Protein 2YMZ (pdb70)

Radius of gyration: 26.34 Å; Cα contacts (8 Å, |Δi|>4): 2312; chains: 6; bounding box: 65×55×62 Å

CATH classification: 2.60.120.200

Secondary structure (DSSP, 8-state):
-EEEEE----EETT-EEEEEEEEPTT-SBEEEEEEEETTEEEEEEEEETTTTEEEEEEEETTEE---EEE------TT-EEEEEEEEETTEEEEE-TTS-EEEEE-TT--SEE-EEEEEESEEEEEEEE-/-EEEEE----EETT-EEEEEEEE-TT--BEEEEEEEETTEEEEEEEEETTTTEEEEEEEETTEE---EEE------TT-EEEEEEEE-SSEEEEE-TTS-EEEEE-TT--SEE-EEEEEESEEEEEEEE-/-EEEEE----EETT-EEEEEEEE-TT-SBEEEEEEEETTEEEEEEEEEGGGTEEEEEEEETTEE---EEE------TT-EEEEEEEEETTEEEEE-TTS-EEEEE-TT--SEE-EEEEEESEEEEEEEE-/-EEEEE----B-TT-EEEEEEEE-TT--BEEEEEEEETTEEEEEEEEETTTTEEEEEEEETTEE---EEETT----TT-EEEEEEEEETTEEEEE-TTS-EEEEE-TT--S-B-EEEEEESEEEEEEEE-/-EEEEE----EETT-EEEEEEEE-TT-SBEEEEEEEETTEEEEEEEEETTTTEEEEEEEETTEE---EEE------TT-EEEEEEEEETTEEEEE-TTS-EEEEE-TT--SEE-EEEEEESEEEEEEEE-/-E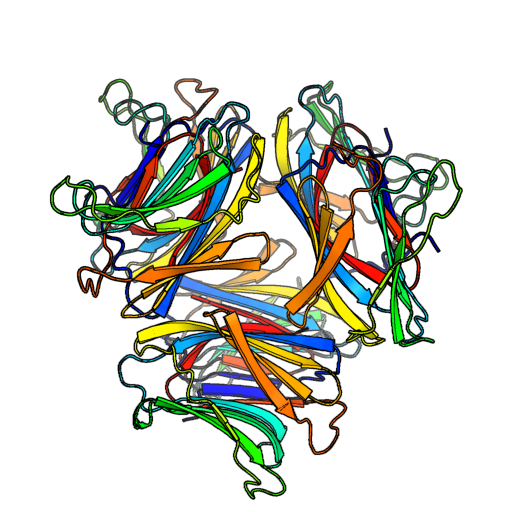EEEE----B-TT-EEEEEEEEPTT--BEEEEEEEETTEEEEEEEEETTTTEEEEEEEETTEE---EEE------TT-EEEEEEEEETTEEEEE-TTS-EEEEE-TT--S-B-EEEEEESEEEEEEEE-

Foldseek 3Di:
DWQDKFFQDFAFAQKKKKWKWAFALPFQKKWKFWAHDPQWTQWTWMQGNVLQWTKIWTGHRNRTDDIDIHNPHDDHHGGMFMWMWHRHQQWIWIAGPVRDIDIGGSVVRDGTIGMIIMGTRIHTDDMDMD/DWAFKFFQPFAFAQKKKKWKWWFALPWQKKWKFWAHDPQWTQWIWMQGNVVQWTWIFTGHRNRTDDIDIGNPHPDHHGGMWMWMWHHHQFWIWIAGPVGDIDTGGSVVRDRTIGMIIMGTRTHTDDMDMD/DWQFKFFQAFAFAVKKKKWKWAFALPFQKKWKFWAHDPQWTQWTFMCGNVVQWTWIWTGDRNRTDDIDTHNPRDDHHGDMWMWMWGDHQQWIWIAGPVGDIDIDGSVVRDRTIGMITMGTRTHTDDMDMD/DFAFKFFQAFAFAQKKKKWKWWFALPFQKKWKFWAHDPQWTQWTFMQGNVQQKTWIFTGHRNRTDDIDIGNPRPDDHGDIWMWMWHRHQQWIWIAGPVRDIDIGGSVVRDGTIGMITMGTRIHTDDMDMD/DWQFKFFQPFAFAVKKKKWKWWQALPWQKKWKFWAHDPQWTLWTWIQGPVQQWTWIFTGHRNRTDDIDIGNPHDDHHGDMWMWMWHRHQQWIWIQGPVRDIDIGGSPVRDRTIGMIIMGTRTHTDDMDMD/DWADKFFQPQAFAVKKKKWKWAFALPFQKKWKFWAHDPQWTLWIFMQGPVVQKTWIFTGDRNRTDDIDIHNPGDDHHGDMWMWMWHRHQQWIWIQGPVRDIDIGGSVPRDRTIGIIIMGTRTHTDDMDMD

InterPro domains:
  IPR001079 Galectin, carbohydrate recognition domain [PF00337] (13-129)
  IPR001079 Galectin, carbohydrate recognition domain [PS51304] (4-131)
  IPR001079 Galectin, carbohydrate recognition domain [SM00276] (5-131)
  IPR001079 Galectin, carbohydrate recognition domain [SM00908] (8-130)
  IPR001079 Galectin, carbohydrate recognition domain [cd00070] (11-129)
  IPR013320 Concanavalin A-like lectin/glucanase domain superfamily [SSF49899] (5-130)
  IPR044156 Galectin-like [PTHR11346] (15-129)

Nearest PDB structures (foldseek):
  2ymz-assembly2_C  TM=1.001E+00  e=8.325E-25  Gallus gallus
  1hlc-assembly1_B  TM=9.859E-01  e=1.771E-17  Homo sapiens
  1slt-assembly2_A  TM=9.739E-01  e=5.174E-16  Bos taurus
  4lbq-assembly1_D  TM=9.608E-01  e=8.107E-15  Mus musculus
  5glt-assembly2_B  TM=9.013E-01  e=3.336E-09  Toxascaris leonina

Sequence (780 aa):
ARMFEMFNLDWKSGGTMKIKGHISEDAESFAINLGCKSSDLALHFNPRFNESVIVCNSLCCSDNWQQEQRDKHFNFYKGSTVKIIVEFLGDDKFLVKLPDGHEVEFPNRHGYDKISYLNILGGFKVTSFKVEARMFEMMFNLDWKSGGTMKIKGHISEDAESFAINLGCCKSSDLALHFNPRFNESVIVCNSLCSDNWQQEQRDKHFNFYKGSTVKIIVEFLGDKFLVKLPDGHEVEFPNRHGYDKISYLNILGGFKVTSFKVEARMFEMFNLDWKSGGTMKIKGHISEDAESSFAINLGCCKSSDLALHFNPRFNESVIVCNSLCCSDNWQQEQRDKHFNFYKGSTVKIIVEFLGDKFLVKLPDGHEVEFPNRHGYDKISYLNILGGFKVTSFKVEARMFEMFNLDWKSGGTMKIKGHISEDAESFAINLGCKSSDLALHFNPRFNESVIVCNSLCSDNWQQEQRDKHFNFYKGSTVKIIVEFLGDKFLVKLPDGHEVEFPNRHGYDKISSYLNILGGFKVTSFKVEARRMFEMFNLDWKSGGTMKIKGHISEDAESFAINLGCKSSDLALHFNPRFNESVIVCNSLCSDNWQQEQRDKHFNFYKGSTVKIIVEFLGDKFLVKLPDGHEVEFPNRHGYDKISYLNILGGFKVTSFKVEARMFEMFNLDWKSGGTMKIKGHISEDAESFAINLGCKSSDLALHFNPRFNESVIVCNSLCSDNWQQEQRDKHFNFYKGSTVKIIVEFLGDKFLVKLPDGHEVEFPNRHGYDKISYLNILGGFKVTSFKVE

Organism: Gallus gallus (NCBI:txid9031)

B-factor: mean 30.91, std 12.45, range [13.27, 93.84]

Structure (mmCIF, N/CA/C/O backbone):
data_2YMZ
#
_entry.id   2YMZ
#
_cell.length_a   65.853
_cell.length_b   90.700
_cell.length_c   151.657
_cell.angle_alpha   90.00
_cell.angle_beta   90.00
_cell.angle_gamma   90.00
#
_symmetry.space_group_name_H-M   'P 21 21 21'
#
loop_
_entity.id
_entity.type
_entity.pdbx_description
1 polymer 'GALECTIN 2'
2 branched beta-D-galactopyranose-(1-4)-beta-D-glucopyranose
3 non-polymer 'SULFATE ION'
4 water water
#
loop_
_atom_site.group_PDB
_atom_site.id
_atom_site.type_symbol
_atom_site.label_atom_id
_atom_site.label_alt_id
_atom_site.label_comp_id
_atom_site.label_asym_id
_atom_site.label_entity_id
_atom_site.label_seq_id
_atom_site.pdbx_PDB_ins_code
_atom_site.Cartn_x
_atom_site.Cartn_y
_atom_site.Cartn_z
_atom_site.occupancy
_atom_site.B_iso_or_equiv
_atom_site.auth_seq_id
_atom_site.auth_comp_id
_atom_site.auth_asym_id
_atom_site.auth_atom_id
_atom_site.pdbx_PDB_model_num
ATOM 1 N N . ALA A 1 1 ? -12.310 -7.256 38.150 1.00 49.75 2 ALA A N 1
ATOM 2 C CA . ALA A 1 1 ? -13.351 -6.399 37.519 1.00 45.86 2 ALA A CA 1
ATOM 3 C C . ALA A 1 1 ? -12.977 -6.107 36.060 1.00 48.29 2 ALA A C 1
ATOM 4 O O . ALA A 1 1 ? -11.837 -6.445 35.597 1.00 38.63 2 ALA A O 1
ATOM 6 N N . ARG A 1 2 ? -13.964 -5.513 35.371 1.00 42.20 3 ARG A N 1
ATOM 7 C CA . ARG A 1 2 ? -13.887 -4.946 33.982 1.00 46.99 3 ARG A CA 1
ATOM 8 C C . ARG A 1 2 ? -12.793 -3.889 33.785 1.00 43.84 3 ARG A C 1
ATOM 9 O O . ARG A 1 2 ? -12.853 -2.777 34.288 1.00 47.56 3 ARG A O 1
ATOM 17 N N . MET A 1 3 ? -11.762 -4.237 33.049 1.00 38.78 4 MET A N 1
ATOM 18 C CA . MET A 1 3 ? -10.695 -3.285 32.892 1.00 36.43 4 MET A CA 1
ATOM 19 C C . MET A 1 3 ? -11.042 -2.418 31.630 1.00 36.34 4 MET A C 1
ATOM 20 O O . MET A 1 3 ? -11.060 -1.169 31.691 1.00 31.00 4 MET A O 1
ATOM 25 N N . PHE A 1 4 ? -11.376 -3.100 30.532 1.00 24.42 5 PHE A N 1
ATOM 26 C CA . PHE A 1 4 ? -11.294 -2.551 29.201 1.00 24.94 5 PHE A CA 1
ATOM 27 C C . PHE A 1 4 ? -12.503 -3.149 28.454 1.00 21.92 5 PHE A C 1
ATOM 28 O O . PHE A 1 4 ? -12.765 -4.350 28.530 1.00 18.71 5 PHE A O 1
ATOM 36 N N . GLU A 1 5 ? -13.246 -2.348 27.717 1.00 19.98 6 GLU A N 1
ATOM 37 C CA . GLU A 1 5 ? -14.296 -2.952 26.914 1.00 19.15 6 GLU A CA 1
ATOM 38 C C . GLU A 1 5 ? -14.338 -2.144 25.610 1.00 17.81 6 GLU A C 1
ATOM 39 O O . GLU A 1 5 ? -14.168 -0.911 25.640 1.00 19.07 6 GLU A O 1
ATOM 45 N N . MET A 1 6 ? -14.489 -2.849 24.512 1.00 18.05 7 MET A N 1
ATOM 46 C CA . MET A 1 6 ? -14.558 -2.175 23.202 1.00 19.16 7 MET A CA 1
ATOM 47 C C . MET A 1 6 ? -15.719 -2.798 22.392 1.00 20.00 7 MET A C 1
ATOM 48 O O . MET A 1 6 ? -15.920 -4.007 22.427 1.00 19.09 7 MET A O 1
ATOM 53 N N . PHE A 1 7 ? -16.456 -1.949 21.653 1.00 21.34 8 PHE A N 1
ATOM 54 C CA . PHE A 1 7 ? -17.660 -2.375 20.937 1.00 21.07 8 PHE A CA 1
ATOM 55 C C . PHE A 1 7 ? -17.448 -2.071 19.442 1.00 24.57 8 PHE A C 1
ATOM 56 O O . PHE A 1 7 ? -16.505 -1.349 19.061 1.00 24.89 8 PHE A O 1
ATOM 64 N N . ASN A 1 8 ? -18.243 -2.664 18.569 1.00 26.80 9 ASN A N 1
ATOM 65 C CA . ASN A 1 8 ? -18.059 -2.234 17.163 1.00 31.03 9 ASN A CA 1
ATOM 66 C C . ASN A 1 8 ? -16.653 -2.402 16.588 1.00 33.74 9 ASN A C 1
ATOM 67 O O . ASN A 1 8 ? -16.223 -1.655 15.663 1.00 31.96 9 ASN A O 1
ATOM 72 N N . LEU A 1 9 ? -15.912 -3.405 17.086 1.00 30.57 10 LEU A N 1
ATOM 73 C CA . LEU A 1 9 ? -14.690 -3.749 16.400 1.00 30.75 10 LEU A CA 1
ATOM 74 C C . LEU A 1 9 ? -15.327 -4.276 15.112 1.00 32.82 10 LEU A C 1
ATOM 75 O O . LEU A 1 9 ? -16.547 -4.447 14.979 1.00 41.38 10 LEU A O 1
ATOM 80 N N . ASP A 1 10 ? -14.523 -4.484 14.140 1.00 35.83 11 ASP A N 1
ATOM 81 C CA . ASP A 1 10 ? -15.098 -4.972 12.943 1.00 34.97 11 ASP A CA 1
ATOM 82 C C . ASP A 1 10 ? -13.976 -5.878 12.611 1.00 30.97 11 ASP A C 1
ATOM 83 O O . ASP A 1 10 ? -13.334 -5.728 11.584 1.00 27.94 11 ASP A O 1
ATOM 88 N N . TRP A 1 11 ? -13.680 -6.821 13.537 1.00 27.64 12 TRP A N 1
ATOM 89 C CA . TRP A 1 11 ? -12.500 -7.629 13.369 1.00 25.29 12 TRP A CA 1
ATOM 90 C C . TRP A 1 11 ? -12.844 -8.900 12.609 1.00 30.03 12 TRP A C 1
ATOM 91 O O . TRP A 1 11 ? -13.738 -9.659 13.027 1.00 26.67 12 TRP A O 1
ATOM 102 N N . LYS A 1 12 ? -12.120 -9.134 11.515 1.00 28.75 13 LYS A N 1
ATOM 103 C CA . LYS A 1 12 ? -12.458 -10.230 10.601 1.00 27.65 13 LYS A CA 1
ATOM 104 C C . LYS A 1 12 ? -11.326 -11.179 10.387 1.00 23.80 13 LYS A C 1
ATOM 105 O O . LYS A 1 12 ? -10.137 -10.960 10.719 1.00 26.54 13 LYS A O 1
ATOM 111 N N . SER A 1 13 ? -11.648 -12.246 9.676 1.00 23.39 14 SER A N 1
ATOM 112 C CA . SER A 1 13 ? -10.687 -13.226 9.463 1.00 24.05 14 SER A CA 1
ATOM 113 C C . SER A 1 13 ? -9.447 -12.671 8.763 1.00 25.21 14 SER A C 1
ATOM 114 O O . SER A 1 13 ? -9.530 -11.772 7.906 1.00 24.69 14 SER A O 1
ATOM 117 N N . GLY A 1 14 ? -8.280 -13.142 9.151 1.00 22.11 15 GLY A N 1
ATOM 118 C CA . GLY A 1 14 ? -7.009 -12.499 8.736 1.00 24.28 15 GLY A CA 1
ATOM 119 C C . GLY A 1 14 ? -6.545 -11.406 9.748 1.00 25.42 15 GLY A C 1
ATOM 120 O O . GLY A 1 14 ? -5.351 -10.990 9.740 1.00 30.45 15 GLY A O 1
ATOM 121 N N . GLY A 1 15 ? -7.463 -10.994 10.620 1.00 24.25 16 GLY A N 1
ATOM 122 C CA . GLY A 1 15 ? -7.189 -9.954 11.663 1.00 22.06 16 GLY A CA 1
ATOM 123 C C . GLY A 1 15 ? -6.100 -10.352 12.652 1.00 24.30 16 GLY A C 1
ATOM 124 O O . GLY A 1 15 ? -5.913 -11.523 12.933 1.00 22.99 16 GLY A O 1
ATOM 125 N N . THR A 1 16 ? -5.383 -9.362 13.220 1.00 21.91 17 THR A N 1
ATOM 126 C CA . THR A 1 16 ? -4.316 -9.629 14.214 1.00 23.68 17 THR A CA 1
ATOM 127 C C . THR A 1 16 ? -4.637 -8.597 15.288 1.00 21.40 17 THR A C 1
ATOM 128 O O . THR A 1 16 ? -5.032 -7.470 14.967 1.00 21.29 17 THR A O 1
ATOM 132 N N . MET A 1 17 ? -4.526 -8.982 16.563 1.00 18.45 18 MET A N 1
ATOM 133 C CA . MET A 1 17 ? -4.717 -8.042 17.670 1.00 18.45 18 MET A CA 1
ATOM 134 C C . MET A 1 17 ? -3.529 -8.225 18.620 1.00 20.28 18 MET A C 1
ATOM 135 O O . MET A 1 17 ? -3.094 -9.373 18.889 1.00 20.73 18 MET A O 1
ATOM 140 N N . LYS A 1 18 ? -2.938 -7.097 19.038 1.00 18.78 19 LYS A N 1
ATOM 141 C CA . LYS A 1 18 ? -1.734 -7.103 19.884 1.00 18.79 19 LYS A CA 1
ATOM 142 C C . LYS A 1 18 ? -2.164 -6.432 21.173 1.00 20.37 19 LYS A C 1
ATOM 143 O O . LYS A 1 18 ? -2.663 -5.281 21.172 1.00 18.66 19 LYS A O 1
ATOM 149 N N . ILE A 1 19 ? -2.044 -7.174 22.293 1.00 16.28 20 ILE A N 1
ATOM 150 C CA . ILE A 1 19 ? -2.477 -6.662 23.572 1.00 18.29 20 ILE A CA 1
ATOM 151 C C . ILE A 1 19 ? -1.252 -6.722 24.481 1.00 18.66 20 ILE A C 1
ATOM 152 O O . ILE A 1 19 ? -0.755 -7.808 24.743 1.00 19.05 20 ILE A O 1
ATOM 157 N N . LYS A 1 20 ? -0.815 -5.607 25.006 1.00 18.42 21 LYS A N 1
ATOM 158 C CA . LYS A 1 20 ? 0.281 -5.629 25.977 1.00 18.95 21 LYS A CA 1
ATOM 159 C C . LYS A 1 20 ? -0.224 -5.077 27.213 1.00 17.07 21 LYS A C 1
ATOM 160 O O . LYS A 1 20 ? -1.024 -4.132 27.221 1.00 15.69 21 LYS A O 1
ATOM 166 N N . GLY A 1 21 ? 0.251 -5.593 28.353 1.00 15.33 22 GLY A N 1
ATOM 167 C CA . GLY A 1 21 ? -0.220 -4.999 29.572 1.00 16.28 22 GLY A CA 1
ATOM 168 C C . GLY A 1 21 ? 0.467 -5.578 30.775 1.00 16.97 22 GLY A C 1
ATOM 169 O O . GLY A 1 21 ? 1.355 -6.460 30.626 1.00 20.10 22 GLY A O 1
ATOM 170 N N . HIS A 1 22 ? 0.141 -4.992 31.915 1.00 16.87 23 HIS A N 1
ATOM 171 C CA . HIS A 1 22 ? 0.772 -5.361 33.192 1.00 17.14 23 HIS A CA 1
ATOM 172 C C . HIS A 1 22 ? -0.095 -6.367 34.001 1.00 16.92 23 HIS A C 1
ATOM 173 O O . HIS A 1 22 ? -1.243 -6.084 34.316 1.00 18.44 23 HIS A O 1
ATOM 180 N N . ILE A 1 23 ? 0.509 -7.491 34.396 1.00 16.48 24 ILE A N 1
ATOM 181 C CA . ILE A 1 23 ? -0.217 -8.478 35.236 1.00 17.26 24 ILE A CA 1
ATOM 182 C C . ILE A 1 23 ? 0.036 -8.034 36.667 1.00 19.95 24 ILE A C 1
ATOM 183 O O . ILE A 1 23 ? 1.157 -7.840 37.027 1.00 19.05 24 ILE A O 1
ATOM 188 N N . SER A 1 24 ? -1.031 -7.901 37.444 1.00 23.02 25 SER A N 1
ATOM 189 C CA . SER A 1 24 ? -0.977 -7.413 38.830 1.00 24.86 25 SER A CA 1
ATOM 190 C C . SER A 1 24 ? -0.060 -8.362 39.636 1.00 25.05 25 SER A C 1
ATOM 191 O O . SER A 1 24 ? -0.001 -9.588 39.408 1.00 21.96 25 SER A O 1
ATOM 194 N N . GLU A 1 25 ? 0.643 -7.784 40.617 1.00 26.55 26 GLU A N 1
ATOM 195 C CA . GLU A 1 25 ? 1.532 -8.560 41.477 1.00 27.76 26 GLU A CA 1
ATOM 196 C C . GLU A 1 25 ? 0.709 -9.603 42.258 1.00 26.97 26 GLU A C 1
ATOM 197 O O . GLU A 1 25 ? 1.194 -10.705 42.578 1.00 28.29 26 GLU A O 1
ATOM 203 N N . ASP A 1 26 ? -0.543 -9.242 42.512 1.00 25.68 27 ASP A N 1
ATOM 204 C CA . ASP A 1 26 ? -1.490 -10.085 43.246 1.00 31.42 27 ASP A CA 1
ATOM 205 C C . ASP A 1 26 ? -2.496 -10.815 42.354 1.00 27.72 27 ASP A C 1
ATOM 206 O O . ASP A 1 26 ? -3.409 -11.421 42.871 1.00 25.16 27 ASP A O 1
ATOM 211 N N . ALA A 1 27 ? -2.298 -10.802 41.023 1.00 24.76 28 ALA A N 1
ATOM 212 C CA . ALA A 1 27 ? -3.247 -11.467 40.142 1.00 25.19 28 ALA A CA 1
ATOM 213 C C . ALA A 1 27 ? -3.437 -12.891 40.494 1.00 24.47 28 ALA A C 1
ATOM 214 O O . ALA A 1 27 ? -2.442 -13.583 40.699 1.00 25.13 28 ALA A O 1
ATOM 216 N N . GLU A 1 28 ? -4.689 -13.400 40.407 1.00 19.33 29 GLU A N 1
ATOM 217 C CA . GLU A 1 28 ? -4.838 -14.833 40.343 1.00 21.25 29 GLU A CA 1
ATOM 218 C C . GLU A 1 28 ? -5.202 -15.246 38.936 1.00 17.23 29 GLU A C 1
ATOM 219 O O . GLU A 1 28 ? -5.052 -16.364 38.640 1.00 17.07 29 GLU A O 1
ATOM 225 N N . SER A 1 29 ? -5.775 -14.328 38.125 1.00 18.38 30 SER A N 1
ATOM 226 C CA . SER A 1 29 ? -6.057 -14.722 36.739 1.00 16.48 30 SER A CA 1
ATOM 227 C C . SER A 1 29 ? -6.406 -13.451 35.947 1.00 17.27 30 SER A C 1
ATOM 228 O O . SER A 1 29 ? -6.559 -12.397 36.535 1.00 18.16 30 SER A O 1
ATOM 231 N N . PHE A 1 30 ? -6.477 -13.551 34.609 1.00 17.12 31 PHE A N 1
ATOM 232 C CA . PHE A 1 30 ? -7.022 -12.421 33.862 1.00 18.00 31 PHE A CA 1
ATOM 233 C C . PHE A 1 30 ? -7.679 -13.085 32.633 1.00 16.21 31 PHE A C 1
ATOM 234 O O . PHE A 1 30 ? -7.460 -14.263 32.361 1.00 15.96 31 PHE A O 1
ATOM 242 N N . ALA A 1 31 ? -8.520 -12.328 31.896 1.00 16.20 32 ALA A N 1
ATOM 243 C CA . ALA A 1 31 ? -9.129 -12.962 30.739 1.00 15.60 32 ALA A CA 1
ATOM 244 C C . ALA A 1 31 ? -9.249 -11.905 29.610 1.00 14.19 32 ALA A C 1
ATOM 245 O O . ALA A 1 31 ? -9.465 -10.730 29.864 1.00 16.14 32 ALA A O 1
ATOM 247 N N . ILE A 1 32 ? -9.077 -12.392 28.422 1.00 15.78 33 ILE A N 1
ATOM 248 C CA . ILE A 1 32 ? -9.252 -11.557 27.200 1.00 15.57 33 ILE A CA 1
ATOM 249 C C . ILE A 1 32 ? -10.451 -12.303 26.564 1.00 14.81 33 ILE A C 1
ATOM 250 O O . ILE A 1 32 ? -10.387 -13.536 26.248 1.00 16.70 33 ILE A O 1
ATOM 255 N N . ASN A 1 33 ? -11.552 -11.553 26.362 1.00 16.97 34 ASN A N 1
ATOM 256 C CA . ASN A 1 33 ? -12.817 -12.123 25.833 1.00 16.40 34 ASN A CA 1
ATOM 257 C C . ASN A 1 33 ? -13.181 -11.428 24.479 1.00 16.54 34 ASN A C 1
ATOM 258 O O . ASN A 1 33 ? -13.265 -10.242 24.442 1.00 16.56 34 ASN A O 1
ATOM 263 N N . LEU A 1 34 ? -13.405 -12.223 23.464 1.00 17.04 35 LEU A N 1
ATOM 264 C CA . LEU A 1 34 ? -13.636 -11.711 22.086 1.00 18.96 35 LEU A CA 1
ATOM 265 C C . LEU A 1 34 ? -14.942 -12.353 21.612 1.00 20.36 35 LEU A C 1
ATOM 266 O O . LEU A 1 34 ? -15.139 -13.565 21.720 1.00 19.24 35 LEU A O 1
ATOM 271 N N . GLY A 1 35 ? -15.883 -11.512 21.158 1.00 19.66 36 GLY A N 1
ATOM 272 C CA . GLY A 1 35 ? -17.094 -12.147 20.611 1.00 20.99 36 GLY A CA 1
ATOM 273 C C . GLY A 1 35 ? -18.001 -11.118 20.012 1.00 20.23 36 GLY A C 1
ATOM 274 O O . GLY A 1 35 ? -17.560 -10.176 19.414 1.00 21.12 36 GLY A O 1
ATOM 275 N N . CYS A 1 36 ? -19.292 -11.316 20.213 1.00 25.49 37 CYS A N 1
ATOM 276 C CA . CYS A 1 36 ? -20.167 -10.301 19.683 1.00 31.31 37 CYS A CA 1
ATOM 277 C C . CYS A 1 36 ? -20.855 -9.448 20.721 1.00 30.58 37 CYS A C 1
ATOM 278 O O . CYS A 1 36 ? -21.373 -8.378 20.341 1.00 28.97 37 CYS A O 1
ATOM 281 N N . LYS A 1 37 ? -20.808 -9.849 22.013 1.00 24.85 38 LYS A N 1
ATOM 282 C CA . LYS A 1 37 ? -21.249 -9.045 23.128 1.00 28.14 38 LYS A CA 1
ATOM 283 C C . LYS A 1 37 ? -20.841 -9.768 24.414 1.00 26.95 38 LYS A C 1
ATOM 284 O O . LYS A 1 37 ? -20.224 -10.824 24.341 1.00 27.57 38 LYS A O 1
ATOM 290 N N . SER A 1 38 ? -21.108 -9.217 25.585 1.00 27.67 39 SER A N 1
ATOM 291 C CA . SER A 1 38 ? -20.569 -9.869 26.778 1.00 30.38 39 SER A CA 1
ATOM 292 C C . SER A 1 38 ? -21.036 -11.304 26.970 1.00 35.67 39 SER A C 1
ATOM 293 O O . SER A 1 38 ? -20.291 -12.124 27.489 1.00 30.65 39 SER A O 1
ATOM 296 N N . SER A 1 39 ? -22.235 -11.632 26.466 1.00 32.31 40 SER A N 1
ATOM 297 C CA . SER A 1 39 ? -22.841 -12.945 26.702 1.00 30.10 40 SER A CA 1
ATOM 298 C C . SER A 1 39 ? -22.606 -13.960 25.573 1.00 27.38 40 SER A C 1
ATOM 299 O O . SER A 1 39 ? -23.026 -15.100 25.624 1.00 28.70 40 SER A O 1
ATOM 302 N N . ASP A 1 40 ? -21.920 -13.547 24.523 1.00 25.03 41 ASP A N 1
ATOM 303 C CA . ASP A 1 40 ? -21.653 -14.379 23.381 1.00 25.28 41 ASP A CA 1
ATOM 304 C C . ASP A 1 40 ? -20.177 -14.207 22.974 1.00 23.85 41 ASP A C 1
ATOM 305 O O . ASP A 1 40 ? -19.802 -13.214 22.349 1.00 22.08 41 ASP A O 1
ATOM 310 N N . LEU A 1 41 ? -19.323 -15.161 23.336 1.00 22.20 42 LEU A N 1
ATOM 311 C CA . LEU A 1 41 ? -17.879 -15.052 23.099 1.00 20.68 42 LEU A CA 1
ATOM 312 C C . LEU A 1 41 ? -17.334 -16.181 22.260 1.00 20.80 42 LEU A C 1
ATOM 313 O O . LEU A 1 41 ? -17.629 -17.360 22.519 1.00 21.88 42 LEU A O 1
ATOM 318 N N . ALA A 1 42 ? -16.606 -15.829 21.201 1.00 18.46 43 ALA A N 1
ATOM 319 C CA . ALA A 1 42 ? -15.846 -16.784 20.424 1.00 20.50 43 ALA A CA 1
ATOM 320 C C . ALA A 1 42 ? -14.633 -17.313 21.175 1.00 21.59 43 ALA A C 1
ATOM 321 O O . ALA A 1 42 ? -14.285 -18.478 21.032 1.00 20.42 43 ALA A O 1
ATOM 323 N N . LEU A 1 43 ? -14.012 -16.447 21.994 1.00 20.52 44 LEU A N 1
ATOM 324 C CA . LEU A 1 43 ? -12.735 -16.831 22.618 1.00 20.32 44 LEU A CA 1
ATOM 325 C C . LEU A 1 43 ? -12.737 -16.187 24.005 1.00 17.18 44 LEU A C 1
ATOM 326 O O . LEU A 1 43 ? -12.780 -14.938 24.141 1.00 16.90 44 LEU A O 1
ATOM 331 N N . HIS A 1 44 ? -12.653 -17.017 25.046 1.00 17.02 45 HIS A N 1
ATOM 332 C CA . HIS A 1 44 ? -12.344 -16.507 26.370 1.00 18.14 45 HIS A CA 1
ATOM 333 C C . HIS A 1 44 ? -10.996 -17.137 26.697 1.00 19.09 45 HIS A C 1
ATOM 334 O O . HIS A 1 44 ? -10.897 -18.374 26.760 1.00 21.72 45 HIS A O 1
ATOM 341 N N . PHE A 1 45 ? -9.950 -16.329 26.756 1.00 17.84 46 PHE A N 1
ATOM 342 C CA . PHE A 1 45 ? -8.564 -16.785 26.930 1.00 15.73 46 PHE A CA 1
ATOM 343 C C . PHE A 1 45 ? -8.247 -16.376 28.348 1.00 14.11 46 PHE A C 1
ATOM 344 O O . PHE A 1 45 ? -8.184 -15.172 28.686 1.00 14.13 46 PHE A O 1
ATOM 352 N N . ASN A 1 46 ? -8.022 -17.380 29.219 1.00 15.19 47 ASN A N 1
ATOM 353 C CA . ASN A 1 46 ? -7.997 -17.049 30.615 1.00 15.04 47 ASN A CA 1
ATOM 354 C C . ASN A 1 46 ? -6.821 -17.776 31.336 1.00 15.49 47 ASN A C 1
ATOM 355 O O . ASN A 1 46 ? -6.940 -18.947 31.741 1.00 16.67 47 ASN A O 1
ATOM 360 N N . PRO A 1 47 ? -5.654 -17.118 31.397 1.00 15.93 48 PRO A N 1
ATOM 361 C CA . PRO A 1 47 ? -4.569 -17.711 32.176 1.00 15.28 48 PRO A CA 1
ATOM 362 C C . PRO A 1 47 ? -4.912 -17.710 33.658 1.00 15.01 48 PRO A C 1
ATOM 363 O O . PRO A 1 47 ? -5.356 -16.714 34.193 1.00 15.54 48 PRO A O 1
ATOM 367 N N . ARG A 1 48 ? -4.715 -18.851 34.290 1.00 16.01 49 ARG A N 1
ATOM 368 C CA . ARG A 1 48 ? -5.072 -19.010 35.708 1.00 16.10 49 ARG A CA 1
ATOM 369 C C . ARG A 1 48 ? -3.788 -19.408 36.478 1.00 15.14 49 ARG A C 1
ATOM 370 O O . ARG A 1 48 ? -3.194 -20.460 36.213 1.00 17.01 49 ARG A O 1
ATOM 378 N N . PHE A 1 49 ? -3.418 -18.548 37.403 1.00 16.47 50 PHE A N 1
ATOM 379 C CA . PHE A 1 49 ? -2.107 -18.707 38.072 1.00 19.00 50 PHE A CA 1
ATOM 380 C C . PHE A 1 49 ? -2.214 -19.842 39.103 1.00 19.26 50 PHE A C 1
ATOM 381 O O . PHE A 1 49 ? -1.287 -20.612 39.209 1.00 18.22 50 PHE A O 1
ATOM 389 N N . ASN A 1 50 ? -3.392 -20.054 39.678 1.00 20.94 51 ASN A N 1
ATOM 390 C CA . ASN A 1 50 ? -3.481 -21.042 40.832 1.00 22.64 51 ASN A CA 1
ATOM 391 C C . ASN A 1 50 ? -3.199 -22.425 40.314 1.00 21.98 51 ASN A C 1
ATOM 392 O O . ASN A 1 50 ? -2.522 -23.227 40.956 1.00 22.82 51 ASN A O 1
ATOM 397 N N . GLU A 1 51 ? -3.756 -22.750 39.138 1.00 17.96 52 GLU A N 1
ATOM 398 C CA . GLU A 1 51 ? -3.597 -24.063 38.567 1.00 19.13 52 GLU A CA 1
ATOM 399 C C . GLU A 1 51 ? -2.509 -24.113 37.494 1.00 18.35 52 GLU A C 1
ATOM 400 O O . GLU A 1 51 ? -2.329 -25.156 36.859 1.00 20.33 52 GLU A O 1
ATOM 406 N N . SER A 1 52 ? -1.883 -22.953 37.274 1.00 19.50 53 SER A N 1
ATOM 407 C CA . SER A 1 52 ? -0.790 -22.821 36.277 1.00 21.45 53 SER A CA 1
ATOM 408 C C . SER A 1 52 ? -1.221 -23.369 34.906 1.00 17.86 53 SER A C 1
ATOM 409 O O . SER A 1 52 ? -0.629 -24.292 34.355 1.00 17.22 53 SER A O 1
ATOM 412 N N . VAL A 1 53 ? -2.329 -22.851 34.346 1.00 17.55 54 VAL A N 1
ATOM 413 C CA . VAL A 1 53 ? -2.848 -23.427 33.108 1.00 15.32 54 VAL A CA 1
ATOM 414 C C . VAL A 1 53 ? -3.550 -22.255 32.332 1.00 16.20 54 VAL A C 1
ATOM 415 O O . VAL A 1 53 ? -4.071 -21.308 32.973 1.00 15.91 54 VAL A O 1
ATOM 419 N N . ILE A 1 54 ? -3.555 -22.347 30.989 1.00 17.49 55 ILE A N 1
ATOM 420 C CA . ILE A 1 54 ? -4.328 -21.375 30.238 1.00 16.57 55 ILE A CA 1
ATOM 421 C C . ILE A 1 54 ? -5.607 -22.094 29.858 1.00 15.64 55 ILE A C 1
ATOM 422 O O . ILE A 1 54 ? -5.580 -23.154 29.187 1.00 18.68 55 ILE A O 1
ATOM 427 N N . VAL A 1 55 ? -6.728 -21.530 30.233 1.00 17.05 56 VAL A N 1
ATOM 428 C CA . VAL A 1 55 ? -8.010 -22.135 29.867 1.00 15.63 56 VAL A CA 1
ATOM 429 C C . VAL A 1 55 ? -8.607 -21.274 28.766 1.00 16.98 56 VAL A C 1
ATOM 430 O O . VAL A 1 55 ? -8.644 -20.049 28.933 1.00 17.59 56 VAL A O 1
ATOM 434 N N . CYS A 1 56 ? -9.032 -21.921 27.702 1.00 16.86 57 CYS A N 1
ATOM 435 C CA . CYS A 1 56 ? -9.817 -21.245 26.657 1.00 16.37 57 CYS A CA 1
ATOM 436 C C . CYS A 1 56 ? -11.207 -21.865 26.644 1.00 17.48 57 CYS A C 1
ATOM 437 O O . CYS A 1 56 ? -11.378 -23.111 26.805 1.00 18.14 57 CYS A O 1
ATOM 440 N N . ASN A 1 57 ? -12.174 -21.021 26.360 1.00 17.59 58 ASN A N 1
ATOM 441 C CA . ASN A 1 57 ? -13.571 -21.537 26.222 1.00 17.84 58 ASN A CA 1
ATOM 442 C C . ASN A 1 57 ? -14.383 -20.583 25.306 1.00 20.67 58 ASN A C 1
ATOM 443 O O . ASN A 1 57 ? -13.907 -19.485 24.943 1.00 18.88 58 ASN A O 1
ATOM 448 N N . SER A 1 58 ? -15.606 -20.997 24.973 1.00 20.68 59 SER A N 1
ATOM 449 C CA . SER A 1 58 ? -16.554 -20.074 24.272 1.00 20.84 59 SER A CA 1
ATOM 450 C C . SER A 1 58 ? -17.808 -19.989 25.130 1.00 24.76 59 SER A C 1
ATOM 451 O O . SER A 1 58 ? -18.021 -20.834 25.997 1.00 22.94 59 SER A O 1
ATOM 454 N N . LEU A 1 59 ? -18.614 -18.938 24.941 1.00 20.24 60 LEU A N 1
ATOM 455 C CA . LEU A 1 59 ? -19.764 -18.596 25.762 1.00 22.72 60 LEU A CA 1
ATOM 456 C C . LEU A 1 59 ? -20.871 -18.401 24.725 1.00 28.71 60 LEU A C 1
ATOM 457 O O . LEU A 1 59 ? -20.646 -17.642 23.762 1.00 22.66 60 LEU A O 1
ATOM 462 N N . CYS A 1 60 ? -22.030 -19.035 24.931 1.00 30.53 61 CYS A N 1
ATOM 463 C CA A CYS A 1 60 ? -23.156 -18.998 23.949 0.50 37.00 61 CYS A CA 1
ATOM 464 C CA B CYS A 1 60 ? -23.184 -18.963 23.996 0.50 35.45 61 CYS A CA 1
ATOM 465 C C . CYS A 1 60 ? -24.412 -18.680 24.769 1.00 38.22 61 CYS A C 1
ATOM 466 O O . CYS A 1 60 ? -24.839 -19.512 25.569 1.00 43.19 61 CYS A O 1
ATOM 471 N N . SER A 1 61 ? -24.958 -17.479 24.569 1.00 35.99 62 SER A N 1
ATOM 472 C CA . SER A 1 61 ? -26.063 -16.937 25.356 1.00 44.43 62 SER A CA 1
ATOM 473 C C . SER A 1 61 ? -25.831 -17.113 26.852 1.00 48.20 62 SER A C 1
ATOM 474 O O . SER A 1 61 ? -26.690 -17.621 27.589 1.00 44.08 62 SER A O 1
ATOM 477 N N . ASP A 1 62 ? -24.641 -16.694 27.283 1.00 44.28 63 ASP A N 1
ATOM 478 C CA . ASP A 1 62 ? -24.227 -16.785 28.689 1.00 50.79 63 ASP A CA 1
ATOM 479 C C . ASP A 1 62 ? -24.114 -18.235 29.242 1.00 43.17 63 ASP A C 1
ATOM 480 O O . ASP A 1 62 ? -24.012 -18.398 30.452 1.00 42.29 63 ASP A O 1
ATOM 485 N N . ASN A 1 63 ? -24.137 -19.244 28.357 1.00 39.62 64 ASN A N 1
ATOM 486 C CA . ASN A 1 63 ? -23.748 -20.658 28.659 1.00 38.42 64 ASN A CA 1
ATOM 487 C C . ASN A 1 63 ? -22.307 -20.992 28.273 1.00 33.77 64 ASN A C 1
ATOM 488 O O . ASN A 1 63 ? -21.974 -21.024 27.082 1.00 28.78 64 ASN A O 1
ATOM 493 N N . TRP A 1 64 ? -21.467 -21.300 29.271 1.00 29.91 65 TRP A N 1
ATOM 494 C CA . TRP A 1 64 ? -20.106 -21.768 28.974 1.00 27.64 65 TRP A CA 1
ATOM 495 C C . TRP A 1 64 ? -20.090 -23.141 28.320 1.00 28.47 65 TRP A C 1
ATOM 496 O O . TRP A 1 64 ? -20.825 -24.079 28.734 1.00 29.49 65 TRP A O 1
ATOM 507 N N . GLN A 1 65 ? -19.243 -23.312 27.311 1.00 23.82 66 GLN A N 1
ATOM 508 C CA . GLN A 1 65 ? -19.107 -24.559 26.579 1.00 24.94 66 GLN A CA 1
ATOM 509 C C . GLN A 1 65 ? -18.008 -25.400 27.187 1.00 22.41 66 GLN A C 1
ATOM 510 O O . GLN A 1 65 ? -17.686 -25.204 28.352 1.00 23.84 66 GLN A O 1
ATOM 516 N N . GLN A 1 66 ? -17.497 -26.316 26.428 1.00 20.46 67 GLN A N 1
ATOM 517 C CA . GLN A 1 66 ? -16.407 -27.202 26.875 1.00 24.98 67 GLN A CA 1
ATOM 518 C C . GLN A 1 66 ? -15.040 -26.509 26.761 1.00 23.52 67 GLN A C 1
ATOM 519 O O . GLN A 1 66 ? -14.658 -26.080 25.653 1.00 25.11 67 GLN A O 1
ATOM 525 N N . GLU A 1 67 ? -14.296 -26.418 27.882 1.00 22.05 68 GLU A N 1
ATOM 526 C CA . GLU A 1 67 ? -13.010 -25.693 27.877 1.00 19.78 68 GLU A CA 1
ATOM 527 C C . GLU A 1 67 ? -11.837 -26.517 27.349 1.00 20.72 68 GLU A C 1
ATOM 528 O O . GLU A 1 67 ? -11.861 -27.791 27.339 1.00 21.28 68 GLU A O 1
ATOM 534 N N . GLN A 1 68 ? -10.774 -25.825 26.905 1.00 18.39 69 GLN A N 1
ATOM 535 C CA . GLN A 1 68 ? -9.533 -26.452 26.511 1.00 20.45 69 GLN A CA 1
ATOM 536 C C . GLN A 1 68 ? -8.499 -25.935 27.445 1.00 19.86 69 GLN A C 1
ATOM 537 O O . GLN A 1 68 ? -8.561 -24.774 27.819 1.00 21.27 69 GLN A O 1
ATOM 543 N N . ARG A 1 69 ? -7.559 -26.797 27.878 1.00 19.76 70 ARG A N 1
ATOM 544 C CA . ARG A 1 69 ? -6.573 -26.413 28.858 1.00 20.01 70 ARG A CA 1
ATOM 545 C C . ARG A 1 69 ? -5.192 -26.589 28.215 1.00 21.11 70 ARG A C 1
ATOM 546 O O . ARG A 1 69 ? -4.888 -27.644 27.638 1.00 27.32 70 ARG A O 1
ATOM 554 N N . ASP A 1 70 ? -4.365 -25.568 28.330 1.00 20.07 71 ASP A N 1
ATOM 555 C CA . ASP A 1 70 ? -2.960 -25.649 27.882 1.00 20.11 71 ASP A CA 1
ATOM 556 C C . ASP A 1 70 ? -2.031 -25.408 29.075 1.00 20.87 71 ASP A C 1
ATOM 557 O O . ASP A 1 70 ? -2.076 -24.364 29.726 1.00 20.81 71 ASP A O 1
ATOM 562 N N . LYS A 1 71 ? -1.168 -26.410 29.351 1.00 19.77 72 LYS A N 1
ATOM 563 C CA . LYS A 1 71 ? -0.352 -26.390 30.553 1.00 23.53 72 LYS A CA 1
ATOM 564 C C . LYS A 1 71 ? 0.986 -25.671 30.329 1.00 21.36 72 LYS A C 1
ATOM 565 O O . LYS A 1 71 ? 1.748 -25.486 31.258 1.00 24.34 72 LYS A O 1
ATOM 571 N N . HIS A 1 72 ? 1.154 -25.134 29.111 1.00 23.99 73 HIS A N 1
ATOM 572 C CA . HIS A 1 72 ? 2.370 -24.356 28.782 1.00 25.15 73 HIS A CA 1
ATOM 573 C C . HIS A 1 72 ? 2.153 -22.960 29.326 1.00 23.56 73 HIS A C 1
ATOM 574 O O . HIS A 1 72 ? 1.544 -22.082 28.664 1.00 28.85 73 HIS A O 1
ATOM 581 N N . PHE A 1 73 ? 2.612 -22.716 30.547 1.00 22.77 74 PHE A N 1
ATOM 582 C CA . PHE A 1 73 ? 2.192 -21.517 31.302 1.00 22.53 74 PHE A CA 1
ATOM 583 C C . PHE A 1 73 ? 3.440 -20.799 31.789 1.00 27.43 74 PHE A C 1
ATOM 584 O O . PHE A 1 73 ? 4.070 -21.182 32.790 1.00 37.74 74 PHE A O 1
ATOM 592 N N . ASN A 1 74 ? 3.795 -19.789 31.081 1.00 26.56 75 ASN A N 1
ATOM 593 C CA . ASN A 1 74 ? 4.972 -18.980 31.403 1.00 33.86 75 ASN A CA 1
ATOM 594 C C . ASN A 1 74 ? 4.486 -17.548 31.523 1.00 29.83 75 ASN A C 1
ATOM 595 O O . ASN A 1 74 ? 4.845 -16.668 30.699 1.00 34.52 75 ASN A O 1
ATOM 600 N N . PHE A 1 75 ? 3.656 -17.328 32.518 1.00 23.02 76 PHE A N 1
ATOM 601 C CA . PHE A 1 75 ? 3.207 -15.981 32.791 1.00 21.67 76 PHE A CA 1
ATOM 602 C C . PHE A 1 75 ? 3.682 -15.758 34.149 1.00 19.33 76 PHE A C 1
ATOM 603 O O . PHE A 1 75 ? 3.727 -16.685 34.980 1.00 21.80 76 PHE A O 1
ATOM 611 N N . TYR A 1 76 ? 3.964 -14.525 34.452 1.00 20.62 77 TYR A N 1
ATOM 612 C CA . TYR A 1 76 ? 4.494 -14.161 35.766 1.00 20.90 77 TYR A CA 1
ATOM 613 C C . TYR A 1 76 ? 3.774 -13.018 36.365 1.00 19.24 77 TYR A C 1
ATOM 614 O O . TYR A 1 76 ? 3.568 -11.971 35.720 1.00 21.00 77 TYR A O 1
ATOM 623 N N . LYS A 1 77 ? 3.441 -13.110 37.651 1.00 18.72 78 LYS A N 1
ATOM 624 C CA . LYS A 1 77 ? 2.737 -11.993 38.282 1.00 18.33 78 LYS A CA 1
ATOM 625 C C . LYS A 1 77 ? 3.641 -10.787 38.389 1.00 24.39 78 LYS A C 1
ATOM 626 O O . LYS A 1 77 ? 4.867 -10.948 38.560 1.00 23.28 78 LYS A O 1
ATOM 632 N N . GLY A 1 78 ? 3.073 -9.597 38.224 1.00 23.53 79 GLY A N 1
ATOM 633 C CA . GLY A 1 78 ? 3.894 -8.379 38.286 1.00 26.18 79 GLY A CA 1
ATOM 634 C C . GLY A 1 78 ? 4.652 -7.998 37.011 1.00 31.09 79 GLY A C 1
ATOM 635 O O . GLY A 1 78 ? 5.437 -7.052 37.056 1.00 37.68 79 GLY A O 1
ATOM 636 N N . SER A 1 79 ? 4.385 -8.635 35.865 1.00 20.92 80 SER A N 1
ATOM 637 C CA . SER A 1 79 ? 5.267 -8.439 34.720 1.00 19.77 80 SER A CA 1
ATOM 638 C C . SER A 1 79 ? 4.459 -7.726 33.647 1.00 19.64 80 SER A C 1
ATOM 639 O O . SER A 1 79 ? 3.169 -7.732 33.708 1.00 19.69 80 SER A O 1
ATOM 642 N N . THR A 1 80 ? 5.147 -7.262 32.621 1.00 17.26 81 THR A N 1
ATOM 643 C CA . THR A 1 80 ? 4.438 -6.670 31.441 1.00 19.24 81 THR A CA 1
ATOM 644 C C . THR A 1 80 ? 4.581 -7.674 30.340 1.00 19.98 81 THR A C 1
ATOM 645 O O . THR A 1 80 ? 5.670 -8.247 30.204 1.00 21.59 81 THR A O 1
ATOM 649 N N . VAL A 1 81 ? 3.481 -8.026 29.663 1.00 18.10 82 VAL A N 1
ATOM 650 C CA . VAL A 1 81 ? 3.518 -9.102 28.667 1.00 20.64 82 VAL A CA 1
ATOM 651 C C . VAL A 1 81 ? 2.798 -8.674 27.414 1.00 21.70 82 VAL A C 1
ATOM 652 O O . VAL A 1 81 ? 1.895 -7.829 27.483 1.00 20.61 82 VAL A O 1
ATOM 656 N N . LYS A 1 82 ? 3.224 -9.253 26.283 1.00 20.82 83 LYS A N 1
ATOM 657 C CA . LYS A 1 82 ? 2.582 -8.999 25.023 1.00 21.11 83 LYS A CA 1
ATOM 658 C C . LYS A 1 82 ? 1.892 -10.272 24.558 1.00 19.27 83 LYS A C 1
ATOM 659 O O . LYS A 1 82 ? 2.531 -11.320 24.529 1.00 21.11 83 LYS A O 1
ATOM 665 N N . ILE A 1 83 ? 0.600 -10.199 24.250 1.00 18.25 84 ILE A N 1
ATOM 666 C CA . ILE A 1 83 ? -0.200 -11.361 23.758 1.00 17.70 84 ILE A CA 1
ATOM 667 C C . ILE A 1 83 ? -0.672 -11.000 22.302 1.00 17.28 84 ILE A C 1
ATOM 668 O O . ILE A 1 83 ? -1.207 -9.943 22.103 1.00 17.63 84 ILE A O 1
ATOM 673 N N . ILE A 1 84 ? -0.512 -11.905 21.348 1.00 16.97 85 ILE A N 1
ATOM 674 C CA . ILE A 1 84 ? -0.991 -11.579 19.991 1.00 17.96 85 ILE A CA 1
ATOM 675 C C . ILE A 1 84 ? -2.094 -12.589 19.656 1.00 15.89 85 ILE A C 1
ATOM 676 O O . ILE A 1 84 ? -1.867 -13.774 19.896 1.00 21.01 85 ILE A O 1
ATOM 681 N N . VAL A 1 85 ? -3.248 -12.120 19.222 1.00 16.92 86 VAL A N 1
ATOM 682 C CA . VAL A 1 85 ? -4.359 -13.011 18.840 1.00 16.46 86 VAL A CA 1
ATOM 683 C C . VAL A 1 85 ? -4.525 -12.859 17.333 1.00 20.66 86 VAL A C 1
ATOM 684 O O . VAL A 1 85 ? -4.522 -11.723 16.826 1.00 19.85 86 VAL A O 1
ATOM 688 N N . GLU A 1 86 ? -4.716 -13.990 16.639 1.00 21.96 87 GLU A N 1
ATOM 689 C CA . GLU A 1 86 ? -5.028 -13.931 15.204 1.00 24.12 87 GLU A CA 1
ATOM 690 C C . GLU A 1 86 ? -6.295 -14.669 14.908 1.00 23.12 87 GLU A C 1
ATOM 691 O O . GLU A 1 86 ? -6.537 -15.747 15.530 1.00 23.95 87 GLU A O 1
ATOM 697 N N . PHE A 1 87 ? -7.115 -14.053 14.044 1.00 22.91 88 PHE A N 1
ATOM 698 C CA . PHE A 1 87 ? -8.414 -14.571 13.685 1.00 22.41 88 PHE A CA 1
ATOM 699 C C . PHE A 1 87 ? -8.154 -15.344 12.380 1.00 25.79 88 PHE A C 1
ATOM 700 O O . PHE A 1 87 ? -7.929 -14.723 11.306 1.00 24.64 88 PHE A O 1
ATOM 708 N N . LEU A 1 88 ? -8.036 -16.662 12.482 1.00 27.04 89 LEU A N 1
ATOM 709 C CA . LEU A 1 88 ? -7.615 -17.425 11.323 1.00 27.92 89 LEU A CA 1
ATOM 710 C C . LEU A 1 88 ? -8.757 -18.321 10.782 1.00 29.84 89 LEU A C 1
ATOM 711 O O . LEU A 1 88 ? -8.647 -19.542 10.796 1.00 31.13 89 LEU A O 1
ATOM 716 N N . GLY A 1 89 ? -9.869 -17.704 10.383 1.00 30.16 90 GLY A N 1
ATOM 717 C CA . GLY A 1 89 ? -10.946 -18.450 9.772 1.00 32.07 90 GLY A CA 1
ATOM 718 C C . GLY A 1 89 ? -11.600 -19.364 10.769 1.00 29.94 90 GLY A C 1
ATOM 719 O O . GLY A 1 89 ? -12.389 -18.891 11.580 1.00 33.89 90 GLY A O 1
ATOM 720 N N . ASP A 1 90 ? -11.242 -20.654 10.716 1.00 25.30 91 ASP A N 1
ATOM 721 C CA A ASP A 1 90 ? -11.867 -21.690 11.542 0.50 28.04 91 ASP A CA 1
ATOM 722 C CA B ASP A 1 90 ? -11.871 -21.663 11.554 0.50 28.79 91 ASP A CA 1
ATOM 723 C C . ASP A 1 90 ? -11.237 -21.802 12.942 1.00 28.40 91 ASP A C 1
ATOM 724 O O . ASP A 1 90 ? -11.640 -22.645 13.746 1.00 28.73 91 ASP A O 1
ATOM 733 N N . LYS A 1 91 ? -10.251 -20.967 13.217 1.00 25.35 92 LYS A N 1
ATOM 734 C CA . LYS A 1 91 ? -9.639 -21.008 14.533 1.00 25.51 92 LYS A CA 1
ATOM 735 C C . LYS A 1 91 ? -9.045 -19.669 14.900 1.00 25.42 92 LYS A C 1
ATOM 736 O O . LYS A 1 91 ? -8.775 -18.836 14.062 1.00 24.40 92 LYS A O 1
ATOM 742 N N . PHE A 1 92 ? -8.831 -19.541 16.201 1.00 24.37 93 PHE A N 1
ATOM 743 C CA . PHE A 1 92 ? -8.038 -18.442 16.778 1.00 22.96 93 PHE A CA 1
ATOM 744 C C . PHE A 1 92 ? -6.684 -18.961 17.191 1.00 21.90 93 PHE A C 1
ATOM 745 O O . PHE A 1 92 ? -6.515 -20.099 17.700 1.00 24.79 93 PHE A O 1
ATOM 753 N N . LEU A 1 93 ? -5.673 -18.124 17.006 1.00 18.44 94 LEU A N 1
ATOM 754 C CA . LEU A 1 93 ? -4.413 -18.561 17.415 1.00 19.98 94 LEU A CA 1
ATOM 755 C C . LEU A 1 93 ? -3.918 -17.452 18.375 1.00 23.41 94 LEU A C 1
ATOM 756 O O . LEU A 1 93 ? -3.934 -16.276 17.997 1.00 23.53 94 LEU A O 1
ATOM 761 N N . VAL A 1 94 ? -3.418 -17.824 19.561 1.00 19.00 95 VAL A N 1
ATOM 762 C CA . VAL A 1 94 ? -2.884 -16.854 20.513 1.00 18.16 95 VAL A CA 1
ATOM 763 C C . VAL A 1 94 ? -1.379 -17.104 20.630 1.00 19.63 95 VAL A C 1
ATOM 764 O O . VAL A 1 94 ? -0.925 -18.187 21.094 1.00 24.83 95 VAL A O 1
ATOM 768 N N . LYS A 1 95 ? -0.569 -16.113 20.270 1.00 17.59 96 LYS A N 1
ATOM 769 C CA . LYS A 1 95 ? 0.895 -16.306 20.412 1.00 19.77 96 LYS A CA 1
ATOM 770 C C . LYS A 1 95 ? 1.393 -15.699 21.701 1.00 25.26 96 LYS A C 1
ATOM 771 O O . LYS A 1 95 ? 1.104 -14.530 22.039 1.00 20.78 96 LYS A O 1
ATOM 777 N N . LEU A 1 96 ? 2.125 -16.505 22.450 1.00 23.66 97 LEU A N 1
ATOM 778 C CA . LEU A 1 96 ? 2.575 -16.062 23.775 1.00 23.09 97 LEU A CA 1
ATOM 779 C C . LEU A 1 96 ? 4.017 -15.563 23.671 1.00 23.53 97 LEU A C 1
ATOM 780 O O . LEU A 1 96 ? 4.736 -15.878 22.704 1.00 25.83 97 LEU A O 1
ATOM 785 N N . PRO A 1 97 ? 4.475 -14.842 24.694 1.00 26.69 98 PRO A N 1
ATOM 786 C CA . PRO A 1 97 ? 5.857 -14.250 24.669 1.00 30.60 98 PRO A CA 1
ATOM 787 C C . PRO A 1 97 ? 6.960 -15.270 24.399 1.00 39.92 98 PRO A C 1
ATOM 788 O O . PRO A 1 97 ? 7.890 -14.992 23.605 1.00 41.07 98 PRO A O 1
ATOM 792 N N . ASP A 1 98 ? 6.858 -16.452 25.016 1.00 40.94 99 ASP A N 1
ATOM 793 C CA . ASP A 1 98 ? 7.863 -17.502 24.746 1.00 39.19 99 ASP A CA 1
ATOM 794 C C . ASP A 1 98 ? 7.774 -18.128 23.354 1.00 37.28 99 ASP A C 1
ATOM 795 O O . ASP A 1 98 ? 8.565 -18.988 23.048 1.00 48.89 99 ASP A O 1
ATOM 800 N N . GLY A 1 99 ? 6.834 -17.699 22.517 1.00 33.50 100 GLY A N 1
ATOM 801 C CA . GLY A 1 99 ? 6.665 -18.298 21.183 1.00 32.66 100 GLY A CA 1
ATOM 802 C C . GLY A 1 99 ? 5.713 -19.500 21.130 1.00 33.66 100 GLY A C 1
ATOM 803 O O . GLY A 1 99 ? 5.309 -19.902 20.053 1.00 35.95 100 GLY A O 1
ATOM 804 N N . HIS A 1 100 ? 5.306 -20.049 22.274 1.00 28.15 101 HIS A N 1
ATOM 805 C CA . HIS A 1 100 ? 4.228 -21.021 22.264 1.00 24.64 101 HIS A CA 1
ATOM 806 C C . HIS A 1 100 ? 2.934 -20.433 21.640 1.00 24.83 101 HIS A C 1
ATOM 807 O O . HIS A 1 100 ? 2.619 -19.274 21.856 1.00 23.34 101 HIS A O 1
ATOM 814 N N . GLU A 1 101 ? 2.183 -21.260 20.916 1.00 24.46 102 GLU A N 1
ATOM 815 C CA . GLU A 1 101 ? 0.900 -20.878 20.317 1.00 23.27 102 GLU A CA 1
ATOM 816 C C . GLU A 1 101 ? -0.211 -21.697 20.923 1.00 25.02 102 GLU A C 1
ATOM 817 O O . GLU A 1 101 ? -0.109 -22.937 21.056 1.00 27.70 102 GLU A O 1
ATOM 823 N N . VAL A 1 102 ? -1.238 -21.005 21.395 1.00 22.98 103 VAL A N 1
ATOM 824 C CA . VAL A 1 102 ? -2.447 -21.665 21.817 1.00 22.90 103 VAL A CA 1
ATOM 825 C C . VAL A 1 102 ? -3.436 -21.555 20.700 1.00 26.18 103 VAL A C 1
ATOM 826 O O . VAL A 1 102 ? -3.736 -20.450 20.208 1.00 22.03 103 VAL A O 1
ATOM 830 N N . GLU A 1 103 ? -3.939 -22.712 20.250 1.00 25.72 104 GLU A N 1
ATOM 831 C CA . GLU A 1 103 ? -4.933 -22.732 19.212 1.00 27.72 104 GLU A CA 1
ATOM 832 C C . GLU A 1 103 ? -6.336 -23.053 19.788 1.00 27.74 104 GLU A C 1
ATOM 833 O O . GLU A 1 103 ? -6.496 -23.889 20.679 1.00 30.26 104 GLU A O 1
ATOM 839 N N . PHE A 1 104 ? -7.350 -22.364 19.356 1.00 22.55 105 PHE A N 1
ATOM 840 C CA . PHE A 1 104 ? -8.733 -22.614 19.820 1.00 21.94 105 PHE A CA 1
ATOM 841 C C . PHE A 1 104 ? -9.716 -22.534 18.653 1.00 25.00 105 PHE A C 1
ATOM 842 O O . PHE A 1 104 ? -9.719 -21.531 17.897 1.00 23.16 105 PHE A O 1
ATOM 850 N N . PRO A 1 105 ? -10.614 -23.545 18.521 1.00 26.24 106 PRO A N 1
ATOM 851 C CA . PRO A 1 105 ? -11.508 -23.557 17.365 1.00 25.85 106 PRO A CA 1
ATOM 852 C C . PRO A 1 105 ? -12.520 -22.445 17.389 1.00 23.27 106 PRO A C 1
ATOM 853 O O . PRO A 1 105 ? -13.004 -22.015 18.438 1.00 24.62 106 PRO A O 1
ATOM 857 N N . ASN A 1 106 ? -12.777 -21.919 16.191 1.00 23.59 107 ASN A N 1
ATOM 858 C CA . ASN A 1 106 ? -13.880 -20.983 16.002 1.00 25.16 107 ASN A CA 1
ATOM 859 C C . ASN A 1 106 ? -15.119 -21.804 15.860 1.00 29.98 107 ASN A C 1
ATOM 860 O O . ASN A 1 106 ? -15.649 -21.954 14.725 1.00 28.53 107 ASN A O 1
ATOM 865 N N . ARG A 1 107 ? -15.573 -22.357 16.993 1.00 28.98 108 ARG A N 1
ATOM 866 C CA . ARG A 1 107 ? -16.672 -23.322 17.063 1.00 32.82 108 ARG A CA 1
ATOM 867 C C . ARG A 1 107 ? -17.949 -22.864 16.452 1.00 33.22 108 ARG A C 1
ATOM 868 O O . ARG A 1 107 ? -18.655 -23.669 15.834 1.00 35.74 108 ARG A O 1
ATOM 876 N N . HIS A 1 108 ? -18.307 -21.595 16.671 1.00 31.36 109 HIS A N 1
ATOM 877 C CA . HIS A 1 108 ? -19.625 -21.163 16.297 1.00 33.92 109 HIS A CA 1
ATOM 878 C C . HIS A 1 108 ? -19.602 -20.418 14.970 1.00 33.32 109 HIS A C 1
ATOM 879 O O . HIS A 1 108 ? -20.601 -19.858 14.549 1.00 33.36 109 HIS A O 1
ATOM 886 N N . GLY A 1 109 ? -18.453 -20.441 14.314 1.00 31.95 110 GLY A N 1
ATOM 887 C CA . GLY A 1 109 ? -18.376 -19.910 12.954 1.00 37.89 110 GLY A CA 1
ATOM 888 C C . GLY A 1 109 ? -18.524 -18.412 12.813 1.00 35.74 110 GLY A C 1
ATOM 889 O O . GLY A 1 109 ? -18.922 -17.928 11.759 1.00 36.51 110 GLY A O 1
ATOM 890 N N . TYR A 1 110 ? -18.144 -17.648 13.846 1.00 30.24 111 TYR A N 1
ATOM 891 C CA . TYR A 1 110 ? -18.107 -16.179 13.709 1.00 30.71 111 TYR A CA 1
ATOM 892 C C . TYR A 1 110 ? -17.384 -15.761 12.445 1.00 30.58 111 TYR A C 1
ATOM 893 O O . TYR A 1 110 ? -16.276 -16.250 12.150 1.00 29.25 111 TYR A O 1
ATOM 902 N N . ASP A 1 111 ? -17.924 -14.772 11.736 1.00 32.91 112 ASP A N 1
ATOM 903 C CA . ASP A 1 111 ? -17.108 -14.233 10.665 1.00 34.61 112 ASP A CA 1
ATOM 904 C C . ASP A 1 111 ? -16.562 -12.858 11.009 1.00 32.84 112 ASP A C 1
ATOM 905 O O . ASP A 1 111 ? -15.647 -12.356 10.350 1.00 35.80 112 ASP A O 1
ATOM 910 N N . LYS A 1 112 ? -17.123 -12.260 12.064 1.00 28.76 113 LYS A N 1
ATOM 911 C CA . LYS A 1 112 ? -16.709 -10.944 12.483 1.00 29.61 113 LYS A CA 1
ATOM 912 C C . LYS A 1 112 ? -16.783 -10.941 14.017 1.00 26.46 113 LYS A C 1
ATOM 913 O O . LYS A 1 112 ? -17.757 -11.405 14.592 1.00 28.73 113 LYS A O 1
ATOM 919 N N . ILE A 1 113 ? -15.787 -10.349 14.640 1.00 26.32 114 ILE A N 1
ATOM 920 C CA . ILE A 1 113 ? -15.781 -10.160 16.084 1.00 24.19 114 ILE A CA 1
ATOM 921 C C . ILE A 1 113 ? -16.027 -8.659 16.295 1.00 24.38 114 ILE A C 1
ATOM 922 O O . ILE A 1 113 ? -15.308 -7.811 15.753 1.00 26.08 114 ILE A O 1
ATOM 927 N N . SER A 1 114 ? -17.049 -8.330 17.042 1.00 23.34 115 SER A N 1
ATOM 928 C CA . SER A 1 114 ? -17.304 -6.926 17.277 1.00 25.10 115 SER A CA 1
ATOM 929 C C . SER A 1 114 ? -17.049 -6.457 18.697 1.00 23.06 115 SER A C 1
ATOM 930 O O . SER A 1 114 ? -17.041 -5.255 18.968 1.00 24.39 115 SER A O 1
ATOM 933 N N . TYR A 1 115 ? -16.839 -7.394 19.632 1.00 19.41 116 TYR A N 1
ATOM 934 C CA . TYR A 1 115 ? -16.772 -6.980 20.975 1.00 17.82 116 TYR A CA 1
ATOM 935 C C . TYR A 1 115 ? -15.499 -7.600 21.653 1.00 16.91 116 TYR A C 1
ATOM 936 O O . TYR A 1 115 ? -15.174 -8.765 21.405 1.00 17.07 116 TYR A O 1
ATOM 945 N N . LEU A 1 116 ? -14.842 -6.780 22.505 1.00 18.12 117 LEU A N 1
ATOM 946 C CA . LEU A 1 116 ? -13.696 -7.265 23.303 1.00 17.21 117 LEU A CA 1
ATOM 947 C C . LEU A 1 116 ? -13.866 -6.780 24.757 1.00 18.01 117 LEU A C 1
ATOM 948 O O . LEU A 1 116 ? -14.212 -5.636 25.004 1.00 19.04 117 LEU A O 1
ATOM 953 N N . ASN A 1 117 ? -13.510 -7.617 25.746 1.00 16.03 118 ASN A N 1
ATOM 954 C CA . ASN A 1 117 ? -13.331 -7.045 27.054 1.00 16.67 118 ASN A CA 1
ATOM 955 C C . ASN A 1 117 ? -12.107 -7.769 27.677 1.00 16.45 118 ASN A C 1
ATOM 956 O O . ASN A 1 117 ? -11.663 -8.830 27.176 1.00 17.50 118 ASN A O 1
ATOM 961 N N . ILE A 1 118 ? -11.475 -7.058 28.604 1.00 17.63 119 ILE A N 1
ATOM 962 C CA . ILE A 1 118 ? -10.341 -7.669 29.295 1.00 18.21 119 ILE A CA 1
ATOM 963 C C . ILE A 1 118 ? -10.715 -7.522 30.759 1.00 20.90 119 ILE A C 1
ATOM 964 O O . ILE A 1 118 ? -11.115 -6.435 31.164 1.00 24.84 119 ILE A O 1
ATOM 969 N N . LEU A 1 119 ? -10.606 -8.603 31.552 1.00 21.29 120 LEU A N 1
ATOM 970 C CA . LEU A 1 119 ? -11.083 -8.588 32.952 1.00 22.26 120 LEU A CA 1
ATOM 971 C C . LEU A 1 119 ? -9.955 -9.160 33.833 1.00 21.05 120 LEU A C 1
ATOM 972 O O . LEU A 1 119 ? -9.085 -9.927 33.321 1.00 19.60 120 LEU A O 1
ATOM 977 N N . GLY A 1 120 ? -9.967 -8.803 35.108 1.00 19.50 121 GLY A N 1
ATOM 978 C CA . GLY A 1 120 ? -9.089 -9.535 36.045 1.00 18.78 121 GLY A CA 1
ATOM 979 C C . GLY A 1 120 ? -7.814 -8.741 36.232 1.00 20.19 121 GLY A C 1
ATOM 980 O O . GLY A 1 120 ? -7.815 -7.551 36.100 1.00 21.00 121 GLY A O 1
ATOM 981 N N . GLY A 1 121 ? -6.694 -9.402 36.550 1.00 21.23 122 GLY A N 1
ATOM 982 C CA . GLY A 1 121 ? -5.520 -8.639 37.035 1.00 25.30 122 GLY A CA 1
ATOM 983 C C . GLY A 1 121 ? -4.597 -8.326 35.877 1.00 25.62 122 GLY A C 1
ATOM 984 O O . GLY A 1 121 ? -3.480 -8.826 35.825 1.00 24.28 122 GLY A O 1
ATOM 985 N N . PHE A 1 122 ? -5.090 -7.558 34.896 1.00 22.40 123 PHE A N 1
ATOM 986 C CA . PHE A 1 122 ? -4.335 -7.228 33.722 1.00 19.91 123 PHE A CA 1
ATOM 987 C C . PHE A 1 122 ? -4.706 -5.782 33.351 1.00 22.31 123 PHE A C 1
ATOM 988 O O . PHE A 1 122 ? -5.888 -5.499 33.141 1.00 25.85 123 PHE A O 1
ATOM 996 N N . LYS A 1 123 ? -3.734 -4.872 33.380 1.00 19.23 124 LYS A N 1
ATOM 997 C CA . LYS A 1 123 ? -3.970 -3.455 33.049 1.00 21.61 124 LYS A CA 1
ATOM 998 C C . LYS A 1 123 ? -3.388 -3.246 31.644 1.00 18.86 124 LYS A C 1
ATOM 999 O O . LYS A 1 123 ? -2.178 -3.365 31.465 1.00 17.15 124 LYS A O 1
ATOM 1005 N N . VAL A 1 124 ? -4.231 -2.921 30.650 1.00 18.02 125 VAL A N 1
ATOM 1006 C CA . VAL A 1 124 ? -3.754 -2.762 29.288 1.00 18.21 125 VAL A CA 1
ATOM 1007 C C . VAL A 1 124 ? -2.845 -1.528 29.154 1.00 18.42 125 VAL A C 1
ATOM 1008 O O . VAL A 1 124 ? -3.186 -0.424 29.589 1.00 21.41 125 VAL A O 1
ATOM 1012 N N . THR A 1 125 ? -1.655 -1.710 28.617 1.00 17.52 126 THR A N 1
ATOM 1013 C CA . THR A 1 125 ? -0.829 -0.554 28.274 1.00 18.44 126 THR A CA 1
ATOM 1014 C C . THR A 1 125 ? -0.698 -0.262 26.779 1.00 17.92 126 THR A C 1
ATOM 1015 O O . THR A 1 125 ? -0.440 0.871 26.420 1.00 17.21 126 THR A O 1
ATOM 1019 N N . SER A 1 126 ? -0.913 -1.236 25.906 1.00 17.30 127 SER A N 1
ATOM 1020 C CA . SER A 1 126 ? -0.889 -0.963 24.444 1.00 18.74 127 SER A CA 1
ATOM 1021 C C . SER A 1 126 ? -1.920 -1.919 23.820 1.00 19.36 127 SER A C 1
ATOM 1022 O O . SER A 1 126 ? -2.061 -3.067 24.278 1.00 19.74 127 SER A O 1
ATOM 1025 N N . PHE A 1 127 ? -2.628 -1.470 22.776 1.00 16.88 128 PHE A N 1
ATOM 1026 C CA . PHE A 1 127 ? -3.596 -2.325 22.092 1.00 15.41 128 PHE A CA 1
ATOM 1027 C C . PHE A 1 127 ? -3.488 -1.944 20.621 1.00 16.00 128 PHE A C 1
ATOM 1028 O O . PHE A 1 127 ? -3.471 -0.764 20.316 1.00 17.87 128 PHE A O 1
ATOM 1036 N N . LYS A 1 128 ? -3.463 -2.939 19.740 1.00 14.78 129 LYS A N 1
ATOM 1037 C CA . LYS A 1 128 ? -3.469 -2.578 18.323 1.00 15.95 129 LYS A CA 1
ATOM 1038 C C . LYS A 1 128 ? -4.272 -3.641 17.621 1.00 19.21 129 LYS A C 1
ATOM 1039 O O . LYS A 1 128 ? -4.156 -4.801 17.952 1.00 19.46 129 LYS A O 1
ATOM 1045 N N . VAL A 1 129 ? -5.116 -3.228 16.656 1.00 17.63 130 VAL A N 1
ATOM 1046 C CA . VAL A 1 129 ? -5.912 -4.228 15.919 1.00 18.34 130 VAL A CA 1
ATOM 1047 C C . VAL A 1 129 ? -5.829 -3.853 14.417 1.00 20.15 130 VAL A C 1
ATOM 1048 O O . VAL A 1 129 ? -5.877 -2.659 14.084 1.00 20.39 130 VAL A O 1
ATOM 1052 N N . GLU A 1 130 ? -5.733 -4.872 13.578 1.00 22.47 131 GLU A N 1
ATOM 1053 C CA . GLU A 1 130 ? -5.760 -4.652 12.111 1.00 26.88 131 GLU A CA 1
ATOM 1054 C C . GLU A 1 130 ? -6.393 -5.839 11.466 1.00 33.47 131 GLU A C 1
ATOM 1055 O O . GLU A 1 130 ? -6.686 -6.821 12.156 1.00 28.06 131 GLU A O 1
ATOM 1062 N N . ALA B 1 1 ? -23.339 4.239 20.778 1.00 50.92 2 ALA B N 1
ATOM 1063 C CA . ALA B 1 1 ? -22.409 5.376 20.558 1.00 40.51 2 ALA B CA 1
ATOM 1064 C C . ALA B 1 1 ? -21.137 5.089 21.354 1.00 37.56 2 ALA B C 1
ATOM 1065 O O . ALA B 1 1 ? -20.123 5.532 20.925 1.00 33.63 2 ALA B O 1
ATOM 1067 N N . ARG B 1 2 ? -21.186 4.365 22.488 1.00 37.84 3 ARG B N 1
ATOM 1068 C CA . ARG B 1 2 ? -19.924 4.005 23.247 1.00 39.27 3 ARG B CA 1
ATOM 1069 C C . ARG B 1 2 ? -19.027 3.006 22.470 1.00 30.90 3 ARG B C 1
ATOM 1070 O O . ARG B 1 2 ? -19.452 1.941 22.027 1.00 29.32 3 ARG B O 1
ATOM 1078 N N . MET B 1 3 ? -17.775 3.354 22.230 1.00 23.65 4 MET B N 1
ATOM 1079 C CA . MET B 1 3 ? -17.007 2.536 21.365 1.00 21.68 4 MET B CA 1
ATOM 1080 C C . MET B 1 3 ? -15.913 1.829 22.237 1.00 21.12 4 MET B C 1
ATOM 1081 O O . MET B 1 3 ? -15.461 0.749 21.879 1.00 21.96 4 MET B O 1
ATOM 1086 N N . PHE B 1 4 ? -15.430 2.521 23.259 1.00 19.44 5 PHE B N 1
ATOM 1087 C CA . PHE B 1 4 ? -14.196 2.048 23.925 1.00 19.37 5 PHE B CA 1
ATOM 1088 C C . PHE B 1 4 ? -14.350 2.572 25.356 1.00 18.66 5 PHE B C 1
ATOM 1089 O O . PHE B 1 4 ? -14.714 3.714 25.557 1.00 19.02 5 PHE B O 1
ATOM 1097 N N . GLU B 1 5 ? -14.109 1.742 26.378 1.00 17.15 6 GLU B N 1
ATOM 1098 C CA . GLU B 1 5 ? -14.174 2.345 27.745 1.00 18.20 6 GLU B CA 1
ATOM 1099 C C . GLU B 1 5 ? -13.143 1.597 28.593 1.00 17.95 6 GLU B C 1
ATOM 1100 O O . GLU B 1 5 ? -12.974 0.373 28.431 1.00 18.68 6 GLU B O 1
ATOM 1106 N N . MET B 1 6 ? -12.388 2.352 29.400 1.00 20.04 7 MET B N 1
ATOM 1107 C CA A MET B 1 6 ? -11.405 1.771 30.270 0.50 19.63 7 MET B CA 1
ATOM 1108 C CA B MET B 1 6 ? -11.375 1.764 30.280 0.50 19.47 7 MET B CA 1
ATOM 1109 C C . MET B 1 6 ? -11.528 2.353 31.659 1.00 21.08 7 MET B C 1
ATOM 1110 O O . MET B 1 6 ? -11.789 3.551 31.828 1.00 18.68 7 MET B O 1
ATOM 1119 N N . PHE B 1 7 ? -11.312 1.495 32.662 1.00 21.72 8 PHE B N 1
ATOM 1120 C CA . PHE B 1 7 ? -11.420 1.903 34.038 1.00 27.83 8 PHE B CA 1
ATOM 1121 C C . PHE B 1 7 ? -10.066 1.607 34.677 1.00 28.81 8 PHE B C 1
ATOM 1122 O O . PHE B 1 7 ? -9.197 0.973 34.084 1.00 30.06 8 PHE B O 1
ATOM 1130 N N . ASN B 1 8 ? -9.846 2.062 35.891 1.00 32.34 9 ASN B N 1
ATOM 1131 C CA . ASN B 1 8 ? -8.528 1.730 36.493 1.00 33.76 9 ASN B CA 1
ATOM 1132 C C . ASN B 1 8 ? -7.281 2.064 35.658 1.00 36.01 9 ASN B C 1
ATOM 1133 O O . ASN B 1 8 ? -6.282 1.335 35.748 1.00 30.93 9 ASN B O 1
ATOM 1138 N N . LEU B 1 9 ? -7.320 3.131 34.836 1.00 31.48 10 LEU B N 1
ATOM 1139 C CA . LEU B 1 9 ? -6.131 3.610 34.075 1.00 32.89 10 LEU B CA 1
ATOM 1140 C C . LEU B 1 9 ? -4.879 3.939 34.871 1.00 30.15 10 LEU B C 1
ATOM 1141 O O . LEU B 1 9 ? -3.776 3.809 34.368 1.00 37.93 10 LEU B O 1
ATOM 1146 N N . ASP B 1 10 ? -5.060 4.483 36.047 1.00 27.47 11 ASP B N 1
ATOM 1147 C CA . ASP B 1 10 ? -3.912 4.985 36.832 1.00 30.51 11 ASP B CA 1
ATOM 1148 C C . ASP B 1 10 ? -2.934 5.856 36.020 1.00 27.05 11 ASP B C 1
ATOM 1149 O O . ASP B 1 10 ? -1.710 5.669 36.062 1.00 29.00 11 ASP B O 1
ATOM 1154 N N . TRP B 1 11 ? -3.472 6.814 35.286 1.00 23.29 12 TRP B N 1
ATOM 1155 C CA . TRP B 1 11 ? -2.651 7.652 34.440 1.00 19.88 12 TRP B CA 1
ATOM 1156 C C . TRP B 1 11 ? -2.360 8.954 35.182 1.00 22.71 12 TRP B C 1
ATOM 1157 O O . TRP B 1 11 ? -3.241 9.611 35.781 1.00 24.30 12 TRP B O 1
ATOM 1168 N N . LYS B 1 12 ? -1.101 9.302 35.236 1.00 22.07 13 LYS B N 1
ATOM 1169 C CA . LYS B 1 12 ? -0.690 10.370 36.184 1.00 22.48 13 LYS B CA 1
ATOM 1170 C C . LYS B 1 12 ? 0.057 11.461 35.458 1.00 19.55 13 LYS B C 1
ATOM 1171 O O . LYS B 1 12 ? 0.477 11.295 34.306 1.00 18.91 13 LYS B O 1
ATOM 1177 N N . SER B 1 13 ? 0.240 12.617 36.086 1.00 21.10 14 SER B N 1
ATOM 1178 C CA . SER B 1 13 ? 0.888 13.734 35.374 1.00 21.57 14 SER B CA 1
ATOM 1179 C C . SER B 1 13 ? 2.281 13.321 34.969 1.00 20.76 14 SER B C 1
ATOM 1180 O O . SER B 1 13 ? 2.906 12.464 35.586 1.00 22.47 14 SER B O 1
ATOM 1183 N N . GLY B 1 14 ? 2.646 13.830 33.818 1.00 18.51 15 GLY B N 1
ATOM 1184 C CA . GLY B 1 14 ? 3.781 13.448 33.061 1.00 21.20 15 GLY B CA 1
ATOM 1185 C C . GLY B 1 14 ? 3.519 12.289 32.061 1.00 21.89 15 GLY B C 1
ATOM 1186 O O . GLY B 1 14 ? 4.397 11.988 31.258 1.00 22.54 15 GLY B O 1
ATOM 1187 N N . GLY B 1 15 ? 2.303 11.739 32.094 1.00 19.76 16 GLY B N 1
ATOM 1188 C CA . GLY B 1 15 ? 1.937 10.616 31.214 1.00 18.04 16 GLY B CA 1
ATOM 1189 C C . GLY B 1 15 ? 1.564 11.066 29.811 1.00 16.20 16 GLY B C 1
ATOM 1190 O O . GLY B 1 15 ? 1.243 12.234 29.562 1.00 15.23 16 GLY B O 1
ATOM 1191 N N . THR B 1 16 ? 1.622 10.108 28.871 1.00 16.05 17 THR B N 1
ATOM 1192 C CA . THR B 1 16 ? 1.366 10.340 27.471 1.00 16.57 17 THR B CA 1
ATOM 1193 C C . THR B 1 16 ? 0.387 9.226 27.040 1.00 17.90 17 THR B C 1
ATOM 1194 O O . THR B 1 16 ? 0.408 8.088 27.548 1.00 18.49 17 THR B O 1
ATOM 1198 N N . MET B 1 17 ? -0.576 9.600 26.209 1.00 14.57 18 MET B N 1
ATOM 1199 C CA . MET B 1 17 ? -1.537 8.571 25.698 1.00 14.62 18 MET B CA 1
ATOM 1200 C C . MET B 1 17 ? -1.582 8.784 24.157 1.00 15.78 18 MET B C 1
ATOM 1201 O O . MET B 1 17 ? -1.716 9.924 23.679 1.00 16.58 18 MET B O 1
ATOM 1206 N N . LYS B 1 18 ? -1.549 7.699 23.402 1.00 16.05 19 LYS B N 1
ATOM 1207 C CA . LYS B 1 18 ? -1.649 7.789 21.992 1.00 15.92 19 LYS B CA 1
ATOM 1208 C C . LYS B 1 18 ? -2.982 7.076 21.651 1.00 17.05 19 LYS B C 1
ATOM 1209 O O . LYS B 1 18 ? -3.218 5.946 22.067 1.00 16.57 19 LYS B O 1
ATOM 1215 N N . ILE B 1 19 ? -3.808 7.730 20.849 1.00 15.24 20 ILE B N 1
ATOM 1216 C CA . ILE B 1 19 ? -5.083 7.137 20.453 1.00 16.88 20 ILE B CA 1
ATOM 1217 C C . ILE B 1 19 ? -5.089 7.300 18.916 1.00 17.81 20 ILE B C 1
ATOM 1218 O O . ILE B 1 19 ? -5.141 8.439 18.433 1.00 20.16 20 ILE B O 1
ATOM 1223 N N . LYS B 1 20 ? -5.025 6.200 18.180 1.00 16.35 21 LYS B N 1
ATOM 1224 C CA . LYS B 1 20 ? -5.080 6.318 16.714 1.00 17.30 21 LYS B CA 1
ATOM 1225 C C . LYS B 1 20 ? -6.280 5.481 16.283 1.00 14.88 21 LYS B C 1
ATOM 1226 O O . LYS B 1 20 ? -6.597 4.419 16.906 1.00 13.83 21 LYS B O 1
ATOM 1232 N N . GLY B 1 21 ? -7.002 5.946 15.281 1.00 15.68 22 GLY B N 1
ATOM 1233 C CA . GLY B 1 21 ? -8.160 5.147 14.908 1.00 17.17 22 GLY B CA 1
ATOM 1234 C C . GLY B 1 21 ? -8.793 5.692 13.658 1.00 19.08 22 GLY B C 1
ATOM 1235 O O . GLY B 1 21 ? -8.289 6.641 13.089 1.00 17.93 22 GLY B O 1
ATOM 1236 N N . HIS B 1 22 ? -9.900 5.082 13.278 1.00 15.25 23 HIS B N 1
ATOM 1237 C CA . HIS B 1 22 ? -10.511 5.320 11.941 1.00 17.49 23 HIS B CA 1
ATOM 1238 C C . HIS B 1 22 ? -11.790 6.082 12.182 1.00 16.79 23 HIS B C 1
ATOM 1239 O O . HIS B 1 22 ? -12.654 5.679 12.951 1.00 16.86 23 HIS B O 1
ATOM 1246 N N . ILE B 1 23 ? -11.877 7.246 11.564 1.00 14.39 24 ILE B N 1
ATOM 1247 C CA . ILE B 1 23 ? -13.107 8.057 11.627 1.00 15.33 24 ILE B CA 1
ATOM 1248 C C . ILE B 1 23 ? -14.091 7.503 10.598 1.00 18.89 24 ILE B C 1
ATOM 1249 O O . ILE B 1 23 ? -13.728 7.371 9.439 1.00 18.21 24 ILE B O 1
ATOM 1254 N N . SER B 1 24 ? -15.332 7.209 11.051 1.00 19.85 25 SER B N 1
ATOM 1255 C CA . SER B 1 24 ? -16.344 6.498 10.232 1.00 23.77 25 SER B CA 1
ATOM 1256 C C . SER B 1 24 ? -16.566 7.361 8.995 1.00 21.42 25 SER B C 1
ATOM 1257 O O . SER B 1 24 ? -16.541 8.605 9.102 1.00 20.74 25 SER B O 1
ATOM 1260 N N . GLU B 1 25 ? -16.901 6.735 7.867 1.00 23.39 26 GLU B N 1
ATOM 1261 C CA . GLU B 1 25 ? -17.206 7.482 6.637 1.00 24.73 26 GLU B CA 1
ATOM 1262 C C . GLU B 1 25 ? -18.385 8.417 6.808 1.00 24.15 26 GLU B C 1
ATOM 1263 O O . GLU B 1 25 ? -18.498 9.456 6.123 1.00 26.75 26 GLU B O 1
ATOM 1269 N N . ASP B 1 26 ? -19.282 8.023 7.705 1.00 25.87 27 ASP B N 1
ATOM 1270 C CA . ASP B 1 26 ? -20.517 8.737 7.969 1.00 27.25 27 ASP B CA 1
ATOM 1271 C C . ASP B 1 26 ? -20.504 9.399 9.304 1.00 25.08 27 ASP B C 1
ATOM 1272 O O . ASP B 1 26 ? -21.540 9.761 9.841 1.00 23.95 27 ASP B O 1
ATOM 1277 N N . ALA B 1 27 ? -19.315 9.577 9.883 1.00 21.76 28 ALA B N 1
ATOM 1278 C CA . ALA B 1 27 ? -19.258 10.197 11.201 1.00 19.80 28 ALA B CA 1
ATOM 1279 C C . ALA B 1 27 ? -19.867 11.595 11.214 1.00 18.86 28 ALA B C 1
ATOM 1280 O O . ALA B 1 27 ? -19.637 12.399 10.307 1.00 24.03 28 ALA B O 1
ATOM 1282 N N . GLU B 1 28 ? -20.547 11.926 12.293 1.00 19.31 29 GLU B N 1
ATOM 1283 C CA . GLU B 1 28 ? -20.882 13.306 12.573 1.00 19.31 29 GLU B CA 1
ATOM 1284 C C . GLU B 1 28 ? -19.963 13.885 13.630 1.00 18.28 29 GLU B C 1
ATOM 1285 O O . GLU B 1 28 ? -19.765 15.078 13.651 1.00 18.78 29 GLU B O 1
ATOM 1291 N N . SER B 1 29 ? -19.495 13.071 14.599 1.00 18.97 30 SER B N 1
ATOM 1292 C CA . SER B 1 29 ? -18.570 13.650 15.597 1.00 18.23 30 SER B CA 1
ATOM 1293 C C . SER B 1 29 ? -17.960 12.449 16.285 1.00 19.67 30 SER B C 1
ATOM 1294 O O . SER B 1 29 ? -18.430 11.305 16.082 1.00 19.62 30 SER B O 1
ATOM 1297 N N . PHE B 1 30 ? -16.943 12.711 17.076 1.00 18.08 31 PHE B N 1
ATOM 1298 C CA . PHE B 1 30 ? -16.545 11.665 18.039 1.00 16.06 31 PHE B CA 1
ATOM 1299 C C . PHE B 1 30 ? -16.040 12.420 19.275 1.00 14.31 31 PHE B C 1
ATOM 1300 O O . PHE B 1 30 ? -15.835 13.635 19.254 1.00 17.39 31 PHE B O 1
ATOM 1308 N N . ALA B 1 31 ? -15.892 11.689 20.356 1.00 14.97 32 ALA B N 1
ATOM 1309 C CA . ALA B 1 31 ? -15.385 12.315 21.552 1.00 15.36 32 ALA B CA 1
ATOM 1310 C C . ALA B 1 31 ? -14.434 11.366 22.302 1.00 14.50 32 ALA B C 1
ATOM 1311 O O . ALA B 1 31 ? -14.646 10.186 22.340 1.00 15.72 32 ALA B O 1
ATOM 1313 N N . ILE B 1 32 ? -13.357 11.959 22.837 1.00 16.30 33 ILE B N 1
ATOM 1314 C CA . ILE B 1 32 ? -12.420 11.275 23.716 1.00 14.81 33 ILE B CA 1
ATOM 1315 C C . ILE B 1 32 ? -12.626 11.952 25.068 1.00 14.83 33 ILE B C 1
ATOM 1316 O O . ILE B 1 32 ? -12.489 13.194 25.197 1.00 17.19 33 ILE B O 1
ATOM 1321 N N . ASN B 1 33 ? -12.979 11.136 26.073 1.00 14.96 34 ASN B N 1
ATOM 1322 C CA . ASN B 1 33 ? -13.312 11.643 27.391 1.00 14.92 34 ASN B CA 1
ATOM 1323 C C . ASN B 1 33 ? -12.430 10.970 28.408 1.00 16.34 34 ASN B C 1
ATOM 1324 O O . ASN B 1 33 ? -12.268 9.728 28.407 1.00 16.85 34 ASN B O 1
ATOM 1329 N N . LEU B 1 34 ? -11.820 11.824 29.239 1.00 16.23 35 LEU B N 1
ATOM 1330 C CA . LEU B 1 34 ? -10.847 11.316 30.244 1.00 16.72 35 LEU B CA 1
ATOM 1331 C C . LEU B 1 34 ? -11.196 11.926 31.602 1.00 16.35 35 LEU B C 1
ATOM 1332 O O . LEU B 1 34 ? -11.432 13.131 31.701 1.00 18.98 35 LEU B O 1
ATOM 1337 N N . GLY B 1 35 ? -11.206 11.115 32.653 1.00 18.46 36 GLY B N 1
ATOM 1338 C CA . GLY B 1 35 ? -11.549 11.725 33.968 1.00 20.24 36 GLY B CA 1
ATOM 1339 C C . GLY B 1 35 ? -11.442 10.642 35.062 1.00 22.58 36 GLY B C 1
ATOM 1340 O O . GLY B 1 35 ? -10.592 9.730 35.022 1.00 23.13 36 GLY B O 1
ATOM 1341 N N . CYS B 1 36 ? -12.336 10.799 36.023 1.00 28.34 37 CYS B N 1
ATOM 1342 C CA A CYS B 1 36 ? -12.451 9.891 37.170 0.50 29.69 37 CYS B CA 1
ATOM 1343 C CA B CYS B 1 36 ? -12.475 9.945 37.211 0.50 30.07 37 CYS B CA 1
ATOM 1344 C C . CYS B 1 36 ? -13.552 8.847 36.979 1.00 31.09 37 CYS B C 1
ATOM 1345 O O . CYS B 1 36 ? -13.444 7.695 37.476 1.00 31.13 37 CYS B O 1
ATOM 1350 N N . LYS B 1 37 ? -14.577 9.198 36.226 1.00 28.22 38 LYS B N 1
ATOM 1351 C CA . LYS B 1 37 ? -15.721 8.303 35.938 1.00 33.86 38 LYS B CA 1
ATOM 1352 C C . LYS B 1 37 ? -16.512 8.987 34.842 1.00 31.20 38 LYS B C 1
ATOM 1353 O O . LYS B 1 37 ? -16.167 10.119 34.470 1.00 30.61 38 LYS B O 1
ATOM 1359 N N . SER B 1 38 ? -17.567 8.341 34.339 1.00 33.57 39 SER B N 1
ATOM 1360 C CA . SER B 1 38 ? -18.262 8.877 33.153 1.00 32.84 39 SER B CA 1
ATOM 1361 C C . SER B 1 38 ? -18.852 10.270 33.408 1.00 33.45 39 SER B C 1
ATOM 1362 O O . SER B 1 38 ? -19.034 11.027 32.451 1.00 30.83 39 SER B O 1
ATOM 1365 N N . SER B 1 39 ? -19.042 10.626 34.690 1.00 30.73 40 SER B N 1
ATOM 1366 C CA . SER B 1 39 ? -19.712 11.866 35.114 1.00 33.46 40 SER B CA 1
ATOM 1367 C C . SER B 1 39 ? -18.781 12.984 35.580 1.00 32.47 40 SER B C 1
ATOM 1368 O O . SER B 1 39 ? -19.243 14.120 35.884 1.00 33.06 40 SER B O 1
ATOM 1371 N N . ASP B 1 40 ? -17.474 12.685 35.625 1.00 29.95 41 ASP B N 1
ATOM 1372 C CA . ASP B 1 40 ? -16.511 13.627 36.095 1.00 31.58 41 ASP B CA 1
ATOM 1373 C C . ASP B 1 40 ? -15.344 13.506 35.136 1.00 27.75 41 ASP B C 1
ATOM 1374 O O . ASP B 1 40 ? -14.553 12.539 35.228 1.00 27.11 41 ASP B O 1
ATOM 1379 N N . LEU B 1 41 ? -15.304 14.434 34.182 1.00 24.32 42 LEU B N 1
ATOM 1380 C CA . LEU B 1 41 ? -14.304 14.373 33.113 1.00 23.36 42 LEU B CA 1
ATOM 1381 C C . LEU B 1 41 ? -13.373 15.552 33.208 1.00 22.66 42 LEU B C 1
ATOM 1382 O O . LEU B 1 41 ? -13.833 16.669 33.285 1.00 24.20 42 LEU B O 1
ATOM 1387 N N . ALA B 1 42 ? -12.078 15.289 33.244 1.00 19.18 43 ALA B N 1
ATOM 1388 C CA . ALA B 1 42 ? -11.077 16.332 33.092 1.00 20.54 43 ALA B CA 1
ATOM 1389 C C . ALA B 1 42 ? -11.028 16.901 31.660 1.00 18.86 43 ALA B C 1
ATOM 1390 O O . ALA B 1 42 ? -10.722 18.091 31.455 1.00 19.10 43 ALA B O 1
ATOM 1392 N N . LEU B 1 43 ? -11.286 16.039 30.673 1.00 17.56 44 LEU B N 1
ATOM 1393 C CA . LEU B 1 43 ? -11.120 16.471 29.273 1.00 17.19 44 LEU B CA 1
ATOM 1394 C C . LEU B 1 43 ? -12.191 15.744 28.467 1.00 19.40 44 LEU B C 1
ATOM 1395 O O . LEU B 1 43 ? -12.277 14.523 28.536 1.00 20.55 44 LEU B O 1
ATOM 1400 N N . HIS B 1 44 ? -12.982 16.523 27.717 1.00 17.31 45 HIS B N 1
ATOM 1401 C CA . HIS B 1 44 ? -13.892 16.007 26.716 1.00 17.03 45 HIS B CA 1
ATOM 1402 C C . HIS B 1 44 ? -13.428 16.689 25.436 1.00 17.27 45 HIS B C 1
ATOM 1403 O O . HIS B 1 44 ? -13.506 17.898 25.313 1.00 19.52 45 HIS B O 1
ATOM 1410 N N . PHE B 1 45 ? -12.899 15.908 24.498 1.00 17.47 46 PHE B N 1
ATOM 1411 C CA . PHE B 1 45 ? -12.288 16.428 23.257 1.00 15.56 46 PHE B CA 1
ATOM 1412 C C . PHE B 1 45 ? -13.232 15.909 22.159 1.00 17.58 46 PHE B C 1
ATOM 1413 O O . PHE B 1 45 ? -13.332 14.714 21.987 1.00 15.45 46 PHE B O 1
ATOM 1421 N N . ASN B 1 46 ? -13.954 16.838 21.497 1.00 16.07 47 ASN B N 1
ATOM 1422 C CA . ASN B 1 46 ? -15.061 16.479 20.625 1.00 18.21 47 ASN B CA 1
ATOM 1423 C C . ASN B 1 46 ? -15.009 17.220 19.304 1.00 17.12 47 ASN B C 1
ATOM 1424 O O . ASN B 1 46 ? -15.688 18.241 19.136 1.00 18.18 47 ASN B O 1
ATOM 1429 N N . PRO B 1 47 ? -14.352 16.605 18.300 1.00 17.89 48 PRO B N 1
ATOM 1430 C CA . PRO B 1 47 ? -14.428 17.174 16.930 1.00 17.53 48 PRO B CA 1
ATOM 1431 C C . PRO B 1 47 ? -15.846 16.916 16.354 1.00 18.00 48 PRO B C 1
ATOM 1432 O O . PRO B 1 47 ? -16.418 15.795 16.483 1.00 18.53 48 PRO B O 1
ATOM 1436 N N . ARG B 1 48 ? -16.418 17.952 15.709 1.00 17.81 49 ARG B N 1
ATOM 1437 C CA . ARG B 1 48 ? -17.827 17.839 15.198 1.00 17.84 49 ARG B CA 1
ATOM 1438 C C . ARG B 1 48 ? -17.807 18.188 13.718 1.00 16.57 49 ARG B C 1
ATOM 1439 O O . ARG B 1 48 ? -17.512 19.342 13.383 1.00 20.13 49 ARG B O 1
ATOM 1447 N N . PHE B 1 49 ? -18.146 17.209 12.882 1.00 14.84 50 PHE B N 1
ATOM 1448 C CA . PHE B 1 49 ? -18.137 17.416 11.405 1.00 17.52 50 PHE B CA 1
ATOM 1449 C C . PHE B 1 49 ? -19.287 18.339 10.998 1.00 19.50 50 PHE B C 1
ATOM 1450 O O . PHE B 1 49 ? -19.207 19.005 9.973 1.00 19.20 50 PHE B O 1
ATOM 1458 N N . ASN B 1 50 ? -20.307 18.411 11.823 1.00 22.15 51 ASN B N 1
ATOM 1459 C CA . ASN B 1 50 ? -21.436 19.310 11.460 1.00 24.05 51 ASN B CA 1
ATOM 1460 C C . ASN B 1 50 ? -21.248 20.792 11.779 1.00 24.36 51 ASN B C 1
ATOM 1461 O O . ASN B 1 50 ? -22.058 21.663 11.366 1.00 25.66 51 ASN B O 1
ATOM 1466 N N . GLU B 1 51 ? -20.111 21.136 12.404 1.00 22.17 52 GLU B N 1
ATOM 1467 C CA . GLU B 1 51 ? -19.750 22.464 12.800 1.00 22.74 52 GLU B CA 1
ATOM 1468 C C . GLU B 1 51 ? -18.319 22.747 12.346 1.00 21.76 52 GLU B C 1
ATOM 1469 O O . GLU B 1 51 ? -17.893 23.872 12.448 1.00 22.30 52 GLU B O 1
ATOM 1475 N N . SER B 1 52 ? -17.580 21.726 11.873 1.00 20.24 53 SER B N 1
ATOM 1476 C CA . SER B 1 52 ? -16.115 21.971 11.615 1.00 18.78 53 SER B CA 1
ATOM 1477 C C . SER B 1 52 ? -15.424 22.709 12.750 1.00 23.23 53 SER B C 1
ATOM 1478 O O . SER B 1 52 ? -14.599 23.648 12.516 1.00 22.10 53 SER B O 1
ATOM 1481 N N . VAL B 1 53 ? -15.609 22.225 13.979 1.00 19.92 54 VAL B N 1
ATOM 1482 C CA . VAL B 1 53 ? -14.913 22.831 15.142 1.00 19.18 54 VAL B CA 1
ATOM 1483 C C . VAL B 1 53 ? -14.610 21.673 16.103 1.00 18.09 54 VAL B C 1
ATOM 1484 O O . VAL B 1 53 ? -15.271 20.613 16.033 1.00 17.70 54 VAL B O 1
ATOM 1488 N N . ILE B 1 54 ? -13.556 21.850 16.882 1.00 19.19 55 ILE B N 1
ATOM 1489 C CA . ILE B 1 54 ? -13.339 20.918 18.008 1.00 16.40 55 ILE B CA 1
ATOM 1490 C C . ILE B 1 54 ? -13.865 21.596 19.254 1.00 19.99 55 ILE B C 1
ATOM 1491 O O . ILE B 1 54 ? -13.377 22.663 19.613 1.00 21.83 55 ILE B O 1
ATOM 1496 N N . VAL B 1 55 ? -14.852 20.983 19.896 1.00 20.57 56 VAL B N 1
ATOM 1497 C CA . VAL B 1 55 ? -15.307 21.449 21.224 1.00 23.47 56 VAL B CA 1
ATOM 1498 C C . VAL B 1 55 ? -14.578 20.724 22.344 1.00 25.48 56 VAL B C 1
ATOM 1499 O O . VAL B 1 55 ? -14.501 19.496 22.282 1.00 21.60 56 VAL B O 1
ATOM 1503 N N . CYS B 1 56 ? -14.020 21.472 23.333 1.00 22.75 57 CYS B N 1
ATOM 1504 C CA . CYS B 1 56 ? -13.400 20.890 24.475 1.00 24.75 57 CYS B CA 1
ATOM 1505 C C . CYS B 1 56 ? -14.155 21.410 25.651 1.00 21.02 57 CYS B C 1
ATOM 1506 O O . CYS B 1 56 ? -14.563 22.556 25.662 1.00 25.03 57 CYS B O 1
ATOM 1509 N N . ASN B 1 57 ? -14.226 20.582 26.677 1.00 21.00 58 ASN B N 1
ATOM 1510 C CA . ASN B 1 57 ? -14.844 21.013 27.925 1.00 22.08 58 ASN B CA 1
ATOM 1511 C C . ASN B 1 57 ? -14.461 20.039 28.996 1.00 23.56 58 ASN B C 1
ATOM 1512 O O . ASN B 1 57 ? -13.725 19.050 28.754 1.00 20.32 58 ASN B O 1
ATOM 1517 N N . SER B 1 58 ? -14.901 20.341 30.220 1.00 21.31 59 SER B N 1
ATOM 1518 C CA . SER B 1 58 ? -14.813 19.386 31.305 1.00 22.78 59 SER B CA 1
ATOM 1519 C C . SER B 1 58 ? -16.204 19.196 31.887 1.00 23.04 59 SER B C 1
ATOM 1520 O O . SER B 1 58 ? -17.110 20.044 31.661 1.00 25.65 59 SER B O 1
ATOM 1523 N N . LEU B 1 59 ? -16.342 18.127 32.664 1.00 25.07 60 LEU B N 1
ATOM 1524 C CA . LEU B 1 59 ? -17.669 17.695 33.168 1.00 28.82 60 LEU B CA 1
ATOM 1525 C C . LEU B 1 59 ? -17.512 17.503 34.678 1.00 32.15 60 LEU B C 1
ATOM 1526 O O . LEU B 1 59 ? -16.617 16.770 35.130 1.00 31.90 60 LEU B O 1
ATOM 1531 N N . CYS B 1 60 ? -18.379 18.165 35.455 1.00 36.30 61 CYS B N 1
ATOM 1532 C CA . CYS B 1 60 ? -18.259 18.137 36.919 1.00 40.90 61 CYS B CA 1
ATOM 1533 C C . CYS B 1 60 ? -19.626 17.614 37.447 1.00 39.41 61 CYS B C 1
ATOM 1534 O O . CYS B 1 60 ? -20.638 18.297 37.339 1.00 44.20 61 CYS B O 1
ATOM 1537 N N . SER B 1 61 ? -19.665 16.355 37.860 1.00 40.03 62 SER B N 1
ATOM 1538 C CA . SER B 1 61 ? -20.923 15.697 38.264 1.00 43.06 62 SER B CA 1
ATOM 1539 C C . SER B 1 61 ? -22.063 15.814 37.242 1.00 42.86 62 SER B C 1
ATOM 1540 O O . SER B 1 61 ? -23.194 16.125 37.622 1.00 44.21 62 SER B O 1
ATOM 1543 N N . ASP B 1 62 ? -21.768 15.561 35.970 1.00 38.90 63 ASP B N 1
ATOM 1544 C CA . ASP B 1 62 ? -22.747 15.655 34.872 1.00 41.23 63 ASP B CA 1
ATOM 1545 C C . ASP B 1 62 ? -23.146 17.073 34.446 1.00 40.91 63 ASP B C 1
ATOM 1546 O O . ASP B 1 62 ? -24.019 17.264 33.576 1.00 41.74 63 ASP B O 1
ATOM 1551 N N . ASN B 1 63 ? -22.462 18.054 35.028 1.00 37.02 64 ASN B N 1
ATOM 1552 C CA . ASN B 1 63 ? -22.515 19.427 34.599 1.00 39.06 64 ASN B CA 1
ATOM 1553 C C . ASN B 1 63 ? -21.298 19.785 33.726 1.00 35.51 64 ASN B C 1
ATOM 1554 O O . ASN B 1 63 ? -20.173 19.629 34.171 1.00 36.81 64 ASN B O 1
ATOM 1559 N N . TRP B 1 64 ? -21.561 20.267 32.521 1.00 31.18 65 TRP B N 1
ATOM 1560 C CA . TRP B 1 64 ? -20.547 20.788 31.621 1.00 34.21 65 TRP B CA 1
ATOM 1561 C C . TRP B 1 64 ? -20.058 22.130 32.137 1.00 36.28 65 TRP B C 1
ATOM 1562 O O . TRP B 1 64 ? -20.850 22.945 32.666 1.00 33.09 65 TRP B O 1
ATOM 1573 N N . GLN B 1 65 ? -18.758 22.377 31.995 1.00 34.02 66 GLN B N 1
ATOM 1574 C CA . GLN B 1 65 ? -18.197 23.643 32.446 1.00 33.96 66 GLN B CA 1
ATOM 1575 C C . GLN B 1 65 ? -18.201 24.577 31.242 1.00 29.77 66 GLN B C 1
ATOM 1576 O O . GLN B 1 65 ? -19.034 24.415 30.323 1.00 33.75 66 GLN B O 1
ATOM 1582 N N . GLN B 1 66 ? -17.272 25.525 31.170 1.00 30.38 67 GLN B N 1
ATOM 1583 C CA . GLN B 1 66 ? -17.188 26.434 30.020 1.00 30.88 67 GLN B CA 1
ATOM 1584 C C . GLN B 1 66 ? -16.509 25.766 28.813 1.00 33.00 67 GLN B C 1
ATOM 1585 O O . GLN B 1 66 ? -15.349 25.337 28.914 1.00 36.28 67 GLN B O 1
ATOM 1591 N N . GLU B 1 67 ? -17.205 25.706 27.670 1.00 30.17 68 GLU B N 1
ATOM 1592 C CA . GLU B 1 67 ? -16.605 25.210 26.402 1.00 32.68 68 GLU B CA 1
ATOM 1593 C C . GLU B 1 67 ? -15.429 26.039 25.900 1.00 33.64 68 GLU B C 1
ATOM 1594 O O . GLU B 1 67 ? -15.409 27.296 25.923 1.00 32.38 68 GLU B O 1
ATOM 1600 N N . GLN B 1 68 ? -14.481 25.323 25.327 1.00 27.05 69 GLN B N 1
ATOM 1601 C CA . GLN B 1 68 ? -13.437 25.956 24.576 1.00 29.46 69 GLN B CA 1
ATOM 1602 C C . GLN B 1 68 ? -13.543 25.387 23.174 1.00 37.14 69 GLN B C 1
ATOM 1603 O O . GLN B 1 68 ? -13.604 24.150 22.990 1.00 34.08 69 GLN B O 1
ATOM 1609 N N . ARG B 1 69 ? -13.623 26.277 22.191 1.00 30.58 70 ARG B N 1
ATOM 1610 C CA . ARG B 1 69 ? -13.807 25.825 20.806 1.00 31.86 70 ARG B CA 1
ATOM 1611 C C . ARG B 1 69 ? -12.598 26.151 20.001 1.00 31.69 70 ARG B C 1
ATOM 1612 O O . ARG B 1 69 ? -12.023 27.255 20.120 1.00 32.95 70 ARG B O 1
ATOM 1620 N N . ASP B 1 70 ? -12.145 25.175 19.229 1.00 28.60 71 ASP B N 1
ATOM 1621 C CA . ASP B 1 70 ? -10.947 25.345 18.476 1.00 25.76 71 ASP B CA 1
ATOM 1622 C C . ASP B 1 70 ? -11.415 25.243 17.054 1.00 30.41 71 ASP B C 1
ATOM 1623 O O . ASP B 1 70 ? -11.985 24.211 16.654 1.00 26.42 71 ASP B O 1
ATOM 1628 N N . LYS B 1 71 ? -11.191 26.309 16.271 1.00 27.89 72 LYS B N 1
ATOM 1629 C CA . LYS B 1 71 ? -11.627 26.282 14.871 1.00 27.90 72 LYS B CA 1
ATOM 1630 C C . LYS B 1 71 ? -10.662 25.628 13.918 1.00 28.87 72 LYS B C 1
ATOM 1631 O O . LYS B 1 71 ? -10.924 25.523 12.717 1.00 28.50 72 LYS B O 1
ATOM 1637 N N . HIS B 1 72 ? -9.550 25.134 14.431 1.00 28.88 73 HIS B N 1
ATOM 1638 C CA . HIS B 1 72 ? -8.650 24.468 13.588 1.00 27.46 73 HIS B CA 1
ATOM 1639 C C . HIS B 1 72 ? -9.190 23.047 13.341 1.00 29.78 73 HIS B C 1
ATOM 1640 O O . HIS B 1 72 ? -9.108 22.204 14.214 1.00 29.18 73 HIS B O 1
ATOM 1647 N N . PHE B 1 73 ? -9.654 22.756 12.129 1.00 22.18 74 PHE B N 1
ATOM 1648 C CA . PHE B 1 73 ? -10.371 21.519 11.916 1.00 20.78 74 PHE B CA 1
ATOM 1649 C C . PHE B 1 73 ? -9.811 20.799 10.712 1.00 24.68 74 PHE B C 1
ATOM 1650 O O . PHE B 1 73 ? -10.344 20.865 9.606 1.00 24.07 74 PHE B O 1
ATOM 1658 N N . ASN B 1 74 ? -8.692 20.096 10.886 1.00 21.90 75 ASN B N 1
ATOM 1659 C CA . ASN B 1 74 ? -8.199 19.301 9.725 1.00 21.77 75 ASN B CA 1
ATOM 1660 C C . ASN B 1 74 ? -8.478 17.831 10.005 1.00 21.47 75 ASN B C 1
ATOM 1661 O O . ASN B 1 74 ? -7.567 17.049 10.157 1.00 22.00 75 ASN B O 1
ATOM 1666 N N . PHE B 1 75 ? -9.764 17.453 10.140 1.00 18.62 76 PHE B N 1
ATOM 1667 C CA . PHE B 1 75 ? -10.158 16.081 10.301 1.00 17.95 76 PHE B CA 1
ATOM 1668 C C . PHE B 1 75 ? -11.019 15.698 9.094 1.00 19.46 76 PHE B C 1
ATOM 1669 O O . PHE B 1 75 ? -11.694 16.587 8.489 1.00 19.32 76 PHE B O 1
ATOM 1677 N N . TYR B 1 76 ? -10.976 14.441 8.703 1.00 17.11 77 TYR B N 1
ATOM 1678 C CA . TYR B 1 76 ? -11.638 13.999 7.466 1.00 18.15 77 TYR B CA 1
ATOM 1679 C C . TYR B 1 76 ? -12.369 12.729 7.704 1.00 17.18 77 TYR B C 1
ATOM 1680 O O . TYR B 1 76 ? -11.818 11.732 8.256 1.00 16.77 77 TYR B O 1
ATOM 1689 N N . LYS B 1 77 ? -13.675 12.693 7.378 1.00 16.48 78 LYS B N 1
ATOM 1690 C CA . LYS B 1 77 ? -14.350 11.378 7.508 1.00 16.52 78 LYS B CA 1
ATOM 1691 C C . LYS B 1 77 ? -13.725 10.269 6.693 1.00 16.77 78 LYS B C 1
ATOM 1692 O O . LYS B 1 77 ? -13.271 10.520 5.552 1.00 19.60 78 LYS B O 1
ATOM 1698 N N . GLY B 1 78 ? -13.666 9.077 7.247 1.00 16.67 79 GLY B N 1
ATOM 1699 C CA . GLY B 1 78 ? -13.121 7.889 6.570 1.00 17.90 79 GLY B CA 1
ATOM 1700 C C . GLY B 1 78 ? -11.612 7.754 6.722 1.00 19.34 79 GLY B C 1
ATOM 1701 O O . GLY B 1 78 ? -11.048 6.827 6.158 1.00 25.81 79 GLY B O 1
ATOM 1702 N N . SER B 1 79 ? -10.968 8.650 7.469 1.00 15.96 80 SER B N 1
ATOM 1703 C CA . SER B 1 79 ? -9.478 8.622 7.467 1.00 16.88 80 SER B CA 1
ATOM 1704 C C . SER B 1 79 ? -9.031 7.960 8.790 1.00 19.16 80 SER B C 1
ATOM 1705 O O . SER B 1 79 ? -9.813 7.777 9.707 1.00 17.23 80 SER B O 1
ATOM 1708 N N . THR B 1 80 ? -7.755 7.640 8.868 1.00 16.87 81 THR B N 1
ATOM 1709 C CA . THR B 1 80 ? -7.152 7.224 10.122 1.00 18.01 81 THR B CA 1
ATOM 1710 C C . THR B 1 80 ? -6.355 8.386 10.657 1.00 18.02 81 THR B C 1
ATOM 1711 O O . THR B 1 80 ? -5.601 9.043 9.903 1.00 19.53 81 THR B O 1
ATOM 1715 N N . VAL B 1 81 ? -6.431 8.662 11.961 1.00 15.41 82 VAL B N 1
ATOM 1716 C CA . VAL B 1 81 ? -5.862 9.873 12.558 1.00 17.78 82 VAL B CA 1
ATOM 1717 C C . VAL B 1 81 ? -5.206 9.393 13.881 1.00 20.35 82 VAL B C 1
ATOM 1718 O O . VAL B 1 81 ? -5.738 8.529 14.571 1.00 18.35 82 VAL B O 1
ATOM 1722 N N . LYS B 1 82 ? -4.038 9.953 14.202 1.00 18.46 83 LYS B N 1
ATOM 1723 C CA . LYS B 1 82 ? -3.371 9.714 15.491 1.00 16.20 83 LYS B CA 1
ATOM 1724 C C . LYS B 1 82 ? -3.501 10.930 16.351 1.00 17.11 83 LYS B C 1
ATOM 1725 O O . LYS B 1 82 ? -3.145 12.030 15.927 1.00 18.91 83 LYS B O 1
ATOM 1731 N N . ILE B 1 83 ? -3.960 10.746 17.594 1.00 14.39 84 ILE B N 1
ATOM 1732 C CA . ILE B 1 83 ? -4.144 11.869 18.512 1.00 15.61 84 ILE B CA 1
ATOM 1733 C C . ILE B 1 83 ? -3.266 11.542 19.692 1.00 16.49 84 ILE B C 1
ATOM 1734 O O . ILE B 1 83 ? -3.337 10.428 20.190 1.00 18.49 84 ILE B O 1
ATOM 1739 N N . ILE B 1 84 ? -2.425 12.503 20.117 1.00 17.06 85 ILE B N 1
ATOM 1740 C CA . ILE B 1 84 ? -1.628 12.294 21.360 1.00 16.26 85 ILE B CA 1
ATOM 1741 C C . ILE B 1 84 ? -2.091 13.193 22.448 1.00 14.17 85 ILE B C 1
ATOM 1742 O O . ILE B 1 84 ? -2.261 14.381 22.212 1.00 17.34 85 ILE B O 1
ATOM 1747 N N . VAL B 1 85 ? -2.253 12.674 23.682 1.00 14.22 86 VAL B N 1
ATOM 1748 C CA . VAL B 1 85 ? -2.659 13.552 24.809 1.00 16.00 86 VAL B CA 1
ATOM 1749 C C . VAL B 1 85 ? -1.571 13.508 25.899 1.00 17.97 86 VAL B C 1
ATOM 1750 O O . VAL B 1 85 ? -1.080 12.414 26.255 1.00 19.38 86 VAL B O 1
ATOM 1754 N N . GLU B 1 86 ? -1.095 14.681 26.332 1.00 19.35 87 GLU B N 1
ATOM 1755 C CA . GLU B 1 86 ? -0.077 14.666 27.403 1.00 20.26 87 GLU B CA 1
ATOM 1756 C C . GLU B 1 86 ? -0.752 15.210 28.659 1.00 17.63 87 GLU B C 1
ATOM 1757 O O . GLU B 1 86 ? -1.373 16.269 28.558 1.00 19.40 87 GLU B O 1
ATOM 1763 N N . PHE B 1 87 ? -0.664 14.493 29.773 1.00 16.76 88 PHE B N 1
ATOM 1764 C CA . PHE B 1 87 ? -1.246 14.949 31.061 1.00 19.92 88 PHE B CA 1
ATOM 1765 C C . PHE B 1 87 ? -0.156 15.810 31.734 1.00 20.34 88 PHE B C 1
ATOM 1766 O O . PHE B 1 87 ? 0.874 15.258 32.159 1.00 20.33 88 PHE B O 1
ATOM 1774 N N . LEU B 1 88 ? -0.353 17.144 31.806 1.00 18.91 89 LEU B N 1
ATOM 1775 C CA . LEU B 1 88 ? 0.668 18.002 32.507 1.00 18.09 89 LEU B CA 1
ATOM 1776 C C . LEU B 1 88 ? -0.014 18.528 33.780 1.00 21.49 89 LEU B C 1
ATOM 1777 O O . LEU B 1 88 ? -1.256 18.323 33.966 1.00 20.90 89 LEU B O 1
ATOM 1782 N N . GLY B 1 89 ? 0.731 19.249 34.614 1.00 19.15 90 GLY B N 1
ATOM 1783 C CA . GLY B 1 89 ? 0.139 19.657 35.878 1.00 18.84 90 GLY B CA 1
ATOM 1784 C C . GLY B 1 89 ? -0.994 20.687 35.642 1.00 19.57 90 GLY B C 1
ATOM 1785 O O . GLY B 1 89 ? -2.054 20.621 36.302 1.00 24.96 90 GLY B O 1
ATOM 1786 N N . ASP B 1 90 ? -0.790 21.612 34.738 1.00 18.02 91 ASP B N 1
ATOM 1787 C CA . ASP B 1 90 ? -1.720 22.729 34.583 1.00 23.63 91 ASP B CA 1
ATOM 1788 C C . ASP B 1 90 ? -2.730 22.464 33.481 1.00 21.22 91 ASP B C 1
ATOM 1789 O O . ASP B 1 90 ? -3.682 23.250 33.338 1.00 21.87 91 ASP B O 1
ATOM 1794 N N . LYS B 1 91 ? -2.488 21.419 32.640 1.00 19.48 92 LYS B N 1
ATOM 1795 C CA . LYS B 1 91 ? -3.266 21.352 31.399 1.00 18.55 92 LYS B CA 1
ATOM 1796 C C . LYS B 1 91 ? -3.086 19.988 30.766 1.00 21.04 92 LYS B C 1
ATOM 1797 O O . LYS B 1 91 ? -2.188 19.183 31.134 1.00 16.78 92 LYS B O 1
ATOM 1803 N N . PHE B 1 92 ? -4.038 19.710 29.847 1.00 20.82 93 PHE B N 1
ATOM 1804 C CA . PHE B 1 92 ? -3.893 18.609 28.852 1.00 20.57 93 PHE B CA 1
ATOM 1805 C C . PHE B 1 92 ? -3.499 19.184 27.536 1.00 21.36 93 PHE B C 1
ATOM 1806 O O . PHE B 1 92 ? -3.993 20.215 27.063 1.00 21.96 93 PHE B O 1
ATOM 1814 N N . LEU B 1 93 ? -2.470 18.593 26.937 1.00 16.83 94 LEU B N 1
ATOM 1815 C CA . LEU B 1 93 ? -2.122 19.044 25.647 1.00 19.90 94 LEU B CA 1
ATOM 1816 C C . LEU B 1 93 ? -2.479 17.931 24.684 1.00 20.84 94 LEU B C 1
ATOM 1817 O O . LEU B 1 93 ? -2.008 16.774 24.873 1.00 20.54 94 LEU B O 1
ATOM 1822 N N . VAL B 1 94 ? -3.259 18.284 23.656 1.00 20.41 95 VAL B N 1
ATOM 1823 C CA . VAL B 1 94 ? -3.662 17.359 22.604 1.00 17.75 95 VAL B CA 1
ATOM 1824 C C . VAL B 1 94 ? -2.942 17.717 21.347 1.00 20.86 95 VAL B C 1
ATOM 1825 O O . VAL B 1 94 ? -3.060 18.818 20.830 1.00 22.82 95 VAL B O 1
ATOM 1829 N N . LYS B 1 95 ? -2.065 16.812 20.913 1.00 19.88 96 LYS B N 1
ATOM 1830 C CA . LYS B 1 95 ? -1.307 17.061 19.709 1.00 21.62 96 LYS B CA 1
ATOM 1831 C C . LYS B 1 95 ? -1.998 16.435 18.529 1.00 21.79 96 LYS B C 1
ATOM 1832 O O . LYS B 1 95 ? -2.281 15.241 18.541 1.00 23.57 96 LYS B O 1
ATOM 1838 N N . LEU B 1 96 ? -2.289 17.246 17.511 1.00 21.49 97 LEU B N 1
ATOM 1839 C CA . LEU B 1 96 ? -2.976 16.781 16.320 1.00 21.18 97 LEU B CA 1
ATOM 1840 C C . LEU B 1 96 ? -1.999 16.497 15.185 1.00 24.03 97 LEU B C 1
ATOM 1841 O O . LEU B 1 96 ? -0.884 17.021 15.187 1.00 26.16 97 LEU B O 1
ATOM 1846 N N . PRO B 1 97 ? -2.433 15.685 14.218 1.00 27.56 98 PRO B N 1
ATOM 1847 C CA . PRO B 1 97 ? -1.520 15.155 13.206 1.00 33.02 98 PRO B CA 1
ATOM 1848 C C . PRO B 1 97 ? -0.785 16.278 12.463 1.00 36.13 98 PRO B C 1
ATOM 1849 O O . PRO B 1 97 ? 0.415 16.114 12.107 1.00 34.86 98 PRO B O 1
ATOM 1853 N N . ASP B 1 98 ? -1.495 17.399 12.261 1.00 31.82 99 ASP B N 1
ATOM 1854 C CA . ASP B 1 98 ? -1.030 18.520 11.432 1.00 35.69 99 ASP B CA 1
ATOM 1855 C C . ASP B 1 98 ? -0.233 19.544 12.159 1.00 36.44 99 ASP B C 1
ATOM 1856 O O . ASP B 1 98 ? -0.122 20.689 11.689 1.00 40.31 99 ASP B O 1
ATOM 1861 N N . GLY B 1 99 ? 0.208 19.156 13.338 1.00 32.13 100 GLY B N 1
ATOM 1862 C CA . GLY B 1 99 ? 1.015 19.974 14.178 1.00 33.85 100 GLY B CA 1
ATOM 1863 C C . GLY B 1 99 ? 0.332 20.909 15.150 1.00 34.35 100 GLY B C 1
ATOM 1864 O O . GLY B 1 99 ? 1.000 21.414 16.043 1.00 33.58 100 GLY B O 1
ATOM 1865 N N . HIS B 1 100 ? -0.980 21.130 15.011 1.00 24.36 101 HIS B N 1
ATOM 1866 C CA . HIS B 1 100 ? -1.699 22.017 15.896 1.00 24.92 101 HIS B CA 1
ATOM 1867 C C . HIS B 1 100 ? -1.850 21.341 17.226 1.00 24.34 101 HIS B C 1
ATOM 1868 O O . HIS B 1 100 ? -1.969 20.101 17.305 1.00 22.41 101 HIS B O 1
ATOM 1875 N N . GLU B 1 101 ? -1.754 22.126 18.286 1.00 23.64 102 GLU B N 1
ATOM 1876 C CA . GLU B 1 101 ? -1.941 21.568 19.623 1.00 27.35 102 GLU B CA 1
ATOM 1877 C C . GLU B 1 101 ? -3.090 22.218 20.246 1.00 25.57 102 GLU B C 1
ATOM 1878 O O . GLU B 1 101 ? -3.248 23.415 20.103 1.00 31.50 102 GLU B O 1
ATOM 1884 N N . VAL B 1 102 ? -3.915 21.464 20.939 1.00 21.18 103 VAL B N 1
ATOM 1885 C CA . VAL B 1 102 ? -5.019 22.066 21.695 1.00 24.77 103 VAL B CA 1
ATOM 1886 C C . VAL B 1 102 ? -4.579 21.971 23.156 1.00 27.79 103 VAL B C 1
ATOM 1887 O O . VAL B 1 102 ? -4.157 20.900 23.584 1.00 25.58 103 VAL B O 1
ATOM 1891 N N . GLU B 1 103 ? -4.647 23.078 23.895 1.00 26.17 104 GLU B N 1
ATOM 1892 C CA . GLU B 1 103 ? -4.229 23.090 25.310 1.00 31.19 104 GLU B CA 1
ATOM 1893 C C . GLU B 1 103 ? -5.500 23.269 26.061 1.00 29.32 104 GLU B C 1
ATOM 1894 O O . GLU B 1 103 ? -6.258 24.211 25.773 1.00 39.35 104 GLU B O 1
ATOM 1900 N N . PHE B 1 104 ? -5.795 22.386 26.983 1.00 24.11 105 PHE B N 1
ATOM 1901 C CA . PHE B 1 104 ? -7.034 22.514 27.717 1.00 25.21 105 PHE B CA 1
ATOM 1902 C C . PHE B 1 104 ? -6.665 22.526 29.213 1.00 23.40 105 PHE B C 1
ATOM 1903 O O . PHE B 1 104 ? -5.984 21.658 29.683 1.00 23.09 105 PHE B O 1
ATOM 1911 N N . PRO B 1 105 ? -7.073 23.565 29.945 1.00 22.97 106 PRO B N 1
ATOM 1912 C CA . PRO B 1 105 ? -6.625 23.657 31.356 1.00 21.46 106 PRO B CA 1
ATOM 1913 C C . PRO B 1 105 ? -7.108 22.538 32.236 1.00 24.18 106 PRO B C 1
ATOM 1914 O O . PRO B 1 105 ? -8.218 21.993 32.065 1.00 23.06 106 PRO B O 1
ATOM 1918 N N . ASN B 1 106 ? -6.270 22.108 33.149 1.00 21.47 107 ASN B N 1
ATOM 1919 C CA . ASN B 1 106 ? -6.582 21.086 34.134 1.00 22.63 107 ASN B CA 1
ATOM 1920 C C . ASN B 1 106 ? -7.367 21.755 35.306 1.00 30.44 107 ASN B C 1
ATOM 1921 O O . ASN B 1 106 ? -6.865 21.952 36.378 1.00 28.14 107 ASN B O 1
ATOM 1926 N N . ARG B 1 107 ? -8.650 22.024 35.061 1.00 28.27 108 ARG B N 1
ATOM 1927 C CA . ARG B 1 107 ? -9.462 22.906 35.919 1.00 31.52 108 ARG B CA 1
ATOM 1928 C C . ARG B 1 107 ? -9.698 22.306 37.323 1.00 32.88 108 ARG B C 1
ATOM 1929 O O . ARG B 1 107 ? -9.812 23.032 38.304 1.00 38.71 108 ARG B O 1
ATOM 1937 N N . HIS B 1 108 ? -9.820 20.993 37.406 1.00 30.08 109 HIS B N 1
ATOM 1938 C CA . HIS B 1 108 ? -10.152 20.296 38.648 1.00 31.08 109 HIS B CA 1
ATOM 1939 C C . HIS B 1 108 ? -8.882 19.826 39.394 1.00 37.73 109 HIS B C 1
ATOM 1940 O O . HIS B 1 108 ? -8.969 19.066 40.369 1.00 44.22 109 HIS B O 1
ATOM 1947 N N . GLY B 1 109 ? -7.706 20.276 38.933 1.00 30.57 110 GLY B N 1
ATOM 1948 C CA . GLY B 1 109 ? -6.397 19.837 39.502 1.00 32.42 110 GLY B CA 1
ATOM 1949 C C . GLY B 1 109 ? -6.258 18.325 39.689 1.00 35.45 110 GLY B C 1
ATOM 1950 O O . GLY B 1 109 ? -5.854 17.848 40.745 1.00 35.22 110 GLY B O 1
ATOM 1951 N N . TYR B 1 110 ? -6.621 17.541 38.680 1.00 28.31 111 TYR B N 1
ATOM 1952 C CA . TYR B 1 110 ? -6.354 16.109 38.714 1.00 27.99 111 TYR B CA 1
ATOM 1953 C C . TYR B 1 110 ? -4.826 15.878 38.715 1.00 26.15 111 TYR B C 1
ATOM 1954 O O . TYR B 1 110 ? -4.132 16.501 37.943 1.00 24.65 111 TYR B O 1
ATOM 1963 N N . ASP B 1 111 ? -4.317 14.950 39.525 1.00 28.07 112 ASP B N 1
ATOM 1964 C CA . ASP B 1 111 ? -2.974 14.418 39.216 1.00 31.09 112 ASP B CA 1
ATOM 1965 C C . ASP B 1 111 ? -3.028 12.909 38.916 1.00 24.64 112 ASP B C 1
ATOM 1966 O O . ASP B 1 111 ? -1.998 12.288 38.597 1.00 23.64 112 ASP B O 1
ATOM 1971 N N . LYS B 1 112 ? -4.233 12.345 38.932 1.00 25.84 113 LYS B N 1
ATOM 1972 C CA . LYS B 1 112 ? -4.450 10.971 38.460 1.00 25.81 113 LYS B CA 1
ATOM 1973 C C . LYS B 1 112 ? -5.744 10.852 37.642 1.00 28.51 113 LYS B C 1
ATOM 1974 O O . LYS B 1 112 ? -6.748 11.450 38.035 1.00 28.52 113 LYS B O 1
ATOM 1980 N N . ILE B 1 113 ? -5.714 10.108 36.519 1.00 24.78 114 ILE B N 1
ATOM 1981 C CA . ILE B 1 113 ? -6.934 9.923 35.696 1.00 24.77 114 ILE B CA 1
ATOM 1982 C C . ILE B 1 113 ? -7.177 8.445 35.619 1.00 21.41 114 ILE B C 1
ATOM 1983 O O . ILE B 1 113 ? -6.250 7.691 35.263 1.00 20.76 114 ILE B O 1
ATOM 1988 N N . SER B 1 114 ? -8.394 7.981 35.955 1.00 21.60 115 SER B N 1
ATOM 1989 C CA . SER B 1 114 ? -8.563 6.551 35.993 1.00 23.44 115 SER B CA 1
ATOM 1990 C C . SER B 1 114 ? -9.552 5.998 34.876 1.00 21.88 115 SER B C 1
ATOM 1991 O O . SER B 1 114 ? -9.599 4.798 34.645 1.00 24.22 115 SER B O 1
ATOM 1994 N N . TYR B 1 115 ? -10.225 6.885 34.163 1.00 21.94 116 TYR B N 1
ATOM 1995 C CA . TYR B 1 115 ? -11.352 6.541 33.340 1.00 19.65 116 TYR B CA 1
ATOM 1996 C C . TYR B 1 115 ? -11.139 7.197 31.956 1.00 15.80 116 TYR B C 1
ATOM 1997 O O . TYR B 1 115 ? -10.787 8.366 31.847 1.00 17.27 116 TYR B O 1
ATOM 2006 N N . LEU B 1 116 ? -11.347 6.419 30.924 1.00 14.89 117 LEU B N 1
ATOM 2007 C CA . LEU B 1 116 ? -11.296 6.932 29.512 1.00 13.66 117 LEU B CA 1
ATOM 2008 C C . LEU B 1 116 ? -12.549 6.309 28.780 1.00 14.83 117 LEU B C 1
ATOM 2009 O O . LEU B 1 116 ? -12.856 5.131 28.945 1.00 17.10 117 LEU B O 1
ATOM 2014 N N . ASN B 1 117 ? -13.231 7.111 27.944 1.00 15.71 118 ASN B N 1
ATOM 2015 C CA . ASN B 1 117 ? -14.108 6.469 26.960 1.00 14.63 118 ASN B CA 1
ATOM 2016 C C . ASN B 1 117 ? -13.994 7.204 25.657 1.00 13.93 118 ASN B C 1
ATOM 2017 O O . ASN B 1 117 ? -13.541 8.323 25.624 1.00 16.21 118 ASN B O 1
ATOM 2022 N N . ILE B 1 118 ? -14.301 6.504 24.598 1.00 13.75 119 ILE B N 1
ATOM 2023 C CA . ILE B 1 118 ? -14.362 7.153 23.309 1.00 15.81 119 ILE B CA 1
ATOM 2024 C C . ILE B 1 118 ? -15.752 6.838 22.769 1.00 17.89 119 ILE B C 1
ATOM 2025 O O . ILE B 1 118 ? -16.177 5.681 22.797 1.00 18.41 119 ILE B O 1
ATOM 2030 N N . LEU B 1 119 ? -16.397 7.870 22.252 1.00 18.78 120 LEU B N 1
ATOM 2031 C CA . LEU B 1 119 ? -17.826 7.786 21.776 1.00 19.59 120 LEU B CA 1
ATOM 2032 C C . LEU B 1 119 ? -17.867 8.225 20.319 1.00 18.04 120 LEU B C 1
ATOM 2033 O O . LEU B 1 119 ? -17.025 9.008 19.836 1.00 16.56 120 LEU B O 1
ATOM 2038 N N . GLY B 1 120 ? -18.895 7.758 19.620 1.00 19.54 121 GLY B N 1
ATOM 2039 C CA . GLY B 1 120 ? -19.112 8.349 18.311 1.00 18.14 121 GLY B CA 1
ATOM 2040 C C . GLY B 1 120 ? -18.435 7.617 17.180 1.00 16.47 121 GLY B C 1
ATOM 2041 O O . GLY B 1 120 ? -18.127 6.416 17.221 1.00 18.89 121 GLY B O 1
ATOM 2042 N N . GLY B 1 121 ? -18.187 8.359 16.102 1.00 16.69 122 GLY B N 1
ATOM 2043 C CA . GLY B 1 121 ? -17.790 7.678 14.900 1.00 18.39 122 GLY B CA 1
ATOM 2044 C C . GLY B 1 121 ? -16.245 7.527 14.833 1.00 20.53 122 GLY B C 1
ATOM 2045 O O . GLY B 1 121 ? -15.591 8.044 13.923 1.00 21.45 122 GLY B O 1
ATOM 2046 N N . PHE B 1 122 ? -15.678 6.787 15.798 1.00 18.26 123 PHE B N 1
ATOM 2047 C CA . PHE B 1 122 ? -14.199 6.685 15.872 1.00 16.64 123 PHE B CA 1
ATOM 2048 C C . PHE B 1 122 ? -13.909 5.256 16.335 1.00 18.74 123 PHE B C 1
ATOM 2049 O O . PHE B 1 122 ? -14.348 4.878 17.445 1.00 19.32 123 PHE B O 1
ATOM 2057 N N . LYS B 1 123 ? -13.229 4.469 15.511 1.00 16.65 124 LYS B N 1
ATOM 2058 C CA . LYS B 1 123 ? -12.903 3.087 15.850 1.00 16.08 124 LYS B CA 1
ATOM 2059 C C . LYS B 1 123 ? -11.404 3.043 16.190 1.00 16.36 124 LYS B C 1
ATOM 2060 O O . LYS B 1 123 ? -10.558 3.243 15.310 1.00 16.46 124 LYS B O 1
ATOM 2066 N N . VAL B 1 124 ? -11.093 2.832 17.475 1.00 15.46 125 VAL B N 1
ATOM 2067 C CA . VAL B 1 124 ? -9.639 2.710 17.822 1.00 16.82 125 VAL B CA 1
ATOM 2068 C C . VAL B 1 124 ? -8.954 1.569 17.074 1.00 17.23 125 VAL B C 1
ATOM 2069 O O . VAL B 1 124 ? -9.377 0.354 17.029 1.00 18.23 125 VAL B O 1
ATOM 2073 N N . THR B 1 125 ? -7.769 1.893 16.563 1.00 15.79 126 THR B N 1
ATOM 2074 C CA . THR B 1 125 ? -6.973 0.869 15.992 1.00 16.75 126 THR B CA 1
ATOM 2075 C C . THR B 1 125 ? -5.635 0.734 16.723 1.00 15.93 126 THR B C 1
ATOM 2076 O O . THR B 1 125 ? -5.012 -0.289 16.561 1.00 17.49 126 THR B O 1
ATOM 2080 N N . SER B 1 126 ? -5.190 1.769 17.434 1.00 14.73 127 SER B N 1
ATOM 2081 C CA . SER B 1 126 ? -3.892 1.642 18.152 1.00 16.28 127 SER B CA 1
ATOM 2082 C C . SER B 1 126 ? -3.998 2.546 19.359 1.00 16.34 127 SER B C 1
ATOM 2083 O O . SER B 1 126 ? -4.297 3.741 19.243 1.00 19.34 127 SER B O 1
ATOM 2086 N N . PHE B 1 127 ? -3.824 1.973 20.520 1.00 15.03 128 PHE B N 1
ATOM 2087 C CA . PHE B 1 127 ? -3.928 2.772 21.776 1.00 13.69 128 PHE B CA 1
ATOM 2088 C C . PHE B 1 127 ? -2.656 2.469 22.577 1.00 14.19 128 PHE B C 1
ATOM 2089 O O . PHE B 1 127 ? -2.271 1.294 22.705 1.00 16.21 128 PHE B O 1
ATOM 2097 N N . LYS B 1 128 ? -2.083 3.478 23.245 1.00 14.72 129 LYS B N 1
ATOM 2098 C CA . LYS B 1 128 ? -0.954 3.186 24.130 1.00 16.11 129 LYS B CA 1
ATOM 2099 C C . LYS B 1 128 ? -1.031 4.203 25.261 1.00 15.85 129 LYS B C 1
ATOM 2100 O O . LYS B 1 128 ? -1.347 5.391 25.045 1.00 19.20 129 LYS B O 1
ATOM 2106 N N . VAL B 1 129 ? -0.759 3.784 26.496 1.00 14.37 130 VAL B N 1
ATOM 2107 C CA . VAL B 1 129 ? -0.780 4.750 27.597 1.00 15.93 130 VAL B CA 1
ATOM 2108 C C . VAL B 1 129 ? 0.480 4.484 28.444 1.00 20.32 130 VAL B C 1
ATOM 2109 O O . VAL B 1 129 ? 0.845 3.302 28.698 1.00 17.80 130 VAL B O 1
ATOM 2113 N N . GLU B 1 130 ? 1.164 5.566 28.829 1.00 20.50 131 GLU B N 1
ATOM 2114 C CA . GLU B 1 130 ? 2.278 5.398 29.732 1.00 24.04 131 GLU B CA 1
ATOM 2115 C C . GLU B 1 130 ? 2.329 6.550 30.695 1.00 30.41 131 GLU B C 1
ATOM 2116 O O . GLU B 1 130 ? 1.640 7.554 30.540 1.00 22.77 131 GLU B O 1
ATOM 2123 N N . ALA C 1 1 ? 18.763 8.513 -10.101 1.00 42.68 2 ALA C N 1
ATOM 2124 C CA . ALA C 1 1 ? 17.978 7.351 -10.645 1.00 42.08 2 ALA C CA 1
ATOM 2125 C C . ALA C 1 1 ? 16.721 7.109 -9.781 1.00 42.12 2 ALA C C 1
ATOM 2126 O O . ALA C 1 1 ? 16.685 7.558 -8.615 1.00 38.40 2 ALA C O 1
ATOM 2128 N N . ARG C 1 2 ? 15.752 6.388 -10.361 1.00 41.05 3 ARG C N 1
ATOM 2129 C CA . ARG C 1 2 ? 14.528 5.882 -9.696 1.00 50.48 3 ARG C CA 1
ATOM 2130 C C . ARG C 1 2 ? 14.909 4.930 -8.546 1.00 49.97 3 ARG C C 1
ATOM 2131 O O . ARG C 1 2 ? 15.589 3.932 -8.724 1.00 54.67 3 ARG C O 1
ATOM 2139 N N . MET C 1 3 ? 14.517 5.280 -7.343 1.00 44.36 4 MET C N 1
ATOM 2140 C CA . MET C 1 3 ? 14.776 4.417 -6.240 1.00 38.33 4 MET C CA 1
ATOM 2141 C C . MET C 1 3 ? 13.505 3.542 -6.016 1.00 38.40 4 MET C C 1
ATOM 2142 O O . MET C 1 3 ? 13.631 2.359 -5.747 1.00 36.49 4 MET C O 1
ATOM 2147 N N . PHE C 1 4 ? 12.297 4.103 -6.158 1.00 29.73 5 PHE C N 1
ATOM 2148 C CA . PHE C 1 4 ? 11.124 3.518 -5.461 1.00 25.85 5 PHE C CA 1
ATOM 2149 C C . PHE C 1 4 ? 9.955 4.042 -6.255 1.00 24.59 5 PHE C C 1
ATOM 2150 O O . PHE C 1 4 ? 9.926 5.244 -6.569 1.00 22.28 5 PHE C O 1
ATOM 2158 N N . GLU C 1 5 ? 8.985 3.171 -6.582 1.00 20.98 6 GLU C N 1
ATOM 2159 C CA . GLU C 1 5 ? 7.820 3.614 -7.345 1.00 21.07 6 GLU C CA 1
ATOM 2160 C C . GLU C 1 5 ? 6.607 2.826 -6.828 1.00 21.32 6 GLU C C 1
ATOM 2161 O O . GLU C 1 5 ? 6.735 1.615 -6.632 1.00 22.81 6 GLU C O 1
ATOM 2167 N N . MET C 1 6 ? 5.493 3.506 -6.545 1.00 20.60 7 MET C N 1
ATOM 2168 C CA . MET C 1 6 ? 4.321 2.776 -6.109 1.00 20.85 7 MET C CA 1
ATOM 2169 C C . MET C 1 6 ? 3.106 3.332 -6.855 1.00 23.31 7 MET C C 1
ATOM 2170 O O . MET C 1 6 ? 3.017 4.526 -7.132 1.00 20.26 7 MET C O 1
ATOM 2175 N N . PHE C 1 7 ? 2.182 2.428 -7.166 1.00 24.48 8 PHE C N 1
ATOM 2176 C CA . PHE C 1 7 ? 0.999 2.714 -7.939 1.00 27.57 8 PHE C CA 1
ATOM 2177 C C . PHE C 1 7 ? -0.253 2.342 -7.144 1.00 30.77 8 PHE C C 1
ATOM 2178 O O . PHE C 1 7 ? -0.182 1.613 -6.137 1.00 31.40 8 PHE C O 1
ATOM 2186 N N . ASN C 1 8 ? -1.410 2.842 -7.572 1.00 31.84 9 ASN C N 1
ATOM 2187 C CA . ASN C 1 8 ? -2.674 2.492 -6.848 1.00 35.38 9 ASN C CA 1
ATOM 2188 C C . ASN C 1 8 ? -2.683 2.750 -5.310 1.00 36.38 9 ASN C C 1
ATOM 2189 O O . ASN C 1 8 ? -3.221 1.942 -4.523 1.00 32.25 9 ASN C O 1
ATOM 2194 N N . LEU C 1 9 ? -2.103 3.871 -4.880 1.00 29.63 10 LEU C N 1
ATOM 2195 C CA . LEU C 1 9 ? -1.947 4.196 -3.453 1.00 31.60 10 LEU C CA 1
ATOM 2196 C C . LEU C 1 9 ? -3.262 4.477 -2.736 1.00 32.07 10 LEU C C 1
ATOM 2197 O O . LEU C 1 9 ? -3.363 4.282 -1.510 1.00 44.16 10 LEU C O 1
ATOM 2202 N N . ASP C 1 10 ? -4.225 4.980 -3.494 1.00 28.01 11 ASP C N 1
ATOM 2203 C CA . ASP C 1 10 ? -5.502 5.451 -2.902 1.00 29.27 11 ASP C CA 1
ATOM 2204 C C . ASP C 1 10 ? -5.348 6.340 -1.646 1.00 26.47 11 ASP C C 1
ATOM 2205 O O . ASP C 1 10 ? -5.992 6.095 -0.631 1.00 24.94 11 ASP C O 1
ATOM 2210 N N . TRP C 1 11 ? -4.525 7.387 -1.709 1.00 20.54 12 TRP C N 1
ATOM 2211 C CA . TRP C 1 11 ? -4.204 8.123 -0.510 1.00 21.46 12 TRP C CA 1
ATOM 2212 C C . TRP C 1 11 ? -5.054 9.378 -0.550 1.00 23.58 12 TRP C C 1
ATOM 2213 O O . TRP C 1 11 ? -5.062 10.055 -1.547 1.00 24.72 12 TRP C O 1
ATOM 2224 N N . LYS C 1 12 ? -5.771 9.662 0.527 1.00 21.82 13 LYS C N 1
ATOM 2225 C CA . LYS C 1 12 ? -6.742 10.746 0.556 1.00 20.35 13 LYS C CA 1
ATOM 2226 C C . LYS C 1 12 ? -6.503 11.668 1.703 1.00 19.03 13 LYS C C 1
ATOM 2227 O O . LYS C 1 12 ? -5.699 11.409 2.552 1.00 21.28 13 LYS C O 1
ATOM 2233 N N . SER C 1 13 ? -7.242 12.786 1.777 1.00 18.98 14 SER C N 1
ATOM 2234 C CA . SER C 1 13 ? -7.076 13.691 2.870 1.00 17.44 14 SER C CA 1
ATOM 2235 C C . SER C 1 13 ? -7.256 13.042 4.223 1.00 20.96 14 SER C C 1
ATOM 2236 O O . SER C 1 13 ? -8.085 12.113 4.368 1.00 20.04 14 SER C O 1
ATOM 2239 N N . GLY C 1 14 ? -6.483 13.532 5.181 1.00 19.73 15 GLY C N 1
ATOM 2240 C CA . GLY C 1 14 ? -6.324 12.880 6.501 1.00 22.34 15 GLY C CA 1
ATOM 2241 C C . GLY C 1 14 ? -5.225 11.802 6.443 1.00 20.20 15 GLY C C 1
ATOM 2242 O O . GLY C 1 14 ? -4.817 11.327 7.493 1.00 22.10 15 GLY C O 1
ATOM 2243 N N . GLY C 1 15 ? -4.769 11.465 5.250 1.00 19.77 16 GLY C N 1
ATOM 2244 C CA . GLY C 1 15 ? -3.668 10.459 5.059 1.00 18.38 16 GLY C CA 1
ATOM 2245 C C . GLY C 1 15 ? -2.314 10.969 5.583 1.00 17.22 16 GLY C C 1
ATOM 2246 O O . GLY C 1 15 ? -2.073 12.167 5.645 1.00 18.59 16 GLY C O 1
ATOM 2247 N N . THR C 1 16 ? -1.478 10.018 6.034 1.00 17.34 17 THR C N 1
ATOM 2248 C CA . THR C 1 16 ? -0.149 10.343 6.579 1.00 17.94 17 THR C CA 1
ATOM 2249 C C . THR C 1 16 ? 0.739 9.379 5.841 1.00 18.04 17 THR C C 1
ATOM 2250 O O . THR C 1 16 ? 0.361 8.219 5.634 1.00 19.94 17 THR C O 1
ATOM 2254 N N . MET C 1 17 ? 1.982 9.809 5.532 1.00 14.65 18 MET C N 1
ATOM 2255 C CA . MET C 1 17 ? 2.901 8.842 4.925 1.00 14.49 18 MET C CA 1
ATOM 2256 C C . MET C 1 17 ? 4.233 9.102 5.610 1.00 15.86 18 MET C C 1
ATOM 2257 O O . MET C 1 17 ? 4.585 10.267 5.814 1.00 18.30 18 MET C O 1
ATOM 2262 N N . LYS C 1 18 ? 4.943 8.047 5.999 1.00 16.61 19 LYS C N 1
ATOM 2263 C CA . LYS C 1 18 ? 6.171 8.229 6.740 1.00 16.86 19 LYS C CA 1
ATOM 2264 C C . LYS C 1 18 ? 7.238 7.596 5.850 1.00 18.27 19 LYS C C 1
ATOM 2265 O O . LYS C 1 18 ? 7.092 6.452 5.397 1.00 19.69 19 LYS C O 1
ATOM 2271 N N . ILE C 1 19 ? 8.291 8.360 5.521 1.00 17.66 20 ILE C N 1
ATOM 2272 C CA . ILE C 1 19 ? 9.278 7.815 4.652 1.00 17.87 20 ILE C CA 1
ATOM 2273 C C . ILE C 1 19 ? 10.570 8.030 5.387 1.00 17.69 20 ILE C C 1
ATOM 2274 O O . ILE C 1 19 ? 10.884 9.192 5.701 1.00 19.95 20 ILE C O 1
ATOM 2279 N N . LYS C 1 20 ? 11.292 6.934 5.602 1.00 17.70 21 LYS C N 1
ATOM 2280 C CA . LYS C 1 20 ? 12.565 7.088 6.298 1.00 18.90 21 LYS C CA 1
ATOM 2281 C C . LYS C 1 20 ? 13.626 6.485 5.427 1.00 16.54 21 LYS C C 1
ATOM 2282 O O . LYS C 1 20 ? 13.368 5.489 4.745 1.00 17.15 21 LYS C O 1
ATOM 2288 N N . GLY C 1 21 ? 14.851 7.059 5.430 1.00 15.33 22 GLY C N 1
ATOM 2289 C CA . GLY C 1 21 ? 15.829 6.436 4.554 1.00 17.39 22 GLY C CA 1
ATOM 2290 C C . GLY C 1 21 ? 17.169 7.140 4.724 1.00 16.78 22 GLY C C 1
ATOM 2291 O O . GLY C 1 21 ? 17.288 8.032 5.532 1.00 20.30 22 GLY C O 1
ATOM 2292 N N . HIS C 1 22 ? 18.129 6.708 3.906 1.00 16.45 23 HIS C N 1
ATOM 2293 C CA . HIS C 1 22 ? 19.494 7.190 4.070 1.00 19.10 23 HIS C CA 1
ATOM 2294 C C . HIS C 1 22 ? 19.834 8.124 2.893 1.00 17.70 23 HIS C C 1
ATOM 2295 O O . HIS C 1 22 ? 19.730 7.715 1.727 1.00 19.18 23 HIS C O 1
ATOM 2302 N N . ILE C 1 23 ? 20.324 9.309 3.235 1.00 20.29 24 ILE C N 1
ATOM 2303 C CA . ILE C 1 23 ? 20.736 10.300 2.261 1.00 18.30 24 ILE C CA 1
ATOM 2304 C C . ILE C 1 23 ? 22.168 9.930 1.865 1.00 23.10 24 ILE C C 1
ATOM 2305 O O . ILE C 1 23 ? 23.001 9.759 2.757 1.00 20.55 24 ILE C O 1
ATOM 2310 N N . SER C 1 24 ? 22.408 9.778 0.561 1.00 23.49 25 SER C N 1
ATOM 2311 C CA . SER C 1 24 ? 23.745 9.424 0.055 1.00 26.87 25 SER C CA 1
ATOM 2312 C C . SER C 1 24 ? 24.818 10.376 0.599 1.00 24.51 25 SER C C 1
ATOM 2313 O O . SER C 1 24 ? 24.602 11.567 0.772 1.00 22.69 25 SER C O 1
ATOM 2316 N N . GLU C 1 25 ? 25.999 9.810 0.859 1.00 24.46 26 GLU C N 1
ATOM 2317 C CA . GLU C 1 25 ? 27.153 10.617 1.297 1.00 24.66 26 GLU C CA 1
ATOM 2318 C C . GLU C 1 25 ? 27.484 11.653 0.208 1.00 22.13 26 GLU C C 1
ATOM 2319 O O . GLU C 1 25 ? 27.898 12.738 0.512 1.00 26.19 26 GLU C O 1
ATOM 2325 N N . ASP C 1 26 ? 27.270 11.320 -1.040 1.00 23.26 27 ASP C N 1
ATOM 2326 C CA . ASP C 1 26 ? 27.624 12.288 -2.080 1.00 28.05 27 ASP C CA 1
ATOM 2327 C C . ASP C 1 26 ? 26.363 12.879 -2.724 1.00 28.06 27 ASP C C 1
ATOM 2328 O O . ASP C 1 26 ? 26.450 13.553 -3.704 1.00 29.71 27 ASP C O 1
ATOM 2333 N N . ALA C 1 27 ? 25.199 12.647 -2.111 1.00 29.35 28 ALA C N 1
ATOM 2334 C CA . ALA C 1 27 ? 23.913 13.296 -2.558 1.00 27.45 28 ALA C CA 1
ATOM 2335 C C . ALA C 1 27 ? 24.078 14.747 -2.973 1.00 22.96 28 ALA C C 1
ATOM 2336 O O . ALA C 1 27 ? 24.575 15.538 -2.162 1.00 25.43 28 ALA C O 1
ATOM 2338 N N . GLU C 1 28 ? 23.564 15.190 -4.149 1.00 20.92 29 GLU C N 1
ATOM 2339 C CA . GLU C 1 28 ? 23.274 16.603 -4.267 1.00 19.34 29 GLU C CA 1
ATOM 2340 C C . GLU C 1 28 ? 21.748 16.892 -4.183 1.00 19.06 29 GLU C C 1
ATOM 2341 O O . GLU C 1 28 ? 21.365 18.019 -3.908 1.00 19.10 29 GLU C O 1
ATOM 2347 N N . SER C 1 29 ? 20.943 15.866 -4.420 1.00 19.95 30 SER C N 1
ATOM 2348 C CA A SER C 1 29 ? 19.498 16.104 -4.238 0.50 20.23 30 SER C CA 1
ATOM 2349 C CA B SER C 1 29 ? 19.471 16.102 -4.506 0.50 19.77 30 SER C CA 1
ATOM 2350 C C . SER C 1 29 ? 18.750 14.786 -4.217 1.00 20.38 30 SER C C 1
ATOM 2351 O O . SER C 1 29 ? 19.265 13.720 -4.615 1.00 21.68 30 SER C O 1
ATOM 2356 N N . PHE C 1 30 ? 17.501 14.861 -3.690 1.00 18.62 31 PHE C N 1
ATOM 2357 C CA . PHE C 1 30 ? 16.653 13.678 -3.796 1.00 17.53 31 PHE C CA 1
ATOM 2358 C C . PHE C 1 30 ? 15.214 14.264 -3.857 1.00 13.92 31 PHE C C 1
ATOM 2359 O O . PHE C 1 30 ? 15.032 15.430 -3.495 1.00 15.39 31 PHE C O 1
ATOM 2367 N N . ALA C 1 31 ? 14.271 13.426 -4.245 1.00 15.26 32 ALA C N 1
ATOM 2368 C CA . ALA C 1 31 ? 12.904 13.938 -4.346 1.00 14.78 32 ALA C CA 1
ATOM 2369 C C . ALA C 1 31 ? 11.946 12.896 -3.962 1.00 14.07 32 ALA C C 1
ATOM 2370 O O . ALA C 1 31 ? 12.098 11.730 -4.307 1.00 16.91 32 ALA C O 1
ATOM 2372 N N . ILE C 1 32 ? 10.886 13.379 -3.301 1.00 13.60 33 ILE C N 1
ATOM 2373 C CA . ILE C 1 32 ? 9.708 12.555 -3.045 1.00 14.31 33 ILE C CA 1
ATOM 2374 C C . ILE C 1 32 ? 8.555 13.199 -3.880 1.00 14.64 33 ILE C C 1
ATOM 2375 O O . ILE C 1 32 ? 8.249 14.405 -3.691 1.00 15.45 33 ILE C O 1
ATOM 2380 N N . ASN C 1 33 ? 7.998 12.363 -4.782 1.00 16.27 34 ASN C N 1
ATOM 2381 C CA . ASN C 1 33 ? 6.985 12.836 -5.787 1.00 14.99 34 ASN C CA 1
ATOM 2382 C C . ASN C 1 33 ? 5.661 12.105 -5.588 1.00 13.29 34 ASN C C 1
ATOM 2383 O O . ASN C 1 33 ? 5.670 10.885 -5.658 1.00 15.25 34 ASN C O 1
ATOM 2388 N N . LEU C 1 34 ? 4.562 12.869 -5.405 1.00 13.54 35 LEU C N 1
ATOM 2389 C CA . LEU C 1 34 ? 3.275 12.207 -5.115 1.00 13.79 35 LEU C CA 1
ATOM 2390 C C . LEU C 1 34 ? 2.318 12.795 -6.142 1.00 15.10 35 LEU C C 1
ATOM 2391 O O . LEU C 1 34 ? 2.329 14.035 -6.381 1.00 16.27 35 LEU C O 1
ATOM 2396 N N . GLY C 1 35 ? 1.459 11.969 -6.750 1.00 16.98 36 GLY C N 1
ATOM 2397 C CA . GLY C 1 35 ? 0.513 12.596 -7.702 1.00 19.74 36 GLY C CA 1
ATOM 2398 C C . GLY C 1 35 ? -0.319 11.503 -8.300 1.00 24.80 36 GLY C C 1
ATOM 2399 O O . GLY C 1 35 ? -0.689 10.552 -7.600 1.00 20.09 36 GLY C O 1
ATOM 2400 N N . CYS C 1 36 ? -0.713 11.617 -9.561 1.00 25.78 37 CYS C N 1
ATOM 2401 C CA A CYS C 1 36 ? -1.544 10.532 -10.092 0.50 26.82 37 CYS C CA 1
ATOM 2402 C CA B CYS C 1 36 ? -1.537 10.537 -10.090 0.50 28.71 37 CYS C CA 1
ATOM 2403 C C . CYS C 1 36 ? -0.820 9.647 -11.102 1.00 28.40 37 CYS C C 1
ATOM 2404 O O . CYS C 1 36 ? -1.276 8.550 -11.387 1.00 26.62 37 CYS C O 1
ATOM 2409 N N . LYS C 1 37 ? 0.339 10.111 -11.591 1.00 23.95 38 LYS C N 1
ATOM 2410 C CA . LYS C 1 37 ? 1.246 9.373 -12.420 1.00 24.80 38 LYS C CA 1
ATOM 2411 C C . LYS C 1 37 ? 2.561 10.149 -12.553 1.00 25.97 38 LYS C C 1
ATOM 2412 O O . LYS C 1 37 ? 2.693 11.206 -12.014 1.00 23.53 38 LYS C O 1
ATOM 2418 N N . SER C 1 38 ? 3.564 9.604 -13.236 1.00 24.36 39 SER C N 1
ATOM 2419 C CA . SER C 1 38 ? 4.908 10.233 -13.178 1.00 25.76 39 SER C CA 1
ATOM 2420 C C . SER C 1 38 ? 4.927 11.640 -13.803 1.00 29.31 39 SER C C 1
ATOM 2421 O O . SER C 1 38 ? 5.781 12.451 -13.445 1.00 24.73 39 SER C O 1
ATOM 2424 N N . SER C 1 39 ? 3.973 11.921 -14.707 1.00 24.04 40 SER C N 1
ATOM 2425 C CA . SER C 1 39 ? 3.831 13.236 -15.397 1.00 26.62 40 SER C CA 1
ATOM 2426 C C . SER C 1 39 ? 2.889 14.236 -14.729 1.00 25.08 40 SER C C 1
ATOM 2427 O O . SER C 1 39 ? 2.798 15.395 -15.164 1.00 24.13 40 SER C O 1
ATOM 2430 N N . ASP C 1 40 ? 2.255 13.860 -13.588 1.00 22.89 41 ASP C N 1
ATOM 2431 C CA . ASP C 1 40 ? 1.272 14.722 -12.945 1.00 20.63 41 ASP C CA 1
ATOM 2432 C C . ASP C 1 40 ? 1.454 14.517 -11.480 1.00 21.36 41 ASP C C 1
ATOM 2433 O O . ASP C 1 40 ? 1.061 13.473 -10.947 1.00 20.50 41 ASP C O 1
ATOM 2438 N N . LEU C 1 41 ? 2.156 15.491 -10.908 1.00 19.54 42 LEU C N 1
ATOM 2439 C CA . LEU C 1 41 ? 2.506 15.517 -9.491 1.00 19.30 42 LEU C CA 1
ATOM 2440 C C . LEU C 1 41 ? 1.843 16.655 -8.754 1.00 20.56 42 LEU C C 1
ATOM 2441 O O . LEU C 1 41 ? 1.928 17.836 -9.142 1.00 20.59 42 LEU C O 1
ATOM 2446 N N . ALA C 1 42 ? 1.177 16.291 -7.655 1.00 17.71 43 ALA C N 1
ATOM 2447 C CA . ALA C 1 42 ? 0.692 17.248 -6.701 1.00 19.22 43 ALA C CA 1
ATOM 2448 C C . ALA C 1 42 ? 1.805 17.784 -5.841 1.00 17.63 43 ALA C C 1
ATOM 2449 O O . ALA C 1 42 ? 1.787 18.956 -5.506 1.00 16.95 43 ALA C O 1
ATOM 2451 N N . LEU C 1 43 ? 2.809 16.930 -5.524 1.00 18.41 44 LEU C N 1
ATOM 2452 C CA . LEU C 1 43 ? 3.826 17.439 -4.603 1.00 16.98 44 LEU C CA 1
ATOM 2453 C C . LEU C 1 43 ? 5.145 16.802 -5.096 1.00 16.98 44 LEU C C 1
ATOM 2454 O O . LEU C 1 43 ? 5.269 15.597 -5.189 1.00 18.61 44 LEU C O 1
ATOM 2459 N N . HIS C 1 44 ? 6.116 17.682 -5.367 1.00 16.08 45 HIS C N 1
ATOM 2460 C CA . HIS C 1 44 ? 7.462 17.217 -5.641 1.00 17.90 45 HIS C CA 1
ATOM 2461 C C . HIS C 1 44 ? 8.244 17.921 -4.530 1.00 15.44 45 HIS C C 1
ATOM 2462 O O . HIS C 1 44 ? 8.236 19.157 -4.486 1.00 17.82 45 HIS C O 1
ATOM 2469 N N . PHE C 1 45 ? 8.817 17.163 -3.575 1.00 14.26 46 PHE C N 1
ATOM 2470 C CA . PHE C 1 45 ? 9.399 17.731 -2.396 1.00 14.94 46 PHE C CA 1
ATOM 2471 C C . PHE C 1 45 ? 10.917 17.401 -2.577 1.00 13.27 46 PHE C C 1
ATOM 2472 O O . PHE C 1 45 ? 11.250 16.229 -2.689 1.00 14.28 46 PHE C O 1
ATOM 2480 N N . ASN C 1 46 ? 11.758 18.428 -2.711 1.00 15.62 47 ASN C N 1
ATOM 2481 C CA . ASN C 1 46 ? 13.081 18.147 -3.340 1.00 15.11 47 ASN C CA 1
ATOM 2482 C C . ASN C 1 46 ? 14.191 18.942 -2.664 1.00 15.98 47 ASN C C 1
ATOM 2483 O O . ASN C 1 46 ? 14.481 20.073 -3.039 1.00 15.08 47 ASN C O 1
ATOM 2488 N N . PRO C 1 47 ? 14.726 18.379 -1.562 1.00 16.62 48 PRO C N 1
ATOM 2489 C CA . PRO C 1 47 ? 15.912 19.013 -0.939 1.00 16.88 48 PRO C CA 1
ATOM 2490 C C . PRO C 1 47 ? 17.058 18.975 -1.989 1.00 16.47 48 PRO C C 1
ATOM 2491 O O . PRO C 1 47 ? 17.380 17.921 -2.599 1.00 17.33 48 PRO C O 1
ATOM 2495 N N . ARG C 1 48 ? 17.640 20.165 -2.190 1.00 19.36 49 ARG C N 1
ATOM 2496 C CA . ARG C 1 48 ? 18.769 20.345 -3.103 1.00 20.78 49 ARG C CA 1
ATOM 2497 C C . ARG C 1 48 ? 19.952 20.910 -2.319 1.00 18.27 49 ARG C C 1
ATOM 2498 O O . ARG C 1 48 ? 20.020 22.083 -2.020 1.00 20.69 49 ARG C O 1
ATOM 2506 N N . PHE C 1 49 ? 20.898 20.037 -2.025 1.00 19.04 50 PHE C N 1
ATOM 2507 C CA . PHE C 1 49 ? 22.048 20.442 -1.285 1.00 18.01 50 PHE C CA 1
ATOM 2508 C C . PHE C 1 49 ? 22.828 21.569 -1.983 1.00 18.02 50 PHE C C 1
ATOM 2509 O O . PHE C 1 49 ? 23.249 22.508 -1.333 1.00 22.28 50 PHE C O 1
ATOM 2517 N N . ASN C 1 50 ? 23.016 21.469 -3.252 1.00 21.83 51 ASN C N 1
ATOM 2518 C CA . ASN C 1 50 ? 23.905 22.462 -3.967 1.00 22.86 51 ASN C CA 1
ATOM 2519 C C . ASN C 1 50 ? 23.248 23.814 -4.062 1.00 26.09 51 ASN C C 1
ATOM 2520 O O . ASN C 1 50 ? 23.940 24.825 -4.290 1.00 26.59 51 ASN C O 1
ATOM 2525 N N . GLU C 1 51 ? 21.891 23.864 -3.935 1.00 23.99 52 GLU C N 1
ATOM 2526 C CA . GLU C 1 51 ? 21.201 25.143 -3.837 1.00 20.99 52 GLU C CA 1
ATOM 2527 C C . GLU C 1 51 ? 20.936 25.527 -2.385 1.00 21.04 52 GLU C C 1
ATOM 2528 O O . GLU C 1 51 ? 20.383 26.593 -2.127 1.00 24.10 52 GLU C O 1
ATOM 2534 N N . SER C 1 52 ? 21.303 24.658 -1.444 1.00 23.24 53 SER C N 1
ATOM 2535 C CA . SER C 1 52 ? 21.008 24.868 0.005 1.00 20.03 53 SER C CA 1
ATOM 2536 C C . SER C 1 52 ? 19.524 25.192 0.348 1.00 23.12 53 SER C C 1
ATOM 2537 O O . SER C 1 52 ? 19.249 25.997 1.226 1.00 24.78 53 SER C O 1
ATOM 2540 N N . VAL C 1 53 ? 18.602 24.581 -0.391 1.00 21.36 54 VAL C N 1
ATOM 2541 C CA . VAL C 1 53 ? 17.162 24.864 -0.096 1.00 17.95 54 VAL C CA 1
ATOM 2542 C C . VAL C 1 53 ? 16.335 23.633 -0.354 1.00 15.54 54 VAL C C 1
ATOM 2543 O O . VAL C 1 53 ? 16.750 22.732 -1.111 1.00 17.99 54 VAL C O 1
ATOM 2547 N N . ILE C 1 54 ? 15.116 23.662 0.215 1.00 16.47 55 ILE C N 1
ATOM 2548 C CA . ILE C 1 54 ? 14.166 22.536 -0.175 1.00 19.65 55 ILE C CA 1
ATOM 2549 C C . ILE C 1 54 ? 13.221 23.152 -1.253 1.00 15.66 55 ILE C C 1
ATOM 2550 O O . ILE C 1 54 ? 12.631 24.210 -0.963 1.00 18.90 55 ILE C O 1
ATOM 2555 N N . VAL C 1 55 ? 13.221 22.572 -2.441 1.00 18.23 56 VAL C N 1
ATOM 2556 C CA . VAL C 1 55 ? 12.328 23.060 -3.521 1.00 17.62 56 VAL C CA 1
ATOM 2557 C C . VAL C 1 55 ? 11.046 22.197 -3.449 1.00 17.34 56 VAL C C 1
ATOM 2558 O O . VAL C 1 55 ? 11.117 20.993 -3.449 1.00 18.11 56 VAL C O 1
ATOM 2562 N N . CYS C 1 56 ? 9.882 22.828 -3.415 1.00 17.73 57 CYS C N 1
ATOM 2563 C CA . CYS C 1 56 ? 8.651 22.072 -3.690 1.00 15.45 57 CYS C CA 1
ATOM 2564 C C . CYS C 1 56 ? 8.048 22.653 -4.958 1.00 13.51 57 CYS C C 1
ATOM 2565 O O . CYS C 1 56 ? 8.168 23.886 -5.206 1.00 15.89 57 CYS C O 1
ATOM 2568 N N . ASN C 1 57 ? 7.456 21.753 -5.749 1.00 16.13 58 ASN C N 1
ATOM 2569 C CA . ASN C 1 57 ? 6.739 22.238 -6.921 1.00 16.30 58 ASN C CA 1
ATOM 2570 C C . ASN C 1 57 ? 5.632 21.271 -7.255 1.00 18.35 58 ASN C C 1
ATOM 2571 O O . ASN C 1 57 ? 5.526 20.159 -6.634 1.00 15.63 58 ASN C O 1
ATOM 2576 N N . SER C 1 58 ? 4.892 21.563 -8.334 1.00 18.29 59 SER C N 1
ATOM 2577 C CA . SE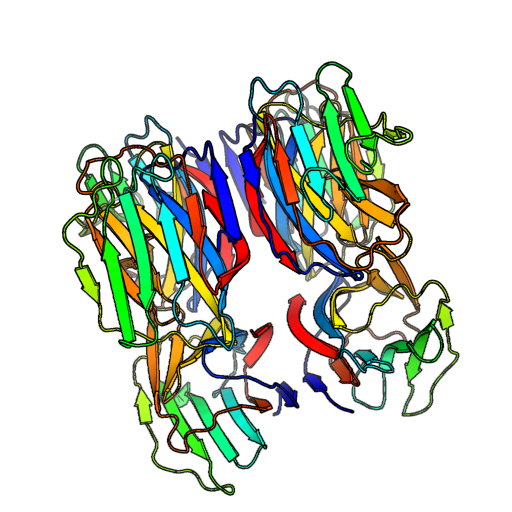R C 1 58 ? 3.942 20.584 -8.859 1.00 18.82 59 SER C CA 1
ATOM 2578 C C . SER C 1 58 ? 4.230 20.386 -10.346 1.00 19.57 59 SER C C 1
ATOM 2579 O O . SER C 1 58 ? 4.954 21.210 -10.975 1.00 17.81 59 SER C O 1
ATOM 2582 N N . LEU C 1 59 ? 3.782 19.303 -10.919 1.00 18.76 60 LEU C N 1
ATOM 2583 C CA . LEU C 1 59 ? 4.019 19.008 -12.296 1.00 18.57 60 LEU C CA 1
ATOM 2584 C C . LEU C 1 59 ? 2.664 18.735 -13.002 1.00 25.60 60 LEU C C 1
ATOM 2585 O O . LEU C 1 59 ? 1.905 17.887 -12.537 1.00 19.66 60 LEU C O 1
ATOM 2590 N N . CYS C 1 60 ? 2.395 19.440 -14.093 1.00 24.93 61 CYS C N 1
ATOM 2591 C CA A CYS C 1 60 ? 1.081 19.340 -14.742 0.50 29.09 61 CYS C CA 1
ATOM 2592 C CA B CYS C 1 60 ? 1.085 19.347 -14.783 0.50 27.09 61 CYS C CA 1
ATOM 2593 C C . CYS C 1 60 ? 1.323 18.955 -16.193 1.00 29.28 61 CYS C C 1
ATOM 2594 O O . CYS C 1 60 ? 1.915 19.723 -16.973 1.00 27.39 61 CYS C O 1
ATOM 2599 N N . SER C 1 61 ? 0.954 17.714 -16.521 1.00 29.65 62 SER C N 1
ATOM 2600 C CA . SER C 1 61 ? 1.299 17.101 -17.821 1.00 34.30 62 SER C CA 1
ATOM 2601 C C . SER C 1 61 ? 2.769 17.287 -18.249 1.00 41.57 62 SER C C 1
ATOM 2602 O O . SER C 1 61 ? 3.060 17.738 -19.377 1.00 36.33 62 SER C O 1
ATOM 2605 N N . ASP C 1 62 ? 3.706 16.878 -17.378 1.00 29.35 63 ASP C N 1
ATOM 2606 C CA . ASP C 1 62 ? 5.138 17.029 -17.639 1.00 32.42 63 ASP C CA 1
ATOM 2607 C C . ASP C 1 62 ? 5.597 18.451 -17.750 1.00 26.16 63 ASP C C 1
ATOM 2608 O O . ASP C 1 62 ? 6.689 18.692 -18.202 1.00 30.79 63 ASP C O 1
ATOM 2613 N N . ASN C 1 63 ? 4.801 19.384 -17.307 1.00 26.61 64 ASN C N 1
ATOM 2614 C CA . ASN C 1 63 ? 5.226 20.758 -17.198 1.00 26.59 64 ASN C CA 1
ATOM 2615 C C . ASN C 1 63 ? 5.390 21.252 -15.756 1.00 22.47 64 ASN C C 1
ATOM 2616 O O . ASN C 1 63 ? 4.420 21.359 -14.996 1.00 24.12 64 ASN C O 1
ATOM 2621 N N . TRP C 1 64 ? 6.622 21.661 -15.371 1.00 24.40 65 TRP C N 1
ATOM 2622 C CA . TRP C 1 64 ? 6.797 22.209 -14.039 1.00 20.21 65 TRP C CA 1
ATOM 2623 C C . TRP C 1 64 ? 6.147 23.522 -13.857 1.00 20.95 65 TRP C C 1
ATOM 2624 O O . TRP C 1 64 ? 6.195 24.403 -14.762 1.00 24.17 65 TRP C O 1
ATOM 2635 N N . GLN C 1 65 ? 5.554 23.724 -12.686 1.00 17.31 66 GLN C N 1
ATOM 2636 C CA . GLN C 1 65 ? 4.867 24.923 -12.248 1.00 20.45 66 GLN C CA 1
ATOM 2637 C C . GLN C 1 65 ? 5.824 25.866 -11.532 1.00 18.16 66 GLN C C 1
ATOM 2638 O O . GLN C 1 65 ? 7.075 25.664 -11.704 1.00 22.45 66 GLN C O 1
ATOM 2644 N N . GLN C 1 66 ? 5.326 26.864 -10.812 1.00 20.79 67 GLN C N 1
ATOM 2645 C CA . GLN C 1 66 ? 6.165 27.794 -10.088 1.00 22.67 67 GLN C CA 1
ATOM 2646 C C . GLN C 1 66 ? 6.627 27.106 -8.786 1.00 20.84 67 GLN C C 1
ATOM 2647 O O . GLN C 1 66 ? 5.824 26.648 -7.995 1.00 20.54 67 GLN C O 1
ATOM 2653 N N . GLU C 1 67 ? 7.953 27.053 -8.575 1.00 19.54 68 GLU C N 1
ATOM 2654 C CA . GLU C 1 67 ? 8.427 26.363 -7.368 1.00 18.47 68 GLU C CA 1
ATOM 2655 C C . GLU C 1 67 ? 8.379 27.247 -6.154 1.00 17.31 68 GLU C C 1
ATOM 2656 O O . GLU C 1 67 ? 8.335 28.492 -6.221 1.00 22.71 68 GLU C O 1
ATOM 2662 N N . GLN C 1 68 ? 8.365 26.640 -4.956 1.00 16.27 69 GLN C N 1
ATOM 2663 C CA . GLN C 1 68 ? 8.518 27.386 -3.709 1.00 17.60 69 GLN C CA 1
ATOM 2664 C C . GLN C 1 68 ? 9.855 26.867 -3.089 1.00 19.22 69 GLN C C 1
ATOM 2665 O O . GLN C 1 68 ? 10.170 25.680 -3.169 1.00 19.80 69 GLN C O 1
ATOM 2671 N N . ARG C 1 69 ? 10.566 27.768 -2.454 1.00 20.91 70 ARG C N 1
ATOM 2672 C CA . ARG C 1 69 ? 11.938 27.411 -1.969 1.00 20.39 70 ARG C CA 1
ATOM 2673 C C . ARG C 1 69 ? 11.990 27.714 -0.511 1.00 21.44 70 ARG C C 1
ATOM 2674 O O . ARG C 1 69 ? 11.734 28.842 -0.101 1.00 24.95 70 ARG C O 1
ATOM 2682 N N . ASP C 1 70 ? 12.359 26.739 0.314 1.00 23.53 71 ASP C N 1
ATOM 2683 C CA . ASP C 1 70 ? 12.399 26.933 1.754 1.00 23.57 71 ASP C CA 1
ATOM 2684 C C . ASP C 1 70 ? 13.891 26.870 2.172 1.00 24.59 71 ASP C C 1
ATOM 2685 O O . ASP C 1 70 ? 14.546 25.860 1.936 1.00 23.03 71 ASP C O 1
ATOM 2690 N N . LYS C 1 71 ? 14.385 27.946 2.768 1.00 26.55 72 LYS C N 1
ATOM 2691 C CA . LYS C 1 71 ? 15.818 28.042 3.128 1.00 28.87 72 LYS C CA 1
ATOM 2692 C C . LYS C 1 71 ? 16.173 27.363 4.454 1.00 30.99 72 LYS C C 1
ATOM 2693 O O . LYS C 1 71 ? 17.377 27.239 4.780 1.00 33.21 72 LYS C O 1
ATOM 2699 N N . HIS C 1 72 ? 15.165 26.909 5.206 1.00 26.68 73 HIS C N 1
ATOM 2700 C CA . HIS C 1 72 ? 15.428 26.129 6.423 1.00 30.92 73 HIS C CA 1
ATOM 2701 C C . HIS C 1 72 ? 15.913 24.743 5.979 1.00 30.75 73 HIS C C 1
ATOM 2702 O O . HIS C 1 72 ? 15.108 23.848 5.765 1.00 29.84 73 HIS C O 1
ATOM 2709 N N . PHE C 1 73 ? 17.228 24.602 5.853 1.00 27.28 74 PHE C N 1
ATOM 2710 C CA . PHE C 1 73 ? 17.833 23.435 5.224 1.00 27.53 74 PHE C CA 1
ATOM 2711 C C . PHE C 1 73 ? 18.843 22.879 6.203 1.00 34.27 74 PHE C C 1
ATOM 2712 O O . PHE C 1 73 ? 19.948 23.398 6.374 1.00 38.85 74 PHE C O 1
ATOM 2720 N N . ASN C 1 74 ? 18.451 21.783 6.760 1.00 28.26 75 ASN C N 1
ATOM 2721 C CA . ASN C 1 74 ? 19.049 21.167 7.914 1.00 39.39 75 ASN C CA 1
ATOM 2722 C C . ASN C 1 74 ? 19.190 19.678 7.651 1.00 33.65 75 ASN C C 1
ATOM 2723 O O . ASN C 1 74 ? 19.278 18.899 8.606 1.00 37.42 75 ASN C O 1
ATOM 2728 N N . PHE C 1 75 ? 19.179 19.267 6.376 1.00 24.87 76 PHE C N 1
ATOM 2729 C CA . PHE C 1 75 ? 19.520 17.907 6.014 1.00 22.67 76 PHE C CA 1
ATOM 2730 C C . PHE C 1 75 ? 21.035 17.751 5.905 1.00 23.05 76 PHE C C 1
ATOM 2731 O O . PHE C 1 75 ? 21.715 18.711 5.592 1.00 23.51 76 PHE C O 1
ATOM 2739 N N . TYR C 1 76 ? 21.536 16.556 6.202 1.00 20.89 77 TYR C N 1
ATOM 2740 C CA . TYR C 1 76 ? 22.964 16.240 6.180 1.00 22.78 77 TYR C CA 1
ATOM 2741 C C . TYR C 1 76 ? 23.190 15.061 5.300 1.00 20.60 77 TYR C C 1
ATOM 2742 O O . TYR C 1 76 ? 22.538 14.009 5.408 1.00 19.47 77 TYR C O 1
ATOM 2751 N N . LYS C 1 77 ? 24.220 15.138 4.449 1.00 19.14 78 LYS C N 1
ATOM 2752 C CA . LYS C 1 77 ? 24.545 14.017 3.637 1.00 17.77 78 LYS C CA 1
ATOM 2753 C C . LYS C 1 77 ? 25.029 12.860 4.518 1.00 20.24 78 LYS C C 1
ATOM 2754 O O . LYS C 1 77 ? 25.619 13.122 5.537 1.00 23.16 78 LYS C O 1
ATOM 2760 N N . GLY C 1 78 ? 24.731 11.625 4.141 1.00 20.67 79 GLY C N 1
ATOM 2761 C CA . GLY C 1 78 ? 25.175 10.458 4.920 1.00 25.09 79 GLY C CA 1
ATOM 2762 C C . GLY C 1 78 ? 24.291 10.075 6.113 1.00 26.33 79 GLY C C 1
ATOM 2763 O O . GLY C 1 78 ? 24.537 9.017 6.721 1.00 30.05 79 GLY C O 1
ATOM 2764 N N . SER C 1 79 ? 23.242 10.866 6.390 1.00 21.03 80 SER C N 1
ATOM 2765 C CA . SER C 1 79 ? 22.364 10.666 7.536 1.00 21.00 80 SER C CA 1
ATOM 2766 C C . SER C 1 79 ? 21.122 9.834 7.184 1.00 20.47 80 SER C C 1
ATOM 2767 O O . SER C 1 79 ? 20.791 9.567 6.018 1.00 19.65 80 SER C O 1
ATOM 2770 N N . THR C 1 80 ? 20.485 9.368 8.228 1.00 18.27 81 THR C N 1
ATOM 2771 C CA . THR C 1 80 ? 19.216 8.613 8.093 1.00 19.17 81 THR C CA 1
ATOM 2772 C C . THR C 1 80 ? 18.171 9.618 8.606 1.00 20.08 81 THR C C 1
ATOM 2773 O O . THR C 1 80 ? 18.319 10.187 9.697 1.00 24.81 81 THR C O 1
ATOM 2777 N N . VAL C 1 81 ? 17.125 9.891 7.818 1.00 19.12 82 VAL C N 1
ATOM 2778 C CA . VAL C 1 81 ? 16.135 10.890 8.209 1.00 19.09 82 VAL C CA 1
ATOM 2779 C C . VAL C 1 81 ? 14.743 10.300 7.989 1.00 19.80 82 VAL C C 1
ATOM 2780 O O . VAL C 1 81 ? 14.561 9.446 7.115 1.00 19.22 82 VAL C O 1
ATOM 2784 N N . LYS C 1 82 ? 13.818 10.830 8.788 1.00 17.39 83 LYS C N 1
ATOM 2785 C CA . LYS C 1 82 ? 12.384 10.435 8.701 1.00 18.60 83 LYS C CA 1
ATOM 2786 C C . LYS C 1 82 ? 11.608 11.650 8.275 1.00 19.24 83 LYS C C 1
ATOM 2787 O O . LYS C 1 82 ? 11.764 12.741 8.882 1.00 20.58 83 LYS C O 1
ATOM 2793 N N . ILE C 1 83 ? 10.792 11.489 7.209 1.00 18.27 84 ILE C N 1
ATOM 2794 C CA . ILE C 1 83 ? 10.040 12.642 6.610 1.00 17.19 84 ILE C CA 1
ATOM 2795 C C . ILE C 1 83 ? 8.605 12.174 6.723 1.00 17.03 84 ILE C C 1
ATOM 2796 O O . ILE C 1 83 ? 8.335 11.074 6.355 1.00 16.34 84 ILE C O 1
ATOM 2801 N N . ILE C 1 84 ? 7.743 13.055 7.196 1.00 15.32 85 ILE C N 1
ATOM 2802 C CA . ILE C 1 84 ? 6.297 12.650 7.307 1.00 16.10 85 ILE C CA 1
ATOM 2803 C C . ILE C 1 84 ? 5.541 13.598 6.410 1.00 15.31 85 ILE C C 1
ATOM 2804 O O . ILE C 1 84 ? 5.820 14.809 6.471 1.00 18.21 85 ILE C O 1
ATOM 2809 N N . VAL C 1 85 ? 4.607 13.080 5.593 1.00 16.05 86 VAL C N 1
ATOM 2810 C CA . VAL C 1 85 ? 3.845 13.953 4.688 1.00 15.47 86 VAL C CA 1
ATOM 2811 C C . VAL C 1 85 ? 2.381 13.758 5.110 1.00 17.49 86 VAL C C 1
ATOM 2812 O O . VAL C 1 85 ? 1.953 12.597 5.283 1.00 17.11 86 VAL C O 1
ATOM 2816 N N . GLU C 1 86 ? 1.681 14.852 5.314 1.00 17.57 87 GLU C N 1
ATOM 2817 C CA . GLU C 1 86 ? 0.202 14.735 5.524 1.00 20.11 87 GLU C CA 1
ATOM 2818 C C . GLU C 1 86 ? -0.576 15.401 4.431 1.00 18.64 87 GLU C C 1
ATOM 2819 O O . GLU C 1 86 ? -0.190 16.469 3.933 1.00 19.47 87 GLU C O 1
ATOM 2825 N N . PHE C 1 87 ? -1.709 14.778 4.064 1.00 19.57 88 PHE C N 1
ATOM 2826 C CA . PHE C 1 87 ? -2.488 15.234 2.946 1.00 20.43 88 PHE C CA 1
ATOM 2827 C C . PHE C 1 87 ? -3.655 15.930 3.647 1.00 19.69 88 PHE C C 1
ATOM 2828 O O . PHE C 1 87 ? -4.459 15.250 4.338 1.00 20.55 88 PHE C O 1
ATOM 2836 N N . LEU C 1 88 ? -3.769 17.248 3.473 1.00 19.09 89 LEU C N 1
ATOM 2837 C CA . LEU C 1 88 ? -4.689 18.054 4.316 1.00 20.29 89 LEU C CA 1
ATOM 2838 C C . LEU C 1 88 ? -5.575 18.910 3.455 1.00 20.17 89 LEU C C 1
ATOM 2839 O O . LEU C 1 88 ? -5.585 20.137 3.589 1.00 21.57 89 LEU C O 1
ATOM 2844 N N . GLY C 1 89 ? -6.252 18.256 2.525 1.00 21.66 90 GLY C N 1
ATOM 2845 C CA . GLY C 1 89 ? -7.290 18.978 1.716 1.00 22.90 90 GLY C CA 1
ATOM 2846 C C . GLY C 1 89 ? -6.670 19.922 0.707 1.00 21.14 90 GLY C C 1
ATOM 2847 O O . GLY C 1 89 ? -6.361 19.473 -0.400 1.00 25.27 90 GLY C O 1
ATOM 2848 N N . ASP C 1 90 ? -6.499 21.194 1.101 1.00 20.05 91 ASP C N 1
ATOM 2849 C CA . ASP C 1 90 ? -5.963 22.223 0.185 1.00 21.43 91 ASP C CA 1
ATOM 2850 C C . ASP C 1 90 ? -4.436 22.345 0.298 1.00 21.22 91 ASP C C 1
ATOM 2851 O O . ASP C 1 90 ? -3.831 23.155 -0.392 1.00 20.42 91 ASP C O 1
ATOM 2856 N N . LYS C 1 91 ? -3.867 21.562 1.168 1.00 20.59 92 LYS C N 1
ATOM 2857 C CA . LYS C 1 91 ? -2.376 21.610 1.271 1.00 19.74 92 LYS C CA 1
ATOM 2858 C C . LYS C 1 91 ? -1.785 20.287 1.688 1.00 21.46 92 LYS C C 1
ATOM 2859 O O . LYS C 1 91 ? -2.464 19.399 2.190 1.00 17.49 92 LYS C O 1
ATOM 2865 N N . PHE C 1 92 ? -0.467 20.178 1.454 1.00 18.99 93 PHE C N 1
ATOM 2866 C CA . PHE C 1 92 ? 0.366 19.075 1.937 1.00 18.30 93 PHE C CA 1
ATOM 2867 C C . PHE C 1 92 ? 1.277 19.682 2.938 1.00 17.75 93 PHE C C 1
ATOM 2868 O O . PHE C 1 92 ? 1.778 20.824 2.787 1.00 18.84 93 PHE C O 1
ATOM 2876 N N . LEU C 1 93 ? 1.433 18.982 4.038 1.00 18.34 94 LEU C N 1
ATOM 2877 C CA . LEU C 1 93 ? 2.357 19.363 5.080 1.00 20.61 94 LEU C CA 1
ATOM 2878 C C . LEU C 1 93 ? 3.482 18.316 5.208 1.00 22.76 94 LEU C C 1
ATOM 2879 O O . LEU C 1 93 ? 3.233 17.101 5.222 1.00 21.26 94 LEU C O 1
ATOM 2884 N N . VAL C 1 94 ? 4.737 18.770 5.207 1.00 17.72 95 VAL C N 1
ATOM 2885 C CA . VAL C 1 94 ? 5.854 17.831 5.331 1.00 17.98 95 VAL C CA 1
ATOM 2886 C C . VAL C 1 94 ? 6.540 18.171 6.631 1.00 17.01 95 VAL C C 1
ATOM 2887 O O . VAL C 1 94 ? 6.962 19.322 6.807 1.00 20.98 95 VAL C O 1
ATOM 2891 N N . LYS C 1 95 ? 6.618 17.240 7.589 1.00 18.00 96 LYS C N 1
ATOM 2892 C CA . LYS C 1 95 ? 7.253 17.545 8.871 1.00 17.33 96 LYS C CA 1
ATOM 2893 C C . LYS C 1 95 ? 8.665 16.944 8.858 1.00 19.13 96 LYS C C 1
ATOM 2894 O O . LYS C 1 95 ? 8.846 15.790 8.536 1.00 18.91 96 LYS C O 1
ATOM 2900 N N . LEU C 1 96 ? 9.634 17.746 9.234 1.00 19.82 97 LEU C N 1
ATOM 2901 C CA . LEU C 1 96 ? 11.006 17.281 9.197 1.00 20.28 97 LEU C CA 1
ATOM 2902 C C . LEU C 1 96 ? 11.461 16.961 10.610 1.00 21.68 97 LEU C C 1
ATOM 2903 O O . LEU C 1 96 ? 10.882 17.354 11.568 1.00 22.27 97 LEU C O 1
ATOM 2908 N N . PRO C 1 97 ? 12.584 16.256 10.712 1.00 24.94 98 PRO C N 1
ATOM 2909 C CA . PRO C 1 97 ? 13.026 15.755 12.015 1.00 24.80 98 PRO C CA 1
ATOM 2910 C C . PRO C 1 97 ? 13.256 16.823 13.045 1.00 26.25 98 PRO C C 1
ATOM 2911 O O . PRO C 1 97 ? 13.042 16.553 14.241 1.00 28.65 98 PRO C O 1
ATOM 2915 N N . ASP C 1 98 ? 13.726 18.019 12.641 1.00 23.11 99 ASP C N 1
ATOM 2916 C CA . ASP C 1 98 ? 13.980 19.063 13.636 1.00 25.92 99 ASP C CA 1
ATOM 2917 C C . ASP C 1 98 ? 12.706 19.797 14.054 1.00 29.63 99 ASP C C 1
ATOM 2918 O O . ASP C 1 98 ? 12.746 20.775 14.790 1.00 30.07 99 ASP C O 1
ATOM 2923 N N . GLY C 1 99 ? 11.570 19.310 13.596 1.00 27.28 100 GLY C N 1
ATOM 2924 C CA . GLY C 1 99 ? 10.301 19.990 13.948 1.00 29.09 100 GLY C CA 1
ATOM 2925 C C . GLY C 1 99 ? 9.814 21.017 12.913 1.00 30.73 100 GLY C C 1
ATOM 2926 O O . GLY C 1 99 ? 8.640 21.381 12.905 1.00 29.29 100 GLY C O 1
ATOM 2927 N N . HIS C 1 100 ? 10.679 21.457 12.012 1.00 28.73 101 HIS C N 1
ATOM 2928 C CA . HIS C 1 100 ? 10.248 22.423 10.960 1.00 24.50 101 HIS C CA 1
ATOM 2929 C C . HIS C 1 100 ? 9.157 21.770 10.074 1.00 24.98 101 HIS C C 1
ATOM 2930 O O . HIS C 1 100 ? 9.233 20.588 9.750 1.00 20.56 101 HIS C O 1
ATOM 2937 N N . GLU C 1 101 ? 8.150 22.547 9.646 1.00 23.82 102 GLU C N 1
ATOM 2938 C CA . GLU C 1 101 ? 7.138 22.012 8.733 1.00 22.83 102 GLU C CA 1
ATOM 2939 C C . GLU C 1 101 ? 7.270 22.748 7.403 1.00 21.20 102 GLU C C 1
ATOM 2940 O O . GLU C 1 101 ? 7.524 23.959 7.383 1.00 27.06 102 GLU C O 1
ATOM 2946 N N . VAL C 1 102 ? 7.176 22.035 6.296 1.00 20.47 103 VAL C N 1
ATOM 2947 C CA . VAL C 1 102 ? 7.130 22.713 5.001 1.00 20.10 103 VAL C CA 1
ATOM 2948 C C . VAL C 1 102 ? 5.686 22.535 4.516 1.00 22.29 103 VAL C C 1
ATOM 2949 O O . VAL C 1 102 ? 5.182 21.384 4.507 1.00 22.95 103 VAL C O 1
ATOM 2953 N N . GLU C 1 103 ? 5.030 23.624 4.147 1.00 22.80 104 GLU C N 1
ATOM 2954 C CA . GLU C 1 103 ? 3.675 23.470 3.571 1.00 23.47 104 GLU C CA 1
ATOM 2955 C C . GLU C 1 103 ? 3.650 23.787 2.082 1.00 24.09 104 GLU C C 1
ATOM 2956 O O . GLU C 1 103 ? 4.422 24.638 1.602 1.00 24.75 104 GLU C O 1
ATOM 2962 N N . PHE C 1 104 ? 2.784 23.127 1.331 1.00 20.66 105 PHE C N 1
ATOM 2963 C CA . PHE C 1 104 ? 2.741 23.344 -0.128 1.00 21.03 105 PHE C CA 1
ATOM 2964 C C . PHE C 1 104 ? 1.289 23.123 -0.614 1.00 21.82 105 PHE C C 1
ATOM 2965 O O . PHE C 1 104 ? 0.618 22.056 -0.320 1.00 21.22 105 PHE C O 1
ATOM 2973 N N . PRO C 1 105 ? 0.831 24.045 -1.431 1.00 23.02 106 PRO C N 1
ATOM 2974 C CA . PRO C 1 105 ? -0.615 24.016 -1.708 1.00 20.76 106 PRO C CA 1
ATOM 2975 C C . PRO C 1 105 ? -0.939 22.865 -2.647 1.00 21.92 106 PRO C C 1
ATOM 2976 O O . PRO C 1 105 ? -0.177 22.486 -3.508 1.00 24.31 106 PRO C O 1
ATOM 2980 N N . ASN C 1 106 ? -2.138 22.274 -2.490 1.00 20.46 107 ASN C N 1
ATOM 2981 C CA . ASN C 1 106 ? -2.624 21.302 -3.386 1.00 22.18 107 ASN C CA 1
ATOM 2982 C C . ASN C 1 106 ? -3.275 22.131 -4.477 1.00 31.53 107 ASN C C 1
ATOM 2983 O O . ASN C 1 106 ? -4.530 22.408 -4.441 1.00 28.54 107 ASN C O 1
ATOM 2988 N N . ARG C 1 107 ? -2.466 22.523 -5.445 1.00 27.50 108 ARG C N 1
ATOM 2989 C CA . ARG C 1 107 ? -2.878 23.499 -6.498 1.00 31.02 108 ARG C CA 1
ATOM 2990 C C . ARG C 1 107 ? -3.948 22.974 -7.402 1.00 35.43 108 ARG C C 1
ATOM 2991 O O . ARG C 1 107 ? -4.809 23.732 -7.821 1.00 37.51 108 ARG C O 1
ATOM 2999 N N . HIS C 1 108 ? -3.856 21.706 -7.761 1.00 34.32 109 HIS C N 1
ATOM 3000 C CA . HIS C 1 108 ? -4.647 21.194 -8.825 1.00 39.71 109 HIS C CA 1
ATOM 3001 C C . HIS C 1 108 ? -5.904 20.479 -8.221 1.00 33.62 109 HIS C C 1
ATOM 3002 O O . HIS C 1 108 ? -6.659 19.855 -8.934 1.00 37.52 109 HIS C O 1
ATOM 3009 N N . GLY C 1 109 ? -6.103 20.642 -6.921 1.00 29.24 110 GLY C N 1
ATOM 3010 C CA . GLY C 1 109 ? -7.299 20.105 -6.167 1.00 32.88 110 GLY C CA 1
ATOM 3011 C C . GLY C 1 109 ? -7.450 18.596 -6.252 1.00 32.82 110 GLY C C 1
ATOM 3012 O O . GLY C 1 109 ? -8.538 18.039 -6.482 1.00 32.29 110 GLY C O 1
ATOM 3013 N N . TYR C 1 110 ? -6.344 17.886 -6.089 1.00 28.59 111 TYR C N 1
ATOM 3014 C CA . TYR C 1 110 ? -6.391 16.437 -5.983 1.00 27.77 111 TYR C CA 1
ATOM 3015 C C . TYR C 1 110 ? -7.201 16.027 -4.766 1.00 23.04 111 TYR C C 1
ATOM 3016 O O . TYR C 1 110 ? -7.014 16.601 -3.691 1.00 25.10 111 TYR C O 1
ATOM 3025 N N . ASP C 1 111 ? -8.108 15.042 -4.932 1.00 25.98 112 ASP C N 1
ATOM 3026 C CA . ASP C 1 111 ? -8.779 14.395 -3.791 1.00 27.99 112 ASP C CA 1
ATOM 3027 C C . ASP C 1 111 ? -8.171 13.019 -3.491 1.00 24.79 112 ASP C C 1
ATOM 3028 O O . ASP C 1 111 ? -8.413 12.453 -2.402 1.00 29.22 112 ASP C O 1
ATOM 3033 N N . LYS C 1 112 ? -7.406 12.483 -4.445 1.00 23.97 113 LYS C N 1
ATOM 3034 C CA . LYS C 1 112 ? -6.789 11.169 -4.352 1.00 25.76 113 LYS C CA 1
ATOM 3035 C C . LYS C 1 112 ? -5.358 11.189 -4.920 1.00 23.71 113 LYS C C 1
ATOM 3036 O O . LYS C 1 112 ? -5.129 11.723 -5.999 1.00 26.54 113 LYS C O 1
ATOM 3042 N N . ILE C 1 113 ? -4.407 10.626 -4.167 1.00 21.30 114 ILE C N 1
ATOM 3043 C CA . ILE C 1 113 ? -3.039 10.463 -4.707 1.00 20.28 114 ILE C CA 1
ATOM 3044 C C . ILE C 1 113 ? -2.909 8.989 -4.979 1.00 20.69 114 ILE C C 1
ATOM 3045 O O . ILE C 1 113 ? -3.051 8.204 -4.060 1.00 22.68 114 ILE C O 1
ATOM 3050 N N . SER C 1 114 ? -2.558 8.584 -6.207 1.00 18.75 115 SER C N 1
ATOM 3051 C CA . SER C 1 114 ? -2.393 7.195 -6.435 1.00 22.03 115 SER C CA 1
ATOM 3052 C C . SER C 1 114 ? -0.960 6.789 -6.710 1.00 20.80 115 SER C C 1
ATOM 3053 O O . SER C 1 114 ? -0.681 5.596 -6.762 1.00 24.66 115 SER C O 1
ATOM 3056 N N . TYR C 1 115 ? -0.064 7.751 -6.850 1.00 20.36 116 TYR C N 1
ATOM 3057 C CA . TYR C 1 115 ? 1.225 7.405 -7.396 1.00 19.97 116 TYR C CA 1
ATOM 3058 C C . TYR C 1 115 ? 2.340 8.072 -6.543 1.00 17.03 116 TYR C C 1
ATOM 3059 O O . TYR C 1 115 ? 2.176 9.229 -6.103 1.00 17.95 116 TYR C O 1
ATOM 3068 N N . LEU C 1 116 ? 3.435 7.349 -6.340 1.00 17.95 117 LEU C N 1
ATOM 3069 C CA . LEU C 1 116 ? 4.568 7.924 -5.571 1.00 16.73 117 LEU C CA 1
ATOM 3070 C C . LEU C 1 116 ? 5.859 7.459 -6.240 1.00 15.66 117 LEU C C 1
ATOM 3071 O O . LEU C 1 116 ? 5.963 6.306 -6.618 1.00 18.25 117 LEU C O 1
ATOM 3076 N N . ASN C 1 117 ? 6.850 8.347 -6.291 1.00 15.52 118 ASN C N 1
ATOM 3077 C CA . ASN C 1 117 ? 8.195 7.835 -6.631 1.00 15.19 118 ASN C CA 1
ATOM 3078 C C . ASN C 1 117 ? 9.143 8.571 -5.738 1.00 16.97 118 ASN C C 1
ATOM 3079 O O . ASN C 1 117 ? 8.834 9.645 -5.277 1.00 17.07 118 ASN C O 1
ATOM 3084 N N . ILE C 1 118 ? 10.310 7.960 -5.528 1.00 18.24 119 ILE C N 1
ATOM 3085 C CA . ILE C 1 118 ? 11.406 8.629 -4.829 1.00 20.05 119 ILE C CA 1
ATOM 3086 C C . ILE C 1 118 ? 12.639 8.492 -5.708 1.00 22.53 119 ILE C C 1
ATOM 3087 O O . ILE C 1 118 ? 12.988 7.407 -6.163 1.00 26.54 119 ILE C O 1
ATOM 3092 N N . LEU C 1 119 ? 13.323 9.617 -5.924 1.00 22.36 120 LEU C N 1
ATOM 3093 C CA . LEU C 1 119 ? 14.401 9.640 -6.895 1.00 23.31 120 LEU C CA 1
ATOM 3094 C C . LEU C 1 119 ? 15.594 10.286 -6.254 1.00 20.85 120 LEU C C 1
ATOM 3095 O O . LEU C 1 119 ? 15.483 11.037 -5.312 1.00 20.05 120 LEU C O 1
ATOM 3100 N N . GLY C 1 120 ? 16.754 9.954 -6.795 1.00 20.69 121 GLY C N 1
ATOM 3101 C CA . GLY C 1 120 ? 17.992 10.666 -6.443 1.00 24.23 121 GLY C CA 1
ATOM 3102 C C . GLY C 1 120 ? 18.702 10.002 -5.253 1.00 23.11 121 GLY C C 1
ATOM 3103 O O . GLY C 1 120 ? 18.600 8.761 -5.055 1.00 21.65 121 GLY C O 1
ATOM 3104 N N . GLY C 1 121 ? 19.391 10.836 -4.462 1.00 19.79 122 GLY C N 1
ATOM 3105 C CA . GLY C 1 121 ? 20.370 10.307 -3.487 1.00 24.75 122 GLY C CA 1
ATOM 3106 C C . GLY C 1 121 ? 19.694 9.961 -2.145 1.00 21.67 122 GLY C C 1
ATOM 3107 O O . GLY C 1 121 ? 20.056 10.530 -1.104 1.00 22.45 122 GLY C O 1
ATOM 3108 N N . PHE C 1 122 ? 18.690 9.085 -2.195 1.00 23.67 123 PHE C N 1
ATOM 3109 C CA . PHE C 1 122 ? 17.933 8.716 -1.028 1.00 22.54 123 PHE C CA 1
ATOM 3110 C C . PHE C 1 122 ? 17.563 7.219 -1.155 1.00 25.31 123 PHE C C 1
ATOM 3111 O O . PHE C 1 122 ? 16.950 6.798 -2.144 1.00 27.73 123 PHE C O 1
ATOM 3119 N N . LYS C 1 123 ? 17.870 6.420 -0.142 1.00 20.33 124 LYS C N 1
ATOM 3120 C CA . LYS C 1 123 ? 17.585 5.003 -0.198 1.00 21.63 124 LYS C CA 1
ATOM 3121 C C . LYS C 1 123 ? 16.575 4.693 0.897 1.00 22.71 124 LYS C C 1
ATOM 3122 O O . LYS C 1 123 ? 16.886 4.874 2.101 1.00 19.21 124 LYS C O 1
ATOM 3128 N N . VAL C 1 124 ? 15.340 4.352 0.492 1.00 19.48 125 VAL C N 1
ATOM 3129 C CA . VAL C 1 124 ? 14.282 4.115 1.477 1.00 21.14 125 VAL C CA 1
ATOM 3130 C C . VAL C 1 124 ? 14.590 2.940 2.361 1.00 17.96 125 VAL C C 1
ATOM 3131 O O . VAL C 1 124 ? 14.868 1.873 1.855 1.00 21.34 125 VAL C O 1
ATOM 3135 N N . THR C 1 125 ? 14.495 3.155 3.663 1.00 17.39 126 THR C N 1
ATOM 3136 C CA . THR C 1 125 ? 14.551 2.017 4.581 1.00 20.52 126 THR C CA 1
ATOM 3137 C C . THR C 1 125 ? 13.229 1.706 5.289 1.00 19.18 126 THR C C 1
ATOM 3138 O O . THR C 1 125 ? 13.071 0.598 5.795 1.00 19.64 126 THR C O 1
ATOM 3142 N N . SER C 1 126 ? 12.292 2.664 5.399 1.00 18.52 127 SER C N 1
ATOM 3143 C CA . SER C 1 126 ? 11.019 2.272 6.010 1.00 19.20 127 SER C CA 1
ATOM 3144 C C . SER C 1 126 ? 9.999 3.129 5.293 1.00 20.67 127 SER C C 1
ATOM 3145 O O . SER C 1 126 ? 10.319 4.275 4.932 1.00 21.03 127 SER C O 1
ATOM 3148 N N . PHE C 1 127 ? 8.797 2.609 5.050 1.00 17.33 128 PHE C N 1
ATOM 3149 C CA . PHE C 1 127 ? 7.766 3.447 4.378 1.00 16.71 128 PHE C CA 1
ATOM 3150 C C . PHE C 1 127 ? 6.498 3.006 5.078 1.00 15.93 128 PHE C C 1
ATOM 3151 O O . PHE C 1 127 ? 6.299 1.787 5.217 1.00 17.13 128 PHE C O 1
ATOM 3159 N N . LYS C 1 128 ? 5.610 3.976 5.385 1.00 16.53 129 LYS C N 1
ATOM 3160 C CA . LYS C 1 128 ? 4.295 3.555 5.877 1.00 16.55 129 LYS C CA 1
ATOM 3161 C C . LYS C 1 128 ? 3.274 4.488 5.342 1.00 16.39 129 LYS C C 1
ATOM 3162 O O . LYS C 1 128 ? 3.563 5.647 5.161 1.00 16.60 129 LYS C O 1
ATOM 3168 N N . VAL C 1 129 ? 2.055 4.020 5.149 1.00 15.16 130 VAL C N 1
ATOM 3169 C CA . VAL C 1 129 ? 1.082 4.958 4.627 1.00 16.71 130 VAL C CA 1
ATOM 3170 C C . VAL C 1 129 ? -0.250 4.568 5.234 1.00 16.87 130 VAL C C 1
ATOM 3171 O O . VAL C 1 129 ? -0.474 3.354 5.429 1.00 19.06 130 VAL C O 1
ATOM 3175 N N . GLU C 1 130 ? -1.017 5.568 5.657 1.00 18.36 131 GLU C N 1
ATOM 3176 C CA . GLU C 1 130 ? -2.338 5.255 6.215 1.00 23.95 131 GLU C CA 1
ATOM 3177 C C . GLU C 1 130 ? -3.231 6.424 5.928 1.00 27.02 131 GLU C C 1
ATOM 3178 O O . GLU C 1 130 ? -4.435 6.358 6.280 1.00 28.74 131 GLU C O 1
ATOM 3185 N N . ALA D 1 1 ? 24.795 8.902 39.808 1.00 50.63 2 ALA D N 1
ATOM 3186 C CA . ALA D 1 1 ? 25.008 7.396 39.831 1.00 54.89 2 ALA D CA 1
ATOM 3187 C C . ALA D 1 1 ? 24.753 6.725 38.446 1.00 51.39 2 ALA D C 1
ATOM 3188 O O . ALA D 1 1 ? 23.637 6.840 37.933 1.00 35.94 2 ALA D O 1
ATOM 3190 N N . ARG D 1 2 ? 25.765 6.013 37.898 1.00 43.95 3 ARG D N 1
ATOM 3191 C CA . ARG D 1 2 ? 25.795 5.504 36.491 1.00 45.63 3 ARG D CA 1
ATOM 3192 C C . ARG D 1 2 ? 24.757 4.468 36.132 1.00 42.91 3 ARG D C 1
ATOM 3193 O O . ARG D 1 2 ? 24.680 3.407 36.752 1.00 47.49 3 ARG D O 1
ATOM 3201 N N . MET D 1 3 ? 23.955 4.736 35.109 1.00 33.18 4 MET D N 1
ATOM 3202 C CA . MET D 1 3 ? 22.911 3.814 34.872 1.00 29.54 4 MET D CA 1
ATOM 3203 C C . MET D 1 3 ? 23.214 3.155 33.493 1.00 28.22 4 MET D C 1
ATOM 3204 O O . MET D 1 3 ? 22.932 1.982 33.325 1.00 28.86 4 MET D O 1
ATOM 3209 N N . PHE D 1 4 ? 23.655 3.947 32.517 1.00 19.15 5 PHE D N 1
ATOM 3210 C CA . PHE D 1 4 ? 23.706 3.443 31.110 1.00 22.65 5 PHE D CA 1
ATOM 3211 C C . PHE D 1 4 ? 25.000 4.081 30.543 1.00 22.94 5 PHE D C 1
ATOM 3212 O O . PHE D 1 4 ? 25.330 5.234 30.883 1.00 21.26 5 PHE D O 1
ATOM 3220 N N . GLU D 1 5 ? 25.800 3.295 29.805 1.00 19.20 6 GLU D N 1
ATOM 3221 C CA . GLU D 1 5 ? 27.071 3.854 29.278 1.00 20.14 6 GLU D CA 1
ATOM 3222 C C . GLU D 1 5 ? 27.296 3.148 27.935 1.00 21.17 6 GLU D C 1
ATOM 3223 O O . GLU D 1 5 ? 27.162 1.920 27.840 1.00 19.54 6 GLU D O 1
ATOM 3229 N N . MET D 1 6 ? 27.603 3.938 26.889 1.00 20.75 7 MET D N 1
ATOM 3230 C CA . MET D 1 6 ? 27.859 3.362 25.590 1.00 21.73 7 MET D CA 1
ATOM 3231 C C . MET D 1 6 ? 29.042 4.087 24.981 1.00 19.59 7 MET D C 1
ATOM 3232 O O . MET D 1 6 ? 29.188 5.283 25.175 1.00 17.60 7 MET D O 1
ATOM 3237 N N . PHE D 1 7 ? 29.888 3.294 24.316 1.00 22.86 8 PHE D N 1
ATOM 3238 C CA . PHE D 1 7 ? 31.128 3.733 23.777 1.00 25.64 8 PHE D CA 1
ATOM 3239 C C . PHE D 1 7 ? 31.054 3.488 22.270 1.00 23.72 8 PHE D C 1
ATOM 3240 O O . PHE D 1 7 ? 30.182 2.796 21.747 1.00 27.75 8 PHE D O 1
ATOM 3248 N N . ASN D 1 8 ? 31.965 4.114 21.546 1.00 28.40 9 ASN D N 1
ATOM 3249 C CA . ASN D 1 8 ? 32.001 3.811 20.124 1.00 30.13 9 ASN D CA 1
ATOM 3250 C C . ASN D 1 8 ? 30.706 4.042 19.392 1.00 30.94 9 ASN D C 1
ATOM 3251 O O . ASN D 1 8 ? 30.365 3.298 18.449 1.00 32.44 9 ASN D O 1
ATOM 3256 N N . LEU D 1 9 ? 29.990 5.093 19.766 1.00 28.95 10 LEU D N 1
ATOM 3257 C CA . LEU D 1 9 ? 28.722 5.425 19.124 1.00 28.32 10 LEU D CA 1
ATOM 3258 C C . LEU D 1 9 ? 28.759 5.875 17.664 1.00 36.36 10 LEU D C 1
ATOM 3259 O O . LEU D 1 9 ? 27.759 5.720 16.959 1.00 38.28 10 LEU D O 1
ATOM 3264 N N . ASP D 1 10 ? 29.824 6.533 17.253 1.00 30.92 11 ASP D N 1
ATOM 3265 C CA . ASP D 1 10 ? 29.856 7.063 15.859 1.00 31.34 11 ASP D CA 1
ATOM 3266 C C . ASP D 1 10 ? 28.626 7.895 15.422 1.00 28.27 11 ASP D C 1
ATOM 3267 O O . ASP D 1 10 ? 28.078 7.714 14.305 1.00 28.72 11 ASP D O 1
ATOM 3272 N N . TRP D 1 11 ? 28.233 8.850 16.267 1.00 22.27 12 TRP D N 1
ATOM 3273 C CA . TRP D 1 11 ? 27.072 9.688 15.990 1.00 23.21 12 TRP D CA 1
ATOM 3274 C C . TRP D 1 11 ? 27.490 11.012 15.409 1.00 21.93 12 TRP D C 1
ATOM 3275 O O . TRP D 1 11 ? 28.294 11.751 15.990 1.00 23.33 12 TRP D O 1
ATOM 3286 N N . LYS D 1 12 ? 26.914 11.331 14.258 1.00 24.09 13 LYS D N 1
ATOM 3287 C CA . LYS D 1 12 ? 27.363 12.505 13.548 1.00 26.82 13 LYS D CA 1
ATOM 3288 C C . LYS D 1 12 ? 26.215 13.459 13.218 1.00 26.82 13 LYS D C 1
ATOM 3289 O O . LYS D 1 12 ? 25.068 13.142 13.421 1.00 24.20 13 LYS D O 1
ATOM 3295 N N . SER D 1 13 ? 26.546 14.638 12.670 1.00 30.80 14 SER D N 1
ATOM 3296 C CA . SER D 1 13 ? 25.495 15.556 12.213 1.00 27.46 14 SER D CA 1
ATOM 3297 C C . SER D 1 13 ? 24.374 14.926 11.432 1.00 24.08 14 SER D C 1
ATOM 3298 O O . SER D 1 13 ? 24.608 14.088 10.580 1.00 27.96 14 SER D O 1
ATOM 3301 N N . GLY D 1 14 ? 23.149 15.365 11.690 1.00 22.75 15 GLY D N 1
ATOM 3302 C CA . GLY D 1 14 ? 21.998 14.704 11.121 1.00 25.11 15 GLY D CA 1
ATOM 3303 C C . GLY D 1 14 ? 21.518 13.516 11.939 1.00 22.96 15 GLY D C 1
ATOM 3304 O O . GLY D 1 14 ? 20.401 13.053 11.738 1.00 26.41 15 GLY D O 1
ATOM 3305 N N . GLY D 1 15 ? 22.326 13.099 12.911 1.00 24.37 16 GLY D N 1
ATOM 3306 C CA . GLY D 1 15 ? 21.943 11.917 13.723 1.00 22.64 16 GLY D CA 1
ATOM 3307 C C . GLY D 1 15 ? 20.823 12.290 14.659 1.00 20.55 16 GLY D C 1
ATOM 3308 O O . GLY D 1 15 ? 20.706 13.461 15.089 1.00 20.94 16 GLY D O 1
ATOM 3309 N N . THR D 1 16 ? 20.017 11.306 15.021 1.00 22.13 17 THR D N 1
ATOM 3310 C CA . THR D 1 16 ? 19.001 11.522 16.035 1.00 19.22 17 THR D CA 1
ATOM 3311 C C . THR D 1 16 ? 19.088 10.385 17.039 1.00 17.51 17 THR D C 1
ATOM 3312 O O . THR D 1 16 ? 19.518 9.271 16.711 1.00 21.66 17 THR D O 1
ATOM 3316 N N . MET D 1 17 ? 18.693 10.673 18.268 1.00 18.95 18 MET D N 1
ATOM 3317 C CA . MET D 1 17 ? 18.699 9.626 19.299 1.00 17.75 18 MET D CA 1
ATOM 3318 C C . MET D 1 17 ? 17.408 9.739 20.067 1.00 16.64 18 MET D C 1
ATOM 3319 O O . MET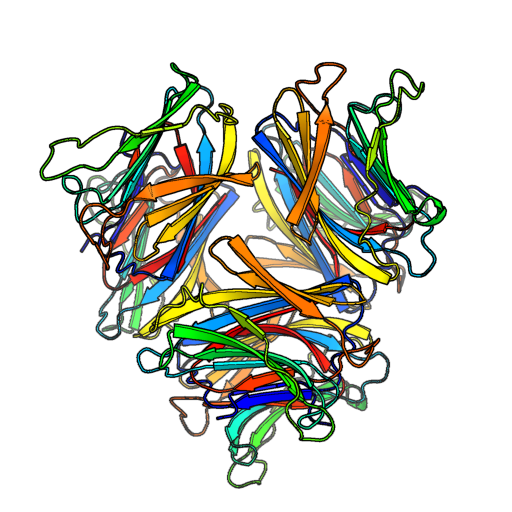 D 1 17 ? 16.968 10.868 20.323 1.00 19.28 18 MET D O 1
ATOM 3324 N N . LYS D 1 18 ? 16.796 8.600 20.420 1.00 17.06 19 LYS D N 1
ATOM 3325 C CA . LYS D 1 18 ? 15.599 8.597 21.209 1.00 19.09 19 LYS D CA 1
ATOM 3326 C C . LYS D 1 18 ? 15.977 7.913 22.503 1.00 19.52 19 LYS D C 1
ATOM 3327 O O . LYS D 1 18 ? 16.536 6.813 22.502 1.00 20.49 19 LYS D O 1
ATOM 3333 N N . ILE D 1 19 ? 15.766 8.616 23.587 1.00 17.36 20 ILE D N 1
ATOM 3334 C CA . ILE D 1 19 ? 16.070 8.107 24.967 1.00 18.15 20 ILE D CA 1
ATOM 3335 C C . ILE D 1 19 ? 14.736 8.185 25.734 1.00 20.28 20 ILE D C 1
ATOM 3336 O O . ILE D 1 19 ? 14.269 9.270 26.095 1.00 20.33 20 ILE D O 1
ATOM 3341 N N . LYS D 1 20 ? 14.185 7.014 26.011 1.00 19.85 21 LYS D N 1
ATOM 3342 C CA . LYS D 1 20 ? 12.889 6.908 26.696 1.00 18.03 21 LYS D CA 1
ATOM 3343 C C . LYS D 1 20 ? 13.108 6.134 27.947 1.00 16.07 21 LYS D C 1
ATOM 3344 O O . LYS D 1 20 ? 13.844 5.103 27.977 1.00 16.03 21 LYS D O 1
ATOM 3350 N N . GLY D 1 21 ? 12.505 6.598 29.022 1.00 15.10 22 GLY D N 1
ATOM 3351 C CA . GLY D 1 21 ? 12.834 5.887 30.233 1.00 16.30 22 GLY D CA 1
ATOM 3352 C C . GLY D 1 21 ? 11.922 6.373 31.397 1.00 16.40 22 GLY D C 1
ATOM 3353 O O . GLY D 1 21 ? 11.104 7.286 31.242 1.00 19.03 22 GLY D O 1
ATOM 3354 N N . HIS D 1 22 ? 12.125 5.739 32.538 1.00 15.15 23 HIS D N 1
ATOM 3355 C CA . HIS D 1 22 ? 11.282 5.983 33.670 1.00 17.75 23 HIS D CA 1
ATOM 3356 C C . HIS D 1 22 ? 12.041 6.805 34.731 1.00 16.76 23 HIS D C 1
ATOM 3357 O O . HIS D 1 22 ? 13.157 6.437 35.176 1.00 15.67 23 HIS D O 1
ATOM 3364 N N . ILE D 1 23 ? 11.414 7.897 35.135 1.00 14.91 24 ILE D N 1
ATOM 3365 C CA . ILE D 1 23 ? 12.027 8.850 36.149 1.00 14.03 24 ILE D CA 1
ATOM 3366 C C . ILE D 1 23 ? 11.608 8.254 37.493 1.00 17.38 24 ILE D C 1
ATOM 3367 O O . ILE D 1 23 ? 10.417 8.019 37.706 1.00 19.44 24 ILE D O 1
ATOM 3372 N N . SER D 1 24 ? 12.584 7.991 38.359 1.00 19.39 25 SER D N 1
ATOM 3373 C CA . SER D 1 24 ? 12.339 7.374 39.677 1.00 24.14 25 SER D CA 1
ATOM 3374 C C . SER D 1 24 ? 11.302 8.200 40.470 1.00 23.90 25 SER D C 1
ATOM 3375 O O . SER D 1 24 ? 11.279 9.412 40.384 1.00 20.19 25 SER D O 1
ATOM 3378 N N . GLU D 1 25 ? 10.446 7.521 41.198 1.00 25.42 26 GLU D N 1
ATOM 3379 C CA . GLU D 1 25 ? 9.524 8.193 42.106 1.00 27.48 26 GLU D CA 1
ATOM 3380 C C . GLU D 1 25 ? 10.244 9.087 43.073 1.00 25.83 26 GLU D C 1
ATOM 3381 O O . GLU D 1 25 ? 9.720 10.135 43.436 1.00 24.15 26 GLU D O 1
ATOM 3387 N N . ASP D 1 26 ? 11.451 8.700 43.460 1.00 24.25 27 ASP D N 1
ATOM 3388 C CA . ASP D 1 26 ? 12.194 9.554 44.361 1.00 25.41 27 ASP D CA 1
ATOM 3389 C C . ASP D 1 26 ? 13.363 10.229 43.690 1.00 23.70 27 ASP D C 1
ATOM 3390 O O . ASP D 1 26 ? 14.313 10.657 44.390 1.00 23.28 27 ASP D O 1
ATOM 3395 N N . ALA D 1 27 ? 13.340 10.331 42.345 1.00 21.41 28 ALA D N 1
ATOM 3396 C CA . ALA D 1 27 ? 14.413 11.064 41.656 1.00 20.26 28 ALA D CA 1
ATOM 3397 C C . ALA D 1 27 ? 14.670 12.467 42.215 1.00 21.16 28 ALA D C 1
ATOM 3398 O O . ALA D 1 27 ? 13.740 13.192 42.433 1.00 22.75 28 ALA D O 1
ATOM 3400 N N . GLU D 1 28 ? 15.929 12.873 42.303 1.00 17.70 29 GLU D N 1
ATOM 3401 C CA . GLU D 1 28 ? 16.285 14.295 42.488 1.00 18.25 29 GLU D CA 1
ATOM 3402 C C . GLU D 1 28 ? 16.811 14.898 41.243 1.00 17.51 29 GLU D C 1
ATOM 3403 O O . GLU D 1 28 ? 16.670 16.086 41.033 1.00 18.66 29 GLU D O 1
ATOM 3409 N N . SER D 1 29 ? 17.466 14.092 40.362 1.00 19.84 30 SER D N 1
ATOM 3410 C CA . SER D 1 29 ? 17.857 14.714 39.085 1.00 18.49 30 SER D CA 1
ATOM 3411 C C . SER D 1 29 ? 18.244 13.546 38.170 1.00 19.36 30 SER D C 1
ATOM 3412 O O . SER D 1 29 ? 18.340 12.395 38.635 1.00 20.52 30 SER D O 1
ATOM 3415 N N . PHE D 1 30 ? 18.462 13.824 36.900 1.00 18.80 31 PHE D N 1
ATOM 3416 C CA . PHE D 1 30 ? 19.127 12.800 36.076 1.00 17.21 31 PHE D CA 1
ATOM 3417 C C . PHE D 1 30 ? 19.968 13.582 35.035 1.00 17.07 31 PHE D C 1
ATOM 3418 O O . PHE D 1 30 ? 19.795 14.810 34.898 1.00 17.02 31 PHE D O 1
ATOM 3426 N N . ALA D 1 31 ? 20.842 12.877 34.287 1.00 16.38 32 ALA D N 1
ATOM 3427 C CA . ALA D 1 31 ? 21.617 13.567 33.287 1.00 16.06 32 ALA D CA 1
ATOM 3428 C C . ALA D 1 31 ? 21.837 12.629 32.111 1.00 16.46 32 ALA D C 1
ATOM 3429 O O . ALA D 1 31 ? 22.034 11.417 32.264 1.00 17.61 32 ALA D O 1
ATOM 3431 N N . ILE D 1 32 ? 21.753 13.249 30.957 1.00 13.75 33 ILE D N 1
ATOM 3432 C CA . ILE D 1 32 ? 22.076 12.635 29.651 1.00 15.35 33 ILE D CA 1
ATOM 3433 C C . ILE D 1 32 ? 23.380 13.359 29.233 1.00 16.77 33 ILE D C 1
ATOM 3434 O O . ILE D 1 32 ? 23.383 14.581 29.051 1.00 17.26 33 ILE D O 1
ATOM 3439 N N . ASN D 1 33 ? 24.434 12.563 29.072 1.00 14.18 34 ASN D N 1
ATOM 3440 C CA . ASN D 1 33 ? 25.778 13.084 28.774 1.00 16.58 34 ASN D CA 1
ATOM 3441 C C . ASN D 1 33 ? 26.298 12.503 27.463 1.00 16.24 34 ASN D C 1
ATOM 3442 O O . ASN D 1 33 ? 26.321 11.278 27.321 1.00 17.57 34 ASN D O 1
ATOM 3447 N N . LEU D 1 34 ? 26.600 13.374 26.494 1.00 17.43 35 LEU D N 1
ATOM 3448 C CA . LEU D 1 34 ? 27.008 12.957 25.175 1.00 16.81 35 LEU D CA 1
ATOM 3449 C C . LEU D 1 34 ? 28.383 13.652 24.890 1.00 17.09 35 LEU D C 1
ATOM 3450 O O . LEU D 1 34 ? 28.525 14.863 25.131 1.00 17.98 35 LEU D O 1
ATOM 3455 N N . GLY D 1 35 ? 29.352 12.892 24.401 1.00 18.51 36 GLY D N 1
ATOM 3456 C CA . GLY D 1 35 ? 30.645 13.587 24.160 1.00 18.03 36 GLY D CA 1
ATOM 3457 C C . GLY D 1 35 ? 31.600 12.525 23.636 1.00 20.77 36 GLY D C 1
ATOM 3458 O O . GLY D 1 35 ? 31.198 11.623 22.897 1.00 20.30 36 GLY D O 1
ATOM 3459 N N . CYS D 1 36 ? 32.874 12.638 24.037 1.00 25.52 37 CYS D N 1
ATOM 3460 C CA . CYS D 1 36 ? 33.969 11.850 23.476 1.00 27.48 37 CYS D CA 1
ATOM 3461 C C . CYS D 1 36 ? 34.401 10.803 24.522 1.00 26.38 37 CYS D C 1
ATOM 3462 O O . CYS D 1 36 ? 34.845 9.705 24.166 1.00 29.79 37 CYS D O 1
ATOM 3465 N N . LYS D 1 37 ? 34.200 11.098 25.794 1.00 25.88 38 LYS D N 1
ATOM 3466 C CA . LYS D 1 37 ? 34.471 10.139 26.885 1.00 26.56 38 LYS D CA 1
ATOM 3467 C C . LYS D 1 37 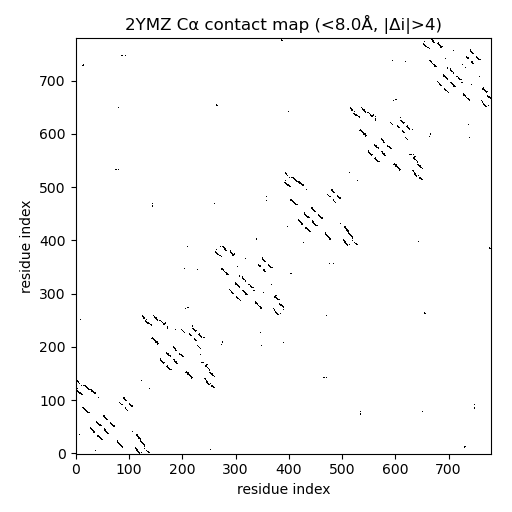? 33.948 10.769 28.160 1.00 25.63 38 LYS D C 1
ATOM 3468 O O . LYS D 1 37 ? 33.473 11.912 28.164 1.00 26.76 38 LYS D O 1
ATOM 3474 N N . SER D 1 38 ? 34.090 10.091 29.281 1.00 28.51 39 SER D N 1
ATOM 3475 C CA . SER D 1 38 ? 33.453 10.627 30.503 1.00 26.55 39 SER D CA 1
ATOM 3476 C C . SER D 1 38 ? 33.880 12.018 30.907 1.00 28.80 39 SER D C 1
ATOM 3477 O O . SER D 1 38 ? 33.052 12.757 31.466 1.00 29.26 39 SER D O 1
ATOM 3480 N N . SER D 1 39 ? 35.113 12.437 30.563 1.00 28.24 40 SER D N 1
ATOM 3481 C CA . SER D 1 39 ? 35.604 13.768 30.944 1.00 26.85 40 SER D CA 1
ATOM 3482 C C . SER D 1 39 ? 35.438 14.891 29.899 1.00 26.24 40 SER D C 1
ATOM 3483 O O . SER D 1 39 ? 35.836 16.051 30.127 1.00 30.00 40 SER D O 1
ATOM 3486 N N . ASP D 1 40 ? 34.885 14.569 28.744 1.00 26.02 41 ASP D N 1
ATOM 3487 C CA . ASP D 1 40 ? 34.775 15.532 27.664 1.00 24.66 41 ASP D CA 1
ATOM 3488 C C . ASP D 1 40 ? 33.369 15.371 27.088 1.00 21.57 41 ASP D C 1
ATOM 3489 O O . ASP D 1 40 ? 33.107 14.405 26.364 1.00 22.56 41 ASP D O 1
ATOM 3494 N N . LEU D 1 41 ? 32.515 16.335 27.401 1.00 22.14 42 LEU D N 1
ATOM 3495 C CA . LEU D 1 41 ? 31.096 16.233 26.991 1.00 22.40 42 LEU D CA 1
ATOM 3496 C C . LEU D 1 41 ? 30.705 17.425 26.175 1.00 22.18 42 LEU D C 1
ATOM 3497 O O . LEU D 1 41 ? 30.907 18.573 26.612 1.00 23.29 42 LEU D O 1
ATOM 3502 N N . ALA D 1 42 ? 30.162 17.132 24.982 1.00 19.80 43 ALA D N 1
ATOM 3503 C CA . ALA D 1 42 ? 29.503 18.159 24.210 1.00 21.00 43 ALA D CA 1
ATOM 3504 C C . ALA D 1 42 ? 28.198 18.641 24.877 1.00 22.35 43 ALA D C 1
ATOM 3505 O O . ALA D 1 42 ? 27.886 19.863 24.842 1.00 20.07 43 ALA D O 1
ATOM 3507 N N . LEU D 1 43 ? 27.429 17.700 25.496 1.00 18.73 44 LEU D N 1
ATOM 3508 C CA . LEU D 1 43 ? 26.097 18.089 26.016 1.00 18.71 44 LEU D CA 1
ATOM 3509 C C . LEU D 1 43 ? 25.919 17.322 27.338 1.00 16.88 44 LEU D C 1
ATOM 3510 O O . LEU D 1 43 ? 26.095 16.122 27.309 1.00 18.56 44 LEU D O 1
ATOM 3515 N N . HIS D 1 44 ? 25.656 18.048 28.416 1.00 17.03 45 HIS D N 1
ATOM 3516 C CA . HIS D 1 44 ? 25.172 17.495 29.712 1.00 17.71 45 HIS D CA 1
ATOM 3517 C C . HIS D 1 44 ? 23.797 18.148 29.823 1.00 17.54 45 HIS D C 1
ATOM 3518 O O . HIS D 1 44 ? 23.670 19.378 29.814 1.00 20.12 45 HIS D O 1
ATOM 3525 N N . PHE D 1 45 ? 22.780 17.287 29.771 1.00 17.22 46 PHE D N 1
ATOM 3526 C CA . PHE D 1 45 ? 21.362 17.740 29.834 1.00 16.36 46 PHE D CA 1
ATOM 3527 C C . PHE D 1 45 ? 20.831 17.205 31.131 1.00 16.31 46 PHE D C 1
ATOM 3528 O O . PHE D 1 45 ? 20.773 15.982 31.355 1.00 15.20 46 PHE D O 1
ATOM 3536 N N . ASN D 1 46 ? 20.593 18.118 32.086 1.00 16.89 47 ASN D N 1
ATOM 3537 C CA . ASN D 1 46 ? 20.477 17.719 33.506 1.00 17.28 47 ASN D CA 1
ATOM 3538 C C . ASN D 1 46 ? 19.263 18.390 34.157 1.00 17.36 47 ASN D C 1
ATOM 3539 O O . ASN D 1 46 ? 19.349 19.410 34.859 1.00 18.47 47 ASN D O 1
ATOM 3544 N N . PRO D 1 47 ? 18.090 17.745 34.032 1.00 17.89 48 PRO D N 1
ATOM 3545 C CA . PRO D 1 47 ? 16.943 18.209 34.792 1.00 17.64 48 PRO D CA 1
ATOM 3546 C C . PRO D 1 47 ? 17.104 17.928 36.298 1.00 17.78 48 PRO D C 1
ATOM 3547 O O . PRO D 1 47 ? 17.537 16.811 36.706 1.00 18.13 48 PRO D O 1
ATOM 3551 N N . ARG D 1 48 ? 16.847 18.963 37.133 1.00 16.84 49 ARG D N 1
ATOM 3552 C CA . ARG D 1 48 ? 17.064 18.854 38.574 1.00 17.11 49 ARG D CA 1
ATOM 3553 C C . ARG D 1 48 ? 15.703 19.137 39.297 1.00 16.20 49 ARG D C 1
ATOM 3554 O O . ARG D 1 48 ? 15.232 20.256 39.228 1.00 20.68 49 ARG D O 1
ATOM 3562 N N . PHE D 1 49 ? 15.161 18.146 39.993 1.00 16.51 50 PHE D N 1
ATOM 3563 C CA . PHE D 1 49 ? 13.841 18.265 40.652 1.00 16.52 50 PHE D CA 1
ATOM 3564 C C . PHE D 1 49 ? 14.034 19.105 41.906 1.00 19.40 50 PHE D C 1
ATOM 3565 O O . PHE D 1 49 ? 13.085 19.784 42.343 1.00 18.97 50 PHE D O 1
ATOM 3573 N N . ASN D 1 50 ? 15.262 19.126 42.423 1.00 19.21 51 ASN D N 1
ATOM 3574 C CA . ASN D 1 50 ? 15.444 19.937 43.648 1.00 21.73 51 ASN D CA 1
ATOM 3575 C C . ASN D 1 50 ? 15.429 21.400 43.369 1.00 24.12 51 ASN D C 1
ATOM 3576 O O . ASN D 1 50 ? 15.128 22.200 44.296 1.00 26.31 51 ASN D O 1
ATOM 3581 N N . GLU D 1 51 ? 15.673 21.781 42.116 1.00 21.09 52 GLU D N 1
ATOM 3582 C CA . GLU D 1 51 ? 15.612 23.154 41.670 1.00 23.22 52 GLU D CA 1
ATOM 3583 C C . GLU D 1 51 ? 14.484 23.489 40.716 1.00 24.02 52 GLU D C 1
ATOM 3584 O O . GLU D 1 51 ? 14.275 24.681 40.436 1.00 26.41 52 GLU D O 1
ATOM 3590 N N . SER D 1 52 ? 13.775 22.494 40.183 1.00 23.31 53 SER D N 1
ATOM 3591 C CA . SER D 1 52 ? 12.851 22.763 39.096 1.00 22.06 53 SER D CA 1
ATOM 3592 C C . SER D 1 52 ? 13.471 23.513 37.944 1.00 23.63 53 SER D C 1
ATOM 3593 O O . SER D 1 52 ? 12.890 24.471 37.432 1.00 25.24 53 SER D O 1
ATOM 3596 N N . VAL D 1 53 ? 14.680 23.114 37.509 1.00 22.34 54 VAL D N 1
ATOM 3597 C CA . VAL D 1 53 ? 15.310 23.726 36.343 1.00 20.46 54 VAL D CA 1
ATOM 3598 C C . VAL D 1 53 ? 16.028 22.637 35.506 1.00 19.77 54 VAL D C 1
ATOM 3599 O O . VAL D 1 53 ? 16.445 21.615 36.087 1.00 19.25 54 VAL D O 1
ATOM 3603 N N . ILE D 1 54 ? 16.221 22.892 34.221 1.00 20.99 55 ILE D N 1
ATOM 3604 C CA . ILE D 1 54 ? 17.079 22.070 33.403 1.00 19.78 55 ILE D CA 1
ATOM 3605 C C . ILE D 1 54 ? 18.392 22.824 33.262 1.00 21.26 55 ILE D C 1
ATOM 3606 O O . ILE D 1 54 ? 18.426 23.943 32.706 1.00 24.03 55 ILE D O 1
ATOM 3611 N N . VAL D 1 55 ? 19.450 22.181 33.691 1.00 20.53 56 VAL D N 1
ATOM 3612 C CA . VAL D 1 55 ? 20.815 22.745 33.556 1.00 21.49 56 VAL D CA 1
ATOM 3613 C C . VAL D 1 55 ? 21.455 22.054 32.343 1.00 20.55 56 VAL D C 1
ATOM 3614 O O . VAL D 1 55 ? 21.429 20.804 32.267 1.00 20.13 56 VAL D O 1
ATOM 3618 N N . CYS D 1 56 ? 21.990 22.815 31.378 1.00 20.00 57 CYS D N 1
ATOM 3619 C CA . CYS D 1 56 ? 22.727 22.210 30.270 1.00 18.43 57 CYS D CA 1
ATOM 3620 C C . CYS D 1 56 ? 24.133 22.739 30.433 1.00 21.68 57 CYS D C 1
ATOM 3621 O O . CYS D 1 56 ? 24.276 23.914 30.786 1.00 20.87 57 CYS D O 1
ATOM 3624 N N . ASN D 1 57 ? 25.118 21.900 30.151 1.00 21.86 58 ASN D N 1
ATOM 3625 C CA . ASN D 1 57 ? 26.479 22.499 30.153 1.00 19.53 58 ASN D CA 1
ATOM 3626 C C . ASN D 1 57 ? 27.311 21.596 29.290 1.00 22.69 58 ASN D C 1
ATOM 3627 O O . ASN D 1 57 ? 26.846 20.546 28.791 1.00 21.82 58 ASN D O 1
ATOM 3632 N N . SER D 1 58 ? 28.583 22.005 29.094 1.00 22.56 59 SER D N 1
ATOM 3633 C CA . SER D 1 58 ? 29.563 21.145 28.473 1.00 20.75 59 SER D CA 1
ATOM 3634 C C . SER D 1 58 ? 30.673 20.941 29.507 1.00 21.32 59 SER D C 1
ATOM 3635 O O . SER D 1 58 ? 30.774 21.711 30.455 1.00 23.46 59 SER D O 1
ATOM 3638 N N . LEU D 1 59 ? 31.469 19.918 29.284 1.00 24.10 60 LEU D N 1
ATOM 3639 C CA . LEU D 1 59 ? 32.513 19.463 30.215 1.00 26.62 60 LEU D CA 1
ATOM 3640 C C . LEU D 1 59 ? 33.747 19.392 29.346 1.00 25.85 60 LEU D C 1
ATOM 3641 O O . LEU D 1 59 ? 33.825 18.609 28.388 1.00 24.37 60 LEU D O 1
ATOM 3646 N N . CYS D 1 60 ? 34.757 20.181 29.700 1.00 30.85 61 CYS D N 1
ATOM 3647 C CA . CYS D 1 60 ? 35.992 20.158 28.879 1.00 34.50 61 CYS D CA 1
ATOM 3648 C C . CYS D 1 60 ? 37.126 19.712 29.775 1.00 35.07 61 CYS D C 1
ATOM 3649 O O . CYS D 1 60 ? 37.379 20.374 30.795 1.00 31.98 61 CYS D O 1
ATOM 3652 N N . SER D 1 61 ? 37.716 18.557 29.428 1.00 37.27 62 SER D N 1
ATOM 3653 C CA . SER D 1 61 ? 38.658 17.802 30.265 1.00 44.00 62 SER D CA 1
ATOM 3654 C C . SER D 1 61 ? 38.335 17.913 31.757 1.00 45.82 62 SER D C 1
ATOM 3655 O O . SER D 1 61 ? 39.124 18.432 32.574 1.00 42.34 62 SER D O 1
ATOM 3658 N N . ASP D 1 62 ? 37.144 17.434 32.117 1.00 36.41 63 ASP D N 1
ATOM 3659 C CA . ASP D 1 62 ? 36.699 17.450 33.475 1.00 34.52 63 ASP D CA 1
ATOM 3660 C C . ASP D 1 62 ? 36.381 18.794 34.094 1.00 32.82 63 ASP D C 1
ATOM 3661 O O . ASP D 1 62 ? 36.141 18.834 35.302 1.00 33.52 63 ASP D O 1
ATOM 3666 N N . ASN D 1 63 ? 36.372 19.883 33.326 1.00 36.68 64 ASN D N 1
ATOM 3667 C CA . ASN D 1 63 ? 35.956 21.184 33.873 1.00 35.89 64 ASN D CA 1
ATOM 3668 C C . ASN D 1 63 ? 34.582 21.600 33.302 1.00 29.98 64 ASN D C 1
ATOM 3669 O O . ASN D 1 63 ? 34.441 21.672 32.073 1.00 29.63 64 ASN D O 1
ATOM 3674 N N . TRP D 1 64 ? 33.622 21.920 34.171 1.00 31.34 65 TRP D N 1
ATOM 3675 C CA . TRP D 1 64 ? 32.309 22.382 33.701 1.00 27.74 65 TRP D CA 1
ATOM 3676 C C . TRP D 1 64 ? 32.470 23.761 33.107 1.00 31.10 65 TRP D C 1
ATOM 3677 O O . TRP D 1 64 ? 33.217 24.604 33.633 1.00 32.96 65 TRP D O 1
ATOM 3688 N N . GLN D 1 65 ? 31.778 24.015 32.011 1.00 27.48 66 GLN D N 1
ATOM 3689 C CA . GLN D 1 65 ? 31.780 25.349 31.435 1.00 25.69 66 GLN D CA 1
ATOM 3690 C C . GLN D 1 65 ? 30.643 26.250 31.850 1.00 25.06 66 GLN D C 1
ATOM 3691 O O . GLN D 1 65 ? 30.186 26.143 32.970 1.00 30.00 66 GLN D O 1
ATOM 3697 N N . GLN D 1 66 ? 30.219 27.172 30.994 1.00 26.56 67 GLN D N 1
ATOM 3698 C CA . GLN D 1 66 ? 29.161 28.107 31.385 1.00 28.98 67 GLN D CA 1
ATOM 3699 C C . GLN D 1 66 ? 27.791 27.394 31.271 1.00 28.47 67 GLN D C 1
ATOM 3700 O O . GLN D 1 66 ? 27.428 26.959 30.183 1.00 29.17 67 GLN D O 1
ATOM 3706 N N . GLU D 1 67 ? 27.065 27.341 32.377 1.00 27.30 68 GLU D N 1
ATOM 3707 C CA . GLU D 1 67 ? 25.736 26.667 32.430 1.00 26.24 68 GLU D CA 1
ATOM 3708 C C . GLU D 1 67 ? 24.762 27.455 31.635 1.00 28.61 68 GLU D C 1
ATOM 3709 O O . GLU D 1 67 ? 24.891 28.690 31.585 1.00 26.25 68 GLU D O 1
ATOM 3715 N N . GLN D 1 68 ? 23.826 26.785 30.954 1.00 25.38 69 GLN D N 1
ATOM 3716 C CA . GLN D 1 68 ? 22.630 27.455 30.413 1.00 27.21 69 GLN D CA 1
ATOM 3717 C C . GLN D 1 68 ? 21.441 26.856 31.142 1.00 27.58 69 GLN D C 1
ATOM 3718 O O . GLN D 1 68 ? 21.317 25.630 31.174 1.00 28.31 69 GLN D O 1
ATOM 3724 N N . ARG D 1 69 ? 20.568 27.675 31.710 1.00 26.03 70 ARG D N 1
ATOM 3725 C CA . ARG D 1 69 ? 19.494 27.114 32.533 1.00 24.67 70 ARG D CA 1
ATOM 3726 C C . ARG D 1 69 ? 18.113 27.411 31.924 1.00 29.98 70 ARG D C 1
ATOM 3727 O O . ARG D 1 69 ? 17.884 28.500 31.390 1.00 28.35 70 ARG D O 1
ATOM 3735 N N . ASP D 1 70 ? 17.194 26.466 32.030 1.00 25.73 71 ASP D N 1
ATOM 3736 C CA . ASP D 1 70 ? 15.857 26.664 31.481 1.00 26.62 71 ASP D CA 1
ATOM 3737 C C . ASP D 1 70 ? 14.870 26.345 32.587 1.00 25.85 71 ASP D C 1
ATOM 3738 O O . ASP D 1 70 ? 14.770 25.224 33.049 1.00 23.23 71 ASP D O 1
ATOM 3743 N N . LYS D 1 71 ? 14.113 27.358 33.000 1.00 24.64 72 LYS D N 1
ATOM 3744 C CA . LYS D 1 71 ? 13.237 27.222 34.156 1.00 28.04 72 LYS D CA 1
ATOM 3745 C C . LYS D 1 71 ? 11.881 26.615 33.756 1.00 26.84 72 LYS D C 1
ATOM 3746 O O . LYS D 1 71 ? 11.001 26.381 34.611 1.00 25.35 72 LYS D O 1
ATOM 3752 N N . HIS D 1 72 ? 11.752 26.282 32.478 1.00 22.65 73 HIS D N 1
ATOM 3753 C CA . HIS D 1 72 ? 10.494 25.675 32.010 1.00 25.44 73 HIS D CA 1
ATOM 3754 C C . HIS D 1 72 ? 10.230 24.341 32.744 1.00 24.44 73 HIS D C 1
ATOM 3755 O O . HIS D 1 72 ? 9.082 24.011 33.157 1.00 28.88 73 HIS D O 1
ATOM 3762 N N . PHE D 1 73 ? 11.278 23.540 32.834 1.00 23.79 74 PHE D N 1
ATOM 3763 C CA . PHE D 1 73 ? 11.235 22.250 33.562 1.00 20.13 74 PHE D CA 1
ATOM 3764 C C . PHE D 1 73 ? 10.142 21.297 33.040 1.00 22.19 74 PHE D C 1
ATOM 3765 O O . PHE D 1 73 ? 10.261 20.786 31.929 1.00 23.33 74 PHE D O 1
ATOM 3773 N N . ASN D 1 74 ? 9.105 21.055 33.809 1.00 21.24 75 ASN D N 1
ATOM 3774 C CA . ASN D 1 74 ? 7.953 20.283 33.351 1.00 21.05 75 ASN D CA 1
ATOM 3775 C C . ASN D 1 74 ? 8.239 18.772 33.242 1.00 18.74 75 ASN D C 1
ATOM 3776 O O . ASN D 1 74 ? 7.674 18.042 32.414 1.00 20.00 75 ASN D O 1
ATOM 3781 N N . PHE D 1 75 ? 9.120 18.286 34.138 1.00 18.46 76 PHE D N 1
ATOM 3782 C CA . PHE D 1 75 ? 9.302 16.839 34.349 1.00 17.17 76 PHE D CA 1
ATOM 3783 C C . PHE D 1 75 ? 8.588 16.448 35.584 1.00 16.46 76 PHE D C 1
ATOM 3784 O O . PHE D 1 75 ? 8.333 17.317 36.515 1.00 17.06 76 PHE D O 1
ATOM 3792 N N . TYR D 1 76 ? 8.278 15.159 35.638 1.00 15.22 77 TYR D N 1
ATOM 3793 C CA . TYR D 1 76 ? 7.462 14.598 36.733 1.00 16.96 77 TYR D CA 1
ATOM 3794 C C . TYR D 1 76 ? 8.070 13.353 37.267 1.00 15.04 77 TYR D C 1
ATOM 3795 O O . TYR D 1 76 ? 8.318 12.403 36.517 1.00 15.67 77 TYR D O 1
ATOM 3804 N N . LYS D 1 77 ? 8.275 13.287 38.589 1.00 15.59 78 LYS D N 1
ATOM 3805 C CA . LYS D 1 77 ? 8.784 12.018 39.211 1.00 16.74 78 LYS D CA 1
ATOM 3806 C C . LYS D 1 77 ? 7.821 10.910 38.983 1.00 18.19 78 LYS D C 1
ATOM 3807 O O . LYS D 1 77 ? 6.589 11.120 38.988 1.00 19.46 78 LYS D O 1
ATOM 3813 N N . GLY D 1 78 ? 8.371 9.739 38.693 1.00 18.01 79 GLY D N 1
ATOM 3814 C CA . GLY D 1 78 ? 7.548 8.496 38.512 1.00 19.32 79 GLY D CA 1
ATOM 3815 C C . GLY D 1 78 ? 7.069 8.338 37.067 1.00 21.21 79 GLY D C 1
ATOM 3816 O O . GLY D 1 78 ? 6.446 7.290 36.749 1.00 27.17 79 GLY D O 1
ATOM 3817 N N . SER D 1 79 ? 7.330 9.298 36.186 1.00 17.77 80 SER D N 1
ATOM 3818 C CA . SER D 1 79 ? 6.752 9.254 34.857 1.00 20.51 80 SER D CA 1
ATOM 3819 C C . SER D 1 79 ? 7.699 8.497 33.904 1.00 20.18 80 SER D C 1
ATOM 3820 O O . SER D 1 79 ? 8.898 8.359 34.177 1.00 17.96 80 SER D O 1
ATOM 3823 N N . THR D 1 80 ? 7.142 8.147 32.747 1.00 17.57 81 THR D N 1
ATOM 3824 C CA . THR D 1 80 ? 7.923 7.623 31.620 1.00 17.92 81 THR D CA 1
ATOM 3825 C C . THR D 1 80 ? 7.965 8.692 30.564 1.00 21.07 81 THR D C 1
ATOM 3826 O O . THR D 1 80 ? 6.943 9.231 30.165 1.00 21.56 81 THR D O 1
ATOM 3830 N N . VAL D 1 81 ? 9.160 9.118 30.147 1.00 15.35 82 VAL D N 1
ATOM 3831 C CA . VAL D 1 81 ? 9.260 10.201 29.191 1.00 18.22 82 VAL D CA 1
ATOM 3832 C C . VAL D 1 81 ? 10.158 9.846 28.029 1.00 18.98 82 VAL D C 1
ATOM 3833 O O . VAL D 1 81 ? 11.175 9.051 28.210 1.00 18.23 82 VAL D O 1
ATOM 3837 N N . LYS D 1 82 ? 9.821 10.403 26.867 1.00 17.21 83 LYS D N 1
ATOM 3838 C CA . LYS D 1 82 ? 10.655 10.191 25.688 1.00 18.41 83 LYS D CA 1
ATOM 3839 C C . LYS D 1 82 ? 11.391 11.500 25.380 1.00 19.61 83 LYS D C 1
ATOM 3840 O O . LYS D 1 82 ? 10.800 12.575 25.254 1.00 19.68 83 LYS D O 1
ATOM 3846 N N . ILE D 1 83 ? 12.725 11.417 25.321 1.00 15.96 84 ILE D N 1
ATOM 3847 C CA . ILE D 1 83 ? 13.574 12.601 25.038 1.00 17.47 84 ILE D CA 1
ATOM 3848 C C . ILE D 1 83 ? 14.260 12.343 23.698 1.00 17.04 84 ILE D C 1
ATOM 3849 O O . ILE D 1 83 ? 14.793 11.252 23.500 1.00 17.95 84 ILE D O 1
ATOM 3854 N N . ILE D 1 84 ? 14.176 13.315 22.773 1.00 15.51 85 ILE D N 1
ATOM 3855 C CA . ILE D 1 84 ? 14.800 13.135 21.445 1.00 15.70 85 ILE D CA 1
ATOM 3856 C C . ILE D 1 84 ? 15.955 14.099 21.391 1.00 15.08 85 ILE D C 1
ATOM 3857 O O . ILE D 1 84 ? 15.800 15.278 21.755 1.00 17.71 85 ILE D O 1
ATOM 3862 N N . VAL D 1 85 ? 17.112 13.632 20.976 1.00 16.05 86 VAL D N 1
ATOM 3863 C CA . VAL D 1 85 ? 18.256 14.573 20.874 1.00 16.70 86 VAL D CA 1
ATOM 3864 C C . VAL D 1 85 ? 18.677 14.511 19.384 1.00 16.71 86 VAL D C 1
ATOM 3865 O O . VAL D 1 85 ? 18.761 13.388 18.800 1.00 17.01 86 VAL D O 1
ATOM 3869 N N . GLU D 1 86 ? 19.011 15.685 18.819 1.00 20.02 87 GLU D N 1
ATOM 3870 C CA . GLU D 1 86 ? 19.419 15.749 17.378 1.00 20.04 87 GLU D CA 1
ATOM 3871 C C . GLU D 1 86 ? 20.737 16.507 17.288 1.00 18.05 87 GLU D C 1
ATOM 3872 O O . GLU D 1 86 ? 20.906 17.496 17.934 1.00 20.27 87 GLU D O 1
ATOM 3878 N N . PHE D 1 87 ? 21.670 15.971 16.528 1.00 17.80 88 PHE D N 1
ATOM 3879 C CA . PHE D 1 87 ? 22.983 16.586 16.366 1.00 18.25 88 PHE D CA 1
ATOM 3880 C C . PHE D 1 87 ? 22.850 17.424 15.064 1.00 19.01 88 PHE D C 1
ATOM 3881 O O . PHE D 1 87 ? 22.775 16.838 13.951 1.00 23.94 88 PHE D O 1
ATOM 3889 N N . LEU D 1 88 ? 22.764 18.741 15.224 1.00 21.89 89 LEU D N 1
ATOM 3890 C CA . LEU D 1 88 ? 22.459 19.641 14.066 1.00 23.04 89 LEU D CA 1
ATOM 3891 C C . LEU D 1 88 ? 23.675 20.529 13.807 1.00 23.36 89 LEU D C 1
ATOM 3892 O O . LEU D 1 88 ? 23.532 21.749 13.744 1.00 27.16 89 LEU D O 1
ATOM 3897 N N . GLY D 1 89 ? 24.842 19.925 13.763 1.00 25.84 90 GLY D N 1
ATOM 3898 C CA . GLY D 1 89 ? 26.070 20.664 13.324 1.00 29.35 90 GLY D CA 1
ATOM 3899 C C . GLY D 1 89 ? 26.611 21.551 14.413 1.00 27.76 90 GLY D C 1
ATOM 3900 O O . GLY D 1 89 ? 27.314 21.075 15.290 1.00 32.67 90 GLY D O 1
ATOM 3901 N N . ASP D 1 90 ? 26.252 22.825 14.388 1.00 25.58 91 ASP D N 1
ATOM 3902 C CA . ASP D 1 90 ? 26.725 23.797 15.376 1.00 28.02 91 ASP D CA 1
ATOM 3903 C C . ASP D 1 90 ? 25.898 23.804 16.662 1.00 27.19 91 ASP D C 1
ATOM 3904 O O . ASP D 1 90 ? 26.206 24.534 17.577 1.00 24.45 91 ASP D O 1
ATOM 3909 N N . LYS D 1 91 ? 24.825 22.997 16.712 1.00 26.82 92 LYS D N 1
ATOM 3910 C CA . LYS D 1 91 ? 24.098 22.902 17.993 1.00 24.65 92 LYS D CA 1
ATOM 3911 C C . LYS D 1 91 ? 23.447 21.514 18.126 1.00 22.83 92 LYS D C 1
ATOM 3912 O O . LYS D 1 91 ? 23.310 20.777 17.165 1.00 20.57 92 LYS D O 1
ATOM 3918 N N . PHE D 1 92 ? 23.064 21.198 19.362 1.00 22.52 93 PHE D N 1
ATOM 3919 C CA . PHE D 1 92 ? 22.221 20.043 19.687 1.00 18.25 93 PHE D CA 1
ATOM 3920 C C . PHE D 1 92 ? 20.838 20.563 20.006 1.00 19.81 93 PHE D C 1
ATOM 3921 O O . PHE D 1 92 ? 20.696 21.589 20.663 1.00 20.95 93 PHE D O 1
ATOM 3929 N N . LEU D 1 93 ? 19.805 19.838 19.549 1.00 17.50 94 LEU D N 1
ATOM 3930 C CA . LEU D 1 93 ? 18.422 20.181 19.889 1.00 17.80 94 LEU D CA 1
ATOM 3931 C C . LEU D 1 93 ? 17.833 18.996 20.692 1.00 17.07 94 LEU D C 1
ATOM 3932 O O . LEU D 1 93 ? 18.007 17.854 20.349 1.00 19.28 94 LEU D O 1
ATOM 3937 N N . VAL D 1 94 ? 17.224 19.305 21.807 1.00 16.88 95 VAL D N 1
ATOM 3938 C CA . VAL D 1 94 ? 16.608 18.283 22.632 1.00 15.50 95 VAL D CA 1
ATOM 3939 C C . VAL D 1 94 ? 15.112 18.640 22.601 1.00 16.38 95 VAL D C 1
ATOM 3940 O O . VAL D 1 94 ? 14.722 19.786 22.891 1.00 18.79 95 VAL D O 1
ATOM 3944 N N . LYS D 1 95 ? 14.340 17.691 22.133 1.00 18.20 96 LYS D N 1
ATOM 3945 C CA . LYS D 1 95 ? 12.869 17.869 21.961 1.00 20.20 96 LYS D CA 1
ATOM 3946 C C . LYS D 1 95 ? 12.218 17.121 23.103 1.00 19.59 96 LYS D C 1
ATOM 3947 O O . LYS D 1 95 ? 12.541 15.957 23.376 1.00 20.08 96 LYS D O 1
ATOM 3953 N N . LEU D 1 96 ? 11.381 17.842 23.866 1.00 21.22 97 LEU D N 1
ATOM 3954 C CA . LEU D 1 96 ? 10.690 17.227 25.036 1.00 20.61 97 LEU D CA 1
ATOM 3955 C C . LEU D 1 96 ? 9.196 16.932 24.740 1.00 20.25 97 LEU D C 1
ATOM 3956 O O . LEU D 1 96 ? 8.636 17.536 23.841 1.00 21.13 97 LEU D O 1
ATOM 3961 N N . PRO D 1 97 ? 8.552 16.044 25.532 1.00 21.51 98 PRO D N 1
ATOM 3962 C CA . PRO D 1 97 ? 7.159 15.580 25.297 1.00 23.50 98 PRO D CA 1
ATOM 3963 C C . PRO D 1 97 ? 6.174 16.702 25.260 1.00 28.36 98 PRO D C 1
ATOM 3964 O O . PRO D 1 97 ? 5.199 16.656 24.467 1.00 28.95 98 PRO D O 1
ATOM 3968 N N . ASP D 1 98 ? 6.387 17.733 26.083 1.00 24.33 99 ASP D N 1
ATOM 3969 C CA . ASP D 1 98 ? 5.444 18.888 25.981 1.00 20.92 99 ASP D CA 1
ATOM 3970 C C . ASP D 1 98 ? 5.628 19.806 24.800 1.00 24.52 99 ASP D C 1
ATOM 3971 O O . ASP D 1 98 ? 5.005 20.878 24.735 1.00 23.61 99 ASP D O 1
ATOM 3976 N N . GLY D 1 99 ? 6.507 19.429 23.870 1.00 25.01 100 GLY D N 1
ATOM 3977 C CA . GLY D 1 99 ? 6.819 20.255 22.727 1.00 25.92 100 GLY D CA 1
ATOM 3978 C C . GLY D 1 99 ? 7.945 21.279 22.967 1.00 26.52 100 GLY D C 1
ATOM 3979 O O . GLY D 1 99 ? 8.404 21.932 22.019 1.00 29.45 100 GLY D O 1
ATOM 3980 N N . HIS D 1 100 ? 8.301 21.527 24.233 1.00 24.77 101 HIS D N 1
ATOM 3981 C CA . HIS D 1 100 ? 9.358 22.506 24.542 1.00 25.42 101 HIS D CA 1
ATOM 3982 C C . HIS D 1 100 ? 10.692 21.984 23.945 1.00 26.53 101 HIS D C 1
ATOM 3983 O O . HIS D 1 100 ? 10.936 20.760 23.885 1.00 26.20 101 HIS D O 1
ATOM 3990 N N . GLU D 1 101 ? 11.524 22.877 23.433 1.00 22.02 102 GLU D N 1
ATOM 3991 C CA . GLU D 1 101 ? 12.836 22.421 22.906 1.00 22.98 102 GLU D CA 1
ATOM 3992 C C . GLU D 1 101 ? 13.905 23.138 23.651 1.00 24.30 102 GLU D C 1
ATOM 3993 O O . GLU D 1 101 ? 13.706 24.303 24.100 1.00 24.40 102 GLU D O 1
ATOM 3999 N N . VAL D 1 102 ? 15.057 22.466 23.737 1.00 22.37 103 VAL D N 1
ATOM 4000 C CA . VAL D 1 102 ? 16.185 23.038 24.401 1.00 22.67 103 VAL D CA 1
ATOM 4001 C C . VAL D 1 102 ? 17.282 22.949 23.363 1.00 23.28 103 VAL D C 1
ATOM 4002 O O . VAL D 1 102 ? 17.539 21.874 22.816 1.00 24.02 103 VAL D O 1
ATOM 4006 N N . GLU D 1 103 ? 17.904 24.078 23.053 1.00 23.44 104 GLU D N 1
ATOM 4007 C CA . GLU D 1 103 ? 19.030 24.090 22.089 1.00 24.32 104 GLU D CA 1
ATOM 4008 C C . GLU D 1 103 ? 20.288 24.394 22.838 1.00 22.00 104 GLU D C 1
ATOM 4009 O O . GLU D 1 103 ? 20.293 25.229 23.724 1.00 25.62 104 GLU D O 1
ATOM 4015 N N . PHE D 1 104 ? 21.371 23.713 22.490 1.00 20.25 105 PHE D N 1
ATOM 4016 C CA . PHE D 1 104 ? 22.613 23.979 23.192 1.00 22.10 105 PHE D CA 1
ATOM 4017 C C . PHE D 1 104 ? 23.760 24.015 22.142 1.00 21.80 105 PHE D C 1
ATOM 4018 O O . PHE D 1 104 ? 23.843 23.156 21.278 1.00 23.77 105 PHE D O 1
ATOM 4026 N N . PRO D 1 105 ? 24.668 25.009 22.261 1.00 24.45 106 PRO D N 1
ATOM 4027 C CA . PRO D 1 105 ? 25.698 25.148 21.204 1.00 24.50 106 PRO D CA 1
ATOM 4028 C C . PRO D 1 105 ? 26.713 24.049 21.239 1.00 26.01 106 PRO D C 1
ATOM 4029 O O . PRO D 1 105 ? 27.082 23.559 22.348 1.00 26.75 106 PRO D O 1
ATOM 4033 N N . ASN D 1 106 ? 27.155 23.627 20.070 1.00 24.80 107 ASN D N 1
ATOM 4034 C CA . ASN D 1 106 ? 28.316 22.730 19.986 1.00 27.73 107 ASN D CA 1
ATOM 4035 C C . ASN D 1 106 ? 29.613 23.556 20.210 1.00 30.11 107 ASN D C 1
ATOM 4036 O O . ASN D 1 106 ? 30.293 23.901 19.257 1.00 29.98 107 ASN D O 1
ATOM 4041 N N . ARG D 1 107 ? 29.919 23.866 21.462 1.00 29.38 108 ARG D N 1
ATOM 4042 C CA . ARG D 1 107 ? 30.984 24.831 21.844 1.00 32.39 108 ARG D CA 1
ATOM 4043 C C . ARG D 1 107 ? 32.369 24.361 21.469 1.00 35.54 108 ARG D C 1
ATOM 4044 O O . ARG D 1 107 ? 33.272 25.178 21.276 1.00 37.39 108 ARG D O 1
ATOM 4052 N N . HIS D 1 108 ? 32.567 23.056 21.437 1.00 33.39 109 HIS D N 1
ATOM 4053 C CA . HIS D 1 108 ? 33.915 22.551 21.192 1.00 35.63 109 HIS D CA 1
ATOM 4054 C C . HIS D 1 108 ? 34.074 22.047 19.813 1.00 30.04 109 HIS D C 1
ATOM 4055 O O . HIS D 1 108 ? 35.091 21.450 19.487 1.00 32.03 109 HIS D O 1
ATOM 4062 N N . GLY D 1 109 ? 33.060 22.339 18.996 1.00 26.18 110 GLY D N 1
ATOM 4063 C CA . GLY D 1 109 ? 33.019 21.911 17.611 1.00 27.09 110 GLY D CA 1
ATOM 4064 C C . GLY D 1 109 ? 33.207 20.438 17.344 1.00 31.13 110 GLY D C 1
ATOM 4065 O O . GLY D 1 109 ? 33.951 20.078 16.445 1.00 30.94 110 GLY D O 1
ATOM 4066 N N . TYR D 1 110 ? 32.544 19.530 18.106 1.00 27.39 111 TYR D N 1
ATOM 4067 C CA . TYR D 1 110 ? 32.611 18.110 17.779 1.00 27.55 111 TYR D CA 1
ATOM 4068 C C . TYR D 1 110 ? 32.078 17.850 16.403 1.00 26.40 111 TYR D C 1
ATOM 4069 O O . TYR D 1 110 ? 31.034 18.438 16.024 1.00 27.44 111 TYR D O 1
ATOM 4078 N N . ASP D 1 111 ? 32.676 16.907 15.671 1.00 23.97 112 ASP D N 1
ATOM 4079 C CA . ASP D 1 111 ? 32.086 16.423 14.463 1.00 29.40 112 ASP D CA 1
ATOM 4080 C C . ASP D 1 111 ? 31.601 14.971 14.648 1.00 27.14 112 ASP D C 1
ATOM 4081 O O . ASP D 1 111 ? 30.973 14.390 13.785 1.00 28.41 112 ASP D O 1
ATOM 4086 N N . LYS D 1 112 ? 31.879 14.374 15.803 1.00 28.80 113 LYS D N 1
ATOM 4087 C CA . LYS D 1 112 ? 31.392 12.990 15.998 1.00 28.89 113 LYS D CA 1
ATOM 4088 C C . LYS D 1 112 ? 31.259 12.797 17.522 1.00 26.51 113 LYS D C 1
ATOM 4089 O O . LYS D 1 112 ? 32.047 13.322 18.254 1.00 25.92 113 LYS D O 1
ATOM 4095 N N . ILE D 1 113 ? 30.210 12.107 17.944 1.00 24.11 114 ILE D N 1
ATOM 4096 C CA . ILE D 1 113 ? 29.972 11.861 19.335 1.00 21.25 114 ILE D CA 1
ATOM 4097 C C . ILE D 1 113 ? 30.138 10.335 19.456 1.00 20.58 114 ILE D C 1
ATOM 4098 O O . ILE D 1 113 ? 29.481 9.522 18.804 1.00 23.88 114 ILE D O 1
ATOM 4103 N N . SER D 1 114 ? 31.071 9.887 20.299 1.00 20.05 115 SER D N 1
ATOM 4104 C CA A SER D 1 114 ? 31.293 8.458 20.431 0.50 19.98 115 SER D CA 1
ATOM 4105 C CA B SER D 1 114 ? 31.293 8.457 20.426 0.50 20.11 115 SER D CA 1
ATOM 4106 C C . SER D 1 114 ? 30.807 7.921 21.778 1.00 18.95 115 SER D C 1
ATOM 4107 O O . SER D 1 114 ? 30.762 6.740 21.939 1.00 24.43 115 SER D O 1
ATOM 4112 N N . TYR D 1 115 ? 30.504 8.791 22.730 1.00 18.36 116 TYR D N 1
ATOM 4113 C CA . TYR D 1 115 ? 30.257 8.322 24.122 1.00 20.79 116 TYR D CA 1
ATOM 4114 C C . TYR D 1 115 ? 28.871 8.878 24.639 1.00 17.82 116 TYR D C 1
ATOM 4115 O O . TYR D 1 115 ? 28.608 10.061 24.463 1.00 17.60 116 TYR D O 1
ATOM 4124 N N . LEU D 1 116 ? 28.103 8.073 25.383 1.00 19.15 117 LEU D N 1
ATOM 4125 C CA . LEU D 1 116 ? 26.832 8.483 25.960 1.00 17.67 117 LEU D CA 1
ATOM 4126 C C . LEU D 1 116 ? 26.865 7.888 27.407 1.00 15.56 117 LEU D C 1
ATOM 4127 O O . LEU D 1 116 ? 27.226 6.733 27.559 1.00 16.69 117 LEU D O 1
ATOM 4132 N N . ASN D 1 117 ? 26.482 8.666 28.409 1.00 16.81 118 ASN D N 1
ATOM 4133 C CA . ASN D 1 117 ? 26.055 8.021 29.659 1.00 18.97 118 ASN D CA 1
ATOM 4134 C C . ASN D 1 117 ? 24.804 8.679 30.136 1.00 17.67 118 ASN D C 1
ATOM 4135 O O . ASN D 1 117 ? 24.512 9.821 29.802 1.00 17.64 118 ASN D O 1
ATOM 4140 N N . ILE D 1 118 ? 24.070 7.918 30.907 1.00 18.09 119 ILE D N 1
ATOM 4141 C CA . ILE D 1 118 ? 22.869 8.500 31.528 1.00 18.00 119 ILE D CA 1
ATOM 4142 C C . ILE D 1 118 ? 23.051 8.189 33.013 1.00 21.61 119 ILE D C 1
ATOM 4143 O O . ILE D 1 118 ? 23.479 7.082 33.398 1.00 25.63 119 ILE D O 1
ATOM 4148 N N . LEU D 1 119 ? 22.876 9.201 33.844 1.00 21.66 120 LEU D N 1
ATOM 4149 C CA . LEU D 1 119 ? 23.164 9.055 35.296 1.00 24.88 120 LEU D CA 1
ATOM 4150 C C . LEU D 1 119 ? 21.914 9.462 36.043 1.00 23.15 120 LEU D C 1
ATOM 4151 O O . LEU D 1 119 ? 21.069 10.205 35.499 1.00 19.72 120 LEU D O 1
ATOM 4156 N N . GLY D 1 120 ? 21.808 9.020 37.296 1.00 22.02 121 GLY D N 1
ATOM 4157 C CA . GLY D 1 120 ? 20.791 9.565 38.232 1.00 20.34 121 GLY D CA 1
ATOM 4158 C C . GLY D 1 120 ? 19.482 8.785 38.137 1.00 18.68 121 GLY D C 1
ATOM 4159 O O . GLY D 1 120 ? 19.412 7.570 37.835 1.00 18.69 121 GLY D O 1
ATOM 4160 N N . GLY D 1 121 ? 18.370 9.482 38.432 1.00 18.38 122 GLY D N 1
ATOM 4161 C CA . GLY D 1 121 ? 17.129 8.738 38.664 1.00 18.15 122 GLY D CA 1
ATOM 4162 C C . GLY D 1 121 ? 16.335 8.561 37.385 1.00 20.10 122 GLY D C 1
ATOM 4163 O O . GLY D 1 121 ? 15.219 9.044 37.265 1.00 24.28 122 GLY D O 1
ATOM 4164 N N . PHE D 1 122 ? 16.926 7.885 36.421 1.00 21.12 123 PHE D N 1
ATOM 4165 C CA . PHE D 1 122 ? 16.310 7.678 35.113 1.00 17.67 123 PHE D CA 1
ATOM 4166 C C . PHE D 1 122 ? 16.715 6.283 34.671 1.00 19.88 123 PHE D C 1
ATOM 4167 O O . PHE D 1 122 ? 17.928 6.036 34.518 1.00 20.07 123 PHE D O 1
ATOM 4175 N N . LYS D 1 123 ? 15.743 5.383 34.527 1.00 15.83 124 LYS D N 1
ATOM 4176 C CA . LYS D 1 123 ? 15.992 4.037 34.028 1.00 18.07 124 LYS D CA 1
ATOM 4177 C C . LYS D 1 123 ? 15.600 3.986 32.538 1.00 18.83 124 LYS D C 1
ATOM 4178 O O . LYS D 1 123 ? 14.419 4.129 32.189 1.00 19.32 124 LYS D O 1
ATOM 4184 N N . VAL D 1 124 ? 16.553 3.675 31.675 1.00 16.88 125 VAL D N 1
ATOM 4185 C CA . VAL D 1 124 ? 16.261 3.688 30.230 1.00 17.96 125 VAL D CA 1
ATOM 4186 C C . VAL D 1 124 ? 15.407 2.468 29.927 1.00 18.34 125 VAL D C 1
ATOM 4187 O O . VAL D 1 124 ? 15.756 1.341 30.317 1.00 18.96 125 VAL D O 1
ATOM 4191 N N . THR D 1 125 ? 14.275 2.686 29.254 1.00 16.83 126 THR D N 1
ATOM 4192 C CA . THR D 1 125 ? 13.441 1.560 28.787 1.00 16.01 126 THR D CA 1
ATOM 4193 C C . THR D 1 125 ? 13.440 1.414 27.262 1.00 15.19 126 THR D C 1
ATOM 4194 O O . THR D 1 125 ? 13.112 0.316 26.756 1.00 17.79 126 THR D O 1
ATOM 4198 N N . SER D 1 126 ? 13.839 2.437 26.537 1.00 16.21 127 SER D N 1
ATOM 4199 C CA . SER D 1 126 ? 13.863 2.348 25.087 1.00 17.76 127 SER D CA 1
ATOM 4200 C C . SER D 1 126 ? 14.934 3.313 24.612 1.00 20.87 127 SER D C 1
ATOM 4201 O O . SER D 1 126 ? 14.875 4.514 24.927 1.00 22.43 127 SER D O 1
ATOM 4204 N N . PHE D 1 127 ? 15.876 2.844 23.783 1.00 19.27 128 PHE D N 1
ATOM 4205 C CA . PHE D 1 127 ? 16.963 3.729 23.286 1.00 15.03 128 PHE D CA 1
ATOM 4206 C C . PHE D 1 127 ? 17.068 3.371 21.778 1.00 15.68 128 PHE D C 1
ATOM 4207 O O . PHE D 1 127 ? 17.038 2.194 21.395 1.00 16.73 128 PHE D O 1
ATOM 4215 N N . LYS D 1 128 ? 17.230 4.405 20.968 1.00 17.26 129 LYS D N 1
ATOM 4216 C CA . LYS D 1 128 ? 17.446 4.165 19.530 1.00 19.46 129 LYS D CA 1
ATOM 4217 C C . LYS D 1 128 ? 18.398 5.245 19.050 1.00 19.23 129 LYS D C 1
ATOM 4218 O O . LYS D 1 128 ? 18.293 6.401 19.458 1.00 17.96 129 LYS D O 1
ATOM 4224 N N . VAL D 1 129 ? 19.373 4.858 18.203 1.00 19.39 130 VAL D N 1
ATOM 4225 C CA . VAL D 1 129 ? 20.323 5.862 17.677 1.00 17.48 130 VAL D CA 1
ATOM 4226 C C . VAL D 1 129 ? 20.420 5.628 16.152 1.00 20.29 130 VAL D C 1
ATOM 4227 O O . VAL D 1 129 ? 20.433 4.478 15.686 1.00 20.56 130 VAL D O 1
ATOM 4231 N N . GLU D 1 130 ? 20.369 6.714 15.412 1.00 22.68 131 GLU D N 1
ATOM 4232 C CA . GLU D 1 130 ? 20.524 6.545 13.972 1.00 26.44 131 GLU D CA 1
ATOM 4233 C C . GLU D 1 130 ? 21.204 7.772 13.464 1.00 27.45 131 GLU D C 1
ATOM 4234 O O . GLU D 1 130 ? 21.497 8.744 14.187 1.00 23.99 131 GLU D O 1
ATOM 4241 N N . ALA E 1 1 ? 36.168 -4.833 23.036 1.00 42.24 2 ALA E N 1
ATOM 4242 C CA . ALA E 1 1 ? 36.006 -3.846 24.157 1.00 49.68 2 ALA E CA 1
ATOM 4243 C C . ALA E 1 1 ? 34.535 -3.818 24.648 1.00 45.48 2 ALA E C 1
ATOM 4244 O O . ALA E 1 1 ? 33.681 -4.448 24.017 1.00 39.17 2 ALA E O 1
ATOM 4246 N N . ARG E 1 2 ? 34.290 -3.155 25.790 1.00 45.84 3 ARG E N 1
ATOM 4247 C CA A ARG E 1 2 ? 32.930 -2.816 26.250 0.50 44.58 3 ARG E CA 1
ATOM 4248 C CA B ARG E 1 2 ? 32.921 -2.861 26.241 0.50 45.60 3 ARG E CA 1
ATOM 4249 C C . ARG E 1 2 ? 32.238 -1.896 25.279 1.00 42.34 3 ARG E C 1
ATOM 4250 O O . ARG E 1 2 ? 32.697 -0.790 25.041 1.00 42.18 3 ARG E O 1
ATOM 4265 N N . MET E 1 3 ? 31.124 -2.337 24.723 1.00 36.62 4 MET E N 1
ATOM 4266 C CA . MET E 1 3 ? 30.392 -1.464 23.850 1.00 32.27 4 MET E CA 1
ATOM 4267 C C . MET E 1 3 ? 29.270 -0.766 24.638 1.00 31.33 4 MET E C 1
ATOM 4268 O O . MET E 1 3 ? 28.896 0.377 24.330 1.00 27.61 4 MET E O 1
ATOM 4273 N N . PHE E 1 4 ? 28.713 -1.449 25.634 1.00 23.37 5 PHE E N 1
ATOM 4274 C CA . PHE E 1 4 ? 27.380 -1.016 26.111 1.00 24.36 5 PHE E CA 1
ATOM 4275 C C . PHE E 1 4 ? 27.295 -1.624 27.501 1.00 23.48 5 PHE E C 1
ATOM 4276 O O . PHE E 1 4 ? 27.637 -2.805 27.662 1.00 22.26 5 PHE E O 1
ATOM 4284 N N . GLU E 1 5 ? 26.880 -0.860 28.500 1.00 20.71 6 GLU E N 1
ATOM 4285 C CA . GLU E 1 5 ? 26.902 -1.402 29.871 1.00 20.95 6 GLU E CA 1
ATOM 4286 C C . GLU E 1 5 ? 25.708 -0.737 30.577 1.00 21.07 6 GLU E C 1
ATOM 4287 O O . GLU E 1 5 ? 25.505 0.461 30.414 1.00 22.54 6 GLU E O 1
ATOM 4293 N N . MET E 1 6 ? 24.874 -1.519 31.283 1.00 19.88 7 MET E N 1
ATOM 4294 C CA . MET E 1 6 ? 23.807 -0.904 32.042 1.00 23.00 7 MET E CA 1
ATOM 4295 C C . MET E 1 6 ? 23.850 -1.497 33.441 1.00 22.19 7 MET E C 1
ATOM 4296 O O . MET E 1 6 ? 24.170 -2.662 33.626 1.00 21.43 7 MET E O 1
ATOM 4301 N N . PHE E 1 7 ? 23.556 -0.635 34.412 1.00 24.20 8 PHE E N 1
ATOM 4302 C CA . PHE E 1 7 ? 23.533 -1.004 35.794 1.00 26.71 8 PHE E CA 1
ATOM 4303 C C . PHE E 1 7 ? 22.119 -0.755 36.339 1.00 27.22 8 PHE E C 1
ATOM 4304 O O . PHE E 1 7 ? 21.265 -0.037 35.728 1.00 29.63 8 PHE E O 1
ATOM 4312 N N . ASN E 1 8 ? 21.831 -1.387 37.468 1.00 28.15 9 ASN E N 1
ATOM 4313 C CA . ASN E 1 8 ? 20.489 -1.147 38.056 1.00 30.17 9 ASN E CA 1
ATOM 4314 C C . ASN E 1 8 ? 19.335 -1.431 37.128 1.00 35.27 9 ASN E C 1
ATOM 4315 O O . ASN E 1 8 ? 18.326 -0.741 37.152 1.00 32.92 9 ASN E O 1
ATOM 4320 N N . LEU E 1 9 ? 19.482 -2.467 36.300 1.00 31.65 10 LEU E N 1
ATOM 4321 C CA . LEU E 1 9 ? 18.456 -2.827 35.305 1.00 30.75 10 LEU E CA 1
ATOM 4322 C C . LEU E 1 9 ? 17.096 -3.275 35.922 1.00 31.59 10 LEU E C 1
ATOM 4323 O O . LEU E 1 9 ? 16.064 -3.173 35.248 1.00 34.38 10 LEU E O 1
ATOM 4328 N N . ASP E 1 10 ? 17.100 -3.835 37.137 1.00 26.28 11 ASP E N 1
ATOM 4329 C CA . ASP E 1 10 ? 15.854 -4.303 37.791 1.00 28.40 11 ASP E CA 1
ATOM 4330 C C . ASP E 1 10 ? 14.998 -5.215 36.883 1.00 28.49 11 ASP E C 1
ATOM 4331 O O . ASP E 1 10 ? 13.762 -5.048 36.757 1.00 26.84 11 ASP E O 1
ATOM 4336 N N . TRP E 1 11 ? 15.644 -6.158 36.195 1.00 23.42 12 TRP E N 1
ATOM 4337 C CA . TRP E 1 11 ? 14.908 -6.985 35.222 1.00 23.68 12 TRP E CA 1
ATOM 4338 C C . TRP E 1 11 ? 14.415 -8.270 35.891 1.00 24.73 12 TRP E C 1
ATOM 4339 O O . TRP E 1 11 ? 15.183 -8.961 36.577 1.00 22.35 12 TRP E O 1
ATOM 4350 N N . LYS E 1 12 ? 13.119 -8.573 35.740 1.00 22.97 13 LYS E N 1
ATOM 4351 C CA . LYS E 1 12 ? 12.555 -9.668 36.536 1.00 25.12 13 LYS E CA 1
ATOM 4352 C C . LYS E 1 12 ? 11.886 -10.686 35.662 1.00 23.49 13 LYS E C 1
ATOM 4353 O O . LYS E 1 12 ? 11.694 -10.459 34.459 1.00 24.26 13 LYS E O 1
ATOM 4359 N N . SER E 1 13 ? 11.474 -11.826 36.229 1.00 26.59 14 SER E N 1
ATOM 4360 C CA . SER E 1 13 ? 10.732 -12.804 35.433 1.00 26.97 14 SER E CA 1
ATOM 4361 C C . SER E 1 13 ? 9.552 -12.218 34.739 1.00 23.71 14 SER E C 1
ATOM 4362 O O . SER E 1 13 ? 8.841 -11.397 35.305 1.00 24.21 14 SER E O 1
ATOM 4365 N N . GLY E 1 14 ? 9.389 -12.660 33.502 1.00 21.76 15 GLY E N 1
ATOM 4366 C CA . GLY E 1 14 ? 8.319 -12.227 32.596 1.00 22.98 15 GLY E CA 1
ATOM 4367 C C . GLY E 1 14 ? 8.852 -11.102 31.728 1.00 24.67 15 GLY E C 1
ATOM 4368 O O . GLY E 1 14 ? 8.156 -10.630 30.835 1.00 24.40 15 GLY E O 1
ATOM 4369 N N . GLY E 1 15 ? 10.082 -10.676 31.998 1.00 22.51 16 GLY E N 1
ATOM 4370 C CA . GLY E 1 15 ? 10.616 -9.490 31.296 1.00 23.63 16 GLY E CA 1
ATOM 4371 C C . GLY E 1 15 ? 11.142 -9.845 29.941 1.00 20.51 16 GLY E C 1
ATOM 4372 O O . GLY E 1 15 ? 11.472 -11.005 29.669 1.00 22.57 16 GLY E O 1
ATOM 4373 N N . THR E 1 16 ? 11.232 -8.867 29.058 1.00 17.43 17 THR E N 1
ATOM 4374 C CA . THR E 1 16 ? 11.626 -9.137 27.703 1.00 18.96 17 THR E CA 1
ATOM 4375 C C . THR E 1 16 ? 12.640 -8.030 27.366 1.00 19.41 17 THR E C 1
ATOM 4376 O O . THR E 1 16 ? 12.418 -6.909 27.725 1.00 20.87 17 THR E O 1
ATOM 4380 N N . MET E 1 17 ? 13.709 -8.348 26.653 1.00 18.32 18 MET E N 1
ATOM 4381 C CA . MET E 1 17 ? 14.671 -7.330 26.254 1.00 17.83 18 MET E CA 1
ATOM 4382 C C . MET E 1 17 ? 14.894 -7.502 24.746 1.00 16.99 18 MET E C 1
ATOM 4383 O O . MET E 1 17 ? 15.008 -8.619 24.283 1.00 20.20 18 MET E O 1
ATOM 4388 N N . LYS E 1 18 ? 14.927 -6.407 23.994 1.00 16.55 19 LYS E N 1
ATOM 4389 C CA . LYS E 1 18 ? 15.116 -6.484 22.539 1.00 17.52 19 LYS E CA 1
ATOM 4390 C C . LYS E 1 18 ? 16.408 -5.724 22.288 1.00 20.71 19 LYS E C 1
ATOM 4391 O O . LYS E 1 18 ? 16.501 -4.560 22.652 1.00 23.84 19 LYS E O 1
ATOM 4397 N N . ILE E 1 19 ? 17.391 -6.394 21.675 1.00 17.38 20 ILE E N 1
ATOM 4398 C CA . ILE E 1 19 ? 18.725 -5.761 21.433 1.00 19.54 20 ILE E CA 1
ATOM 4399 C C . ILE E 1 19 ? 18.914 -5.860 19.924 1.00 23.32 20 ILE E C 1
ATOM 4400 O O . ILE E 1 19 ? 18.952 -6.951 19.382 1.00 24.70 20 ILE E O 1
ATOM 4405 N N . LYS E 1 20 ? 18.943 -4.718 19.271 1.00 20.88 21 LYS E N 1
ATOM 4406 C CA . LYS E 1 20 ? 19.155 -4.719 17.826 1.00 22.92 21 LYS E CA 1
ATOM 4407 C C . LYS E 1 20 ? 20.455 -3.967 17.584 1.00 19.57 21 LYS E C 1
ATOM 4408 O O . LYS E 1 20 ? 20.730 -2.955 18.224 1.00 19.19 21 LYS E O 1
ATOM 4414 N N . GLY E 1 21 ? 21.277 -4.429 16.619 1.00 20.49 22 GLY E N 1
ATOM 4415 C CA . GLY E 1 21 ? 22.528 -3.689 16.436 1.00 20.48 22 GLY E CA 1
ATOM 4416 C C . GLY E 1 21 ? 23.270 -4.208 15.200 1.00 22.61 22 GLY E C 1
ATOM 4417 O O . GLY E 1 21 ? 22.727 -5.087 14.542 1.00 20.44 22 GLY E O 1
ATOM 4418 N N . HIS E 1 22 ? 24.435 -3.623 14.945 1.00 21.61 23 HIS E N 1
ATOM 4419 C CA . HIS E 1 22 ? 25.180 -3.876 13.694 1.00 27.92 23 HIS E CA 1
ATOM 4420 C C . HIS E 1 22 ? 26.355 -4.722 14.079 1.00 26.40 23 HIS E C 1
ATOM 4421 O O . HIS E 1 22 ? 27.122 -4.314 14.954 1.00 25.93 23 HIS E O 1
ATOM 4428 N N . ILE E 1 23 ? 26.453 -5.893 13.451 1.00 27.40 24 ILE E N 1
ATOM 4429 C CA . ILE E 1 23 ? 27.653 -6.805 13.556 1.00 28.41 24 ILE E CA 1
ATOM 4430 C C . ILE E 1 23 ? 28.745 -6.256 12.650 1.00 35.85 24 ILE E C 1
ATOM 4431 O O . ILE E 1 23 ? 28.542 -6.092 11.424 1.00 32.13 24 ILE E O 1
ATOM 4436 N N . SER E 1 24 ? 29.871 -5.892 13.242 1.00 37.80 25 SER E N 1
ATOM 4437 C CA . SER E 1 24 ? 30.858 -5.199 12.424 1.00 45.82 25 SER E CA 1
ATOM 4438 C C . SER E 1 24 ? 31.367 -6.168 11.329 1.00 45.90 25 SER E C 1
ATOM 4439 O O . SER E 1 24 ? 31.332 -7.392 11.498 1.00 41.57 25 SER E O 1
ATOM 4442 N N . GLU E 1 25 ? 31.740 -5.613 10.182 1.00 51.71 26 GLU E N 1
ATOM 4443 C CA . GLU E 1 25 ? 32.201 -6.403 9.028 1.00 58.39 26 GLU E CA 1
ATOM 4444 C C . GLU E 1 25 ? 33.450 -7.268 9.382 1.00 52.57 26 GLU E C 1
ATOM 4445 O O . GLU E 1 25 ? 33.666 -8.326 8.799 1.00 55.63 26 GLU E O 1
ATOM 4451 N N . ASP E 1 26 ? 34.193 -6.830 10.394 1.00 51.61 27 ASP E N 1
ATOM 4452 C CA . ASP E 1 26 ? 35.412 -7.476 10.884 1.00 58.09 27 ASP E CA 1
ATOM 4453 C C . ASP E 1 26 ? 35.285 -8.361 12.118 1.00 56.41 27 ASP E C 1
ATOM 4454 O O . ASP E 1 26 ? 36.292 -8.874 12.578 1.00 51.60 27 ASP E O 1
ATOM 4459 N N . ALA E 1 27 ? 34.078 -8.524 12.654 1.00 52.85 28 ALA E N 1
ATOM 4460 C CA . ALA E 1 27 ? 33.870 -9.106 13.982 1.00 49.81 28 ALA E CA 1
ATOM 4461 C C . ALA E 1 27 ? 34.365 -10.541 14.129 1.00 44.49 28 ALA E C 1
ATOM 4462 O O . ALA E 1 27 ? 34.032 -11.423 13.313 1.00 44.72 28 ALA E O 1
ATOM 4464 N N . GLU E 1 28 ? 35.137 -10.793 15.179 1.00 47.66 29 GLU E N 1
ATOM 4465 C CA . GLU E 1 28 ? 35.472 -12.185 15.521 1.00 50.56 29 GLU E CA 1
ATOM 4466 C C . GLU E 1 28 ? 34.344 -12.800 16.351 1.00 47.45 29 GLU E C 1
ATOM 4467 O O . GLU E 1 28 ? 34.021 -13.977 16.222 1.00 41.94 29 GLU E O 1
ATOM 4473 N N . SER E 1 29 ? 33.689 -11.988 17.184 1.00 39.02 30 SER E N 1
ATOM 4474 C CA . SER E 1 29 ? 32.565 -12.511 17.914 1.00 33.40 30 SER E CA 1
ATOM 4475 C C . SER E 1 29 ? 31.967 -11.317 18.655 1.00 30.56 30 SER E C 1
ATOM 4476 O O . SER E 1 29 ? 32.500 -10.222 18.587 1.00 33.29 30 SER E O 1
ATOM 4479 N N . PHE E 1 30 ? 30.864 -11.540 19.368 1.00 32.09 31 PHE E N 1
ATOM 4480 C CA . PHE E 1 30 ? 30.403 -10.535 20.328 1.00 27.01 31 PHE E CA 1
ATOM 4481 C C . PHE E 1 30 ? 29.768 -11.333 21.460 1.00 25.86 31 PHE E C 1
ATOM 4482 O O . PHE E 1 30 ? 29.547 -12.535 21.327 1.00 27.31 31 PHE E O 1
ATOM 4490 N N . ALA E 1 31 ? 29.477 -10.664 22.574 1.00 24.19 32 ALA E N 1
ATOM 4491 C CA . ALA E 1 31 ? 28.815 -11.336 23.695 1.00 23.64 32 ALA E CA 1
ATOM 4492 C C . ALA E 1 31 ? 27.798 -10.400 24.315 1.00 22.26 32 ALA E C 1
ATOM 4493 O O . ALA E 1 31 ? 28.051 -9.203 24.376 1.00 23.24 32 ALA E O 1
ATOM 4495 N N . ILE E 1 32 ? 26.634 -10.947 24.688 1.00 22.76 33 ILE E N 1
ATOM 4496 C CA . ILE E 1 32 ? 25.678 -10.266 25.536 1.00 21.14 33 ILE E CA 1
ATOM 4497 C C . ILE E 1 32 ? 25.768 -10.963 26.898 1.00 23.97 33 ILE E C 1
ATOM 4498 O O . ILE E 1 32 ? 25.530 -12.177 27.002 1.00 26.18 33 ILE E O 1
ATOM 4503 N N . ASN E 1 33 ? 26.096 -10.190 27.925 1.00 21.91 34 ASN E N 1
ATOM 4504 C CA . ASN E 1 33 ? 26.247 -10.720 29.296 1.00 22.29 34 ASN E CA 1
ATOM 4505 C C . ASN E 1 33 ? 25.201 -10.104 30.226 1.00 23.00 34 ASN E C 1
ATOM 4506 O O . ASN E 1 33 ? 25.094 -8.896 30.273 1.00 21.37 34 ASN E O 1
ATOM 4511 N N . LEU E 1 34 ? 24.485 -10.932 31.001 1.00 22.04 35 LEU E N 1
ATOM 4512 C CA . LEU E 1 34 ? 23.448 -10.457 31.886 1.00 21.75 35 LEU E CA 1
ATOM 4513 C C . LEU E 1 34 ? 23.737 -11.121 33.239 1.00 21.39 35 LEU E C 1
ATOM 4514 O O . LEU E 1 34 ? 24.029 -12.332 33.315 1.00 26.48 35 LEU E O 1
ATOM 4519 N N . GLY E 1 35 ? 23.651 -10.354 34.304 1.00 22.04 36 GLY E N 1
ATOM 4520 C CA . GLY E 1 35 ? 23.815 -10.979 35.625 1.00 24.73 36 GLY E CA 1
ATOM 4521 C C . GLY E 1 35 ? 23.602 -9.949 36.698 1.00 27.01 36 GLY E C 1
ATOM 4522 O O . GLY E 1 35 ? 22.762 -9.047 36.571 1.00 27.12 36 GLY E O 1
ATOM 4523 N N . CYS E 1 36 ? 24.323 -10.082 37.794 1.00 31.28 37 CYS E N 1
ATOM 4524 C CA . CYS E 1 36 ? 24.200 -9.059 38.805 1.00 32.84 37 CYS E CA 1
ATOM 4525 C C . CYS E 1 36 ? 25.423 -8.176 38.835 1.00 34.27 37 CYS E C 1
ATOM 4526 O O . CYS E 1 36 ? 25.344 -7.076 39.366 1.00 36.39 37 CYS E O 1
ATOM 4529 N N . LYS E 1 37 ? 26.524 -8.611 38.230 1.00 33.89 38 LYS E N 1
ATOM 4530 C CA . LYS E 1 37 ? 27.703 -7.745 38.050 1.00 33.55 38 LYS E CA 1
ATOM 4531 C C . LYS E 1 37 ? 28.660 -8.388 37.050 1.00 37.33 38 LYS E C 1
ATOM 4532 O O . LYS E 1 37 ? 28.392 -9.507 36.579 1.00 34.07 38 LYS E O 1
ATOM 4538 N N . SER E 1 38 ? 29.762 -7.721 36.696 1.00 36.17 39 SER E N 1
ATOM 4539 C CA . SER E 1 38 ? 30.626 -8.267 35.638 1.00 40.24 39 SER E CA 1
ATOM 4540 C C . SER E 1 38 ? 31.179 -9.676 35.930 1.00 42.42 39 SER E C 1
ATOM 4541 O O . SER E 1 38 ? 31.451 -10.423 34.998 1.00 44.45 39 SER E O 1
ATOM 4544 N N . SER E 1 39 ? 31.314 -10.033 37.209 1.00 39.66 40 SER E N 1
ATOM 4545 C CA . SER E 1 39 ? 31.916 -11.319 37.639 1.00 40.83 40 SER E CA 1
ATOM 4546 C C . SER E 1 39 ? 30.897 -12.450 37.881 1.00 43.61 40 SER E C 1
ATOM 4547 O O . SER E 1 39 ? 31.290 -13.630 38.097 1.00 40.76 40 SER E O 1
ATOM 4550 N N . ASP E 1 40 ? 29.604 -12.087 37.876 1.00 36.04 41 ASP E N 1
ATOM 4551 C CA . ASP E 1 40 ? 28.519 -13.036 38.090 1.00 35.89 41 ASP E CA 1
ATOM 4552 C C . ASP E 1 40 ? 27.414 -12.833 37.086 1.00 34.14 41 ASP E C 1
ATOM 4553 O O . ASP E 1 40 ? 26.551 -11.937 37.241 1.00 33.10 41 ASP E O 1
ATOM 4558 N N . LEU E 1 41 ? 27.432 -13.699 36.090 1.00 32.16 42 LEU E N 1
ATOM 4559 C CA . LEU E 1 41 ? 26.515 -13.670 34.964 1.00 29.82 42 LEU E CA 1
ATOM 4560 C C . LEU E 1 41 ? 25.531 -14.840 34.992 1.00 29.30 42 LEU E C 1
ATOM 4561 O O . LEU E 1 41 ? 25.893 -16.025 35.115 1.00 31.91 42 LEU E O 1
ATOM 4566 N N . ALA E 1 42 ? 24.258 -14.531 34.941 1.00 26.40 43 ALA E N 1
ATOM 4567 C CA . ALA E 1 42 ? 23.266 -15.539 34.660 1.00 27.92 43 ALA E CA 1
ATOM 4568 C C . ALA E 1 42 ? 23.389 -16.068 33.218 1.00 30.11 43 ALA E C 1
ATOM 4569 O O . ALA E 1 42 ? 23.099 -17.228 32.959 1.00 33.25 43 ALA E O 1
ATOM 4571 N N . LEU E 1 43 ? 23.820 -15.206 32.282 1.00 28.13 44 LEU E N 1
ATOM 4572 C CA . LEU E 1 43 ? 23.799 -15.546 30.865 1.00 24.23 44 LEU E CA 1
ATOM 4573 C C . LEU E 1 43 ? 24.956 -14.844 30.154 1.00 26.33 44 LEU E C 1
ATOM 4574 O O . LEU E 1 43 ? 25.099 -13.646 30.220 1.00 28.12 44 LEU E O 1
ATOM 4579 N N . HIS E 1 44 ? 25.818 -15.626 29.516 1.00 27.27 45 HIS E N 1
ATOM 4580 C CA . HIS E 1 44 ? 26.811 -15.135 28.612 1.00 30.04 45 HIS E CA 1
ATOM 4581 C C . HIS E 1 44 ? 26.420 -15.789 27.296 1.00 31.95 45 HIS E C 1
ATOM 4582 O O . HIS E 1 44 ? 26.320 -17.018 27.229 1.00 30.44 45 HIS E O 1
ATOM 4589 N N . PHE E 1 45 ? 26.097 -14.978 26.284 1.00 26.53 46 PHE E N 1
ATOM 4590 C CA . PHE E 1 45 ? 25.515 -15.483 25.005 1.00 28.39 46 PHE E CA 1
ATOM 4591 C C . PHE E 1 45 ? 26.545 -14.961 24.029 1.00 28.47 46 PHE E C 1
ATOM 4592 O O . PHE E 1 45 ? 26.711 -13.755 23.894 1.00 24.84 46 PHE E O 1
ATOM 4600 N N . ASN E 1 46 ? 27.308 -15.862 23.384 1.00 24.73 47 ASN E N 1
ATOM 4601 C CA . ASN E 1 46 ? 28.509 -15.442 22.736 1.00 28.53 47 ASN E CA 1
ATOM 4602 C C . ASN E 1 46 ? 28.532 -16.083 21.333 1.00 34.20 47 ASN E C 1
ATOM 4603 O O . ASN E 1 46 ? 29.035 -17.194 21.198 1.00 37.45 47 ASN E O 1
ATOM 4608 N N . PRO E 1 47 ? 27.935 -15.416 20.305 1.00 32.70 48 PRO E N 1
ATOM 4609 C CA . PRO E 1 47 ? 28.158 -15.950 18.940 1.00 30.64 48 PRO E CA 1
ATOM 4610 C C . PRO E 1 47 ? 29.599 -15.785 18.503 1.00 33.53 48 PRO E C 1
ATOM 4611 O O . PRO E 1 47 ? 30.178 -14.691 18.614 1.00 34.55 48 PRO E O 1
ATOM 4615 N N . ARG E 1 48 ? 30.184 -16.873 17.987 1.00 40.09 49 ARG E N 1
ATOM 4616 C CA . ARG E 1 48 ? 31.594 -16.854 17.616 1.00 41.69 49 ARG E CA 1
ATOM 4617 C C . ARG E 1 48 ? 31.704 -17.139 16.123 1.00 43.30 49 ARG E C 1
ATOM 4618 O O . ARG E 1 48 ? 31.269 -18.200 15.666 1.00 38.09 49 ARG E O 1
ATOM 4626 N N . PHE E 1 49 ? 32.274 -16.203 15.365 1.00 41.93 50 PHE E N 1
ATOM 4627 C CA . PHE E 1 49 ? 32.259 -16.385 13.905 1.00 46.74 50 PHE E CA 1
ATOM 4628 C C . PHE E 1 49 ? 33.268 -17.442 13.422 1.00 52.04 50 PHE E C 1
ATOM 4629 O O . PHE E 1 49 ? 32.914 -18.325 12.632 1.00 44.98 50 PHE E O 1
ATOM 4637 N N . ASN E 1 50 ? 34.492 -17.335 13.944 1.00 57.42 51 ASN E N 1
ATOM 4638 C CA . ASN E 1 50 ? 35.567 -18.340 13.764 1.00 72.93 51 ASN E CA 1
ATOM 4639 C C . ASN E 1 50 ? 35.126 -19.825 13.920 1.00 64.36 51 ASN E C 1
ATOM 4640 O O . ASN E 1 50 ? 35.510 -20.675 13.118 1.00 66.07 51 ASN E O 1
ATOM 4645 N N . GLU E 1 51 ? 34.304 -20.112 14.930 1.00 60.67 52 GLU E N 1
ATOM 4646 C CA . GLU E 1 51 ? 33.800 -21.471 15.198 1.00 55.07 52 GLU E CA 1
ATOM 4647 C C . GLU E 1 51 ? 32.377 -21.789 14.643 1.00 57.70 52 GLU E C 1
ATOM 4648 O O . GLU E 1 51 ? 31.965 -22.946 14.631 1.00 60.64 52 GLU E O 1
ATOM 4654 N N . SER E 1 52 ? 31.638 -20.778 14.181 1.00 54.87 53 SER E N 1
ATOM 4655 C CA . SER E 1 52 ? 30.266 -20.963 13.654 1.00 48.80 53 SER E CA 1
ATOM 4656 C C . SER E 1 52 ? 29.312 -21.622 14.682 1.00 43.80 53 SER E C 1
ATOM 4657 O O . SER E 1 52 ? 28.448 -22.454 14.363 1.00 43.22 53 SER E O 1
ATOM 4660 N N . VAL E 1 53 ? 29.464 -21.228 15.942 1.00 42.48 54 VAL E N 1
ATOM 4661 C CA . VAL E 1 53 ? 28.640 -21.787 17.002 1.00 38.84 54 VAL E CA 1
ATOM 4662 C C . VAL E 1 53 ? 28.253 -20.638 18.000 1.00 35.55 54 VAL E C 1
ATOM 4663 O O . VAL E 1 53 ? 28.958 -19.635 18.148 1.00 33.26 54 VAL E O 1
ATOM 4667 N N . ILE E 1 54 ? 27.122 -20.822 18.646 1.00 39.06 55 ILE E N 1
ATOM 4668 C CA . ILE E 1 54 ? 26.744 -19.935 19.754 1.00 38.36 55 ILE E CA 1
ATOM 4669 C C . ILE E 1 54 ? 27.193 -20.614 21.057 1.00 34.80 55 ILE E C 1
ATOM 4670 O O . ILE E 1 54 ? 26.700 -21.666 21.389 1.00 36.27 55 ILE E O 1
ATOM 4675 N N . VAL E 1 55 ? 28.085 -19.986 21.801 1.00 37.80 56 VAL E N 1
ATOM 4676 C CA . VAL E 1 55 ? 28.429 -20.503 23.155 1.00 39.00 56 VAL E CA 1
ATOM 4677 C C . VAL E 1 55 ? 27.571 -19.816 24.221 1.00 40.09 56 VAL E C 1
ATOM 4678 O O . VAL E 1 55 ? 27.555 -18.583 24.294 1.00 38.37 56 VAL E O 1
ATOM 4682 N N . CYS E 1 56 ? 26.855 -20.589 25.029 1.00 39.27 57 CYS E N 1
ATOM 4683 C CA . CYS E 1 56 ? 26.234 -20.021 26.208 1.00 37.31 57 CYS E CA 1
ATOM 4684 C C . CYS E 1 56 ? 26.932 -20.548 27.441 1.00 38.24 57 CYS E C 1
ATOM 4685 O O . CYS E 1 56 ? 27.439 -21.701 27.459 1.00 36.84 57 CYS E O 1
ATOM 4688 N N . ASN E 1 57 ? 26.980 -19.714 28.463 1.00 36.75 58 ASN E N 1
ATOM 4689 C CA . ASN E 1 57 ? 27.504 -20.167 29.747 1.00 36.72 58 ASN E CA 1
ATOM 4690 C C . ASN E 1 57 ? 27.062 -19.228 30.860 1.00 43.17 58 ASN E C 1
ATOM 4691 O O . ASN E 1 57 ? 26.460 -18.166 30.593 1.00 35.46 58 ASN E O 1
ATOM 4696 N N . SER E 1 58 ? 27.292 -19.648 32.108 1.00 36.77 59 SER E N 1
ATOM 4697 C CA . SER E 1 58 ? 27.154 -18.751 33.252 1.00 34.35 59 SER E CA 1
ATOM 4698 C C . SER E 1 58 ? 28.536 -18.482 33.854 1.00 36.02 59 SER E C 1
ATOM 4699 O O . SER E 1 58 ? 29.503 -19.249 33.633 1.00 37.49 59 SER E O 1
ATOM 4702 N N . LEU E 1 59 ? 28.640 -17.394 34.621 1.00 37.19 60 LEU E N 1
ATOM 4703 C CA . LEU E 1 59 ? 29.902 -17.008 35.267 1.00 39.16 60 LEU E CA 1
ATOM 4704 C C . LEU E 1 59 ? 29.583 -16.867 36.762 1.00 40.69 60 LEU E C 1
ATOM 4705 O O . LEU E 1 59 ? 28.674 -16.133 37.124 1.00 37.37 60 LEU E O 1
ATOM 4710 N N . CYS E 1 60 ? 30.271 -17.607 37.630 1.00 36.90 61 CYS E N 1
ATOM 4711 C CA . CYS E 1 60 ? 29.988 -17.464 39.056 1.00 41.32 61 CYS E CA 1
ATOM 4712 C C . CYS E 1 60 ? 31.324 -17.169 39.712 1.00 38.76 61 CYS E C 1
ATOM 4713 O O . CYS E 1 60 ? 32.244 -17.944 39.528 1.00 31.14 61 CYS E O 1
ATOM 4716 N N . SER E 1 61 ? 31.422 -16.088 40.477 1.00 40.05 62 SER E N 1
ATOM 4717 C CA . SER E 1 61 ? 32.710 -15.624 41.048 1.00 46.77 62 SER E CA 1
ATOM 4718 C C . SER E 1 61 ? 33.899 -15.520 40.058 1.00 47.70 62 SER E C 1
ATOM 4719 O O . SER E 1 61 ? 35.059 -15.851 40.408 1.00 42.65 62 SER E O 1
ATOM 4722 N N . ASP E 1 62 ? 33.640 -15.050 38.832 1.00 44.67 63 ASP E N 1
ATOM 4723 C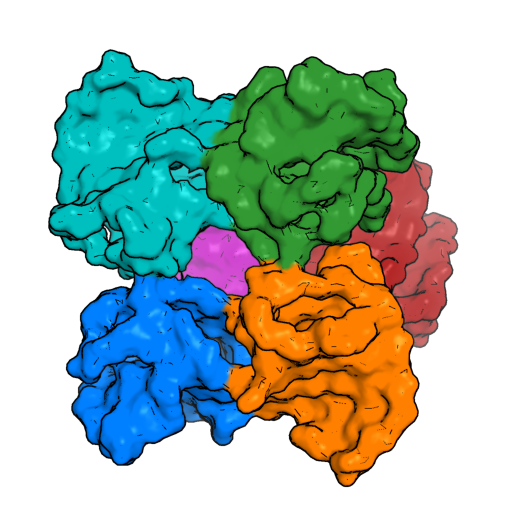 CA . ASP E 1 62 ? 34.696 -14.983 37.783 1.00 43.42 63 ASP E CA 1
ATOM 4724 C C . ASP E 1 62 ? 35.175 -16.346 37.284 1.00 40.16 63 ASP E C 1
ATOM 4725 O O . ASP E 1 62 ? 36.222 -16.448 36.639 1.00 39.20 63 ASP E O 1
ATOM 4730 N N . ASN E 1 63 ? 34.406 -17.387 37.572 1.00 36.93 64 ASN E N 1
ATOM 4731 C CA . ASN E 1 63 ? 34.669 -18.682 36.938 1.00 37.46 64 ASN E CA 1
ATOM 4732 C C . ASN E 1 63 ? 33.561 -19.108 36.010 1.00 36.42 64 ASN E C 1
ATOM 4733 O O . ASN E 1 63 ? 32.378 -19.068 36.377 1.00 38.88 64 ASN E O 1
ATOM 4738 N N . TRP E 1 64 ? 33.963 -19.584 34.831 1.00 40.69 65 TRP E N 1
ATOM 4739 C CA . TRP E 1 64 ? 33.023 -20.118 33.863 1.00 38.57 65 TRP E CA 1
ATOM 4740 C C . TRP E 1 64 ? 32.486 -21.440 34.373 1.00 43.96 65 TRP E C 1
ATOM 4741 O O . TRP E 1 64 ? 33.169 -22.168 35.101 1.00 45.81 65 TRP E O 1
ATOM 4752 N N . GLN E 1 65 ? 31.248 -21.758 34.044 1.00 43.43 66 GLN E N 1
ATOM 4753 C CA . GLN E 1 65 ? 30.699 -23.026 34.478 1.00 43.60 66 GLN E CA 1
ATOM 4754 C C . GLN E 1 65 ? 30.535 -23.894 33.234 1.00 41.79 66 GLN E C 1
ATOM 4755 O O . GLN E 1 65 ? 31.371 -23.777 32.316 1.00 39.49 66 GLN E O 1
ATOM 4761 N N . GLN E 1 66 ? 29.492 -24.732 33.178 1.00 44.24 67 GLN E N 1
ATOM 4762 C CA . GLN E 1 66 ? 29.347 -25.657 32.055 1.00 49.55 67 GLN E CA 1
ATOM 4763 C C . GLN E 1 66 ? 28.789 -24.925 30.830 1.00 51.36 67 GLN E C 1
ATOM 4764 O O . GLN E 1 66 ? 27.663 -24.403 30.867 1.00 51.27 67 GLN E O 1
ATOM 4770 N N . GLU E 1 67 ? 29.596 -24.917 29.767 1.00 49.34 68 GLU E N 1
ATOM 4771 C CA . GLU E 1 67 ? 29.231 -24.416 28.437 1.00 48.27 68 GLU E CA 1
ATOM 4772 C C . GLU E 1 67 ? 28.067 -25.168 27.818 1.00 50.52 68 GLU E C 1
ATOM 4773 O O . GLU E 1 67 ? 27.920 -26.374 28.007 1.00 48.39 68 GLU E O 1
ATOM 4779 N N . GLN E 1 68 ? 27.242 -24.445 27.064 1.00 46.31 69 GLN E N 1
ATOM 4780 C CA . GLN E 1 68 ? 26.281 -25.061 26.150 1.00 47.52 69 GLN E CA 1
ATOM 4781 C C . GLN E 1 68 ? 26.573 -24.445 24.766 1.00 49.60 69 GLN E C 1
ATOM 4782 O O . GLN E 1 68 ? 26.824 -23.218 24.656 1.00 48.72 69 GLN E O 1
ATOM 4788 N N . ARG E 1 69 ? 26.651 -25.305 23.747 1.00 42.88 70 ARG E N 1
ATOM 4789 C CA . ARG E 1 69 ? 26.907 -24.848 22.389 1.00 48.07 70 ARG E CA 1
ATOM 4790 C C . ARG E 1 69 ? 25.684 -25.118 21.529 1.00 49.34 70 ARG E C 1
ATOM 4791 O O . ARG E 1 69 ? 25.026 -26.159 21.663 1.00 44.79 70 ARG E O 1
ATOM 4799 N N . ASP E 1 70 ? 25.354 -24.149 20.682 1.00 46.53 71 ASP E N 1
ATOM 4800 C CA . ASP E 1 70 ? 24.305 -24.326 19.708 1.00 48.68 71 ASP E CA 1
ATOM 4801 C C . ASP E 1 70 ? 24.95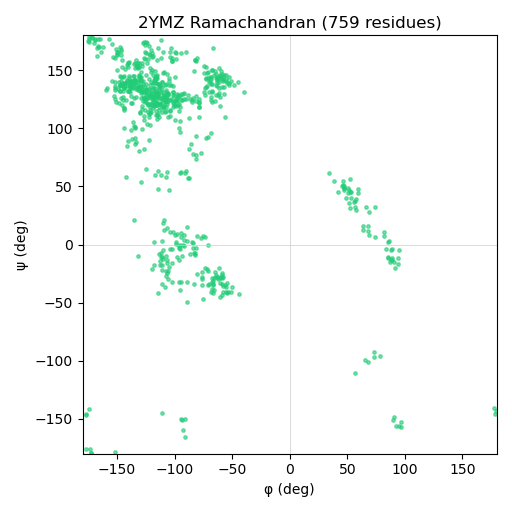3 -24.030 18.355 1.00 46.95 71 ASP E C 1
ATOM 4802 O O . ASP E 1 70 ? 25.517 -22.961 18.154 1.00 44.45 71 ASP E O 1
ATOM 4807 N N . LYS E 1 71 ? 24.905 -25.012 17.454 1.00 50.26 72 LYS E N 1
ATOM 4808 C CA . LYS E 1 71 ? 25.584 -24.918 16.157 1.00 52.19 72 LYS E CA 1
ATOM 4809 C C . LYS E 1 71 ? 24.711 -24.223 15.098 1.00 55.64 72 LYS E C 1
ATOM 4810 O O . LYS E 1 71 ? 25.201 -23.921 14.000 1.00 52.76 72 LYS E O 1
ATOM 4816 N N . HIS E 1 72 ? 23.441 -23.970 15.443 1.00 54.02 73 HIS E N 1
ATOM 4817 C CA . HIS E 1 72 ? 22.512 -23.226 14.598 1.00 50.93 73 HIS E CA 1
ATOM 4818 C C . HIS E 1 72 ? 22.941 -21.753 14.507 1.00 49.17 73 HIS E C 1
ATOM 4819 O O . HIS E 1 72 ? 22.601 -20.900 15.363 1.00 46.30 73 HIS E O 1
ATOM 4826 N N . PHE E 1 73 ? 23.671 -21.452 13.440 1.00 44.67 74 PHE E N 1
ATOM 4827 C CA . PHE E 1 73 ? 24.414 -20.218 13.369 1.00 44.68 74 PHE E CA 1
ATOM 4828 C C . PHE E 1 73 ? 24.116 -19.395 12.125 1.00 53.00 74 PHE E C 1
ATOM 4829 O O . PHE E 1 73 ? 24.848 -19.439 11.119 1.00 51.59 74 PHE E O 1
ATOM 4837 N N . ASN E 1 74 ? 23.028 -18.640 12.190 1.00 52.79 75 ASN E N 1
ATOM 4838 C CA . ASN E 1 74 ? 22.659 -17.821 11.050 1.00 54.09 75 ASN E CA 1
ATOM 4839 C C . ASN E 1 74 ? 22.966 -16.346 11.297 1.00 50.63 75 ASN E C 1
ATOM 4840 O O . ASN E 1 74 ? 22.108 -15.501 11.058 1.00 56.21 75 ASN E O 1
ATOM 4845 N N . PHE E 1 75 ? 24.169 -16.051 11.805 1.00 41.30 76 PHE E N 1
ATOM 4846 C CA . PHE E 1 75 ? 24.659 -14.677 11.928 1.00 37.95 76 PHE E CA 1
ATOM 4847 C C . PHE E 1 75 ? 25.608 -14.319 10.802 1.00 38.65 76 PHE E C 1
ATOM 4848 O O . PHE E 1 75 ? 26.410 -15.158 10.395 1.00 42.22 76 PHE E O 1
ATOM 4856 N N . TYR E 1 76 ? 25.558 -13.064 10.340 1.00 32.69 77 TYR E N 1
ATOM 4857 C CA . TYR E 1 76 ? 26.415 -12.569 9.252 1.00 32.16 77 TYR E CA 1
ATOM 4858 C C . TYR E 1 76 ? 27.102 -11.301 9.623 1.00 36.11 77 TYR E C 1
ATOM 4859 O O . TYR E 1 76 ? 26.452 -10.372 10.126 1.00 31.82 77 TYR E O 1
ATOM 4868 N N . LYS E 1 77 ? 28.419 -11.236 9.383 1.00 31.57 78 LYS E N 1
ATOM 4869 C CA . LYS E 1 77 ? 29.203 -10.019 9.634 1.00 32.45 78 LYS E CA 1
ATOM 4870 C C . LYS E 1 77 ? 28.751 -8.873 8.768 1.00 34.64 78 LYS E C 1
ATOM 4871 O O . LYS E 1 77 ? 28.487 -9.076 7.606 1.00 33.99 78 LYS E O 1
ATOM 4877 N N . GLY E 1 78 ? 28.631 -7.671 9.325 1.00 31.59 79 GLY E N 1
ATOM 4878 C CA . GLY E 1 78 ? 28.146 -6.512 8.540 1.00 34.87 79 GLY E CA 1
ATOM 4879 C C . GLY E 1 78 ? 26.621 -6.330 8.440 1.00 37.12 79 GLY E C 1
ATOM 4880 O O . GLY E 1 78 ? 26.147 -5.394 7.784 1.00 41.10 79 GLY E O 1
ATOM 4881 N N . SER E 1 79 ? 25.858 -7.193 9.101 1.00 27.82 80 SER E N 1
ATOM 4882 C CA . SER E 1 79 ? 24.414 -7.136 9.061 1.00 25.84 80 SER E CA 1
ATOM 4883 C C . SER E 1 79 ? 23.866 -6.448 10.329 1.00 27.03 80 SER E C 1
ATOM 4884 O O . SER E 1 79 ? 24.597 -6.286 11.318 1.00 24.78 80 SER E O 1
ATOM 4887 N N . THR E 1 80 ? 22.590 -6.060 10.287 1.00 26.14 81 THR E N 1
ATOM 4888 C CA . THR E 1 80 ? 21.936 -5.647 11.533 1.00 27.73 81 THR E CA 1
ATOM 4889 C C . THR E 1 80 ? 20.975 -6.705 11.941 1.00 30.32 81 THR E C 1
ATOM 4890 O O . THR E 1 80 ? 20.314 -7.327 11.108 1.00 31.28 81 THR E O 1
ATOM 4894 N N . VAL E 1 81 ? 21.033 -7.059 13.215 1.00 26.37 82 VAL E N 1
ATOM 4895 C CA . VAL E 1 81 ? 20.222 -8.183 13.703 1.00 28.48 82 VAL E CA 1
ATOM 4896 C C . VAL E 1 81 ? 19.481 -7.762 14.971 1.00 26.69 82 VAL E C 1
ATOM 4897 O O . VAL E 1 81 ? 20.022 -6.966 15.737 1.00 24.43 82 VAL E O 1
ATOM 4901 N N . LYS E 1 82 ? 18.263 -8.280 15.143 1.00 26.90 83 LYS E N 1
ATOM 4902 C CA . LYS E 1 82 ? 17.495 -8.129 16.364 1.00 22.86 83 LYS E CA 1
ATOM 4903 C C . LYS E 1 82 ? 17.576 -9.436 17.151 1.00 23.62 83 LYS E C 1
ATOM 4904 O O . LYS E 1 82 ? 17.273 -10.544 16.611 1.00 23.91 83 LYS E O 1
ATOM 4910 N N . ILE E 1 83 ? 18.007 -9.328 18.429 1.00 20.20 84 ILE E N 1
ATOM 4911 C CA . ILE E 1 83 ? 18.017 -10.477 19.344 1.00 22.27 84 ILE E CA 1
ATOM 4912 C C . ILE E 1 83 ? 17.024 -10.190 20.465 1.00 22.61 84 ILE E C 1
ATOM 4913 O O . ILE E 1 83 ? 17.079 -9.090 21.063 1.00 23.21 84 ILE E O 1
ATOM 4918 N N . ILE E 1 84 ? 16.119 -11.135 20.754 1.00 20.70 85 ILE E N 1
ATOM 4919 C CA . ILE E 1 84 ? 15.197 -10.988 21.889 1.00 21.02 85 ILE E CA 1
ATOM 4920 C C . ILE E 1 84 ? 15.583 -11.914 23.040 1.00 20.45 85 ILE E C 1
ATOM 4921 O O . ILE E 1 84 ? 15.911 -13.079 22.829 1.00 21.93 85 ILE E O 1
ATOM 4926 N N . VAL E 1 85 ? 15.674 -11.368 24.250 1.00 18.34 86 VAL E N 1
ATOM 4927 C CA . VAL E 1 85 ? 15.906 -12.220 25.445 1.00 20.56 86 VAL E CA 1
ATOM 4928 C C . VAL E 1 85 ? 14.691 -12.143 26.372 1.00 22.21 86 VAL E C 1
ATOM 4929 O O . VAL E 1 85 ? 14.172 -11.017 26.666 1.00 20.88 86 VAL E O 1
ATOM 4933 N N . GLU E 1 86 ? 14.195 -13.322 26.781 1.00 23.19 87 GLU E N 1
ATOM 4934 C CA . GLU E 1 86 ? 13.112 -13.409 27.752 1.00 24.57 87 GLU E CA 1
ATOM 4935 C C . GLU E 1 86 ? 13.570 -14.093 28.995 1.00 25.86 87 GLU E C 1
ATOM 4936 O O . GLU E 1 86 ? 14.256 -15.108 28.955 1.00 25.73 87 GLU E O 1
ATOM 4942 N N . PHE E 1 87 ? 13.198 -13.491 30.105 1.00 22.89 88 PHE E N 1
ATOM 4943 C CA . PHE E 1 87 ? 13.580 -13.963 31.421 1.00 21.19 88 PHE E CA 1
ATOM 4944 C C . PHE E 1 87 ? 12.339 -14.824 31.809 1.00 25.23 88 PHE E C 1
ATOM 4945 O O . PHE E 1 87 ? 11.300 -14.288 32.218 1.00 22.57 88 PHE E O 1
ATOM 4953 N N . LEU E 1 88 ? 12.426 -16.130 31.605 1.00 27.75 89 LEU E N 1
ATOM 4954 C CA . LEU E 1 88 ? 11.255 -17.008 31.852 1.00 28.51 89 LEU E CA 1
ATOM 4955 C C . LEU E 1 88 ? 11.447 -17.857 33.123 1.00 30.74 89 LEU E C 1
ATOM 4956 O O . LEU E 1 88 ? 11.410 -19.107 33.090 1.00 32.94 89 LEU E O 1
ATOM 4961 N N . GLY E 1 89 ? 11.644 -17.177 34.244 1.00 30.75 90 GLY E N 1
ATOM 4962 C CA . GLY E 1 89 ? 11.669 -17.856 35.558 1.00 36.61 90 GLY E CA 1
ATOM 4963 C C . GLY E 1 89 ? 12.930 -18.653 35.740 1.00 34.36 90 GLY E C 1
ATOM 4964 O O . GLY E 1 89 ? 13.957 -18.114 36.105 1.00 35.15 90 GLY E O 1
ATOM 4965 N N . ASP E 1 90 ? 12.860 -19.951 35.456 1.00 36.52 91 ASP E N 1
ATOM 4966 C CA . ASP E 1 90 ? 14.035 -20.817 35.610 1.00 35.11 91 ASP E CA 1
ATOM 4967 C C . ASP E 1 90 ? 14.881 -20.935 34.328 1.00 34.63 91 ASP E C 1
ATOM 4968 O O . ASP E 1 90 ? 15.875 -21.653 34.274 1.00 34.72 91 ASP E O 1
ATOM 4973 N N . LYS E 1 91 ? 14.507 -20.201 33.291 1.00 33.81 92 LYS E N 1
ATOM 4974 C CA . LYS E 1 91 ? 15.360 -20.182 32.107 1.00 32.55 92 LYS E CA 1
ATOM 4975 C C . LYS E 1 91 ? 15.332 -18.825 31.429 1.00 28.96 92 LYS E C 1
ATOM 4976 O O . LYS E 1 91 ? 14.372 -18.036 31.614 1.00 28.56 92 LYS E O 1
ATOM 4982 N N . PHE E 1 92 ? 16.384 -18.591 30.652 1.00 26.92 93 PHE E N 1
ATOM 4983 C CA . PHE E 1 92 ? 16.423 -17.477 29.660 1.00 27.05 93 PHE E CA 1
ATOM 4984 C C . PHE E 1 92 ? 16.160 -18.042 28.274 1.00 25.99 93 PHE E C 1
ATOM 4985 O O . PHE E 1 92 ? 16.621 -19.139 27.946 1.00 28.94 93 PHE E O 1
ATOM 4993 N N . LEU E 1 93 ? 15.326 -17.356 27.486 1.00 24.00 94 LEU E N 1
ATOM 4994 C CA . LEU E 1 93 ? 15.104 -17.824 26.124 1.00 22.54 94 LEU E CA 1
ATOM 4995 C C . LEU E 1 93 ? 15.678 -16.708 25.244 1.00 26.80 94 LEU E C 1
ATOM 4996 O O . LEU E 1 93 ? 15.329 -15.531 25.430 1.00 25.73 94 LEU E O 1
ATOM 5001 N N . VAL E 1 94 ? 16.532 -17.046 24.292 1.00 24.32 95 VAL E N 1
ATOM 5002 C CA . VAL E 1 94 ? 16.996 -16.033 23.340 1.00 24.63 95 VAL E CA 1
ATOM 5003 C C . VAL E 1 94 ? 16.344 -16.370 21.984 1.00 27.53 95 VAL E C 1
ATOM 5004 O O . VAL E 1 94 ? 16.566 -17.478 21.456 1.00 25.20 95 VAL E O 1
ATOM 5008 N N . LYS E 1 95 ? 15.532 -15.463 21.435 1.00 23.80 96 LYS E N 1
ATOM 5009 C CA . LYS E 1 95 ? 14.893 -15.681 20.125 1.00 27.20 96 LYS E CA 1
ATOM 5010 C C . LYS E 1 95 ? 15.748 -15.009 19.053 1.00 30.43 96 LYS E C 1
ATOM 5011 O O . LYS E 1 95 ? 16.091 -13.817 19.151 1.00 26.64 96 LYS E O 1
ATOM 5017 N N . LEU E 1 96 ? 16.099 -15.775 18.017 1.00 31.41 97 LEU E N 1
ATOM 5018 C CA . LEU E 1 96 ? 16.992 -15.274 16.969 1.00 33.59 97 LEU E CA 1
ATOM 5019 C C . LEU E 1 96 ? 16.176 -14.901 15.723 1.00 28.93 97 LEU E C 1
ATOM 5020 O O . LEU E 1 96 ? 15.009 -15.356 15.565 1.00 32.27 97 LEU E O 1
ATOM 5025 N N . PRO E 1 97 ? 16.763 -14.072 14.846 1.00 32.17 98 PRO E N 1
ATOM 5026 C CA . PRO E 1 97 ? 16.051 -13.630 13.617 1.00 36.30 98 PRO E CA 1
ATOM 5027 C C . PRO E 1 97 ? 15.446 -14.802 12.800 1.00 41.86 98 PRO E C 1
ATOM 5028 O O . PRO E 1 97 ? 14.306 -14.694 12.344 1.00 48.40 98 PRO E O 1
ATOM 5032 N N . ASP E 1 98 ? 16.165 -15.913 12.669 1.00 44.70 99 ASP E N 1
ATOM 5033 C CA . ASP E 1 98 ? 15.693 -17.056 11.853 1.00 48.19 99 ASP E CA 1
ATOM 5034 C C . ASP E 1 98 ? 14.564 -17.869 12.492 1.00 50.74 99 ASP E C 1
ATOM 5035 O O . ASP E 1 98 ? 14.211 -18.925 11.968 1.00 54.04 99 ASP E O 1
ATOM 5040 N N . GLY E 1 99 ? 14.034 -17.400 13.625 1.00 46.07 100 GLY E N 1
ATOM 5041 C CA . GLY E 1 99 ? 12.979 -18.112 14.362 1.00 47.41 100 GLY E CA 1
ATOM 5042 C C . GLY E 1 99 ? 13.515 -19.065 15.444 1.00 44.60 100 GLY E C 1
ATOM 5043 O O . GLY E 1 99 ? 12.779 -19.436 16.364 1.00 48.97 100 GLY E O 1
ATOM 5044 N N . HIS E 1 100 ? 14.782 -19.463 15.326 1.00 38.37 101 HIS E N 1
ATOM 5045 C CA . HIS E 1 100 ? 15.417 -20.388 16.288 1.00 39.66 101 HIS E CA 1
ATOM 5046 C C . HIS E 1 100 ? 15.493 -19.791 17.705 1.00 36.53 101 HIS E C 1
ATOM 5047 O O . HIS E 1 100 ? 15.807 -18.628 17.864 1.00 31.39 101 HIS E O 1
ATOM 5054 N N . GLU E 1 101 ? 15.230 -20.626 18.706 1.00 34.56 102 GLU E N 1
ATOM 5055 C CA . GLU E 1 101 ? 15.281 -20.228 20.103 1.00 34.12 102 GLU E CA 1
ATOM 5056 C C . GLU E 1 101 ? 16.366 -21.002 20.798 1.00 35.75 102 GLU E C 1
ATOM 5057 O O . GLU E 1 101 ? 16.559 -22.184 20.556 1.00 37.78 102 GLU E O 1
ATOM 5063 N N . VAL E 1 102 ? 17.098 -20.320 21.645 1.00 29.27 103 VAL E N 1
ATOM 5064 C CA . VAL E 1 102 ? 18.172 -20.903 22.384 1.00 33.36 103 VAL E CA 1
ATOM 5065 C C . VAL E 1 102 ? 17.727 -20.764 23.823 1.00 34.99 103 VAL E C 1
ATOM 5066 O O . VAL E 1 102 ? 17.424 -19.634 24.272 1.00 30.04 103 VAL E O 1
ATOM 5070 N N . GLU E 1 103 ? 17.661 -21.875 24.557 1.00 31.95 104 GLU E N 1
ATOM 5071 C CA . GLU E 1 103 ? 17.226 -21.795 25.971 1.00 31.53 104 GLU E CA 1
ATOM 5072 C C . GLU E 1 103 ? 18.437 -22.042 26.820 1.00 33.79 104 GLU E C 1
ATOM 5073 O O . GLU E 1 103 ? 19.285 -22.903 26.498 1.00 32.69 104 GLU E O 1
ATOM 5079 N N . PHE E 1 104 ? 18.563 -21.251 27.875 1.00 28.35 105 PHE E N 1
ATOM 5080 C CA . PHE E 1 104 ? 19.646 -21.426 28.775 1.00 31.29 105 PHE E CA 1
ATOM 5081 C C . PHE E 1 104 ? 19.112 -21.392 30.185 1.00 33.24 105 PHE E C 1
ATOM 5082 O O . PHE E 1 104 ? 18.304 -20.512 30.529 1.00 29.51 105 PHE E O 1
ATOM 5090 N N . PRO E 1 105 ? 19.552 -22.349 31.039 1.00 31.03 106 PRO E N 1
ATOM 5091 C CA . PRO E 1 105 ? 18.944 -22.390 32.365 1.00 31.00 106 PRO E CA 1
ATOM 5092 C C . PRO E 1 105 ? 19.402 -21.218 33.255 1.00 30.48 106 PRO E C 1
ATOM 5093 O O . PRO E 1 105 ? 20.523 -20.740 33.140 1.00 32.09 106 PRO E O 1
ATOM 5097 N N . ASN E 1 106 ? 18.498 -20.769 34.139 1.00 36.64 107 ASN E N 1
ATOM 5098 C CA . ASN E 1 106 ? 18.800 -19.794 35.192 1.00 35.06 107 ASN E CA 1
ATOM 5099 C C . ASN E 1 106 ? 19.297 -20.664 36.351 1.00 37.28 107 ASN E C 1
ATOM 5100 O O . ASN E 1 106 ? 18.516 -21.019 37.256 1.00 34.07 107 ASN E O 1
ATOM 5105 N N . ARG E 1 107 ? 20.565 -21.038 36.305 1.00 40.23 108 ARG E N 1
ATOM 5106 C CA . ARG E 1 107 ? 21.024 -22.167 37.151 1.00 38.66 108 ARG E CA 1
ATOM 5107 C C . ARG E 1 107 ? 20.935 -21.785 38.614 1.00 38.96 108 ARG E C 1
ATOM 5108 O O . ARG E 1 107 ? 20.647 -22.648 39.449 1.00 40.04 108 ARG E O 1
ATOM 5116 N N . HIS E 1 108 ? 21.193 -20.507 38.906 1.00 34.97 109 HIS E N 1
ATOM 5117 C CA . HIS E 1 108 ? 21.245 -19.942 40.289 1.00 34.50 109 HIS E CA 1
ATOM 5118 C C . HIS E 1 108 ? 19.916 -19.323 40.761 1.00 30.07 109 HIS E C 1
ATOM 5119 O O . HIS E 1 108 ? 19.823 -18.804 41.857 1.00 34.61 109 HIS E O 1
ATOM 5126 N N . GLY E 1 109 ? 18.879 -19.481 39.953 1.00 33.21 110 GLY E N 1
ATOM 5127 C CA . GLY E 1 109 ? 17.559 -18.898 40.208 1.00 29.25 110 GLY E CA 1
ATOM 5128 C C . GLY E 1 109 ? 17.613 -17.435 40.609 1.00 32.33 110 GLY E C 1
ATOM 5129 O O . GLY E 1 109 ? 16.972 -17.024 41.584 1.00 28.29 110 GLY E O 1
ATOM 5130 N N . TYR E 1 110 ? 18.360 -16.617 39.843 1.00 32.10 111 TYR E N 1
ATOM 5131 C CA . TYR E 1 110 ? 18.309 -15.148 40.009 1.00 27.73 111 TYR E CA 1
ATOM 5132 C C . TYR E 1 110 ? 16.878 -14.827 39.929 1.00 28.99 111 TYR E C 1
ATOM 5133 O O . TYR E 1 110 ? 16.181 -15.384 39.058 1.00 30.20 111 TYR E O 1
ATOM 5142 N N . ASP E 1 111 ? 16.381 -13.942 40.803 1.00 25.65 112 ASP E N 1
ATOM 5143 C CA . ASP E 1 111 ? 15.018 -13.445 40.571 1.00 30.86 112 ASP E CA 1
ATOM 5144 C C . ASP E 1 111 ? 15.024 -12.001 39.998 1.00 27.77 112 ASP E C 1
ATOM 5145 O O . ASP E 1 111 ? 14.004 -11.484 39.582 1.00 28.73 112 ASP E O 1
ATOM 5150 N N . LYS E 1 112 ? 16.222 -11.429 39.889 1.00 27.42 113 LYS E N 1
ATOM 5151 C CA . LYS E 1 112 ? 16.417 -10.083 39.374 1.00 24.47 113 LYS E CA 1
ATOM 5152 C C . LYS E 1 112 ? 17.769 -10.050 38.632 1.00 27.23 113 LYS E C 1
ATOM 5153 O O . LYS E 1 112 ? 18.773 -10.545 39.162 1.00 27.35 113 LYS E O 1
ATOM 5159 N N . ILE E 1 113 ? 17.813 -9.417 37.460 1.00 23.07 114 ILE E N 1
ATOM 5160 C CA . ILE E 1 113 ? 19.076 -9.208 36.720 1.00 21.49 114 ILE E CA 1
ATOM 5161 C C . ILE E 1 113 ? 19.276 -7.679 36.757 1.00 23.07 114 ILE E C 1
ATOM 5162 O O . ILE E 1 113 ? 18.392 -6.925 36.333 1.00 21.63 114 ILE E O 1
ATOM 5167 N N . SER E 1 114 ? 20.443 -7.221 37.228 1.00 24.08 115 SER E N 1
ATOM 5168 C CA . SER E 1 114 ? 20.662 -5.807 37.428 1.00 26.17 115 SER E CA 1
ATOM 5169 C C . SER E 1 114 ? 21.719 -5.253 36.466 1.00 23.45 115 SER E C 1
ATOM 5170 O O . SER E 1 114 ? 21.814 -4.017 36.276 1.00 24.48 115 SER E O 1
ATOM 5173 N N . TYR E 1 115 ? 22.450 -6.171 35.833 1.00 21.32 116 TYR E N 1
ATOM 5174 C CA . TYR E 1 115 ? 23.649 -5.826 35.037 1.00 23.31 116 TYR E CA 1
ATOM 5175 C C . TYR E 1 115 ? 23.623 -6.402 33.624 1.00 19.05 116 TYR E C 1
ATOM 5176 O O . TYR E 1 115 ? 23.250 -7.558 33.445 1.00 18.60 116 TYR E O 1
ATOM 5185 N N . LEU E 1 116 ? 23.928 -5.570 32.640 1.00 18.79 117 LEU E N 1
ATOM 5186 C CA . LEU E 1 116 ? 23.977 -6.018 31.214 1.00 19.27 117 LEU E CA 1
ATOM 5187 C C . LEU E 1 116 ? 25.262 -5.366 30.654 1.00 17.09 117 LEU E C 1
ATOM 5188 O O . LEU E 1 116 ? 25.542 -4.163 30.934 1.00 18.60 117 LEU E O 1
ATOM 5193 N N . ASN E 1 117 ? 26.041 -6.166 29.927 1.00 18.26 118 ASN E N 1
ATOM 5194 C CA . ASN E 1 117 ? 27.047 -5.562 29.037 1.00 19.69 118 ASN E CA 1
ATOM 5195 C C . ASN E 1 117 ? 27.014 -6.223 27.686 1.00 19.80 118 ASN E C 1
ATOM 5196 O O . ASN E 1 117 ? 26.547 -7.358 27.530 1.00 20.57 118 ASN E O 1
ATOM 5201 N N . ILE E 1 118 ? 27.477 -5.490 26.673 1.00 19.41 119 ILE E N 1
ATOM 5202 C CA . ILE E 1 118 ? 27.640 -6.127 25.359 1.00 21.19 119 ILE E CA 1
ATOM 5203 C C . ILE E 1 118 ? 29.093 -5.761 24.978 1.00 25.38 119 ILE E C 1
ATOM 5204 O O . ILE E 1 118 ? 29.540 -4.602 25.222 1.00 26.20 119 ILE E O 1
ATOM 5209 N N . LEU E 1 119 ? 29.817 -6.786 24.490 1.00 26.20 120 LEU E N 1
ATOM 5210 C CA . LEU E 1 119 ? 31.279 -6.692 24.250 1.00 29.12 120 LEU E CA 1
ATOM 5211 C C . LEU E 1 119 ? 31.502 -7.154 22.837 1.00 28.23 120 LEU E C 1
ATOM 5212 O O . LEU E 1 119 ? 30.714 -7.933 22.327 1.00 26.34 120 LEU E O 1
ATOM 5217 N N . GLY E 1 120 ? 32.574 -6.687 22.202 1.00 28.57 121 GLY E N 1
ATOM 5218 C CA . GLY E 1 120 ? 32.889 -7.282 20.912 1.00 31.03 121 GLY E CA 1
ATOM 5219 C C . GLY E 1 120 ? 32.322 -6.504 19.737 1.00 26.49 121 GLY E C 1
ATOM 5220 O O . GLY E 1 120 ? 32.153 -5.303 19.797 1.00 28.72 121 GLY E O 1
ATOM 5221 N N . GLY E 1 121 ? 32.133 -7.187 18.630 1.00 26.06 122 GLY E N 1
ATOM 5222 C CA . GLY E 1 121 ? 31.890 -6.495 17.381 1.00 25.81 122 GLY E CA 1
ATOM 5223 C C . GLY E 1 121 ? 30.395 -6.416 17.165 1.00 30.88 122 GLY E C 1
ATOM 5224 O O . GLY E 1 121 ? 29.858 -6.952 16.197 1.00 32.43 122 GLY E O 1
ATOM 5225 N N . PHE E 1 122 ? 29.734 -5.737 18.103 1.00 31.94 123 PHE E N 1
ATOM 5226 C CA . PHE E 1 122 ? 28.282 -5.515 17.995 1.00 26.98 123 PHE E CA 1
ATOM 5227 C C . PHE E 1 122 ? 28.012 -4.069 18.420 1.00 27.57 123 PHE E C 1
ATOM 5228 O O . PHE E 1 122 ? 28.349 -3.658 19.544 1.00 29.83 123 PHE E O 1
ATOM 5236 N N . LYS E 1 123 ? 27.418 -3.275 17.542 1.00 25.42 124 LYS E N 1
ATOM 5237 C CA . LYS E 1 123 ? 27.142 -1.902 17.935 1.00 23.44 124 LYS E CA 1
ATOM 5238 C C . LYS E 1 123 ? 25.646 -1.734 18.085 1.00 24.19 124 LYS E C 1
ATOM 5239 O O . LYS E 1 123 ? 24.928 -1.877 17.138 1.00 20.81 124 LYS E O 1
ATOM 5245 N N . VAL E 1 124 ? 25.175 -1.484 19.303 1.00 22.22 125 VAL E N 1
ATOM 5246 C CA . VAL E 1 124 ? 23.690 -1.458 19.497 1.00 20.44 125 VAL E CA 1
ATOM 5247 C C . VAL E 1 124 ? 23.133 -0.258 18.786 1.00 19.46 125 VAL E C 1
ATOM 5248 O O . VAL E 1 124 ? 23.637 0.893 18.989 1.00 23.59 125 VAL E O 1
ATOM 5252 N N . THR E 1 125 ? 22.006 -0.482 18.126 1.00 19.12 126 THR E N 1
ATOM 5253 C CA . THR E 1 125 ? 21.307 0.632 17.534 1.00 21.04 126 THR E CA 1
ATOM 5254 C C . THR E 1 125 ? 19.932 0.835 18.106 1.00 20.10 126 THR E C 1
ATOM 5255 O O . THR E 1 125 ? 19.430 1.932 17.966 1.00 20.15 126 THR E O 1
ATOM 5259 N N . SER E 1 126 ? 19.378 -0.176 18.779 1.00 17.88 127 SER E N 1
ATOM 5260 C CA . SER E 1 126 ? 18.050 -0.025 19.438 1.00 18.30 127 SER E CA 1
ATOM 5261 C C . SER E 1 126 ? 18.055 -0.975 20.600 1.00 19.33 127 SER E C 1
ATOM 5262 O O . SER E 1 126 ? 18.533 -2.127 20.486 1.00 21.86 127 SER E O 1
ATOM 5265 N N . PHE E 1 127 ? 17.511 -0.557 21.733 1.00 16.08 128 PHE E N 1
ATOM 5266 C CA . PHE E 1 127 ? 17.491 -1.449 22.928 1.00 16.10 128 PHE E CA 1
ATOM 5267 C C . PHE E 1 127 ? 16.109 -1.172 23.570 1.00 17.03 128 PHE E C 1
ATOM 5268 O O . PHE E 1 127 ? 15.750 0.016 23.685 1.00 17.99 128 PHE E O 1
ATOM 5276 N N . LYS E 1 128 ? 15.397 -2.220 23.991 1.00 17.08 129 LYS E N 1
ATOM 5277 C CA . LYS E 1 128 ? 14.174 -1.969 24.758 1.00 17.15 129 LYS E CA 1
ATOM 5278 C C . LYS E 1 128 ? 14.136 -2.989 25.851 1.00 16.80 129 LYS E C 1
ATOM 5279 O O . LYS E 1 128 ? 14.600 -4.093 25.679 1.00 20.13 129 LYS E O 1
ATOM 5285 N N . VAL E 1 129 ? 13.660 -2.582 27.001 1.00 15.14 130 VAL E N 1
ATOM 5286 C CA . VAL E 1 129 ? 13.510 -3.538 28.079 1.00 15.36 130 VAL E CA 1
ATOM 5287 C C . VAL E 1 129 ? 12.173 -3.302 28.747 1.00 17.38 130 VAL E C 1
ATOM 5288 O O . VAL E 1 129 ? 11.748 -2.145 28.955 1.00 17.12 130 VAL E O 1
ATOM 5292 N N . GLU E 1 130 ? 11.506 -4.400 29.124 1.00 21.34 131 GLU E N 1
ATOM 5293 C CA . GLU E 1 130 ? 10.333 -4.244 29.978 1.00 25.59 131 GLU E CA 1
ATOM 5294 C C . GLU E 1 130 ? 10.195 -5.483 30.863 1.00 29.31 131 GLU E C 1
ATOM 5295 O O . GLU E 1 130 ? 9.237 -5.526 31.652 1.00 26.17 131 GLU E O 1
ATOM 5302 N N . ALA F 1 1 ? -1.357 -6.300 -12.014 1.00 58.77 2 ALA F N 1
ATOM 5303 C CA . ALA F 1 1 ? -0.703 -4.953 -12.159 1.00 53.97 2 ALA F CA 1
ATOM 5304 C C . ALA F 1 1 ? 0.546 -4.799 -11.245 1.00 52.59 2 ALA F C 1
ATOM 5305 O O . ALA F 1 1 ? 0.611 -5.430 -10.183 1.00 50.86 2 ALA F O 1
ATOM 5307 N N . ARG F 1 2 ? 1.516 -3.974 -11.674 1.00 52.11 3 ARG F N 1
ATOM 5308 C CA . ARG F 1 2 ? 2.661 -3.521 -10.830 1.00 48.14 3 ARG F CA 1
ATOM 5309 C C . ARG F 1 2 ? 2.175 -2.601 -9.704 1.00 46.05 3 ARG F C 1
ATOM 5310 O O . ARG F 1 2 ? 1.494 -1.592 -9.927 1.00 44.08 3 ARG F O 1
ATOM 5318 N N . MET F 1 3 ? 2.462 -2.972 -8.472 1.00 35.93 4 MET F N 1
ATOM 5319 C CA . MET F 1 3 ? 1.951 -2.174 -7.392 1.00 33.08 4 MET F CA 1
ATOM 5320 C C . MET F 1 3 ? 3.139 -1.419 -6.784 1.00 26.85 4 MET F C 1
ATOM 5321 O O . MET F 1 3 ? 2.984 -0.327 -6.321 1.00 29.67 4 MET F O 1
ATOM 5326 N N . PHE F 1 4 ? 4.294 -2.040 -6.727 1.00 25.02 5 PHE F N 1
ATOM 5327 C CA . PHE F 1 4 ? 5.351 -1.489 -5.879 1.00 24.92 5 PHE F CA 1
ATOM 5328 C C . PHE F 1 4 ? 6.611 -1.960 -6.573 1.00 26.33 5 PHE F C 1
ATOM 5329 O O . PHE F 1 4 ? 6.718 -3.143 -6.950 1.00 25.35 5 PHE F O 1
ATOM 5337 N N . GLU F 1 5 ? 7.575 -1.069 -6.736 1.00 24.33 6 GLU F N 1
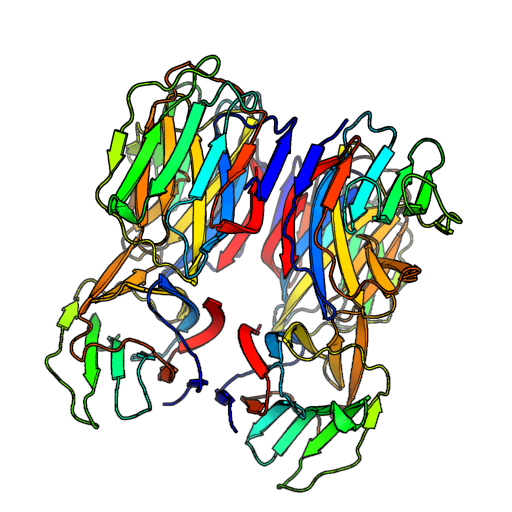ATOM 5338 C CA . GLU F 1 5 ? 8.818 -1.490 -7.334 1.00 24.69 6 GLU F CA 1
ATOM 5339 C C . GLU F 1 5 ? 9.991 -0.749 -6.675 1.00 24.85 6 GLU F C 1
ATOM 5340 O O . GLU F 1 5 ? 9.936 0.462 -6.543 1.00 23.74 6 GLU F O 1
ATOM 5346 N N . MET F 1 6 ? 11.084 -1.448 -6.328 1.00 25.96 7 MET F N 1
ATOM 5347 C CA . MET F 1 6 ? 12.252 -0.784 -5.804 1.00 26.10 7 MET F CA 1
ATOM 5348 C C . MET F 1 6 ? 13.477 -1.339 -6.423 1.00 29.57 7 MET F C 1
ATOM 5349 O O . MET F 1 6 ? 13.565 -2.560 -6.687 1.00 22.83 7 MET F O 1
ATOM 5354 N N . PHE F 1 7 ? 14.419 -0.413 -6.610 1.00 29.96 8 PHE F N 1
ATOM 5355 C CA . PHE F 1 7 ? 15.677 -0.664 -7.278 1.00 35.07 8 PHE F CA 1
ATOM 5356 C C . PHE F 1 7 ? 16.792 -0.345 -6.286 1.00 36.78 8 PHE F C 1
ATOM 5357 O O . PHE F 1 7 ? 16.559 0.260 -5.214 1.00 40.23 8 PHE F O 1
ATOM 5365 N N . ASN F 1 8 ? 18.022 -0.756 -6.597 1.00 34.35 9 ASN F N 1
ATOM 5366 C CA . ASN F 1 8 ? 19.112 -0.346 -5.720 1.00 34.35 9 ASN F CA 1
ATOM 5367 C C . ASN F 1 8 ? 18.950 -0.750 -4.236 1.00 33.37 9 ASN F C 1
ATOM 5368 O O . ASN F 1 8 ? 19.445 -0.058 -3.359 1.00 37.68 9 ASN F O 1
ATOM 5373 N N . LEU F 1 9 ? 18.304 -1.883 -3.949 1.00 34.48 10 LEU F N 1
ATOM 5374 C CA . LEU F 1 9 ? 18.113 -2.336 -2.539 1.00 32.81 10 LEU F CA 1
ATOM 5375 C C . LEU F 1 9 ? 19.375 -2.673 -1.758 1.00 40.63 10 LEU F C 1
ATOM 5376 O O . LEU F 1 9 ? 19.363 -2.643 -0.522 1.00 42.32 10 LEU F O 1
ATOM 5381 N N . ASP F 1 10 ? 20.445 -3.055 -2.449 1.00 37.21 11 ASP F N 1
ATOM 5382 C CA . ASP F 1 10 ? 21.677 -3.504 -1.740 1.00 34.14 11 ASP F CA 1
ATOM 5383 C C . ASP F 1 10 ? 21.376 -4.412 -0.526 1.00 30.97 11 ASP F C 1
ATOM 5384 O O . ASP F 1 10 ? 21.918 -4.200 0.567 1.00 34.74 11 ASP F O 1
ATOM 5389 N N . TRP F 1 11 ? 20.490 -5.384 -0.693 1.00 26.79 12 TRP F N 1
ATOM 5390 C CA . TRP F 1 11 ? 20.057 -6.262 0.433 1.00 28.49 12 TRP F CA 1
ATOM 5391 C C . TRP F 1 11 ? 20.954 -7.509 0.536 1.00 31.14 12 TRP F C 1
ATOM 5392 O O . TRP F 1 11 ? 21.086 -8.238 -0.423 1.00 31.21 12 TRP F O 1
ATOM 5403 N N . LYS F 1 12 ? 21.536 -7.748 1.700 1.00 28.35 13 LYS F N 1
ATOM 5404 C CA . LYS F 1 12 ? 22.571 -8.827 1.841 1.00 29.77 13 LYS F CA 1
ATOM 5405 C C . LYS F 1 12 ? 22.258 -9.857 2.926 1.00 35.85 13 LYS F C 1
ATOM 5406 O O . LYS F 1 12 ? 21.258 -9.730 3.662 1.00 31.25 13 LYS F O 1
ATOM 5412 N N . SER F 1 13 ? 23.088 -10.921 3.020 1.00 29.22 14 SER F N 1
ATOM 5413 C CA . SER F 1 13 ? 22.886 -11.887 4.047 1.00 28.82 14 SER F CA 1
ATOM 5414 C C . SER F 1 13 ? 22.849 -11.235 5.424 1.00 24.43 14 SER F C 1
ATOM 5415 O O . SER F 1 13 ? 23.640 -10.340 5.716 1.00 27.28 14 SER F O 1
ATOM 5418 N N . GLY F 1 14 ? 21.924 -11.738 6.223 1.00 28.00 15 GLY F N 1
ATOM 5419 C CA . GLY F 1 14 ? 21.660 -11.177 7.584 1.00 29.88 15 GLY F CA 1
ATOM 5420 C C . GLY F 1 14 ? 20.526 -10.169 7.469 1.00 27.91 15 GLY F C 1
ATOM 5421 O O . GLY F 1 14 ? 19.977 -9.754 8.469 1.00 30.33 15 GLY F O 1
ATOM 5422 N N . GLY F 1 15 ? 20.155 -9.802 6.252 1.00 28.14 16 GLY F N 1
ATOM 5423 C CA . GLY F 1 15 ? 19.075 -8.783 6.085 1.00 27.50 16 GLY F CA 1
ATOM 5424 C C . GLY F 1 15 ? 17.685 -9.286 6.356 1.00 25.04 16 GLY F C 1
ATOM 5425 O O . GLY F 1 15 ? 17.395 -10.473 6.232 1.00 25.61 16 GLY F O 1
ATOM 5426 N N . THR F 1 16 ? 16.776 -8.368 6.764 1.00 22.80 17 THR F N 1
ATOM 5427 C CA . THR F 1 16 ? 15.376 -8.754 6.980 1.00 23.02 17 THR F CA 1
ATOM 5428 C C . THR F 1 16 ? 14.542 -7.735 6.239 1.00 21.82 17 THR F C 1
ATOM 5429 O O . THR F 1 16 ? 14.941 -6.582 6.131 1.00 22.31 17 THR F O 1
ATOM 5433 N N . MET F 1 17 ? 13.361 -8.135 5.817 1.00 21.32 18 MET F N 1
ATOM 5434 C CA . MET F 1 17 ? 12.450 -7.203 5.150 1.00 20.09 18 MET F CA 1
ATOM 5435 C C . MET F 1 17 ? 11.085 -7.479 5.678 1.00 22.10 18 MET F C 1
ATOM 5436 O O . MET F 1 17 ? 10.669 -8.635 5.819 1.00 26.59 18 MET F O 1
ATOM 5441 N N . LYS F 1 18 ? 10.366 -6.438 6.021 1.00 19.18 19 LYS F N 1
ATOM 5442 C CA . LYS F 1 18 ? 9.002 -6.619 6.503 1.00 21.68 19 LYS F CA 1
ATOM 5443 C C . LYS F 1 18 ? 8.081 -5.989 5.482 1.00 25.70 19 LYS F C 1
ATOM 5444 O O . LYS F 1 18 ? 8.307 -4.852 5.144 1.00 22.38 19 LYS F O 1
ATOM 5450 N N . ILE F 1 19 ? 7.036 -6.698 5.040 1.00 23.16 20 ILE F N 1
ATOM 5451 C CA . ILE F 1 19 ? 6.123 -6.173 4.067 1.00 23.70 20 ILE F CA 1
ATOM 5452 C C . ILE F 1 19 ? 4.748 -6.394 4.617 1.00 24.00 20 ILE F C 1
ATOM 5453 O O . ILE F 1 19 ? 4.339 -7.565 4.843 1.00 26.16 20 ILE F O 1
ATOM 5458 N N . LYS F 1 20 ? 4.053 -5.312 4.929 1.00 21.49 21 LYS F N 1
ATOM 5459 C CA . LYS F 1 20 ? 2.708 -5.408 5.468 1.00 21.73 21 LYS F CA 1
ATOM 5460 C C . LYS F 1 20 ? 1.816 -4.776 4.453 1.00 23.68 21 LYS F C 1
ATOM 5461 O O . LYS F 1 20 ? 2.218 -3.756 3.834 1.00 21.45 21 LYS F O 1
ATOM 5467 N N . GLY F 1 21 ? 0.590 -5.290 4.282 1.00 22.46 22 GLY F N 1
ATOM 5468 C CA . GLY F 1 21 ? -0.248 -4.639 3.320 1.00 25.68 22 GLY F CA 1
ATOM 5469 C C . GLY F 1 21 ? -1.615 -5.222 3.320 1.00 27.84 22 GLY F C 1
ATOM 5470 O O . GLY F 1 21 ? -1.896 -6.196 4.022 1.00 23.43 22 GLY F O 1
ATOM 5471 N N . HIS F 1 22 ? -2.465 -4.576 2.543 1.00 26.10 23 HIS F N 1
ATOM 5472 C CA . HIS F 1 22 ? -3.873 -4.948 2.468 1.00 28.59 23 HIS F CA 1
ATOM 5473 C C . HIS F 1 22 ? -4.145 -5.818 1.216 1.00 30.33 23 HIS F C 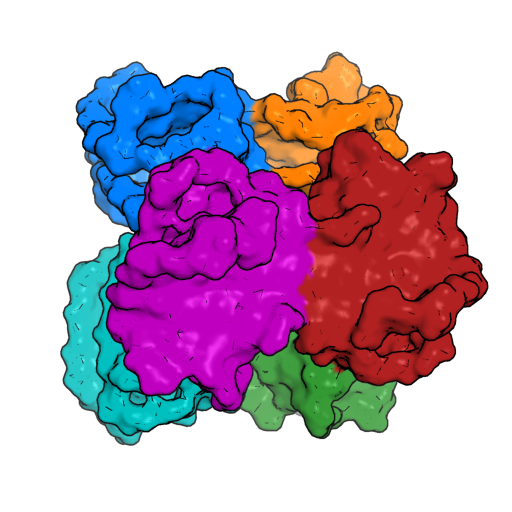1
ATOM 5474 O O . HIS F 1 22 ? -3.822 -5.460 0.044 1.00 25.15 23 HIS F O 1
ATOM 5481 N N . ILE F 1 23 ? -4.703 -6.982 1.452 1.00 29.78 24 ILE F N 1
ATOM 5482 C CA . ILE F 1 23 ? -5.072 -7.874 0.355 1.00 31.57 24 ILE F CA 1
ATOM 5483 C C . ILE F 1 23 ? -6.470 -7.441 -0.137 1.00 35.45 24 ILE F C 1
ATOM 5484 O O . ILE F 1 23 ? -7.418 -7.360 0.658 1.00 30.85 24 ILE F O 1
ATOM 5489 N N . SER F 1 24 ? -6.608 -7.139 -1.428 1.00 37.72 25 SER F N 1
ATOM 5490 C CA . SER F 1 24 ? -7.889 -6.608 -1.916 1.00 43.21 25 SER F CA 1
ATOM 5491 C C . SER F 1 24 ? -9.030 -7.595 -1.598 1.00 42.98 25 SER F C 1
ATOM 5492 O O . SER F 1 24 ? -8.825 -8.811 -1.590 1.00 38.47 25 SER F O 1
ATOM 5495 N N . GLU F 1 25 ? -10.214 -7.067 -1.320 1.00 48.44 26 GLU F N 1
ATOM 5496 C CA . GLU F 1 25 ? -11.393 -7.905 -1.039 1.00 51.87 26 GLU F CA 1
ATOM 5497 C C . GLU F 1 25 ? -11.723 -8.857 -2.215 1.00 55.32 26 GLU F C 1
ATOM 5498 O O . GLU F 1 25 ? -12.262 -9.946 -2.007 1.00 50.99 26 GLU F O 1
ATOM 5504 N N . ASP F 1 26 ? -11.376 -8.447 -3.434 1.00 54.60 27 ASP F N 1
ATOM 5505 C CA . ASP F 1 26 ? -11.604 -9.251 -4.642 1.00 61.27 27 ASP F CA 1
ATOM 5506 C C . ASP F 1 26 ? -10.298 -9.855 -5.197 1.00 61.52 27 ASP F C 1
ATOM 5507 O O . ASP F 1 26 ? -10.249 -10.320 -6.354 1.00 52.66 27 ASP F O 1
ATOM 5512 N N . ALA F 1 27 ? -9.237 -9.835 -4.384 1.00 57.35 28 ALA F N 1
ATOM 5513 C CA . ALA F 1 27 ? -7.934 -10.372 -4.817 1.00 54.05 28 ALA F CA 1
ATOM 5514 C C . ALA F 1 27 ? -8.036 -11.831 -5.251 1.00 50.36 28 ALA F C 1
ATOM 5515 O O . ALA F 1 27 ? -8.603 -12.675 -4.531 1.00 53.38 28 ALA F O 1
ATOM 5517 N N . GLU F 1 28 ? -7.508 -12.125 -6.434 1.00 45.84 29 GLU F N 1
ATOM 5518 C CA . GLU F 1 28 ? -7.340 -13.512 -6.846 1.00 45.27 29 GLU F CA 1
ATOM 5519 C C . GLU F 1 28 ? -5.983 -14.019 -6.393 1.00 45.66 29 GLU F C 1
ATOM 5520 O O . GLU F 1 28 ? -5.848 -15.196 -6.022 1.00 40.49 29 GLU F O 1
ATOM 5526 N N . SER F 1 29 ? -4.987 -13.112 -6.363 1.00 38.52 30 SER F N 1
ATOM 5527 C CA . SER F 1 29 ? -3.664 -13.485 -5.901 1.00 30.42 30 SER F CA 1
ATOM 5528 C C . SER F 1 29 ? -2.778 -12.258 -5.729 1.00 29.84 30 SER F C 1
ATOM 5529 O O . SER F 1 29 ? -3.148 -11.176 -6.118 1.00 32.80 30 SER F O 1
ATOM 5532 N N . PHE F 1 30 ? -1.588 -12.468 -5.176 1.00 30.28 31 PHE F N 1
ATOM 5533 C CA . PHE F 1 30 ? -0.573 -11.420 -5.274 1.00 33.91 31 PHE F CA 1
ATOM 5534 C C . PHE F 1 30 ? 0.787 -12.060 -5.272 1.00 34.13 31 PHE F C 1
ATOM 5535 O O . PHE F 1 30 ? 0.944 -13.268 -4.979 1.00 35.31 31 PHE F O 1
ATOM 5543 N N . ALA F 1 31 ? 1.802 -11.272 -5.598 1.00 30.61 32 ALA F N 1
ATOM 5544 C CA . ALA F 1 31 ? 3.117 -11.822 -5.613 1.00 30.47 32 ALA F CA 1
ATOM 5545 C C . ALA F 1 31 ? 4.077 -10.813 -4.999 1.00 32.02 32 ALA F C 1
ATOM 5546 O O . ALA F 1 31 ? 4.016 -9.617 -5.313 1.00 31.08 32 ALA F O 1
ATOM 5548 N N . ILE F 1 32 ? 4.981 -11.331 -4.179 1.00 26.28 33 ILE F N 1
ATOM 5549 C CA . ILE F 1 32 ? 6.174 -10.598 -3.745 1.00 31.16 33 ILE F CA 1
ATOM 5550 C C . ILE F 1 32 ? 7.364 -11.186 -4.504 1.00 29.97 33 ILE F C 1
ATOM 5551 O O . ILE F 1 32 ? 7.672 -12.367 -4.391 1.00 36.42 33 ILE F O 1
ATOM 5556 N N . ASN F 1 33 ? 8.095 -10.339 -5.229 1.00 30.24 34 ASN F N 1
ATOM 5557 C CA . ASN F 1 33 ? 9.206 -10.786 -6.060 1.00 26.49 34 ASN F CA 1
ATOM 5558 C C . ASN F 1 33 ? 10.525 -10.103 -5.728 1.00 27.16 34 ASN F C 1
ATOM 5559 O O . ASN F 1 33 ? 10.631 -8.885 -5.751 1.00 26.28 34 ASN F O 1
ATOM 5564 N N . LEU F 1 34 ? 11.553 -10.878 -5.461 1.00 25.79 35 LEU F N 1
ATOM 5565 C CA . LEU F 1 34 ? 12.830 -10.275 -5.103 1.00 29.35 35 LEU F CA 1
ATOM 5566 C C . LEU F 1 34 ? 13.883 -10.852 -5.946 1.00 31.24 35 LEU F C 1
ATOM 5567 O O . LEU F 1 34 ? 13.874 -12.084 -6.199 1.00 34.20 35 LEU F O 1
ATOM 5572 N N . GLY F 1 35 ? 14.815 -9.994 -6.363 1.00 28.66 36 GLY F N 1
ATOM 5573 C CA . GLY F 1 35 ? 15.955 -10.481 -7.136 1.00 31.54 36 GLY F CA 1
ATOM 5574 C C . GLY F 1 35 ? 16.932 -9.440 -7.627 1.00 38.39 36 GLY F C 1
ATOM 5575 O O . GLY F 1 35 ? 17.314 -8.507 -6.906 1.00 36.69 36 GLY F O 1
ATOM 5576 N N . CYS F 1 36 ? 17.398 -9.649 -8.863 1.00 42.89 37 CYS F N 1
ATOM 5577 C CA . CYS F 1 36 ? 18.325 -8.744 -9.560 1.00 46.17 37 CYS F CA 1
ATOM 5578 C C . CYS F 1 36 ? 17.541 -7.741 -10.447 1.00 39.07 37 CYS F C 1
ATOM 5579 O O . CYS F 1 36 ? 17.972 -6.592 -10.639 1.00 37.85 37 CYS F O 1
ATOM 5582 N N . LYS F 1 37 ? 16.401 -8.171 -10.981 1.00 39.18 38 LYS F N 1
ATOM 5583 C CA . LYS F 1 37 ? 15.622 -7.340 -11.923 1.00 37.50 38 LYS F CA 1
ATOM 5584 C C . LYS F 1 37 ? 14.318 -8.044 -12.232 1.00 36.78 38 LYS F C 1
ATOM 5585 O O . LYS F 1 37 ? 14.049 -9.141 -11.714 1.00 36.61 38 LYS F O 1
ATOM 5591 N N . SER F 1 38 ? 13.470 -7.425 -13.048 1.00 35.80 39 SER F N 1
ATOM 5592 C CA . SER F 1 38 ? 12.116 -7.956 -13.175 1.00 38.64 39 SER F CA 1
ATOM 5593 C C . SER F 1 38 ? 12.162 -9.365 -13.748 1.00 39.64 39 SER F C 1
ATOM 5594 O O . SER F 1 38 ? 11.299 -10.198 -13.449 1.00 37.91 39 SER F O 1
ATOM 5597 N N . SER F 1 39 ? 13.198 -9.635 -14.535 1.00 38.71 40 SER F N 1
ATOM 5598 C CA . SER F 1 39 ? 13.335 -10.919 -15.238 1.00 41.93 40 SER F CA 1
ATOM 5599 C C . SER F 1 39 ? 14.213 -11.956 -14.492 1.00 38.95 40 SER F C 1
ATOM 5600 O O . SER F 1 39 ? 14.375 -13.077 -14.985 1.00 35.51 40 SER F O 1
ATOM 5603 N N . ASP F 1 40 ? 14.814 -11.579 -13.346 1.00 40.21 41 ASP F N 1
ATOM 5604 C CA . ASP F 1 40 ? 15.696 -12.493 -12.557 1.00 38.77 41 ASP F CA 1
ATOM 5605 C C . ASP F 1 40 ? 15.292 -12.368 -11.112 1.00 36.40 41 ASP F C 1
ATOM 5606 O O . ASP F 1 40 ? 15.650 -11.366 -10.446 1.00 36.00 41 ASP F O 1
ATOM 5611 N N . LEU F 1 41 ? 14.505 -13.334 -10.655 1.00 32.40 42 LEU F N 1
ATOM 5612 C CA . LEU F 1 41 ? 13.984 -13.316 -9.281 1.00 32.05 42 LEU F CA 1
ATOM 5613 C C . LEU F 1 41 ? 14.536 -14.531 -8.558 1.00 35.68 42 LEU F C 1
ATOM 5614 O O . LEU F 1 41 ? 14.429 -15.666 -9.045 1.00 34.44 42 LEU F O 1
ATOM 5619 N N . ALA F 1 42 ? 15.109 -14.259 -7.388 1.00 32.45 43 ALA F N 1
ATOM 5620 C CA . ALA F 1 42 ? 15.535 -15.276 -6.435 1.00 33.28 43 ALA F CA 1
ATOM 5621 C C . ALA F 1 42 ? 14.333 -15.833 -5.721 1.00 34.53 43 ALA F C 1
ATOM 5622 O O . ALA F 1 42 ? 14.339 -16.968 -5.285 1.00 33.19 43 ALA F O 1
ATOM 5624 N N . LEU F 1 43 ? 13.279 -15.034 -5.590 1.00 33.05 44 LEU F N 1
ATOM 5625 C CA . LEU F 1 43 ? 12.126 -15.493 -4.874 1.00 31.77 44 LEU F CA 1
ATOM 5626 C C . LEU F 1 43 ? 10.892 -14.817 -5.395 1.00 34.31 44 LEU F C 1
ATOM 5627 O O . LEU F 1 43 ? 10.819 -13.585 -5.434 1.00 34.91 44 LEU F O 1
ATOM 5632 N N . HIS F 1 44 ? 9.925 -15.638 -5.791 1.00 29.18 45 HIS F N 1
ATOM 5633 C CA . HIS F 1 44 ? 8.595 -15.224 -6.138 1.00 28.03 45 HIS F CA 1
ATOM 5634 C C . HIS F 1 44 ? 7.679 -15.872 -5.102 1.00 31.91 45 HIS F C 1
ATOM 5635 O O . HIS F 1 44 ? 7.539 -17.095 -5.095 1.00 35.40 45 HIS F O 1
ATOM 5642 N N . PHE F 1 45 ? 7.128 -15.072 -4.186 1.00 31.67 46 PHE F N 1
ATOM 5643 C CA . PHE F 1 45 ? 6.213 -15.564 -3.141 1.00 31.08 46 PHE F CA 1
ATOM 5644 C C . PHE F 1 45 ? 4.778 -15.234 -3.575 1.00 32.41 46 PHE F C 1
ATOM 5645 O O . PHE F 1 45 ? 4.434 -14.049 -3.761 1.00 34.71 46 PHE F O 1
ATOM 5653 N N . ASN F 1 46 ? 3.925 -16.242 -3.776 1.00 30.93 47 ASN F N 1
ATOM 5654 C CA . ASN F 1 46 ? 2.711 -16.033 -4.568 1.00 30.44 47 ASN F CA 1
ATOM 5655 C C . ASN F 1 46 ? 1.536 -16.765 -3.976 1.00 37.42 47 ASN F C 1
ATOM 5656 O O . ASN F 1 46 ? 1.342 -17.935 -4.272 1.00 35.98 47 ASN F O 1
ATOM 5661 N N . PRO F 1 47 ? 0.791 -16.100 -3.056 1.00 35.71 48 PRO F N 1
ATOM 5662 C CA . PRO F 1 47 ? -0.439 -16.673 -2.505 1.00 36.71 48 PRO F CA 1
ATOM 5663 C C . PRO F 1 47 ? -1.568 -16.615 -3.521 1.00 37.10 48 PRO F C 1
ATOM 5664 O O . PRO F 1 47 ? -1.757 -15.597 -4.177 1.00 34.60 48 PRO F O 1
ATOM 5668 N N . ARG F 1 48 ? -2.258 -17.740 -3.724 1.00 38.41 49 ARG F N 1
ATOM 5669 C CA . ARG F 1 48 ? -3.293 -17.815 -4.741 1.00 39.78 49 ARG F CA 1
ATOM 5670 C C . ARG F 1 48 ? -4.591 -18.249 -4.046 1.00 41.93 49 ARG F C 1
ATOM 5671 O O . ARG F 1 48 ? -4.643 -19.327 -3.443 1.00 42.32 49 ARG F O 1
ATOM 5679 N N . PHE F 1 49 ? -5.623 -17.412 -4.139 1.00 38.23 50 PHE F N 1
ATOM 5680 C CA . PHE F 1 49 ? -6.896 -17.658 -3.470 1.00 42.56 50 PHE F CA 1
ATOM 5681 C C . PHE F 1 49 ? -7.817 -18.632 -4.192 1.00 46.78 50 PHE F C 1
ATOM 5682 O O . PHE F 1 49 ? -8.670 -19.256 -3.544 1.00 41.74 50 PHE F O 1
ATOM 5690 N N . ASN F 1 50 ? -7.658 -18.738 -5.515 1.00 52.68 51 ASN F N 1
ATOM 5691 C CA . ASN F 1 50 ? -8.353 -19.755 -6.322 1.00 61.75 51 ASN F CA 1
ATOM 5692 C C . ASN F 1 50 ? -8.129 -21.156 -5.768 1.00 67.31 51 ASN F C 1
ATOM 5693 O O . ASN F 1 50 ? -9.061 -21.972 -5.734 1.00 69.68 51 ASN F O 1
ATOM 5698 N N . GLU F 1 51 ? -6.886 -21.417 -5.346 1.00 68.50 52 GLU F N 1
ATOM 5699 C CA . GLU F 1 51 ? -6.432 -22.743 -4.907 1.00 69.63 52 GLU F CA 1
ATOM 5700 C C . GLU F 1 51 ? -6.243 -22.861 -3.386 1.00 67.71 52 GLU F C 1
ATOM 5701 O O . GLU F 1 51 ? -6.302 -23.960 -2.838 1.00 67.08 52 GLU F O 1
ATOM 5707 N N . SER F 1 52 ? -6.012 -21.740 -2.704 1.00 59.77 53 SER F N 1
ATOM 5708 C CA . SER F 1 52 ? -5.487 -21.773 -1.335 1.00 49.28 53 SER F CA 1
ATOM 5709 C C . SER F 1 52 ? -4.117 -22.480 -1.197 1.00 50.17 53 SER F C 1
ATOM 5710 O O . SER F 1 52 ? -3.921 -23.310 -0.290 1.00 49.58 53 SER F O 1
ATOM 5713 N N . VAL F 1 53 ? -3.158 -22.146 -2.070 1.00 38.39 54 VAL F N 1
ATOM 5714 C CA . VAL F 1 53 ? -1.761 -22.575 -1.866 1.00 37.03 54 VAL F CA 1
ATOM 5715 C C . VAL F 1 53 ? -0.905 -21.336 -1.978 1.00 36.72 54 VAL F C 1
ATOM 5716 O O . VAL F 1 53 ? -1.321 -20.341 -2.650 1.00 39.65 54 VAL F O 1
ATOM 5720 N N . ILE F 1 54 ? 0.267 -21.410 -1.347 1.00 37.44 55 ILE F N 1
ATOM 5721 C CA . ILE F 1 54 ? 1.342 -20.460 -1.611 1.00 36.03 55 ILE F CA 1
ATOM 5722 C C . ILE F 1 54 ? 2.279 -21.122 -2.621 1.00 39.13 55 ILE F C 1
ATOM 5723 O O . ILE F 1 54 ? 2.813 -22.188 -2.364 1.00 40.71 55 ILE F O 1
ATOM 5728 N N . VAL F 1 55 ? 2.443 -20.493 -3.781 1.00 44.11 56 VAL F N 1
ATOM 5729 C CA . VAL F 1 55 ? 3.448 -20.905 -4.764 1.00 40.51 56 VAL F CA 1
ATOM 5730 C C . VAL F 1 55 ? 4.703 -20.053 -4.580 1.00 39.27 56 VAL F C 1
ATOM 5731 O O . VAL F 1 55 ? 4.638 -18.835 -4.624 1.00 39.76 56 VAL F O 1
ATOM 5735 N N . CYS F 1 56 ? 5.817 -20.714 -4.315 1.00 37.36 57 CYS F N 1
ATOM 5736 C CA . CYS F 1 56 ? 7.136 -20.101 -4.406 1.00 35.54 57 CYS F CA 1
ATOM 5737 C C . CYS F 1 56 ? 7.865 -20.616 -5.646 1.00 36.93 57 CYS F C 1
ATOM 5738 O O . CYS F 1 56 ? 7.713 -21.761 -6.041 1.00 40.73 57 CYS F O 1
ATOM 5741 N N . ASN F 1 57 ? 8.666 -19.763 -6.242 1.00 37.85 58 ASN F N 1
ATOM 5742 C CA . ASN F 1 57 ? 9.418 -20.122 -7.429 1.00 36.51 58 ASN F CA 1
ATOM 5743 C C . ASN F 1 57 ? 10.506 -19.080 -7.612 1.00 41.38 58 ASN F C 1
ATOM 5744 O O . ASN F 1 57 ? 10.482 -18.034 -6.921 1.00 35.21 58 ASN F O 1
ATOM 5749 N N . SER F 1 58 ? 11.486 -19.393 -8.470 1.00 35.20 59 SER F N 1
ATOM 5750 C CA . SER F 1 58 ? 12.509 -18.460 -8.854 1.00 35.48 59 SER F CA 1
ATOM 5751 C C . SER F 1 58 ? 12.325 -18.192 -10.383 1.00 36.49 59 SER F C 1
ATOM 5752 O O . SER F 1 58 ? 11.686 -18.975 -11.098 1.00 41.59 59 SER F O 1
ATOM 5755 N N . LEU F 1 59 ? 12.852 -17.076 -10.852 1.00 35.67 60 LEU F N 1
ATOM 5756 C CA . LEU F 1 59 ? 12.713 -16.712 -12.259 1.00 38.58 60 LEU F CA 1
ATOM 5757 C C . LEU F 1 59 ? 14.106 -16.480 -12.806 1.00 41.23 60 LEU F C 1
ATOM 5758 O O . LEU F 1 59 ? 14.886 -15.716 -12.217 1.00 38.00 60 LEU F O 1
ATOM 5763 N N . CYS F 1 60 ? 14.421 -17.136 -13.924 1.00 41.85 61 CYS F N 1
ATOM 5764 C CA . CYS F 1 60 ? 15.773 -17.119 -14.467 1.00 42.47 61 CYS F CA 1
ATOM 5765 C C . CYS F 1 60 ? 15.647 -16.660 -15.933 1.00 44.01 61 CYS F C 1
ATOM 5766 O O . CYS F 1 60 ? 15.047 -17.372 -16.745 1.00 44.50 61 CYS F O 1
ATOM 5769 N N . SER F 1 61 ? 16.138 -15.448 -16.235 1.00 42.70 62 SER F N 1
ATOM 5770 C CA . SER F 1 61 ? 15.915 -14.786 -17.550 1.00 45.47 62 SER F CA 1
ATOM 5771 C C . SER F 1 61 ? 14.503 -14.999 -18.137 1.00 45.13 62 SER F C 1
ATOM 5772 O O . SER F 1 61 ? 14.354 -15.459 -19.290 1.00 46.14 62 SER F O 1
ATOM 5775 N N . ASP F 1 62 ? 13.483 -14.641 -17.327 1.00 44.54 63 ASP F N 1
ATOM 5776 C CA . ASP F 1 62 ? 12.031 -14.744 -17.652 1.00 41.53 63 ASP F CA 1
ATOM 5777 C C . ASP F 1 62 ? 11.439 -16.158 -17.781 1.00 45.69 63 ASP F C 1
ATOM 5778 O O . ASP F 1 62 ? 10.283 -16.321 -18.219 1.00 46.32 63 ASP F O 1
ATOM 5783 N N . ASN F 1 63 ? 12.212 -17.155 -17.351 1.00 40.67 64 ASN F N 1
ATOM 5784 C CA . ASN F 1 63 ? 11.721 -18.531 -17.228 1.00 41.11 64 ASN F CA 1
ATOM 5785 C C . ASN F 1 63 ? 11.528 -18.967 -15.765 1.00 35.36 64 ASN F C 1
ATOM 5786 O O . ASN F 1 63 ? 12.452 -18.837 -14.930 1.00 38.87 64 ASN F O 1
ATOM 5791 N N . TRP F 1 64 ? 10.332 -19.488 -15.493 1.00 44.03 65 TRP F N 1
ATOM 5792 C CA . TRP F 1 64 ? 9.971 -20.015 -14.182 1.00 43.00 65 TRP F CA 1
ATOM 5793 C C . TRP F 1 64 ? 10.694 -21.321 -13.961 1.00 42.51 65 TRP F C 1
ATOM 5794 O O . TRP F 1 64 ? 10.758 -22.195 -14.867 1.00 40.32 65 TRP F O 1
ATOM 5805 N N . GLN F 1 65 ? 11.240 -21.459 -12.763 1.00 40.55 66 GLN F N 1
ATOM 5806 C CA . GLN F 1 65 ? 11.944 -22.690 -12.378 1.00 38.26 66 GLN F CA 1
ATOM 5807 C C . GLN F 1 65 ? 10.993 -23.681 -11.729 1.00 35.87 66 GLN F C 1
ATOM 5808 O O . GLN F 1 65 ? 9.822 -23.691 -12.084 1.00 37.47 66 GLN F O 1
ATOM 5814 N N . GLN F 1 66 ? 11.445 -24.530 -10.819 1.00 36.90 67 GLN F N 1
ATOM 5815 C CA . GLN F 1 66 ? 10.524 -25.523 -10.256 1.00 43.19 67 GLN F CA 1
ATOM 5816 C C . GLN F 1 66 ? 9.734 -24.905 -9.087 1.00 42.36 67 GLN F C 1
ATOM 5817 O O . GLN F 1 66 ? 10.317 -24.425 -8.131 1.00 38.65 67 GLN F O 1
ATOM 5823 N N . GLU F 1 67 ? 8.412 -24.929 -9.181 1.00 41.13 68 GLU F N 1
ATOM 5824 C CA . GLU F 1 67 ? 7.589 -24.337 -8.148 1.00 43.87 68 GLU F CA 1
ATOM 5825 C C . GLU F 1 67 ? 7.563 -25.182 -6.869 1.00 47.03 68 GLU F C 1
ATOM 5826 O O . GLU F 1 67 ? 7.471 -26.408 -6.909 1.00 48.27 68 GLU F O 1
ATOM 5832 N N . GLN F 1 68 ? 7.708 -24.531 -5.726 1.00 42.96 69 GLN F N 1
ATOM 5833 C CA . GLN F 1 68 ? 7.537 -25.182 -4.442 1.00 38.75 69 GLN F CA 1
ATOM 5834 C C . GLN F 1 68 ? 6.209 -24.663 -3.870 1.00 45.68 69 GLN F C 1
ATOM 5835 O O . GLN F 1 68 ? 6.005 -23.435 -3.783 1.00 42.63 69 GLN F O 1
ATOM 5841 N N . ARG F 1 69 ? 5.314 -25.590 -3.499 1.00 42.33 70 ARG F N 1
ATOM 5842 C CA . ARG F 1 69 ? 3.937 -25.275 -3.064 1.00 48.56 70 ARG F CA 1
ATOM 5843 C C . ARG F 1 69 ? 3.683 -25.555 -1.588 1.00 51.26 70 ARG F C 1
ATOM 5844 O O . ARG F 1 69 ? 3.976 -26.637 -1.085 1.00 52.41 70 ARG F O 1
ATOM 5852 N N . ASP F 1 70 ? 3.095 -24.580 -0.906 1.00 52.52 71 ASP F N 1
ATOM 5853 C CA . ASP F 1 70 ? 2.767 -24.725 0.507 1.00 46.66 71 ASP F CA 1
ATOM 5854 C C . ASP F 1 70 ? 1.251 -24.687 0.702 1.00 46.71 71 ASP F C 1
ATOM 5855 O O . ASP F 1 70 ? 0.574 -23.714 0.337 1.00 44.51 71 ASP F O 1
ATOM 5860 N N . LYS F 1 71 ? 0.719 -25.753 1.291 1.00 49.15 72 LYS F N 1
ATOM 5861 C CA . LYS F 1 71 ? -0.715 -25.829 1.591 1.00 49.69 72 LYS F CA 1
ATOM 5862 C C . LYS F 1 71 ? -1.117 -25.118 2.900 1.00 48.93 72 LYS F C 1
ATOM 5863 O O . LYS F 1 71 ? -2.309 -24.945 3.163 1.00 41.38 72 LYS F O 1
ATOM 5869 N N . HIS F 1 72 ? -0.138 -24.691 3.699 1.00 49.27 73 HIS F N 1
ATOM 5870 C CA . HIS F 1 72 ? -0.437 -23.841 4.868 1.00 52.24 73 HIS F CA 1
ATOM 5871 C C . HIS F 1 72 ? -0.853 -22.439 4.408 1.00 49.73 73 HIS F C 1
ATOM 5872 O O . HIS F 1 72 ? -0.001 -21.555 4.174 1.00 49.61 73 HIS F O 1
ATOM 5879 N N . PHE F 1 73 ? -2.172 -22.269 4.260 1.00 46.03 74 PHE F N 1
ATOM 5880 C CA . PHE F 1 73 ? -2.776 -21.086 3.635 1.00 42.83 74 PHE F CA 1
ATOM 5881 C C . PHE F 1 73 ? -3.740 -20.386 4.566 1.00 49.12 74 PHE F C 1
ATOM 5882 O O . PHE F 1 73 ? -4.978 -20.671 4.617 1.00 44.70 74 PHE F O 1
ATOM 5890 N N . ASN F 1 74 ? -3.155 -19.459 5.301 1.00 45.20 75 ASN F N 1
ATOM 5891 C CA . ASN F 1 74 ? -3.928 -18.636 6.188 1.00 50.54 75 ASN F CA 1
ATOM 5892 C C . ASN F 1 74 ? -3.820 -17.186 5.749 1.00 48.50 75 ASN F C 1
ATOM 5893 O O . ASN F 1 74 ? -3.310 -16.330 6.506 1.00 43.09 75 ASN F O 1
ATOM 5898 N N . PHE F 1 75 ? -4.264 -16.944 4.503 1.00 38.58 76 PHE F N 1
ATOM 5899 C CA . PHE F 1 75 ? -4.468 -15.606 3.945 1.00 37.65 76 PHE F CA 1
ATOM 5900 C C . PHE F 1 75 ? -5.918 -15.433 3.626 1.00 35.81 76 PHE F C 1
ATOM 5901 O O . PHE F 1 75 ? -6.566 -16.395 3.208 1.00 35.83 76 PHE F O 1
ATOM 5909 N N . TYR F 1 76 ? -6.417 -14.228 3.850 1.00 28.69 77 TYR F N 1
ATOM 5910 C CA . TYR F 1 76 ? -7.832 -13.907 3.673 1.00 32.81 77 TYR F CA 1
ATOM 5911 C C . TYR F 1 76 ? -8.023 -12.594 2.897 1.00 32.75 77 TYR F C 1
ATOM 5912 O O . TYR F 1 76 ? -7.323 -11.612 3.116 1.00 29.72 77 TYR F O 1
ATOM 5921 N N . LYS F 1 77 ? -8.972 -12.589 1.970 1.00 33.47 78 LYS F N 1
ATOM 5922 C CA . LYS F 1 77 ? -9.290 -11.422 1.170 1.00 34.37 78 LYS F CA 1
ATOM 5923 C C . LYS F 1 77 ? -9.793 -10.320 2.083 1.00 36.02 78 LYS F C 1
ATOM 5924 O O . LYS F 1 77 ? -10.518 -10.589 3.041 1.00 37.87 78 LYS F O 1
ATOM 5930 N N . GLY F 1 78 ? -9.406 -9.085 1.782 1.00 34.87 79 GLY F N 1
ATOM 5931 C CA . GLY F 1 78 ? -9.870 -7.946 2.541 1.00 35.18 79 GLY F CA 1
ATOM 5932 C C . GLY F 1 78 ? -9.105 -7.715 3.832 1.00 40.18 79 GLY F C 1
ATOM 5933 O O . GLY F 1 78 ? -9.505 -6.853 4.617 1.00 45.52 79 GLY F O 1
ATOM 5934 N N . SER F 1 79 ? -8.014 -8.459 4.068 1.00 30.23 80 SER F N 1
ATOM 5935 C CA . SER F 1 79 ? -7.319 -8.362 5.375 1.00 28.43 80 SER F CA 1
ATOM 5936 C C . SER F 1 79 ? -5.948 -7.672 5.199 1.00 27.71 80 SER F C 1
ATOM 5937 O O . SER F 1 79 ? -5.491 -7.442 4.060 1.00 24.20 80 SER F O 1
ATOM 5940 N N . THR F 1 80 ? -5.387 -7.266 6.333 1.00 22.53 81 THR F N 1
ATOM 5941 C CA . THR F 1 80 ? -4.042 -6.702 6.378 1.00 25.17 81 THR F CA 1
ATOM 5942 C C . THR F 1 80 ? -3.144 -7.743 6.959 1.00 28.61 81 THR F C 1
ATOM 5943 O O . THR F 1 80 ? -3.471 -8.333 8.011 1.00 34.52 81 THR F O 1
ATOM 5947 N N . VAL F 1 81 ? -2.039 -8.035 6.284 1.00 22.03 82 VAL F N 1
ATOM 5948 C CA . VAL F 1 81 ? -1.189 -9.107 6.691 1.00 25.65 82 VAL F CA 1
ATOM 5949 C C . VAL F 1 81 ? 0.256 -8.621 6.695 1.00 25.17 82 VAL F C 1
ATOM 5950 O O . VAL F 1 81 ? 0.624 -7.718 5.904 1.00 26.37 82 VAL F O 1
ATOM 5954 N N . LYS F 1 82 ? 1.083 -9.242 7.541 1.00 25.64 83 LYS F N 1
ATOM 5955 C CA . LYS F 1 82 ? 2.496 -8.843 7.649 1.00 26.01 83 LYS F CA 1
ATOM 5956 C C . LYS F 1 82 ? 3.287 -10.032 7.224 1.00 27.29 83 LYS F C 1
ATOM 5957 O O . LYS F 1 82 ? 3.081 -11.137 7.764 1.00 30.88 83 LYS F O 1
ATOM 5963 N N . ILE F 1 83 ? 4.206 -9.839 6.283 1.00 22.89 84 ILE F N 1
ATOM 5964 C CA . ILE F 1 83 ? 5.090 -10.923 5.857 1.00 25.40 84 ILE F CA 1
ATOM 5965 C C . ILE F 1 83 ? 6.529 -10.529 6.145 1.00 25.40 84 ILE F C 1
ATOM 5966 O O . ILE F 1 83 ? 6.926 -9.442 5.772 1.00 26.51 84 ILE F O 1
ATOM 5971 N N . ILE F 1 84 ? 7.339 -11.433 6.716 1.00 23.37 85 ILE F N 1
ATOM 5972 C CA . ILE F 1 84 ? 8.727 -11.092 6.930 1.00 22.41 85 ILE F CA 1
ATOM 5973 C C . ILE F 1 84 ? 9.597 -11.997 6.047 1.00 25.35 85 ILE F C 1
ATOM 5974 O O . ILE F 1 84 ? 9.326 -13.192 5.954 1.00 28.33 85 ILE F O 1
ATOM 5979 N N . VAL F 1 85 ? 10.622 -11.433 5.416 1.00 23.56 86 VAL F N 1
ATOM 5980 C CA . VAL F 1 85 ? 11.584 -12.225 4.624 1.00 25.28 86 VAL F CA 1
ATOM 5981 C C . VAL F 1 85 ? 12.953 -12.001 5.184 1.00 25.29 86 VAL F C 1
ATOM 5982 O O . VAL F 1 85 ? 13.398 -10.842 5.387 1.00 22.44 86 VAL F O 1
ATOM 5986 N N . GLU F 1 86 ? 13.698 -13.101 5.371 1.00 25.32 87 GLU F N 1
ATOM 5987 C CA . GLU F 1 86 ? 15.053 -12.979 5.816 1.00 23.99 87 GLU F CA 1
ATOM 5988 C C . GLU F 1 86 ? 15.985 -13.566 4.774 1.00 26.88 87 GLU F C 1
ATOM 5989 O O . GLU F 1 86 ? 15.691 -14.625 4.244 1.00 26.55 87 GLU F O 1
ATOM 5995 N N . PHE F 1 87 ? 17.107 -12.917 4.527 1.00 27.44 88 PHE F N 1
ATOM 5996 C CA . PHE F 1 87 ? 18.016 -13.374 3.523 1.00 25.79 88 PHE F CA 1
ATOM 5997 C C . PHE F 1 87 ? 19.066 -14.116 4.370 1.00 26.97 88 PHE F C 1
ATOM 5998 O O . PHE F 1 87 ? 19.856 -13.504 5.078 1.00 28.14 88 PHE F O 1
ATOM 6006 N N . LEU F 1 88 ? 19.049 -15.433 4.301 1.00 29.24 89 LEU F N 1
ATOM 6007 C CA . LEU F 1 88 ? 19.973 -16.218 5.117 1.00 30.63 89 LEU F CA 1
ATOM 6008 C C . LEU F 1 88 ? 20.998 -17.000 4.310 1.00 38.16 89 LEU F C 1
ATOM 6009 O O . LEU F 1 88 ? 20.988 -18.238 4.356 1.00 37.26 89 LEU F O 1
ATOM 6014 N N . GLY F 1 89 ? 21.863 -16.279 3.587 1.00 39.17 90 GLY F N 1
ATOM 6015 C CA . GLY F 1 89 ? 22.952 -16.906 2.847 1.00 40.42 90 GLY F CA 1
ATOM 6016 C C . GLY F 1 89 ? 22.421 -17.792 1.733 1.00 41.08 90 GLY F C 1
ATOM 6017 O O . GLY F 1 89 ? 22.068 -17.327 0.663 1.00 35.99 90 GLY F O 1
ATOM 6018 N N . ASP F 1 90 ? 22.367 -19.088 1.979 1.00 41.53 91 ASP F N 1
ATOM 6019 C CA . ASP F 1 90 ? 22.040 -19.993 0.897 1.00 42.48 91 ASP F CA 1
ATOM 6020 C C . ASP F 1 90 ? 20.547 -20.228 0.867 1.00 39.10 91 ASP F C 1
ATOM 6021 O O . ASP F 1 90 ? 20.067 -21.074 0.134 1.00 37.65 91 ASP F O 1
ATOM 6026 N N . LYS F 1 91 ? 19.777 -19.480 1.672 1.00 35.21 92 LYS F N 1
ATOM 6027 C CA . LYS F 1 91 ? 18.343 -19.679 1.640 1.00 29.65 92 LYS F CA 1
ATOM 6028 C C . LYS F 1 91 ? 17.601 -18.378 2.021 1.00 27.35 92 LYS F C 1
ATOM 6029 O O . LYS F 1 91 ? 18.209 -17.490 2.592 1.00 26.76 92 LYS F O 1
ATOM 6035 N N . PHE F 1 92 ? 16.339 -18.306 1.644 1.00 26.18 93 PHE F N 1
ATOM 6036 C CA . PHE F 1 92 ? 15.439 -17.245 2.152 1.00 29.12 93 PHE F CA 1
ATOM 6037 C C . PHE F 1 92 ? 14.379 -17.874 3.072 1.00 29.50 93 PHE F C 1
ATOM 6038 O O . PHE F 1 92 ? 13.797 -18.926 2.751 1.00 30.77 93 PHE F O 1
ATOM 6046 N N . LEU F 1 93 ? 14.052 -17.202 4.182 1.00 27.17 94 LEU F N 1
ATOM 6047 C CA . LEU F 1 93 ? 13.006 -17.675 5.061 1.00 29.24 94 LEU F CA 1
ATOM 6048 C C . LEU F 1 93 ? 11.881 -16.633 5.002 1.00 28.99 94 LEU F C 1
ATOM 6049 O O . LEU F 1 93 ? 12.201 -15.454 5.136 1.00 30.13 94 LEU F O 1
ATOM 6054 N N . VAL F 1 94 ? 10.639 -17.048 4.756 1.00 26.31 95 VAL F N 1
ATOM 6055 C CA . VAL F 1 94 ? 9.466 -16.196 4.831 1.00 26.55 95 VAL F CA 1
ATOM 6056 C C . VAL F 1 94 ? 8.676 -16.577 6.072 1.00 29.00 95 VAL F C 1
ATOM 6057 O O . VAL F 1 94 ? 8.253 -17.749 6.214 1.00 30.66 95 VAL F O 1
ATOM 6061 N N . LYS F 1 95 ? 8.519 -15.644 6.997 1.00 30.55 96 LYS F N 1
ATOM 6062 C CA . LYS F 1 95 ? 7.737 -15.901 8.231 1.00 29.53 96 LYS F CA 1
ATOM 6063 C C . LYS F 1 95 ? 6.330 -15.367 8.071 1.00 33.13 96 LYS F C 1
ATOM 6064 O O . LYS F 1 95 ? 6.152 -14.170 7.699 1.00 29.42 96 LYS F O 1
ATOM 6070 N N . LEU F 1 96 ? 5.313 -16.239 8.256 1.00 30.56 97 LEU F N 1
ATOM 6071 C CA . LEU F 1 96 ? 3.910 -15.815 8.003 1.00 33.38 97 LEU F CA 1
ATOM 6072 C C . LEU F 1 96 ? 3.145 -15.516 9.285 1.00 39.64 97 LEU F C 1
ATOM 6073 O O . LEU F 1 96 ? 3.486 -16.058 10.338 1.00 43.72 97 LEU F O 1
ATOM 6078 N N . PRO F 1 97 ? 2.066 -14.712 9.185 1.00 41.32 98 PRO F N 1
ATOM 6079 C CA . PRO F 1 97 ? 1.340 -14.231 10.367 1.00 45.13 98 PRO F CA 1
ATOM 6080 C C . PRO F 1 97 ? 0.976 -15.378 11.341 1.00 47.48 98 PRO F C 1
ATOM 6081 O O . PRO F 1 97 ? 1.055 -15.185 12.557 1.00 48.31 98 PRO F O 1
ATOM 6085 N N . ASP F 1 98 ? 0.633 -16.553 10.793 1.00 45.35 99 ASP F N 1
ATOM 6086 C CA . ASP F 1 98 ? 0.198 -17.738 11.582 1.00 47.59 99 ASP F CA 1
ATOM 6087 C C . ASP F 1 98 ? 1.348 -18.488 12.265 1.00 46.46 99 ASP F C 1
ATOM 6088 O O . ASP F 1 98 ? 1.150 -19.539 12.863 1.00 48.75 99 ASP F O 1
ATOM 6093 N N . GLY F 1 99 ? 2.552 -17.948 12.171 1.00 45.57 100 GLY F N 1
ATOM 6094 C CA . GLY F 1 99 ? 3.730 -18.592 12.752 1.00 47.09 100 GLY F CA 1
ATOM 6095 C C . GLY F 1 99 ? 4.410 -19.588 11.803 1.00 47.22 100 GLY F C 1
ATOM 6096 O O . GLY F 1 99 ? 5.541 -20.016 12.057 1.00 46.33 100 GLY F O 1
ATOM 6097 N N . HIS F 1 100 ? 3.734 -19.951 10.714 1.00 37.86 101 HIS F N 1
ATOM 6098 C CA . HIS F 1 100 ? 4.311 -20.891 9.743 1.00 39.68 101 HIS F CA 1
ATOM 6099 C C . HIS F 1 100 ? 5.492 -20.226 9.065 1.00 39.44 101 HIS F C 1
ATOM 6100 O O . HIS F 1 100 ? 5.553 -18.990 8.946 1.00 38.47 101 HIS F O 1
ATOM 6107 N N . GLU F 1 101 ? 6.465 -21.022 8.648 1.00 35.48 102 GLU F N 1
ATOM 6108 C CA . GLU F 1 101 ? 7.600 -20.431 7.946 1.00 35.00 102 GLU F CA 1
ATOM 6109 C C . GLU F 1 101 ? 7.827 -21.219 6.651 1.00 40.89 102 GLU F C 1
ATOM 6110 O O . GLU F 1 101 ? 7.598 -22.419 6.608 1.00 40.31 102 GLU F O 1
ATOM 6116 N N . VAL F 1 102 ? 8.221 -20.528 5.591 1.00 37.08 103 VAL F N 1
ATOM 6117 C CA . VAL F 1 102 ? 8.479 -21.156 4.283 1.00 37.38 103 VAL F CA 1
ATOM 6118 C C . VAL F 1 102 ? 9.948 -20.917 4.042 1.00 37.10 103 VAL F C 1
ATOM 6119 O O . VAL F 1 102 ? 10.450 -19.772 4.110 1.00 34.40 103 VAL F O 1
ATOM 6123 N N . GLU F 1 103 ? 10.675 -21.983 3.758 1.00 30.60 104 GLU F N 1
ATOM 6124 C CA . GLU F 1 103 ? 12.074 -21.823 3.485 1.00 32.19 104 GLU F CA 1
ATOM 6125 C C . GLU F 1 103 ? 12.225 -22.036 1.974 1.00 36.00 104 GLU F C 1
ATOM 6126 O O . GLU F 1 103 ? 11.605 -22.943 1.434 1.00 35.31 104 GLU F O 1
ATOM 6132 N N . PHE F 1 104 ? 13.042 -21.229 1.304 1.00 34.05 105 PHE F N 1
ATOM 6133 C CA . PHE F 1 104 ? 13.188 -21.342 -0.147 1.00 33.40 105 PHE F CA 1
ATOM 6134 C C . PHE F 1 104 ? 14.667 -21.203 -0.523 1.00 33.61 105 PHE F C 1
ATOM 6135 O O . PHE F 1 104 ? 15.381 -20.284 -0.094 1.00 34.74 105 PHE F O 1
ATOM 6143 N N . PRO F 1 105 ? 15.203 -22.177 -1.300 1.00 31.17 106 PRO F N 1
ATOM 6144 C CA . PRO F 1 105 ? 16.635 -22.147 -1.588 1.00 30.74 106 PRO F CA 1
ATOM 6145 C C . PRO F 1 105 ? 17.052 -20.952 -2.385 1.00 30.79 106 PRO F C 1
ATOM 6146 O O . PRO F 1 105 ? 16.292 -20.527 -3.256 1.00 35.19 106 PRO F O 1
ATOM 6150 N N . ASN F 1 106 ? 18.255 -20.444 -2.145 1.00 32.40 107 ASN F N 1
ATOM 6151 C CA . ASN F 1 106 ? 18.837 -19.400 -2.968 1.00 31.35 107 ASN F CA 1
ATOM 6152 C C . ASN F 1 106 ? 19.497 -20.098 -4.178 1.00 35.76 107 ASN F C 1
ATOM 6153 O O . ASN F 1 106 ? 20.737 -20.216 -4.191 1.00 37.18 107 ASN F O 1
ATOM 6158 N N . ARG F 1 107 ? 18.665 -20.505 -5.155 1.00 39.10 108 ARG F N 1
ATOM 6159 C CA . ARG F 1 107 ? 19.073 -21.429 -6.277 1.00 39.70 108 ARG F CA 1
ATOM 6160 C C . ARG F 1 107 ? 20.223 -20.841 -7.047 1.00 42.08 108 ARG F C 1
ATOM 6161 O O . ARG F 1 107 ? 21.198 -21.544 -7.381 1.00 38.02 108 ARG F O 1
ATOM 6169 N N . HIS F 1 108 ? 20.152 -19.533 -7.279 1.00 39.49 109 HIS F N 1
ATOM 6170 C CA . HIS F 1 108 ? 21.216 -18.857 -7.987 1.00 38.12 109 HIS F CA 1
ATOM 6171 C C . HIS F 1 108 ? 22.459 -18.425 -7.212 1.00 41.01 109 HIS F C 1
ATOM 6172 O O . HIS F 1 108 ? 23.426 -17.999 -7.823 1.00 38.73 109 HIS F O 1
ATOM 6179 N N . GLY F 1 109 ? 22.492 -18.539 -5.882 1.00 35.57 110 GLY F N 1
ATOM 6180 C CA . GLY F 1 109 ? 23.664 -18.025 -5.150 1.00 35.36 110 GLY F CA 1
ATOM 6181 C C . GLY F 1 109 ? 23.876 -16.509 -5.177 1.00 37.25 110 GLY F C 1
ATOM 6182 O O . GLY F 1 109 ? 25.020 -16.016 -5.146 1.00 40.22 110 GLY F O 1
ATOM 6183 N N . TYR F 1 110 ? 22.770 -15.763 -5.225 1.00 37.31 111 TYR F N 1
ATOM 6184 C CA . TYR F 1 110 ? 22.821 -14.301 -5.122 1.00 38.87 111 TYR F CA 1
ATOM 6185 C C . TYR F 1 110 ? 23.510 -13.989 -3.799 1.00 36.83 111 TYR F C 1
ATOM 6186 O O . TYR F 1 110 ? 23.205 -14.646 -2.794 1.00 38.15 111 TYR F O 1
ATOM 6195 N N . ASP F 1 111 ? 24.441 -13.049 -3.763 1.00 36.23 112 ASP F N 1
ATOM 6196 C CA . ASP F 1 111 ? 24.910 -12.542 -2.461 1.00 41.74 112 ASP F CA 1
ATOM 6197 C C . ASP F 1 111 ? 24.455 -11.092 -2.236 1.00 40.31 112 ASP F C 1
ATOM 6198 O O . ASP F 1 111 ? 24.857 -10.433 -1.264 1.00 37.16 112 ASP F O 1
ATOM 6203 N N . LYS F 1 112 ? 23.690 -10.574 -3.184 1.00 39.55 113 LYS F N 1
ATOM 6204 C CA . LYS F 1 112 ? 23.039 -9.246 -3.027 1.00 36.97 113 LYS F CA 1
ATOM 6205 C C . LYS F 1 112 ? 21.702 -9.270 -3.759 1.00 35.86 113 LYS F C 1
ATOM 6206 O O . LYS F 1 112 ? 21.606 -9.840 -4.869 1.00 35.39 113 LYS F O 1
ATOM 6212 N N . ILE F 1 113 ? 20.657 -8.699 -3.136 1.00 30.08 114 ILE F N 1
ATOM 6213 C CA . ILE F 1 113 ? 19.369 -8.599 -3.762 1.00 29.11 114 ILE F CA 1
ATOM 6214 C C . ILE F 1 113 ? 19.166 -7.102 -4.064 1.00 31.69 114 ILE F C 1
ATOM 6215 O O . ILE F 1 113 ? 19.154 -6.290 -3.156 1.00 29.40 114 ILE F O 1
ATOM 6220 N N . SER F 1 114 ? 19.048 -6.709 -5.328 1.00 28.45 115 SER F N 1
ATOM 6221 C CA . SER F 1 114 ? 18.957 -5.251 -5.574 1.00 31.53 115 SER F CA 1
ATOM 6222 C C . SER F 1 114 ? 17.549 -4.809 -5.981 1.00 28.86 115 SER F C 1
ATOM 6223 O O . SER F 1 114 ? 17.264 -3.600 -5.991 1.00 30.18 115 SER F O 1
ATOM 6226 N N . TYR F 1 115 ? 16.672 -5.763 -6.256 1.00 27.06 116 TYR F N 1
ATOM 6227 C CA . TYR F 1 115 ? 15.356 -5.462 -6.814 1.00 28.04 116 TYR F CA 1
ATOM 6228 C C . TYR F 1 115 ? 14.199 -6.118 -6.064 1.00 26.11 116 TYR F C 1
ATOM 6229 O O . TYR F 1 115 ? 14.309 -7.291 -5.657 1.00 26.02 116 TYR F O 1
ATOM 6238 N N . LEU F 1 116 ? 13.069 -5.401 -5.967 1.00 23.74 117 LEU F N 1
ATOM 6239 C CA . LEU F 1 116 ? 11.815 -5.901 -5.361 1.00 23.71 117 LEU F CA 1
ATOM 6240 C C . LEU F 1 116 ? 10.617 -5.404 -6.183 1.00 22.77 117 LEU F C 1
ATOM 6241 O O . LEU F 1 116 ? 10.519 -4.220 -6.511 1.00 26.31 117 LEU F O 1
ATOM 6246 N N . ASN F 1 117 ? 9.682 -6.263 -6.535 1.00 25.56 118 ASN F N 1
ATOM 6247 C CA . ASN F 1 117 ? 8.397 -5.757 -6.926 1.00 23.24 118 ASN F CA 1
ATOM 6248 C C . ASN F 1 117 ? 7.317 -6.528 -6.256 1.00 24.60 118 ASN F C 1
ATOM 6249 O O . ASN F 1 117 ? 7.567 -7.642 -5.788 1.00 24.59 118 ASN F O 1
ATOM 6254 N N . ILE F 1 118 ? 6.126 -5.928 -6.159 1.00 23.11 119 ILE F N 1
ATOM 6255 C CA . ILE F 1 118 ? 4.947 -6.587 -5.677 1.00 26.61 119 ILE F CA 1
ATOM 6256 C C . ILE F 1 118 ? 3.899 -6.341 -6.738 1.00 33.33 119 ILE F C 1
ATOM 6257 O O . ILE F 1 118 ? 3.818 -5.240 -7.269 1.00 31.97 119 ILE F O 1
ATOM 6262 N N . LEU F 1 119 ? 3.138 -7.384 -7.076 1.00 34.11 120 LEU F N 1
ATOM 6263 C CA . LEU F 1 119 ? 2.150 -7.390 -8.144 1.00 36.02 120 LEU F CA 1
ATOM 6264 C C . LEU F 1 119 ? 0.874 -8.010 -7.608 1.00 36.90 120 LEU F C 1
ATOM 6265 O O . LEU F 1 119 ? 0.917 -8.822 -6.642 1.00 32.03 120 LEU F O 1
ATOM 6270 N N . GLY F 1 120 ? -0.262 -7.628 -8.191 1.00 33.08 121 GLY F N 1
ATOM 6271 C CA . GLY F 1 120 ? -1.510 -8.282 -7.830 1.00 32.17 121 GLY F CA 1
ATOM 6272 C C . GLY F 1 120 ? -2.301 -7.529 -6.780 1.00 33.86 121 GLY F C 1
ATOM 6273 O O . GLY F 1 120 ? -2.129 -6.325 -6.586 1.00 33.03 121 GLY F O 1
ATOM 6274 N N . GLY F 1 121 ? -3.156 -8.254 -6.071 1.00 32.75 122 GLY F N 1
ATOM 6275 C CA . GLY F 1 121 ? -4.092 -7.632 -5.175 1.00 34.65 122 GLY F CA 1
ATOM 6276 C C . GLY F 1 121 ? -3.504 -7.433 -3.791 1.00 37.33 122 GLY F C 1
ATOM 6277 O O . GLY F 1 121 ? -4.071 -7.930 -2.803 1.00 35.25 122 GLY F O 1
ATOM 6278 N N . PHE F 1 122 ? -2.372 -6.705 -3.711 1.00 32.03 123 PHE F N 1
ATOM 6279 C CA . PHE F 1 122 ? -1.761 -6.411 -2.430 1.00 27.49 123 PHE F CA 1
ATOM 6280 C C . PHE F 1 122 ? -1.338 -4.944 -2.479 1.00 28.18 123 PHE F C 1
ATOM 6281 O O . PHE F 1 122 ? -0.621 -4.527 -3.386 1.00 29.71 123 PHE F O 1
ATOM 6289 N N . LYS F 1 123 ? -1.857 -4.162 -1.557 1.00 27.68 124 LYS F N 1
ATOM 6290 C CA . LYS F 1 123 ? -1.523 -2.781 -1.491 1.00 28.45 124 LYS F CA 1
ATOM 6291 C C . LYS F 1 123 ? -0.543 -2.628 -0.295 1.00 27.31 124 LYS F C 1
ATOM 6292 O O . LYS F 1 123 ? -0.954 -2.801 0.856 1.00 25.00 124 LYS F O 1
ATOM 6298 N N . VAL F 1 124 ? 0.741 -2.337 -0.535 1.00 26.94 125 VAL F N 1
ATOM 6299 C CA . VAL F 1 124 ? 1.666 -2.141 0.601 1.00 26.01 125 VAL F CA 1
ATOM 6300 C C . VAL F 1 124 ? 1.270 -0.982 1.532 1.00 25.38 125 VAL F C 1
ATOM 6301 O O . VAL F 1 124 ? 0.999 0.156 1.045 1.00 25.91 125 VAL F O 1
ATOM 6305 N N . THR F 1 125 ? 1.166 -1.244 2.845 1.00 21.57 126 THR F N 1
ATOM 6306 C CA . THR F 1 125 ? 0.922 -0.190 3.814 1.00 21.60 126 THR F CA 1
ATOM 6307 C C . THR F 1 125 ? 2.118 0.013 4.731 1.00 20.22 126 THR F C 1
ATOM 6308 O O . THR F 1 125 ? 2.216 1.071 5.356 1.00 21.06 126 THR F O 1
ATOM 6312 N N . SER F 1 126 ? 3.062 -0.951 4.824 1.00 21.14 127 SER F N 1
ATOM 6313 C CA . SER F 1 126 ? 4.273 -0.690 5.646 1.00 21.29 127 SER F CA 1
ATOM 6314 C C . SER F 1 126 ? 5.402 -1.523 5.045 1.00 24.60 127 SER F C 1
ATOM 6315 O O . SER F 1 126 ? 5.179 -2.708 4.716 1.00 27.53 127 SER F O 1
ATOM 6318 N N . PHE F 1 127 ? 6.592 -0.960 4.895 1.00 21.49 128 PHE F N 1
ATOM 6319 C CA . PHE F 1 127 ? 7.705 -1.702 4.290 1.00 19.97 128 PHE F CA 1
ATOM 6320 C C . PHE F 1 127 ? 8.916 -1.301 5.098 1.00 20.73 128 PHE F C 1
ATOM 6321 O O . PHE F 1 127 ? 9.115 -0.101 5.351 1.00 20.31 128 PHE F O 1
ATOM 6329 N N . LYS F 1 128 ? 9.714 -2.283 5.523 1.00 17.97 129 LYS F N 1
ATOM 6330 C CA . LYS F 1 128 ? 11.003 -1.912 6.126 1.00 18.13 129 LYS F CA 1
ATOM 6331 C C . LYS F 1 128 ? 12.076 -2.874 5.661 1.00 20.19 129 LYS F C 1
ATOM 6332 O O . LYS F 1 128 ? 11.802 -4.059 5.492 1.00 23.06 129 LYS F O 1
ATOM 6338 N N . VAL F 1 129 ? 13.303 -2.364 5.475 1.00 16.23 130 VAL F N 1
ATOM 6339 C CA . VAL F 1 129 ? 14.367 -3.258 5.033 1.00 20.16 130 VAL F CA 1
ATOM 6340 C C . VAL F 1 129 ? 15.582 -2.890 5.819 1.00 21.31 130 VAL F C 1
ATOM 6341 O O . VAL F 1 129 ? 15.848 -1.704 6.039 1.00 22.30 130 VAL F O 1
ATOM 6345 N N . GLU F 1 130 ? 16.302 -3.904 6.296 1.00 23.45 131 GLU F N 1
ATOM 6346 C CA . GLU F 1 130 ? 17.587 -3.607 6.966 1.00 25.86 131 GLU F CA 1
ATOM 6347 C C . GLU F 1 130 ? 18.485 -4.796 6.721 1.00 30.21 131 GLU F C 1
ATOM 6348 O O . GLU F 1 130 ? 18.125 -5.721 6.004 1.00 27.52 131 GLU F O 1
#

Solvent-accessible surface area: 30114 Å² total; per-residue (Å²): 106,92,10,1,9,3,46,82,2,71,5,108,27,11,3,13,0,38,0,44,0,66,0,27,126,129,5,104,28,1,7,0,5,0,0,55,114,56,23,28,4,3,0,29,1,17,0,74,26,90,81,47,3,1,12,3,11,0,9,54,83,98,96,127,70,140,68,74,141,31,133,76,30,27,9,42,87,25,9,32,5,76,0,31,0,4,1,3,22,110,48,0,6,0,46,8,24,11,39,53,65,9,102,0,49,15,82,78,55,39,108,88,0,22,4,0,4,0,55,28,13,0,83,9,44,27,1,72,13,54,111,104,22,1,17,6,72,67,21,74,4,114,22,8,3,27,0,54,0,27,0,56,0,32,132,122,3,97,36,1,7,0,5,0,0,62,118,70,23,28,5,3,0,20,1,12,0,56,30,102,69,63,4,0,2,0,4,0,11,55,75,105,92,126,71,143,76,56,109,23,162,61,36,39,12,48,83,26,14,29,10,75,0,30,1,6,0,8,39,100,48,0,1,0,54,12,27,12,38,51,63,2,83,0,56,14,82,72,60,26,102,101,0,30,2,0,10,0,55,24,13,0,57,1,28,8,0,86,14,59,105,99,10,0,16,1,63,78,1,73,5,113,24,14,4,12,0,40,0,35,0,61,0,22,129,117,5,87,26,2,7,0,5,0,0,57,114,52,26,22,4,0,0,20,0,4,0,83,25,102,68,71,10,1,12,2,10,0,10,57,76,100,89,131,71,143,66,79,121,33,175,75,47,42,14,49,84,23,9,31,8,104,0,20,0,5,0,6,26,111,46,0,2,1,53,12,34,18,41,51,70,8,94,2,51,13,83,72,49,36,120,101,0,27,3,0,3,0,50,26,15,0,82,4,44,15,0,92,10,68,106,109,25,0,7,4,46,75,22,82,4,109,34,8,4,26,2,45,0,30,0,63,0,34,125,118,4,96,37,2,6,1,4,0,0,64,107,53,27,28,5,2,0,19,2,12,0,52,29,105,77,62,6,0,1,2,4,0,13,52,74,103,100,132,71,139,63,76,122,34,179,80,18,44,14,44,84,23,9,26,9,98,0,37,1,5,0,14,24,104,65,0,4,0,56,12,28,20,42,53,76,12,92,1,52,18,80,69,56,37,118,95,0,25,3,0,4,0,50,22,13,0,48,1,32,12,0,73,15,61,106,105,14,0,15,3,71,87,1,72,5,100,30,7,4,16,0,45,0,41,0,49,0,23,112,133,6,125,15,2,7,0,6,0,0,56,116,72,26,23,5,3,0,23,1,12,0,63,26,97,88,61,6,1,8,4,6,0,11,55,81,98,96,131,62,129,68,72,128,34,170,76,31,30,11,50,108,26,9,33,4,105,0,20,1,4,0,6,21,107,53,0,3,0,51,10,22,14,35,52,63,10,103,0,48,9,80,88,50,38,115,98,0,23,4,0,10,0,61,27,15,0,87,9,46,14,0,95,8,64,102,99,17,1,15,5,70,70,18,75,5,106,31,7,4,26,0,48,0,20,0,66,0,35,127,119,4,116,37,2,7,1,3,0,0,60,100,53,24,31,6,3,0,18,1,11,0,66,30,117,88,54,9,0,1,1,8,4,13,60,83,101,97,132,81,145,66,64,125,22,180,107,30,25,8,49,87,31,10,25,8,73,0,38,1,5,0,6,21,107,46,0,6,0,52,9,20,18,40,54,67,4,99,0,60,14,95,136,57,36,113,101,0,28,4,0,3,0,54,26,17,1,51,1,34,9,0,75,14,56